Protein AF-T2M8T8-F1 (afdb_monomer_lite)

Secondary structure (DSSP, 8-state):
----------------PPP---SHHHHHHHHHHHHHHHHHHHHHHHHHHHHHHHHHHHHHHHHHHHHHHHHSSSPP-HHHHHHHHHHHHHHH-GGGGGTTHHHHHHHHHHHHHHHHHHHHHHHHHTT--SS----HHHHHHHHHHHHHHHHHHHHHHHHHHHHHTTS-TTT--SHHHHHHHHHHHH-GGGGGTTHHHHHHHHHHHHHHHHHHHHHHHHHHHHHH-S---HHHHHHHHHHHHHHHHHHHHHHHHHHHHHHHTTTTSS------HHHHHHHHHHHH-HHHHHTTTHHHHHHHHHHHHHHHHHHHHHHHHHHHHHHHHHHHHHHHHHHHHHHHHHHHH-GGGHHHHHHHHHHHHHHH-PBPPPPPTT-EEESBSS---TTTTSTT-EEEEEEE-TT-HHHHHHHHHHHHHHHHS-TTTTEEEEEEE--SSSGGGSHHHHHHHHHHTT--S-EEE-TT-HHHHHTT--SSSEEEEE-TTSBEEEEEESS--HHHHHHHHHHHHHHHHHTT--------B--GGGG----S-SSEEEEEE-TTSSEEEEEEGGGTEEEEEETTSBEEEEES-SS---B-EETTT-B-SS---EEEETTEEEEEETTTTEEEEEETTTTEEEEEE--SS----SSEEEEGGGS--S-EEEEEEEPPTT--SGGGTT-EEEEEETTTTEEEEEESSSEE-GGG-EE-TTEEEEEE--SS-S-B-BSSGGG-B-S-EEEEEEETTEEEEEETTTTEEEEEETTT--EEEEEES-SSTT-------B-EEGGGSB-SS--EEEEETTEEEEEEGGGTEEEEEETTTTEEEEEE--S--S---EETTT---S-EEEEEEETTEEEEEEGGGTEEEEEETTTTEEEEE--B-HHHHHH-----S----PPP--------TTPEEEEEEEEEE-TTS-EEEEEEEEPPTTEEE-SSS-EEEEEEEE-SS-EEEEEEEESSSEEEEEEPS--SEEEEEEEEEEEEEETTS-EEEEEEEEEEEEEE-TT----EEEEEEE-

InterPro domains:
  IPR001258 NHL repeat [PF01436] (787-812)
  IPR001258 NHL repeat [PS51125] (787-816)
  IPR002067 Mitochondrial carrier protein [PR00926] (44-57)
  IPR002067 Mitochondrial carrier protein [PR00926] (57-71)
  IPR002067 Mitochondrial carrier protein [PR00926] (100-120)
  IPR002067 Mitochondrial carrier protein [PR00926] (149-167)
  IPR002067 Mitochondrial carrier protein [PR00926] (192-210)
  IPR002067 Mitochondrial carrier protein [PR00926] (237-259)
  IPR011042 Six-bladed beta-propeller, TolB-like [G3DSA:2.120.10.30] (522-660)
  IPR011042 Six-bladed beta-propeller, TolB-like [G3DSA:2.120.10.30] (661-814)
  IPR012336 Thioredoxin-like fold [PF13905] (392-488)
  IPR018108 Mitochondrial carrier protein, transmembrane region [PF00153] (40-127)
  IPR018108 Mitochondrial carrier protein, transmembrane region [PF00153] (133-223)
  IPR018108 Mitochondrial carrier protein, transmembrane region [PF00153] (231-320)
  IPR018108 Mitochondrial carrier protein, transmembrane region [PS50920] (39-125)
  IPR018108 Mitochondrial carrier protein, transmembrane region [PS50920] (134-219)
  IPR018108 Mitochondrial carrier protein, transmembrane region [PS50920] (228-318)
  IPR023395 Mitochondrial carrier protein domain superfamily [G3DSA:1.50.40.10] (34-324)
  IPR023395 Mitochondrial carrier protein domain superfamily [SSF103506] (40-313)
  IPR036249 Thioredoxin-like superfamily [SSF52833] (375-510)

pLDDT: mean 83.21, std 16.95, range [22.94, 98.81]

Structure (mmCIF, N/CA/C/O backbone):
data_AF-T2M8T8-F1
#
_entry.id   AF-T2M8T8-F1
#
loop_
_atom_site.group_PDB
_atom_site.id
_atom_site.type_symbol
_atom_site.label_atom_id
_atom_site.label_alt_id
_atom_site.label_comp_id
_atom_site.label_asym_id
_atom_site.label_entity_id
_atom_site.label_seq_id
_atom_site.pdbx_PDB_ins_code
_atom_site.Cartn_x
_atom_site.Cartn_y
_atom_site.Cartn_z
_atom_site.occupancy
_atom_site.B_iso_or_equiv
_atom_site.auth_seq_id
_atom_site.auth_comp_id
_atom_site.auth_asym_id
_atom_site.auth_atom_id
_atom_site.pdbx_PDB_model_num
ATOM 1 N N . MET A 1 1 ? 31.282 52.678 42.884 1.00 34.16 1 MET A N 1
ATOM 2 C CA . MET A 1 1 ? 31.207 53.240 44.248 1.00 34.16 1 MET A CA 1
ATOM 3 C C . MET A 1 1 ? 30.618 52.186 45.159 1.00 34.16 1 MET A C 1
ATOM 5 O O . MET A 1 1 ? 29.670 51.511 44.791 1.00 34.16 1 MET A O 1
ATOM 9 N N . THR A 1 2 ? 31.314 51.995 46.260 1.00 23.72 2 THR A N 1
ATOM 10 C CA . THR A 1 2 ? 31.250 50.951 47.280 1.00 23.72 2 THR A CA 1
ATOM 11 C C . THR A 1 2 ? 30.015 51.009 48.186 1.00 23.72 2 THR A C 1
ATOM 13 O O . THR A 1 2 ? 29.657 52.104 48.593 1.00 23.72 2 THR A O 1
ATOM 16 N N . TYR A 1 3 ? 29.508 49.809 48.537 1.00 22.94 3 TYR A N 1
ATOM 17 C CA . TYR A 1 3 ? 28.906 49.340 49.813 1.00 22.94 3 TYR A CA 1
ATOM 18 C C . TYR A 1 3 ? 27.730 50.137 50.429 1.00 22.94 3 TYR A C 1
ATOM 20 O O . TYR A 1 3 ? 27.725 51.355 50.441 1.00 22.94 3 TYR A O 1
ATOM 28 N N . ALA A 1 4 ? 26.667 49.523 50.962 1.00 24.77 4 ALA A N 1
ATOM 29 C CA . ALA A 1 4 ? 26.624 48.503 52.019 1.00 24.77 4 ALA A CA 1
ATOM 30 C C . ALA A 1 4 ? 25.218 47.835 52.026 1.00 24.77 4 ALA A C 1
ATOM 32 O O . ALA A 1 4 ? 24.217 48.531 51.889 1.00 24.77 4 ALA A O 1
ATOM 33 N N . THR A 1 5 ? 25.085 46.507 51.895 1.00 27.59 5 THR A N 1
ATOM 34 C CA . THR A 1 5 ? 24.901 45.499 52.973 1.00 27.59 5 THR A CA 1
ATOM 35 C C . THR A 1 5 ? 23.838 45.846 54.025 1.00 27.59 5 THR A C 1
ATOM 37 O O . THR A 1 5 ? 24.067 46.756 54.809 1.00 27.59 5 THR A O 1
ATOM 40 N N . ASP A 1 6 ? 22.770 45.043 54.153 1.00 24.73 6 ASP A N 1
ATOM 41 C CA . ASP A 1 6 ? 22.765 43.955 55.145 1.00 24.73 6 ASP A CA 1
ATOM 42 C C . ASP A 1 6 ? 21.630 42.921 54.956 1.00 24.73 6 ASP A C 1
ATOM 44 O O . ASP A 1 6 ? 20.625 43.148 54.288 1.00 24.73 6 ASP A O 1
ATOM 48 N N . LYS A 1 7 ? 21.881 41.745 55.533 1.00 27.06 7 LYS A N 1
ATOM 49 C CA . LYS A 1 7 ? 21.197 40.450 55.456 1.00 27.06 7 LYS A CA 1
ATOM 50 C C . LYS A 1 7 ? 19.993 40.345 56.409 1.00 27.06 7 LYS A C 1
ATOM 52 O O . LYS A 1 7 ? 20.081 40.786 57.548 1.00 27.06 7 LYS A O 1
ATOM 57 N N . SER A 1 8 ? 18.965 39.566 56.043 1.00 24.75 8 SER A N 1
ATOM 58 C CA . SER A 1 8 ? 18.493 38.405 56.842 1.00 24.75 8 SER A CA 1
ATOM 59 C C . SER A 1 8 ? 17.299 37.641 56.222 1.00 24.75 8 SER A C 1
ATOM 61 O O . SER A 1 8 ? 16.232 38.176 55.963 1.00 24.75 8 SER A O 1
ATOM 63 N N . LYS A 1 9 ? 17.571 36.350 55.987 1.00 27.19 9 LYS A N 1
ATOM 64 C CA . LYS A 1 9 ? 16.754 35.122 55.856 1.00 27.19 9 LYS A CA 1
ATOM 65 C C . LYS A 1 9 ? 15.203 35.161 55.793 1.00 27.19 9 LYS A C 1
ATOM 67 O O . LYS A 1 9 ? 14.543 35.379 56.797 1.00 27.19 9 LYS A O 1
ATOM 72 N N . ILE A 1 10 ? 14.707 34.707 54.630 1.00 30.41 10 ILE A N 1
ATOM 73 C CA . ILE A 1 10 ? 13.823 33.540 54.349 1.00 30.41 10 ILE A CA 1
ATOM 74 C C . ILE A 1 10 ? 12.562 33.348 55.215 1.00 30.41 10 ILE A C 1
ATOM 76 O O . ILE A 1 10 ? 12.659 32.846 56.332 1.00 30.41 10 ILE A O 1
ATOM 80 N N . GLN A 1 11 ? 11.386 33.518 54.591 1.00 23.11 11 GLN A N 1
ATOM 81 C CA . GLN A 1 11 ? 10.276 32.556 54.682 1.00 23.11 11 GLN A CA 1
ATOM 82 C C . GLN A 1 11 ? 9.261 32.754 53.542 1.00 23.11 11 GLN A C 1
ATOM 84 O O . GLN A 1 11 ? 8.929 33.881 53.184 1.00 23.11 11 GLN A O 1
ATOM 89 N N . ASP A 1 12 ? 8.817 31.634 52.973 1.00 28.03 12 ASP A N 1
ATOM 90 C CA . ASP A 1 12 ? 7.866 31.496 51.872 1.00 28.03 12 ASP A CA 1
ATOM 91 C C . ASP A 1 12 ? 6.579 32.321 52.040 1.00 28.03 12 ASP A C 1
ATOM 93 O O . ASP A 1 12 ? 5.861 32.174 53.030 1.00 28.03 12 ASP A O 1
ATOM 97 N N . GLN A 1 13 ? 6.215 33.084 51.002 1.00 23.02 13 GLN A N 1
ATOM 98 C CA . GLN A 1 13 ? 4.813 33.345 50.680 1.00 23.02 13 GLN A CA 1
ATOM 99 C C . GLN A 1 13 ? 4.549 33.266 49.162 1.00 23.02 13 GLN A C 1
ATOM 101 O O . GLN A 1 13 ? 5.312 33.826 48.373 1.00 23.02 13 GLN A O 1
ATOM 106 N N . PRO A 1 14 ? 3.464 32.572 48.762 1.00 30.25 14 PRO A N 1
ATOM 107 C CA . PRO A 1 14 ? 2.966 32.465 47.392 1.00 30.25 14 PRO A CA 1
ATOM 108 C C . PRO A 1 14 ? 2.103 33.685 47.033 1.00 30.25 14 PRO A C 1
ATOM 110 O O . PRO A 1 14 ? 1.722 34.411 47.936 1.00 30.25 14 PRO A O 1
ATOM 113 N N . PHE A 1 15 ? 1.774 33.872 45.748 1.00 23.09 15 PHE A N 1
ATOM 114 C CA . PHE A 1 15 ? 0.558 34.499 45.163 1.00 23.09 15 PHE A CA 1
ATOM 115 C C . PHE A 1 15 ? 0.910 35.181 43.819 1.00 23.09 15 PHE A C 1
ATOM 117 O O . PHE A 1 15 ? 2.037 35.644 43.666 1.00 23.09 15 PHE A O 1
ATOM 124 N N . PRO A 1 16 ? -0.033 35.402 42.878 1.00 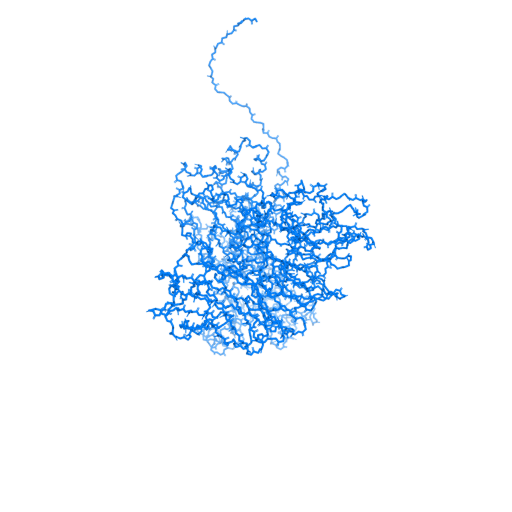30.06 16 PRO A N 1
ATOM 125 C CA . PRO A 1 16 ? -1.298 34.711 42.600 1.00 30.06 16 PRO A CA 1
ATOM 126 C C . PRO A 1 16 ? -1.482 34.374 41.094 1.00 30.06 16 PRO A C 1
ATOM 128 O O . PRO A 1 16 ? -1.091 35.128 40.207 1.00 30.06 16 PRO A O 1
ATOM 131 N N . LEU A 1 17 ? -2.176 33.274 40.790 1.00 23.88 17 LEU A N 1
ATOM 132 C CA . LEU A 1 17 ? -2.779 33.040 39.468 1.00 23.88 17 LEU A CA 1
ATOM 133 C C . LEU A 1 17 ? -4.080 33.858 39.343 1.00 23.88 17 LEU A C 1
ATOM 135 O O . LEU A 1 17 ? -4.909 33.778 40.255 1.00 23.88 17 LEU A O 1
ATOM 139 N N . PRO A 1 18 ? -4.331 34.586 38.238 1.00 28.66 18 PRO A N 1
ATOM 140 C CA . PRO A 1 18 ? -5.627 35.201 38.009 1.00 28.66 18 PRO A CA 1
ATOM 141 C C . PRO A 1 18 ? -6.602 34.187 37.395 1.00 28.66 18 PRO A C 1
ATOM 143 O O . PRO A 1 18 ? -6.362 33.595 36.343 1.00 28.66 18 PRO A O 1
ATOM 146 N N . LEU A 1 19 ? -7.736 34.017 38.073 1.00 29.94 19 LEU A N 1
ATOM 147 C CA . LEU A 1 19 ? -8.952 33.398 37.557 1.00 29.94 19 LEU A CA 1
ATOM 148 C C . LEU A 1 19 ? -9.831 34.449 36.859 1.00 29.94 19 LEU A C 1
ATOM 150 O O . LEU A 1 19 ? -9.915 35.594 37.299 1.00 29.94 19 LEU A O 1
ATOM 154 N N . SER A 1 20 ? -10.590 33.955 35.875 1.00 28.28 20 SER A N 1
ATOM 155 C CA . SER A 1 20 ? -11.815 34.489 35.248 1.00 28.28 20 SER A CA 1
ATOM 156 C C . SER A 1 20 ? -11.682 35.184 33.879 1.00 28.28 20 SER A C 1
ATOM 158 O O . SER A 1 20 ? -11.227 36.313 33.751 1.00 28.28 20 SER A O 1
ATOM 160 N N . ASN A 1 21 ? -12.222 34.543 32.833 1.00 25.39 21 ASN A N 1
ATOM 161 C CA . ASN A 1 21 ? -13.614 34.825 32.479 1.00 25.39 21 ASN A CA 1
ATOM 162 C C . ASN A 1 21 ? -14.278 33.722 31.639 1.00 25.39 21 ASN A C 1
ATOM 164 O O . ASN A 1 21 ? -13.747 33.194 30.667 1.00 25.39 21 ASN A O 1
ATOM 168 N N . ASP A 1 22 ? -15.483 33.395 32.089 1.00 36.34 22 ASP A N 1
ATOM 169 C CA . ASP A 1 22 ? -16.238 32.165 31.897 1.00 36.34 22 ASP A CA 1
ATOM 170 C C . ASP A 1 22 ? -17.459 32.450 31.005 1.00 36.34 22 ASP A C 1
ATOM 172 O O . ASP A 1 22 ? -18.574 32.640 31.490 1.00 36.34 22 ASP A O 1
ATOM 176 N N . THR A 1 23 ? -17.251 32.547 29.685 1.00 30.14 23 THR A N 1
ATOM 177 C CA . THR A 1 23 ? -18.346 32.728 28.700 1.00 30.14 23 THR A CA 1
ATOM 178 C C . THR A 1 23 ? -18.186 31.912 27.409 1.00 30.14 23 THR A C 1
ATOM 180 O O . THR A 1 23 ? -19.195 31.474 26.850 1.00 30.14 23 THR A O 1
ATOM 183 N N . SER A 1 24 ? -16.968 31.586 26.961 1.00 30.36 24 SER A N 1
ATOM 184 C CA . SER A 1 24 ? -16.749 30.754 25.760 1.00 30.36 24 SER A CA 1
ATOM 185 C C . SER A 1 24 ? -16.942 29.252 26.028 1.00 30.36 24 SER A C 1
ATOM 187 O O . SER A 1 24 ? -17.577 28.554 25.231 1.00 30.36 24 SER A O 1
ATOM 189 N N . THR A 1 25 ? -16.520 28.771 27.199 1.00 31.34 25 THR A N 1
ATOM 190 C CA . THR A 1 25 ? -16.644 27.384 27.686 1.00 31.34 25 THR A CA 1
ATOM 191 C C . THR A 1 25 ? -18.094 26.921 27.806 1.00 31.34 25 THR A C 1
ATOM 193 O O . THR A 1 25 ? -18.408 25.800 27.408 1.00 31.34 25 THR A O 1
ATOM 196 N N . LYS A 1 26 ? -19.020 27.784 28.248 1.00 28.56 26 LYS A N 1
ATOM 197 C CA . LYS A 1 26 ? -20.461 27.459 28.315 1.00 28.56 26 LYS A CA 1
ATOM 198 C C . LYS A 1 26 ? -21.119 27.355 26.936 1.00 28.56 26 LYS A C 1
ATOM 200 O O . LYS A 1 26 ? -22.050 26.569 26.769 1.00 28.56 26 LYS A O 1
ATOM 205 N N . SER A 1 27 ? -20.636 28.100 25.937 1.00 28.02 27 SER A N 1
ATOM 206 C CA . SER A 1 27 ? -21.160 28.035 24.563 1.00 28.02 27 SER A CA 1
ATOM 207 C C . SER A 1 27 ? -20.689 26.772 23.834 1.00 28.02 27 SER A C 1
ATOM 209 O O . SER A 1 27 ? -21.493 26.084 23.205 1.00 28.02 27 SER A O 1
ATOM 211 N N . VAL A 1 28 ? -19.420 26.395 24.022 1.00 32.41 28 VAL A N 1
ATOM 212 C CA . VAL A 1 28 ? -18.832 25.171 23.470 1.00 32.41 28 VAL A CA 1
ATOM 213 C C . VAL A 1 28 ? -19.389 23.940 24.187 1.00 32.41 28 VAL A C 1
ATOM 215 O O . VAL A 1 28 ? -19.758 22.981 23.517 1.00 32.41 28 VAL A O 1
ATOM 218 N N . ALA A 1 29 ? -19.594 23.988 25.509 1.00 32.12 29 ALA A N 1
ATOM 219 C CA . ALA A 1 29 ? -20.288 22.936 26.255 1.00 32.12 29 ALA A CA 1
ATOM 220 C C . ALA A 1 29 ? -21.740 22.743 25.778 1.00 32.12 29 ALA A C 1
ATOM 222 O O . ALA A 1 29 ? -22.146 21.607 25.557 1.00 32.12 29 ALA A O 1
ATOM 223 N N . LYS A 1 30 ? -22.491 23.822 25.495 1.00 29.38 30 LYS A N 1
ATOM 224 C CA . LYS A 1 30 ? -23.850 23.738 24.913 1.00 29.38 30 LYS A CA 1
ATOM 225 C C . LYS A 1 30 ? -23.867 23.193 23.482 1.00 29.38 30 LYS A C 1
ATOM 227 O O . LYS A 1 30 ? -24.798 22.481 23.104 1.00 29.38 30 LYS A O 1
ATOM 232 N N . VAL A 1 31 ? -22.862 23.517 22.667 1.00 32.03 31 VAL A N 1
ATOM 233 C CA . VAL A 1 31 ? -22.722 22.998 21.293 1.00 32.03 31 VAL A CA 1
ATOM 234 C C . VAL A 1 31 ? -22.285 21.525 21.300 1.00 32.03 31 VAL A C 1
ATOM 236 O O . VAL A 1 31 ? -22.780 20.731 20.495 1.00 32.03 31 VAL A O 1
ATOM 239 N N . ILE A 1 32 ? -21.436 21.129 22.253 1.00 35.09 32 ILE A N 1
ATOM 240 C CA . ILE A 1 32 ? -21.035 19.740 22.503 1.00 35.09 32 ILE A CA 1
ATOM 241 C C . ILE A 1 32 ? -22.215 18.933 23.069 1.00 35.09 32 ILE A C 1
ATOM 243 O O . ILE A 1 32 ? -22.481 17.852 22.549 1.00 35.09 32 ILE A O 1
ATOM 247 N N . GLU A 1 33 ? -23.008 19.461 24.008 1.00 34.47 33 GLU A N 1
ATOM 248 C CA . GLU A 1 33 ? -24.257 18.837 24.487 1.00 34.47 33 GLU A CA 1
ATOM 249 C C . GLU A 1 33 ? -25.269 18.628 23.348 1.00 34.47 33 GLU A C 1
ATOM 251 O O . GLU A 1 33 ? -25.845 17.545 23.213 1.00 34.47 33 GLU A O 1
ATOM 256 N N . LYS A 1 34 ? -25.424 19.609 22.443 1.00 31.30 34 LYS A N 1
ATOM 257 C CA . LYS A 1 34 ? -26.287 19.467 21.254 1.00 31.30 34 LYS A CA 1
ATOM 258 C C . LYS A 1 34 ? -25.781 18.411 20.260 1.00 31.30 34 LYS A C 1
ATOM 260 O O . LYS A 1 34 ? -26.600 17.754 19.616 1.00 31.30 34 LYS A O 1
ATOM 265 N N . LYS A 1 35 ? -24.463 18.196 20.139 1.00 32.72 35 LYS A N 1
ATOM 266 C CA . LYS A 1 35 ? -23.879 17.099 19.333 1.00 32.72 35 LYS A CA 1
ATOM 267 C C . LYS A 1 35 ? -23.920 15.739 20.052 1.00 32.72 35 LYS A C 1
ATOM 269 O O . LYS A 1 35 ? -24.021 14.715 19.375 1.00 32.72 35 LYS A O 1
ATOM 274 N N . PHE A 1 36 ? -23.915 15.708 21.387 1.00 38.44 36 PHE A N 1
ATOM 275 C CA . PHE A 1 36 ? -24.092 14.490 22.192 1.00 38.44 36 PHE A CA 1
ATOM 276 C C . PHE A 1 36 ? -25.524 13.924 22.112 1.00 38.44 36 PHE A C 1
ATOM 278 O O . PHE A 1 36 ? -25.701 12.710 22.180 1.00 38.44 36 PHE A O 1
ATOM 285 N N . SER A 1 37 ? -26.528 14.763 21.834 1.00 48.56 37 SER A N 1
ATOM 286 C CA . SER A 1 37 ? -27.934 14.349 21.689 1.00 48.56 37 SER A CA 1
ATOM 287 C C . SER A 1 37 ? -28.193 13.384 20.511 1.00 48.56 37 SER A C 1
ATOM 289 O O . SER A 1 37 ? -28.870 12.372 20.687 1.00 48.56 37 SER A O 1
ATOM 291 N N . LYS A 1 38 ? -27.606 13.599 19.319 1.00 49.97 38 LYS A N 1
ATOM 292 C CA . LYS A 1 38 ? -27.918 12.764 18.131 1.00 49.97 38 LYS A CA 1
ATOM 293 C C . LYS A 1 38 ? -27.382 11.324 18.210 1.00 49.97 38 LYS A C 1
ATOM 295 O O . LYS A 1 38 ? -27.993 10.413 17.655 1.00 49.97 38 LYS A O 1
ATOM 300 N N . ARG A 1 39 ? -26.242 11.094 18.875 1.00 55.53 39 ARG A N 1
ATOM 301 C CA . ARG A 1 39 ? -25.557 9.780 18.898 1.00 55.53 39 ARG A CA 1
ATOM 302 C C . ARG A 1 39 ? -26.160 8.786 19.900 1.00 55.53 39 ARG A C 1
ATOM 304 O O . ARG A 1 39 ? -26.018 7.574 19.705 1.00 55.53 39 ARG A O 1
ATOM 311 N N . ASP A 1 40 ? -26.854 9.269 20.925 1.00 66.00 40 ASP A N 1
ATOM 312 C CA . ASP A 1 40 ? -27.530 8.419 21.916 1.00 66.00 40 ASP A CA 1
ATOM 313 C C . ASP A 1 40 ? -28.900 7.937 21.438 1.00 66.00 40 ASP A C 1
ATOM 315 O O . ASP A 1 40 ? -29.288 6.799 21.715 1.00 66.00 40 ASP A O 1
ATOM 319 N N . VAL A 1 41 ? -29.588 8.758 20.643 1.00 79.94 41 VAL A N 1
ATOM 320 C CA . VAL A 1 41 ? -30.867 8.407 20.011 1.00 79.94 41 VAL A CA 1
ATOM 321 C C . VAL A 1 41 ? -30.689 7.218 19.066 1.00 79.94 41 VAL A C 1
ATOM 323 O O . VAL A 1 41 ? -31.418 6.239 19.174 1.00 79.94 41 VAL A O 1
ATOM 326 N N . ILE A 1 42 ? -29.664 7.240 18.202 1.00 81.31 42 ILE A N 1
ATOM 327 C CA . ILE A 1 42 ? -29.369 6.131 17.271 1.00 81.31 42 ILE A CA 1
ATOM 328 C C . ILE A 1 42 ? -29.046 4.836 18.030 1.00 81.31 42 ILE A C 1
ATOM 330 O O . ILE A 1 42 ? -29.500 3.759 17.652 1.00 81.31 42 ILE A O 1
ATOM 334 N N . THR A 1 43 ? -28.302 4.945 19.133 1.00 83.31 43 THR A N 1
ATOM 335 C CA . THR A 1 43 ? -27.950 3.787 19.975 1.00 83.31 43 THR A CA 1
ATOM 336 C C . THR A 1 43 ? -29.192 3.166 20.600 1.00 83.31 43 THR A C 1
ATOM 338 O O . THR A 1 43 ? -29.354 1.950 20.577 1.00 83.31 43 THR A O 1
ATOM 341 N N . SER A 1 44 ? -30.081 4.008 21.126 1.00 86.31 44 SER A N 1
ATOM 342 C CA . SER A 1 44 ? -31.318 3.575 21.777 1.00 86.31 44 SER A CA 1
ATOM 343 C C . SER A 1 44 ? -32.313 2.998 20.763 1.00 86.31 44 SER A C 1
ATOM 345 O O . SER A 1 44 ? -32.962 1.995 21.057 1.00 86.31 44 SER A O 1
ATOM 347 N N . LEU A 1 45 ? -32.358 3.546 19.541 1.00 88.50 45 LEU A N 1
ATOM 348 C CA . LEU A 1 45 ? -33.150 3.010 18.430 1.00 88.50 45 LEU A CA 1
ATOM 349 C C . LEU A 1 45 ? -32.685 1.606 18.048 1.00 88.50 45 LEU A C 1
ATOM 351 O O . LEU A 1 45 ? -33.504 0.691 17.968 1.00 88.50 45 LEU A O 1
ATOM 355 N N . PHE A 1 46 ? -31.378 1.425 17.844 1.00 89.88 46 PHE A N 1
ATOM 356 C CA . PHE A 1 46 ? -30.814 0.132 17.462 1.00 89.88 46 PHE A CA 1
ATOM 357 C C . PHE A 1 46 ? -30.960 -0.907 18.581 1.00 89.88 46 PHE A C 1
ATOM 359 O O . PHE A 1 46 ? -31.461 -2.004 18.342 1.00 89.88 46 PHE A O 1
ATOM 366 N N . ALA A 1 47 ? -30.620 -0.545 19.822 1.00 89.06 47 ALA A N 1
ATOM 367 C CA . ALA A 1 47 ? -30.804 -1.425 20.973 1.00 89.06 47 ALA A CA 1
ATOM 368 C C . ALA A 1 47 ? -32.282 -1.810 21.164 1.00 89.06 47 ALA A C 1
ATOM 370 O O . ALA A 1 47 ? -32.589 -2.976 21.411 1.00 89.06 47 ALA A O 1
ATOM 371 N N . GLY A 1 48 ? -33.210 -0.862 20.987 1.00 90.12 48 GLY A N 1
ATOM 372 C CA . GLY A 1 48 ? -34.651 -1.113 21.051 1.00 90.12 48 GLY A CA 1
ATOM 373 C C . GLY A 1 48 ? -35.152 -2.029 19.929 1.00 90.12 48 GLY A C 1
ATOM 374 O O . GLY A 1 48 ? -35.968 -2.918 20.179 1.00 90.12 48 GLY A O 1
ATOM 375 N N . ALA A 1 49 ? -34.630 -1.871 18.709 1.00 91.75 49 ALA A N 1
ATOM 376 C CA . ALA A 1 49 ? -34.915 -2.754 17.578 1.00 91.75 49 ALA A CA 1
ATOM 377 C C . ALA A 1 49 ? -34.465 -4.200 17.853 1.00 91.75 49 ALA A C 1
ATOM 379 O O . ALA A 1 49 ? -35.266 -5.128 17.709 1.00 91.75 49 ALA A O 1
ATOM 380 N N . CYS A 1 50 ? -33.217 -4.391 18.301 1.00 92.88 50 CYS A N 1
ATOM 381 C CA . CYS A 1 50 ? -32.673 -5.702 18.671 1.00 92.88 50 CYS A CA 1
ATOM 382 C C . CYS A 1 50 ? -33.478 -6.351 19.803 1.00 92.88 50 CYS A C 1
ATOM 384 O O . CYS A 1 50 ? -33.844 -7.524 19.708 1.00 92.88 50 CYS A O 1
ATOM 386 N N . ALA A 1 51 ? -33.814 -5.575 20.835 1.00 89.88 51 ALA A N 1
ATOM 387 C CA . ALA A 1 51 ? -34.624 -6.022 21.959 1.00 89.88 51 ALA A CA 1
ATOM 388 C C . ALA A 1 51 ? -36.004 -6.534 21.527 1.00 89.88 51 ALA A C 1
ATOM 390 O O . ALA A 1 51 ? -36.400 -7.646 21.886 1.00 89.88 51 ALA A O 1
ATOM 391 N N . GLY A 1 52 ? -36.722 -5.755 20.711 1.00 89.50 52 GLY A N 1
ATOM 392 C CA . GLY A 1 52 ? -38.032 -6.146 20.195 1.00 89.50 52 GLY A CA 1
ATOM 393 C C . GLY A 1 52 ? -37.974 -7.380 19.292 1.00 89.50 52 GLY A C 1
ATOM 394 O O . GLY A 1 52 ? -38.825 -8.269 19.408 1.00 89.50 52 GLY A O 1
ATOM 395 N N . ALA A 1 53 ? -36.966 -7.455 18.417 1.00 91.69 53 ALA A N 1
ATOM 396 C CA . ALA A 1 53 ? -36.773 -8.574 17.499 1.00 91.69 53 ALA A CA 1
ATOM 397 C C . ALA A 1 53 ? -36.484 -9.886 18.240 1.00 91.69 53 ALA A C 1
ATOM 399 O O . ALA A 1 53 ? -37.139 -10.903 17.982 1.00 91.69 53 ALA A O 1
ATOM 400 N N . LEU A 1 54 ? -35.541 -9.859 19.187 1.00 92.69 54 LEU A N 1
ATOM 401 C CA . LEU A 1 54 ? -35.141 -11.044 19.938 1.00 92.69 54 LEU A CA 1
ATOM 402 C C . LEU A 1 54 ? -36.289 -11.541 20.820 1.00 92.69 54 LEU A C 1
ATOM 404 O O . LEU A 1 54 ? -36.670 -12.708 20.728 1.00 92.69 54 LEU A O 1
ATOM 408 N N . ALA A 1 55 ? -36.921 -10.642 21.583 1.00 89.00 55 ALA A N 1
ATOM 409 C CA . ALA A 1 55 ? -38.042 -10.988 22.453 1.00 89.00 55 ALA A CA 1
ATOM 410 C C . ALA A 1 55 ? -39.183 -11.676 21.690 1.00 89.00 55 ALA A C 1
ATOM 412 O O . ALA A 1 55 ? -39.727 -12.679 22.153 1.00 89.00 55 ALA A O 1
ATOM 413 N N . LYS A 1 56 ? -39.544 -11.170 20.503 1.00 88.19 56 LYS A N 1
ATOM 414 C CA . LYS A 1 56 ? -40.627 -11.757 19.701 1.00 88.19 56 LYS A CA 1
ATOM 415 C C . LYS A 1 56 ? -40.252 -13.026 18.978 1.00 88.19 56 LYS A C 1
ATOM 417 O O . LYS A 1 56 ? -41.107 -13.897 18.859 1.00 88.19 56 LYS A O 1
ATOM 422 N N . THR A 1 57 ? -39.008 -13.152 18.543 1.00 90.44 57 THR A N 1
ATOM 423 C CA . THR A 1 57 ? -38.535 -14.386 17.920 1.00 90.44 57 THR A CA 1
ATOM 424 C C . THR A 1 57 ? -38.532 -15.532 18.929 1.00 90.44 57 THR A C 1
ATOM 426 O O . THR A 1 57 ? -38.948 -16.633 18.583 1.00 90.44 57 THR A O 1
ATOM 429 N N . VAL A 1 58 ? -38.188 -15.270 20.195 1.00 90.12 58 VAL A N 1
ATOM 430 C CA . VAL A 1 58 ? -38.234 -16.288 21.259 1.00 90.12 58 VAL A CA 1
ATOM 431 C C . VAL A 1 58 ? -39.666 -16.744 21.560 1.00 90.12 58 VAL A C 1
ATOM 433 O O . VAL A 1 58 ? -39.909 -17.941 21.685 1.00 90.12 58 VAL A O 1
ATOM 436 N N . ILE A 1 59 ? -40.643 -15.829 21.624 1.00 87.94 59 ILE A N 1
ATOM 437 C CA . ILE A 1 59 ? -42.043 -16.203 21.914 1.00 87.94 59 ILE A CA 1
ATOM 438 C C . ILE A 1 59 ? -42.864 -16.615 20.681 1.00 87.94 59 ILE A C 1
ATOM 440 O O . ILE A 1 59 ? -44.026 -16.999 20.830 1.00 87.94 59 ILE A O 1
ATOM 444 N N . ALA A 1 60 ? -42.303 -16.544 19.470 1.00 85.44 60 ALA A N 1
ATOM 445 C CA . ALA A 1 60 ? -43.020 -16.844 18.229 1.00 85.44 60 ALA A CA 1
ATOM 446 C C . ALA A 1 60 ? -43.660 -18.250 18.194 1.00 85.44 60 ALA A C 1
ATOM 448 O O . ALA A 1 60 ? -44.818 -18.335 17.775 1.00 85.44 60 ALA A O 1
ATOM 449 N N . PRO A 1 61 ? -43.013 -19.328 18.693 1.00 85.62 61 PRO A N 1
ATOM 450 C CA . PRO A 1 61 ? -43.646 -20.646 18.776 1.00 85.62 61 PRO A CA 1
ATOM 451 C C . PRO A 1 61 ? -44.899 -20.645 19.660 1.00 85.62 61 PRO A C 1
ATOM 453 O O . PRO A 1 61 ? -45.922 -21.211 19.284 1.00 85.62 61 PRO A O 1
ATOM 456 N N . LEU A 1 62 ? -44.864 -19.943 20.799 1.00 82.88 62 LEU A N 1
ATOM 457 C CA . LEU A 1 62 ? -46.010 -19.822 21.709 1.00 82.88 62 LEU A CA 1
ATOM 458 C C . LEU A 1 62 ? -47.143 -18.987 21.096 1.00 82.88 62 LEU A C 1
ATOM 460 O O . LEU A 1 62 ? -48.316 -19.325 21.256 1.00 82.88 62 LEU A O 1
ATOM 464 N N . ASP A 1 63 ? -46.810 -17.916 20.368 1.00 77.25 63 ASP A N 1
ATOM 465 C CA . ASP A 1 63 ? -47.789 -17.117 19.622 1.00 77.25 63 ASP A CA 1
ATOM 466 C C . ASP A 1 63 ? -48.443 -17.940 18.498 1.00 77.25 63 ASP A C 1
ATOM 468 O O . ASP A 1 63 ? -49.650 -17.822 18.279 1.00 77.25 63 ASP A O 1
ATOM 472 N N . ARG A 1 64 ? -47.689 -18.821 17.829 1.00 75.75 64 ARG A N 1
ATOM 473 C CA . ARG A 1 64 ? -48.224 -19.733 16.810 1.00 75.75 64 ARG A CA 1
ATOM 474 C C . ARG A 1 64 ? -49.137 -20.793 17.421 1.00 75.75 64 ARG A C 1
ATOM 476 O O . ARG A 1 64 ? -50.247 -20.976 16.928 1.00 75.75 64 ARG A O 1
ATOM 483 N N . THR A 1 65 ? -48.721 -21.434 18.513 1.00 77.00 65 THR A N 1
ATOM 484 C CA . THR A 1 65 ? -49.557 -22.408 19.232 1.00 77.00 65 THR A CA 1
ATOM 485 C C . THR A 1 65 ? -50.843 -21.757 19.725 1.00 77.00 65 THR A C 1
ATOM 487 O O . THR A 1 65 ? -51.918 -22.316 19.530 1.00 77.00 65 THR A O 1
ATOM 490 N N . LYS A 1 66 ? -50.771 -20.529 20.261 1.00 74.38 66 LYS A N 1
ATOM 491 C CA . LYS A 1 66 ? -51.962 -19.745 20.618 1.00 74.38 66 LYS A CA 1
ATOM 492 C C . LYS A 1 66 ? -52.926 -19.622 19.440 1.00 74.38 66 LYS A C 1
ATOM 494 O O . LYS A 1 66 ? -54.106 -19.900 19.614 1.00 74.38 66 LYS A O 1
ATOM 499 N N . ILE A 1 67 ? -52.434 -19.208 18.272 1.00 69.75 67 ILE A N 1
ATOM 500 C CA . ILE A 1 67 ? -53.276 -19.037 17.083 1.00 69.75 67 ILE A CA 1
ATOM 501 C C . ILE A 1 67 ? -53.907 -20.378 16.696 1.00 69.75 67 ILE A C 1
ATOM 503 O O . ILE A 1 67 ? -55.119 -20.435 16.556 1.00 69.75 67 ILE A O 1
ATOM 507 N N . MET A 1 68 ? -53.139 -21.472 16.624 1.00 70.81 68 MET A N 1
ATOM 508 C CA . MET A 1 68 ? -53.660 -22.793 16.233 1.00 70.81 68 MET A CA 1
ATOM 509 C C . MET A 1 68 ? -54.799 -23.290 17.137 1.00 70.81 68 MET A C 1
ATOM 511 O O . MET A 1 68 ? -55.782 -23.809 16.620 1.00 70.81 68 MET A O 1
ATOM 515 N N . PHE A 1 69 ? -54.713 -23.073 18.455 1.00 69.88 69 PHE A N 1
ATOM 516 C CA . PHE A 1 69 ? -55.800 -23.402 19.392 1.00 69.88 69 PHE A CA 1
ATOM 517 C C . PHE A 1 69 ? -56.981 -22.428 19.347 1.00 69.88 69 PHE A C 1
ATOM 519 O O . PHE A 1 69 ? -58.072 -22.779 19.779 1.00 69.88 69 PHE A O 1
ATOM 526 N N . GLN A 1 70 ? -56.782 -21.201 18.863 1.00 60.47 70 GLN A N 1
ATOM 527 C CA . GLN A 1 70 ? -57.880 -20.258 18.641 1.00 60.47 70 GLN A CA 1
ATOM 528 C C . GLN A 1 70 ? -58.693 -20.601 17.389 1.00 60.47 70 GLN A C 1
ATOM 530 O O . GLN A 1 70 ? -59.856 -20.213 17.322 1.00 60.47 70 GLN A O 1
ATOM 535 N N . VAL A 1 71 ? -58.096 -21.303 16.417 1.00 55.97 71 VAL A N 1
ATOM 536 C CA . VAL A 1 71 ? -58.776 -21.716 15.176 1.00 55.97 71 VAL A CA 1
ATOM 537 C C . VAL A 1 71 ? -59.270 -23.168 15.222 1.00 55.97 71 VAL A C 1
ATOM 539 O O . VAL A 1 71 ? -60.076 -23.559 14.383 1.00 55.97 71 VAL A O 1
ATOM 542 N N . SER A 1 72 ? -58.806 -23.987 16.171 1.00 61.12 72 SER A N 1
ATOM 543 C CA . SER A 1 72 ? -59.254 -25.374 16.319 1.00 61.12 72 SER A CA 1
ATOM 544 C C . SER A 1 72 ? -60.416 -25.504 17.310 1.00 61.12 72 SER A C 1
ATOM 546 O O . SER A 1 72 ? -60.501 -24.789 18.303 1.00 61.12 72 SER A O 1
ATOM 548 N N . ASN A 1 73 ? -61.282 -26.498 17.096 1.00 64.56 73 ASN A N 1
ATOM 549 C CA . ASN A 1 73 ? -62.379 -26.830 18.019 1.00 64.56 73 ASN A CA 1
ATOM 550 C C . ASN A 1 73 ? -61.902 -27.534 19.308 1.00 64.56 73 ASN A C 1
ATOM 552 O O . ASN A 1 73 ? -62.713 -27.981 20.117 1.00 64.56 73 ASN A O 1
ATOM 556 N N . THR A 1 74 ? -60.589 -27.681 19.507 1.00 72.06 74 THR A N 1
ATOM 557 C CA . THR A 1 74 ? -60.022 -28.390 20.658 1.00 72.06 74 THR A CA 1
ATOM 558 C C . THR A 1 74 ? -59.814 -27.433 21.832 1.00 72.06 74 THR A C 1
ATOM 560 O O . THR A 1 74 ? -59.083 -26.452 21.670 1.00 72.06 74 THR A O 1
ATOM 563 N N . PRO A 1 75 ? -60.351 -27.721 23.031 1.00 71.94 75 PRO A N 1
ATOM 564 C CA . PRO A 1 75 ? -60.106 -26.887 24.201 1.00 71.94 75 PRO A CA 1
ATOM 565 C C . PRO A 1 75 ? -58.612 -26.863 24.548 1.00 71.94 75 PRO A C 1
ATOM 567 O O . PRO A 1 75 ? -57.921 -27.883 24.470 1.00 71.94 75 PRO A O 1
ATOM 570 N N . PHE A 1 76 ? -58.117 -25.684 24.928 1.00 71.75 76 PHE A N 1
ATOM 571 C CA . PHE A 1 76 ? -56.714 -25.473 25.276 1.00 71.75 76 PHE A CA 1
ATOM 572 C C . PHE A 1 76 ? -56.329 -26.262 26.535 1.00 71.75 76 PHE A C 1
ATOM 574 O O . PHE A 1 76 ? -56.979 -26.164 27.573 1.00 71.75 76 PHE A O 1
ATOM 581 N N . THR A 1 77 ? -55.236 -27.019 26.455 1.00 78.81 77 THR A N 1
ATOM 582 C CA . THR A 1 77 ? -54.590 -27.676 27.600 1.00 78.81 77 THR A CA 1
ATOM 583 C C . THR A 1 77 ? -53.085 -27.697 27.360 1.00 78.81 77 THR A C 1
ATOM 585 O O . THR A 1 77 ? -52.654 -27.898 26.224 1.00 78.81 77 THR A O 1
ATOM 588 N N . TYR A 1 78 ? -52.272 -27.526 28.406 1.00 75.06 78 TYR A N 1
ATOM 589 C CA . TYR A 1 78 ? -50.808 -27.478 28.270 1.00 75.06 78 TYR A CA 1
ATOM 590 C C . TYR A 1 78 ? -50.224 -28.746 27.634 1.00 75.06 78 TYR A C 1
ATOM 592 O O . TYR A 1 78 ? -49.389 -28.647 26.738 1.00 75.06 78 TYR A O 1
ATOM 600 N N . ALA A 1 79 ? -50.732 -29.922 28.015 1.00 77.81 79 ALA A N 1
ATOM 601 C CA . ALA A 1 79 ? -50.328 -31.198 27.424 1.00 77.81 79 ALA A CA 1
ATOM 602 C C . ALA A 1 79 ? -50.580 -31.237 25.905 1.00 77.81 79 ALA A C 1
ATOM 604 O O . ALA A 1 79 ? -49.675 -31.535 25.129 1.00 77.81 79 ALA A O 1
ATOM 605 N N . LYS A 1 80 ? -51.773 -30.815 25.464 1.00 79.38 80 LYS A N 1
ATOM 606 C CA . LYS A 1 80 ? -52.132 -30.747 24.038 1.00 79.38 80 LYS A CA 1
ATOM 607 C C . LYS A 1 80 ? -51.324 -29.694 23.277 1.00 79.38 80 LYS A C 1
ATOM 609 O O . LYS A 1 80 ? -51.068 -29.853 22.087 1.00 79.38 80 LYS A O 1
ATOM 614 N N . ALA A 1 81 ? -50.918 -28.608 23.935 1.00 78.69 81 ALA A N 1
ATOM 615 C CA . ALA A 1 81 ? -50.076 -27.579 23.330 1.00 78.69 81 ALA A CA 1
ATOM 616 C C . ALA A 1 81 ? -48.665 -28.090 23.008 1.00 78.69 81 ALA A C 1
ATOM 618 O O . ALA A 1 81 ? -48.142 -27.802 21.929 1.00 78.69 81 ALA A O 1
ATOM 619 N N . ILE A 1 82 ? -48.089 -28.885 23.911 1.00 82.62 82 ILE A N 1
ATOM 620 C CA . ILE A 1 82 ? -46.797 -29.551 23.712 1.00 82.62 82 ILE A CA 1
ATOM 621 C C . ILE A 1 82 ? -46.921 -30.641 22.643 1.00 82.62 82 ILE A C 1
ATOM 623 O O . ILE A 1 82 ? -46.093 -30.708 21.735 1.00 82.62 82 ILE A O 1
ATOM 627 N N . GLU A 1 83 ? -47.995 -31.431 22.683 1.00 83.69 83 GLU A N 1
ATOM 628 C CA . GLU A 1 83 ? -48.289 -32.448 21.670 1.00 83.69 83 GLU A CA 1
ATOM 629 C C . GLU A 1 83 ? -48.413 -31.838 20.261 1.00 83.69 83 GLU A C 1
ATOM 631 O O . GLU A 1 83 ? -47.834 -32.356 19.309 1.00 83.69 83 GLU A O 1
ATOM 636 N N . ASN A 1 84 ? -49.090 -30.693 20.123 1.00 77.75 84 ASN A N 1
ATOM 637 C CA . ASN A 1 84 ? -49.219 -29.974 18.851 1.00 77.75 84 ASN A CA 1
ATOM 638 C C . ASN A 1 84 ? -47.892 -29.391 18.345 1.00 77.75 84 ASN A C 1
ATOM 640 O O . ASN A 1 84 ? -47.634 -29.412 17.140 1.00 77.75 84 ASN A O 1
ATOM 644 N N . LEU A 1 85 ? -47.034 -28.882 19.235 1.00 83.62 85 LEU A N 1
ATOM 645 C CA . LEU A 1 85 ? -45.691 -28.433 18.857 1.00 83.62 85 LEU A CA 1
ATOM 646 C C . LEU A 1 85 ? -44.826 -29.605 18.380 1.00 83.62 85 LEU A C 1
ATOM 648 O O . LEU A 1 85 ? -44.162 -29.483 17.348 1.00 83.62 85 LEU A O 1
ATOM 652 N N . SER A 1 86 ? -44.902 -30.740 19.079 1.00 84.00 86 SER A N 1
ATOM 653 C CA . SER A 1 86 ? -44.213 -31.983 18.720 1.00 84.00 86 SER A CA 1
ATOM 654 C C . SER A 1 86 ? -44.694 -32.526 17.369 1.00 84.00 86 SER A C 1
ATOM 656 O O . SER A 1 86 ? -43.887 -32.731 16.465 1.00 84.00 86 SER A O 1
ATOM 658 N N . LYS A 1 87 ? -46.013 -32.616 17.153 1.00 82.62 87 LYS A N 1
ATOM 659 C CA . LYS A 1 87 ? -46.611 -32.996 15.860 1.00 82.62 87 LYS A CA 1
ATOM 660 C C . LYS A 1 87 ? -46.226 -32.044 14.724 1.00 82.62 87 LYS A C 1
ATOM 662 O O . LYS A 1 87 ? -45.931 -32.484 13.618 1.00 82.62 87 LYS A O 1
ATOM 667 N N . SER A 1 88 ? -46.177 -30.732 14.976 1.00 78.88 88 SER A N 1
ATOM 668 C CA . SER A 1 88 ? -45.725 -29.760 13.968 1.00 78.88 88 SER A CA 1
ATOM 669 C C . SER A 1 88 ? -44.238 -29.913 13.637 1.00 78.88 88 SER A C 1
ATOM 671 O O . SER A 1 88 ? -43.850 -29.627 12.504 1.00 78.88 88 SER A O 1
ATOM 673 N N . TYR A 1 89 ? -43.410 -30.316 14.604 1.00 83.50 89 TYR A N 1
ATOM 674 C CA . TYR A 1 89 ? -41.989 -30.581 14.387 1.00 83.50 89 TYR A CA 1
ATOM 675 C C . TYR A 1 89 ? -41.790 -31.838 13.537 1.00 83.50 89 TYR A C 1
ATOM 677 O O . TYR A 1 89 ? -41.056 -31.781 12.553 1.00 83.50 89 TYR A O 1
ATOM 685 N N . THR A 1 90 ? -42.494 -32.929 13.851 1.00 86.12 90 THR A N 1
ATOM 686 C CA . THR A 1 90 ? -42.380 -34.188 13.101 1.00 86.12 90 THR A CA 1
ATOM 687 C C . THR A 1 90 ? -42.943 -34.090 11.682 1.00 86.12 90 THR A C 1
ATOM 689 O O . THR A 1 90 ? -42.381 -34.691 10.775 1.00 86.12 90 THR A O 1
ATOM 692 N N . GLN A 1 91 ? -44.003 -33.303 11.454 1.00 83.62 91 GLN A N 1
ATOM 693 C CA . GLN A 1 91 ? -44.619 -33.163 10.124 1.00 83.62 91 GLN A CA 1
ATOM 694 C C . GLN A 1 91 ? -43.956 -32.122 9.208 1.00 83.62 91 GLN A C 1
ATOM 696 O O . GLN A 1 91 ? -43.921 -32.315 7.998 1.00 83.62 91 GLN A O 1
ATOM 701 N N . TYR A 1 92 ? -43.472 -30.995 9.748 1.00 77.31 92 TYR A N 1
ATOM 702 C CA . TYR A 1 92 ? -43.035 -29.840 8.940 1.00 77.31 92 TYR A CA 1
ATOM 703 C C . TYR A 1 92 ? -41.638 -29.310 9.313 1.00 77.31 92 TYR A C 1
ATOM 705 O O . TYR A 1 92 ? -41.214 -28.266 8.808 1.00 77.31 92 TYR A O 1
ATOM 713 N N . GLY A 1 93 ? -40.932 -29.985 10.224 1.00 82.75 93 GLY A N 1
ATOM 714 C CA . GLY A 1 93 ? -39.610 -29.597 10.713 1.00 82.75 93 GLY A CA 1
ATOM 715 C C . GLY A 1 93 ? -39.609 -28.404 11.678 1.00 82.75 93 GLY A C 1
ATOM 716 O O . GLY A 1 93 ? -40.618 -27.726 11.901 1.00 82.75 93 GLY A O 1
ATOM 717 N N . LEU A 1 94 ? -38.431 -28.107 12.240 1.00 82.50 94 LEU A N 1
ATOM 718 C CA . LEU A 1 94 ? -38.232 -27.074 13.271 1.00 82.50 94 LEU A CA 1
ATOM 719 C C . LEU A 1 94 ? -38.618 -25.661 12.809 1.00 82.50 94 LEU A C 1
ATOM 721 O O . LEU A 1 94 ? -39.212 -24.890 13.562 1.00 82.50 94 LEU A O 1
ATOM 725 N N . ARG A 1 95 ? -38.339 -25.322 11.543 1.00 76.75 95 ARG A N 1
ATOM 726 C CA . ARG A 1 95 ? -38.656 -24.000 10.971 1.00 76.75 95 ARG A CA 1
ATOM 727 C C . ARG A 1 95 ? -40.157 -23.701 10.960 1.00 76.75 95 ARG A C 1
ATOM 729 O O . ARG A 1 95 ? -40.540 -22.532 10.914 1.00 76.75 95 ARG A O 1
ATOM 736 N N . SER A 1 96 ? -41.009 -24.725 11.044 1.00 76.88 96 SER A N 1
ATOM 737 C CA . SER A 1 96 ? -42.459 -24.546 11.078 1.00 76.88 96 SER A CA 1
ATOM 738 C C . SER A 1 96 ? -42.901 -23.684 12.264 1.00 76.88 96 SER A C 1
ATOM 740 O O . SER A 1 96 ? -43.761 -22.820 12.091 1.00 76.88 96 SER A O 1
ATOM 742 N N . TRP A 1 97 ? -42.275 -23.828 13.439 1.00 83.25 97 TRP A N 1
ATOM 743 C CA . TRP A 1 97 ? -42.626 -23.099 14.665 1.00 83.25 97 TRP A CA 1
ATOM 744 C C . TRP A 1 97 ? -42.533 -21.571 14.523 1.00 83.25 97 TRP A C 1
ATOM 746 O O . TRP A 1 97 ? -43.286 -20.856 15.181 1.00 83.25 97 TRP A O 1
ATOM 756 N N . TRP A 1 98 ? -41.698 -21.073 13.605 1.00 84.00 98 TRP A N 1
ATOM 757 C CA . TRP A 1 98 ? -41.507 -19.643 13.326 1.00 84.00 98 TRP A CA 1
ATOM 758 C C . TRP A 1 98 ? -42.213 -19.152 12.055 1.00 84.00 98 TRP A C 1
ATOM 760 O O . TRP A 1 98 ? -42.000 -18.017 11.615 1.00 84.00 98 TRP A O 1
ATOM 770 N N . ARG A 1 99 ? -43.082 -19.965 11.444 1.00 71.56 99 ARG A N 1
ATOM 771 C CA . ARG A 1 99 ? -43.843 -19.552 10.258 1.00 71.56 99 ARG A CA 1
ATOM 772 C C . ARG A 1 99 ? -44.721 -18.336 10.586 1.00 71.56 99 ARG A C 1
ATOM 774 O O . ARG A 1 99 ? -45.566 -18.393 11.473 1.00 71.56 99 ARG A O 1
ATOM 781 N N . GLY A 1 100 ? -44.519 -17.239 9.851 1.00 71.31 100 GLY A N 1
ATOM 782 C CA . GLY A 1 100 ? -45.199 -15.954 10.075 1.00 71.31 100 GLY A CA 1
ATOM 783 C C . GLY A 1 100 ? -44.433 -14.959 10.960 1.00 71.31 100 GLY A C 1
ATOM 784 O O . GLY A 1 100 ? -44.872 -13.816 11.099 1.00 71.31 100 GLY A O 1
ATOM 785 N N . ASN A 1 101 ? -43.267 -15.335 11.506 1.00 81.56 101 ASN A N 1
ATOM 786 C CA . ASN A 1 101 ? -42.459 -14.442 12.345 1.00 81.56 101 ASN A CA 1
ATOM 787 C C . ASN A 1 101 ? -41.941 -13.208 11.575 1.00 81.56 101 ASN A C 1
ATOM 789 O O . ASN A 1 101 ? -41.871 -12.124 12.140 1.00 81.56 101 ASN A O 1
ATOM 793 N N . SER A 1 102 ? -41.669 -13.310 10.269 1.00 76.19 102 SER A N 1
ATOM 794 C CA . SER A 1 102 ? -41.253 -12.163 9.440 1.00 76.19 102 SER A CA 1
ATOM 795 C C . SER A 1 102 ? -42.302 -11.039 9.398 1.00 76.19 102 SER A C 1
ATOM 797 O O . SER A 1 102 ? -41.964 -9.865 9.543 1.00 76.19 102 SER A O 1
ATOM 799 N N . ALA A 1 103 ? -43.589 -11.387 9.297 1.00 72.31 103 ALA A N 1
ATOM 800 C CA . ALA A 1 103 ? -44.691 -10.425 9.363 1.00 72.31 103 ALA A CA 1
ATOM 801 C C . ALA A 1 103 ? -44.856 -9.817 10.770 1.00 72.31 103 ALA A C 1
ATOM 803 O O . ALA A 1 103 ? -45.238 -8.655 10.906 1.00 72.31 103 ALA A O 1
ATOM 804 N N . MET A 1 104 ? -44.528 -10.574 11.824 1.00 78.44 104 MET A N 1
ATOM 805 C CA . MET A 1 104 ? -44.452 -10.056 13.195 1.00 78.44 104 MET A CA 1
ATOM 806 C C . MET A 1 104 ? -43.296 -9.052 13.359 1.00 78.44 104 MET A C 1
ATOM 808 O O . MET A 1 104 ? -43.490 -8.001 13.976 1.00 78.44 104 MET A O 1
ATOM 812 N N . MET A 1 105 ? -42.118 -9.344 12.796 1.00 86.00 105 MET A N 1
ATOM 813 C CA . MET A 1 105 ? -40.929 -8.484 12.894 1.00 86.00 105 MET A CA 1
ATOM 814 C C . MET A 1 105 ? -41.145 -7.114 12.251 1.00 86.00 105 MET A C 1
ATOM 816 O O . MET A 1 105 ? -40.777 -6.106 12.851 1.00 86.00 105 MET A O 1
ATOM 820 N N . ALA A 1 106 ? -41.820 -7.066 11.095 1.00 82.31 106 ALA A N 1
ATOM 821 C CA . ALA A 1 106 ? -42.122 -5.827 10.368 1.00 82.31 106 ALA A CA 1
ATOM 822 C C . ALA A 1 106 ? -42.866 -4.777 11.216 1.00 82.31 106 ALA A C 1
ATOM 824 O O . ALA A 1 106 ? -42.751 -3.581 10.971 1.00 82.31 106 ALA A O 1
ATOM 825 N N . ARG A 1 107 ? -43.611 -5.221 12.234 1.00 83.88 107 ARG A N 1
ATOM 826 C CA . ARG A 1 107 ? -44.294 -4.356 13.202 1.00 83.88 107 ARG A CA 1
ATOM 827 C C . ARG A 1 107 ? -43.448 -4.095 14.446 1.00 83.88 107 ARG A C 1
ATOM 829 O O . ARG A 1 107 ? -43.399 -2.973 14.941 1.00 83.88 107 ARG A O 1
ATOM 836 N N . VAL A 1 108 ? -42.865 -5.145 15.018 1.00 87.19 108 VAL A N 1
ATOM 837 C CA . VAL A 1 108 ? -42.303 -5.065 16.373 1.00 87.19 108 VAL A CA 1
ATOM 838 C C . VAL A 1 108 ? -40.986 -4.301 16.400 1.00 87.19 108 VAL A C 1
ATOM 840 O O . VAL A 1 108 ? -40.753 -3.572 17.360 1.00 87.19 108 VAL A O 1
ATOM 843 N N . ILE A 1 109 ? -40.163 -4.427 15.358 1.00 91.12 109 ILE A N 1
ATOM 844 C CA . ILE A 1 109 ? -38.881 -3.723 15.276 1.00 91.12 109 ILE A CA 1
ATOM 845 C C . ILE A 1 109 ? -39.089 -2.196 15.344 1.00 91.12 109 ILE A C 1
ATOM 847 O O . ILE A 1 109 ? -38.535 -1.584 16.260 1.00 91.12 109 ILE A O 1
ATOM 851 N N . PRO A 1 110 ? -39.934 -1.574 14.490 1.00 91.19 110 PRO A N 1
ATOM 852 C CA . PRO A 1 110 ? -40.225 -0.143 14.596 1.00 91.19 110 PRO A CA 1
ATOM 853 C C . PRO A 1 110 ? -40.836 0.254 15.943 1.00 91.19 110 PRO A C 1
ATOM 855 O O . PRO A 1 110 ? -40.420 1.242 16.543 1.00 91.19 110 PRO A O 1
ATOM 858 N N . TYR A 1 111 ? -41.801 -0.530 16.436 1.00 89.88 111 TYR A N 1
ATOM 859 C CA . TYR A 1 111 ? -42.496 -0.231 17.689 1.00 89.88 111 TYR A CA 1
ATOM 860 C C . TYR A 1 111 ? -41.531 -0.191 18.881 1.00 89.88 111 TYR A C 1
ATOM 862 O O . TYR A 1 111 ? -41.518 0.785 19.628 1.00 89.88 111 TYR A O 1
ATOM 870 N N . ALA A 1 112 ? -40.701 -1.225 19.048 1.00 89.44 112 ALA A N 1
ATOM 871 C CA . ALA A 1 112 ? -39.770 -1.317 20.168 1.00 89.44 112 ALA A CA 1
ATOM 872 C C . ALA A 1 112 ? -38.660 -0.259 20.068 1.00 89.44 112 ALA A C 1
ATOM 874 O O . ALA A 1 112 ? -38.372 0.409 21.060 1.00 89.44 112 ALA A O 1
ATOM 875 N N . ALA A 1 113 ? -38.096 -0.039 18.875 1.00 91.00 113 ALA A N 1
ATOM 876 C CA . ALA A 1 113 ? -37.091 1.000 18.649 1.00 91.00 113 ALA A CA 1
ATOM 877 C C . ALA A 1 113 ? -37.584 2.383 19.103 1.00 91.00 113 ALA A C 1
ATOM 879 O O . ALA A 1 113 ? -36.910 3.067 19.875 1.00 91.00 113 ALA A O 1
ATOM 880 N N . ILE A 1 114 ? -38.785 2.774 18.668 1.00 91.44 114 ILE A N 1
ATOM 881 C CA . ILE A 1 114 ? -39.406 4.050 19.040 1.00 91.44 114 ILE A CA 1
ATOM 882 C C . ILE A 1 114 ? -39.751 4.080 20.531 1.00 91.44 114 ILE A C 1
ATOM 884 O O . ILE A 1 114 ? -39.471 5.079 21.185 1.00 91.44 114 ILE A O 1
ATOM 888 N N . GLN A 1 115 ? -40.320 3.005 21.086 1.00 88.94 115 GLN A N 1
ATOM 889 C CA . GLN A 1 115 ? -40.732 2.961 22.491 1.00 88.94 115 GLN A CA 1
ATOM 890 C C . GLN A 1 115 ? -39.548 3.169 23.441 1.00 88.94 115 GLN A C 1
ATOM 892 O O . GLN A 1 115 ? -39.618 4.021 24.324 1.00 88.94 115 GLN A O 1
ATOM 897 N N . PHE A 1 116 ? -38.459 2.417 23.266 1.00 87.38 116 PHE A N 1
ATOM 898 C CA . PHE A 1 116 ? -37.284 2.537 24.131 1.00 87.38 116 PHE A CA 1
ATOM 899 C C . PHE A 1 116 ? -36.586 3.893 23.961 1.00 87.38 116 PHE A C 1
ATOM 901 O O . PHE A 1 116 ? -36.197 4.513 24.947 1.00 87.38 116 PHE A O 1
ATOM 908 N N . THR A 1 117 ? -36.502 4.402 22.730 1.00 89.06 117 THR A N 1
ATOM 909 C CA . THR A 1 117 ? -35.874 5.702 22.448 1.00 89.06 117 THR A CA 1
ATOM 910 C C . THR A 1 117 ? -36.683 6.864 23.020 1.00 89.06 117 THR A C 1
ATOM 912 O O . THR A 1 117 ? -36.131 7.734 23.688 1.00 89.06 117 THR A O 1
ATOM 915 N N . ALA A 1 118 ? -38.003 6.867 22.812 1.00 87.94 118 ALA A N 1
ATOM 916 C CA . ALA A 1 118 ? -38.893 7.875 23.377 1.00 87.94 118 ALA A CA 1
ATOM 917 C C . ALA A 1 118 ? -38.839 7.854 24.908 1.00 87.94 118 ALA A C 1
ATOM 919 O O . ALA A 1 118 ? -38.838 8.911 25.531 1.00 87.94 118 ALA A O 1
ATOM 920 N N . HIS A 1 119 ? -38.739 6.669 25.519 1.00 84.31 119 HIS A N 1
ATOM 921 C CA . HIS A 1 119 ? -38.606 6.542 26.967 1.00 84.31 119 HIS A CA 1
ATOM 922 C C . HIS A 1 119 ? -37.354 7.244 27.508 1.00 84.31 119 HIS A C 1
ATOM 924 O O . HIS A 1 119 ? -37.449 7.971 28.496 1.00 84.31 119 HIS A O 1
ATOM 930 N N . GLU A 1 120 ? -36.204 7.081 26.852 1.00 81.94 120 GLU A N 1
ATOM 931 C CA . GLU A 1 120 ? -34.957 7.760 27.230 1.00 81.94 120 GLU A CA 1
ATOM 932 C C . GLU A 1 120 ? -35.058 9.280 27.085 1.00 81.94 120 GLU A C 1
ATOM 934 O O . GLU A 1 120 ? -34.699 10.012 28.006 1.00 81.94 120 GLU A O 1
ATOM 939 N N . GLU A 1 121 ? -35.587 9.766 25.962 1.00 84.00 121 GLU A N 1
ATOM 940 C CA . GLU A 1 121 ? -35.705 11.205 25.709 1.00 84.00 121 GLU A CA 1
ATOM 941 C C . GLU A 1 121 ? -36.711 11.873 26.655 1.00 84.00 121 GLU A C 1
ATOM 943 O O . GLU A 1 121 ? -36.425 12.917 27.239 1.00 84.00 121 GLU A O 1
ATOM 948 N N . ILE A 1 122 ? -37.856 11.238 26.913 1.00 83.81 122 ILE A N 1
ATOM 949 C CA . ILE A 1 122 ? -38.844 11.750 27.872 1.00 83.81 122 ILE A CA 1
ATOM 950 C C . ILE A 1 122 ? -38.271 11.733 29.298 1.00 83.81 122 ILE A C 1
ATOM 952 O O . ILE A 1 122 ? -38.483 12.672 30.064 1.00 83.81 122 ILE A O 1
ATOM 956 N N . LYS A 1 123 ? -37.489 10.709 29.660 1.00 78.06 123 LYS A N 1
ATOM 957 C CA . LYS A 1 123 ? -36.788 10.646 30.951 1.00 78.06 123 LYS A CA 1
ATOM 958 C C . LYS A 1 123 ? -35.760 11.772 31.110 1.00 78.06 123 LYS A C 1
ATOM 960 O O . LYS A 1 123 ? -35.667 12.339 32.200 1.00 78.06 123 LYS A O 1
ATOM 965 N N . ARG A 1 124 ? -35.032 12.123 30.043 1.00 74.88 124 ARG A N 1
ATOM 966 C CA . ARG A 1 124 ? -34.121 13.284 30.014 1.00 74.88 124 ARG A CA 1
ATOM 967 C C . ARG A 1 124 ? -34.885 14.591 30.209 1.00 74.88 124 ARG A C 1
ATOM 969 O O . ARG A 1 124 ? -34.528 15.372 31.086 1.00 74.88 124 ARG A O 1
ATOM 976 N N . LEU A 1 125 ? -35.975 14.786 29.464 1.00 78.69 125 LEU A N 1
ATOM 977 C CA . LEU A 1 125 ? -36.820 15.984 29.547 1.00 78.69 125 LEU A CA 1
ATOM 978 C C . LEU A 1 125 ? -37.459 16.179 30.933 1.00 78.69 125 LEU A C 1
ATOM 980 O O . LEU A 1 125 ? -37.630 17.310 31.375 1.00 78.69 125 LEU A O 1
ATOM 984 N N . LEU A 1 126 ? -37.776 15.095 31.649 1.00 78.62 126 LEU A N 1
ATOM 985 C CA . LEU A 1 126 ? -38.374 15.145 32.991 1.00 78.62 126 LEU A CA 1
ATOM 986 C C . LEU A 1 126 ? -37.374 15.446 34.132 1.00 78.62 126 LEU A C 1
ATOM 988 O O . LEU A 1 126 ? -37.776 15.448 35.307 1.00 78.62 126 LEU A O 1
ATOM 992 N N . GLY A 1 127 ? -36.109 15.741 33.799 1.00 61.34 127 GLY A N 1
ATOM 993 C CA . GLY A 1 127 ? -35.107 16.288 34.721 1.00 61.34 127 GLY A CA 1
ATOM 994 C C . GLY A 1 127 ? -34.223 15.255 35.425 1.00 61.34 127 GLY A C 1
ATOM 995 O O . GLY A 1 127 ? -33.807 15.487 36.554 1.00 61.34 127 GLY A O 1
ATOM 996 N N . SER A 1 128 ? -33.943 14.108 34.798 1.00 55.47 128 SER A N 1
ATOM 997 C CA . SER A 1 128 ? -32.969 13.131 35.316 1.00 55.47 128 SER A CA 1
ATOM 998 C C . SER A 1 128 ? -31.532 13.641 35.129 1.00 55.47 128 SER A C 1
ATOM 1000 O O . SER A 1 128 ? -30.841 13.210 34.206 1.00 55.47 128 SER A O 1
ATOM 1002 N N . VAL A 1 129 ? -31.073 14.547 35.991 1.00 42.91 129 VAL A N 1
ATOM 1003 C CA . VAL A 1 129 ? -29.663 14.962 36.068 1.00 42.91 129 VAL A CA 1
ATOM 1004 C C . VAL A 1 129 ? -28.976 14.106 37.143 1.00 42.91 129 VAL A C 1
ATOM 1006 O O . VAL A 1 129 ? -29.498 13.977 38.242 1.00 42.91 129 VAL A O 1
ATOM 1009 N N . ASN A 1 130 ? -27.831 13.498 36.810 1.00 40.16 130 ASN A N 1
ATOM 1010 C CA . ASN A 1 130 ? -26.943 12.721 37.701 1.00 40.16 130 ASN A CA 1
ATOM 1011 C C . ASN A 1 130 ? -27.410 11.337 38.187 1.00 40.16 130 ASN A C 1
ATOM 1013 O O . ASN A 1 130 ? -27.381 11.072 39.380 1.00 40.16 130 ASN A O 1
ATOM 1017 N N . HIS A 1 131 ? -27.752 10.410 37.279 1.00 47.47 131 HIS A N 1
ATOM 1018 C CA . HIS A 1 131 ? -27.966 8.975 37.585 1.00 47.47 131 HIS A CA 1
ATOM 1019 C C . HIS A 1 131 ? -29.007 8.640 38.680 1.00 47.47 131 HIS A C 1
ATOM 1021 O O . HIS A 1 131 ? -29.289 7.461 38.910 1.00 47.47 131 HIS A O 1
ATOM 1027 N N . GLU A 1 132 ? -29.649 9.633 39.295 1.00 49.78 132 GLU A N 1
ATOM 1028 C CA . GLU A 1 132 ? -30.696 9.438 40.279 1.00 49.78 132 GLU A CA 1
ATOM 1029 C C . GLU A 1 132 ? -31.979 8.962 39.602 1.00 49.78 132 GLU A C 1
ATOM 1031 O O . GLU A 1 132 ? -32.471 9.498 38.604 1.00 49.78 132 GLU A O 1
ATOM 1036 N N . THR A 1 133 ? -32.536 7.888 40.147 1.00 57.16 133 THR A N 1
ATOM 1037 C CA . THR A 1 133 ? -33.755 7.292 39.616 1.00 57.16 133 THR A CA 1
ATOM 1038 C C . THR A 1 133 ? -34.935 8.258 39.803 1.00 57.16 133 THR A C 1
ATOM 1040 O O . THR A 1 133 ? -35.263 8.590 40.940 1.00 57.16 133 THR A O 1
ATOM 1043 N N . LEU A 1 134 ? -35.613 8.653 38.713 1.00 65.19 134 LEU A N 1
ATOM 1044 C CA . LEU A 1 134 ? -36.788 9.550 38.723 1.00 65.19 134 LEU A CA 1
ATOM 1045 C C . LEU A 1 134 ? -37.796 9.217 39.848 1.00 65.19 134 LEU A C 1
ATOM 1047 O O . LEU A 1 134 ? -37.967 8.047 40.175 1.00 65.19 134 LEU A O 1
ATOM 1051 N N . PRO A 1 135 ? -38.552 10.176 40.395 1.00 72.25 135 PRO A N 1
ATOM 1052 C CA . PRO A 1 135 ? -39.676 9.890 41.289 1.00 72.25 135 PRO A CA 1
ATOM 1053 C C . PRO A 1 135 ? -40.716 8.926 40.670 1.00 72.25 135 PRO A C 1
ATOM 1055 O O . PRO A 1 135 ? -40.924 8.968 39.452 1.00 72.25 135 PRO A O 1
ATOM 1058 N N . PRO A 1 136 ? -41.417 8.102 41.479 1.00 69.06 136 PRO A N 1
ATOM 1059 C CA . PRO A 1 136 ? -42.420 7.123 41.032 1.00 69.06 136 PRO A CA 1
ATOM 1060 C C . PRO A 1 136 ? -43.400 7.617 39.961 1.00 69.06 136 PRO A C 1
ATOM 1062 O O . PRO A 1 136 ? -43.564 6.981 38.919 1.00 69.06 136 PRO A O 1
ATOM 1065 N N . LEU A 1 137 ? -43.999 8.791 40.179 1.00 73.19 137 LEU A N 1
ATOM 1066 C CA . LEU A 1 137 ? -44.988 9.371 39.271 1.00 73.19 137 LEU A CA 1
ATOM 1067 C C . LEU A 1 137 ? -44.373 9.785 37.926 1.00 73.19 137 LEU A C 1
ATOM 1069 O O . LEU A 1 137 ? -44.958 9.554 36.870 1.00 73.19 137 LEU A O 1
ATOM 1073 N N . LYS A 1 138 ? -43.150 10.330 37.942 1.00 76.06 138 LYS A N 1
ATOM 1074 C CA . LYS A 1 138 ? -42.428 10.709 36.720 1.00 76.06 138 LYS A CA 1
ATOM 1075 C C . LYS A 1 138 ? -42.007 9.483 35.900 1.00 76.06 138 LYS A C 1
ATOM 1077 O O . LYS A 1 138 ? -42.012 9.558 34.675 1.00 76.06 138 LYS A O 1
ATOM 1082 N N . ARG A 1 139 ? -41.705 8.340 36.538 1.00 71.81 139 ARG A N 1
ATOM 1083 C CA . ARG A 1 139 ? -41.437 7.065 35.832 1.00 71.81 139 ARG A CA 1
ATOM 1084 C C . ARG A 1 139 ? -42.673 6.548 35.110 1.00 71.81 139 ARG A C 1
ATOM 1086 O O . ARG A 1 139 ? -42.580 6.142 33.953 1.00 71.81 139 ARG A O 1
ATOM 1093 N N . LEU A 1 140 ? -43.821 6.595 35.787 1.00 78.38 140 LEU A N 1
ATOM 1094 C CA . LEU A 1 140 ? -45.101 6.196 35.213 1.00 78.38 140 LEU A CA 1
ATOM 1095 C C . LEU A 1 140 ? -45.436 7.059 33.991 1.00 78.38 140 LEU A C 1
ATOM 1097 O O . LEU A 1 140 ? -45.767 6.518 32.935 1.00 78.38 140 LEU A O 1
ATOM 1101 N N . LEU A 1 141 ? -45.276 8.381 34.098 1.00 82.00 141 LEU A N 1
ATOM 1102 C CA . LEU A 1 141 ? -45.486 9.313 32.986 1.00 82.00 141 LEU A CA 1
ATOM 1103 C C . LEU A 1 141 ? -44.523 9.049 31.821 1.00 82.00 141 LEU A C 1
ATOM 1105 O O . LEU A 1 141 ? -44.973 8.929 30.683 1.00 82.00 141 LEU A O 1
ATOM 1109 N N . ALA A 1 142 ? -43.228 8.864 32.096 1.00 79.44 142 ALA A N 1
ATOM 1110 C CA . ALA A 1 142 ? -42.230 8.564 31.069 1.00 79.44 142 ALA A CA 1
ATOM 1111 C C . ALA A 1 142 ? -42.532 7.260 30.314 1.00 79.44 142 ALA A C 1
ATOM 1113 O O . ALA A 1 142 ? -42.424 7.206 29.089 1.00 79.44 142 ALA A O 1
ATOM 1114 N N . GLY A 1 143 ? -42.936 6.203 31.027 1.00 76.94 143 GLY A N 1
ATOM 1115 C CA . GLY A 1 143 ? -43.346 4.934 30.421 1.00 76.94 143 GLY A CA 1
ATOM 1116 C C . GLY A 1 143 ? -44.611 5.069 29.570 1.00 76.94 143 GLY A C 1
ATOM 1117 O O . GLY A 1 143 ? -44.653 4.591 28.436 1.00 76.94 143 GLY A O 1
ATOM 1118 N N . SER A 1 144 ? -45.618 5.768 30.096 1.00 84.00 144 SER A N 1
ATOM 1119 C CA . SER A 1 144 ? -46.913 5.982 29.437 1.00 84.00 144 SER A CA 1
ATOM 1120 C C . SER A 1 144 ? -46.765 6.787 28.144 1.00 84.00 144 SER A C 1
ATOM 1122 O O . SER A 1 144 ? -47.250 6.371 27.092 1.00 84.00 144 SER A O 1
ATOM 1124 N N . MET A 1 145 ? -46.037 7.905 28.200 1.00 85.38 145 MET A N 1
ATOM 1125 C CA . MET A 1 145 ? -45.781 8.758 27.040 1.00 85.38 145 MET A CA 1
ATOM 1126 C C . MET A 1 145 ? -44.947 8.033 25.979 1.00 85.38 145 MET A C 1
ATOM 1128 O O . MET A 1 145 ? -45.265 8.116 24.799 1.00 85.38 145 MET A O 1
ATOM 1132 N N . ALA A 1 146 ? -43.936 7.255 26.376 1.00 85.25 146 ALA A N 1
ATOM 1133 C CA . ALA A 1 146 ? -43.134 6.474 25.438 1.00 85.25 146 ALA A CA 1
ATOM 1134 C C . ALA A 1 146 ? -43.953 5.403 24.699 1.00 85.25 146 ALA A C 1
ATOM 1136 O O . ALA A 1 146 ? -43.833 5.249 23.481 1.00 85.25 146 ALA A O 1
ATOM 1137 N N . GLY A 1 147 ? -44.820 4.687 25.426 1.00 83.88 147 GLY A N 1
ATOM 1138 C CA . GLY A 1 147 ? -45.755 3.725 24.841 1.00 83.88 147 GLY A CA 1
ATOM 1139 C C . GLY A 1 147 ? -46.745 4.386 23.880 1.00 83.88 147 GLY A C 1
ATOM 1140 O O . GLY A 1 147 ? -46.956 3.883 22.777 1.00 83.88 147 GLY A O 1
ATOM 1141 N N . ALA A 1 148 ? -47.302 5.541 24.255 1.00 88.12 148 ALA A N 1
ATOM 1142 C CA . ALA A 1 148 ? -48.199 6.310 23.396 1.00 88.12 148 ALA A CA 1
ATOM 1143 C C . ALA A 1 148 ? -47.500 6.781 22.110 1.00 88.12 148 ALA A C 1
ATOM 1145 O O . ALA A 1 148 ? -48.035 6.570 21.024 1.00 88.12 148 ALA A O 1
ATOM 1146 N N . THR A 1 149 ? -46.284 7.328 22.207 1.00 89.56 149 THR A N 1
ATOM 1147 C CA . THR A 1 149 ? -45.482 7.757 21.048 1.00 89.56 149 THR A CA 1
ATOM 1148 C C . THR A 1 149 ? -45.232 6.607 20.073 1.00 89.56 149 THR A C 1
ATOM 1150 O O . THR A 1 149 ? -45.441 6.758 18.868 1.00 89.56 149 THR A O 1
ATOM 1153 N N . ALA A 1 150 ? -44.853 5.428 20.578 1.00 88.88 150 ALA A N 1
ATOM 1154 C CA . ALA A 1 150 ? -44.650 4.247 19.743 1.00 88.88 150 ALA A CA 1
ATOM 1155 C C . ALA A 1 150 ? -45.940 3.797 19.045 1.00 88.88 150 ALA A C 1
ATOM 1157 O O . ALA A 1 150 ? -45.922 3.505 17.848 1.00 88.88 150 ALA A O 1
ATOM 1158 N N . VAL A 1 151 ? -47.068 3.780 19.764 1.00 88.06 151 VAL A N 1
ATOM 1159 C CA . VAL A 1 151 ? -48.382 3.447 19.195 1.00 88.06 151 VAL A CA 1
ATOM 1160 C C . VAL A 1 151 ? -48.778 4.443 18.108 1.00 88.06 151 VAL A C 1
ATOM 1162 O O . VAL A 1 151 ? -49.136 4.007 17.020 1.00 88.06 151 VAL A O 1
ATOM 1165 N N . ILE A 1 152 ? -48.683 5.751 18.359 1.00 89.25 152 ILE A N 1
ATOM 1166 C CA . ILE A 1 152 ? -49.058 6.806 17.400 1.00 89.25 152 ILE A CA 1
ATOM 1167 C C . ILE A 1 152 ? -48.319 6.629 16.072 1.00 89.25 152 ILE A C 1
ATOM 1169 O O . ILE A 1 152 ? -48.935 6.684 15.009 1.00 89.25 152 ILE A O 1
ATOM 1173 N N . LEU A 1 153 ? -47.016 6.353 16.133 1.00 88.88 153 LEU A N 1
ATOM 1174 C CA . LEU A 1 153 ? -46.167 6.258 14.948 1.00 88.88 153 LEU A CA 1
ATOM 1175 C C . LEU A 1 153 ? -46.276 4.919 14.204 1.00 88.88 153 LEU A C 1
ATOM 1177 O O . LEU A 1 153 ? -45.910 4.845 13.034 1.00 88.88 153 LEU A O 1
ATOM 1181 N N . THR A 1 154 ? -46.773 3.857 14.847 1.00 89.44 154 THR A N 1
ATOM 1182 C CA . THR A 1 154 ? -46.779 2.500 14.261 1.00 89.44 154 THR A CA 1
ATOM 1183 C C . THR A 1 154 ? -48.166 1.865 14.140 1.00 89.44 154 THR A C 1
ATOM 1185 O O . THR A 1 154 ? -48.289 0.753 13.623 1.00 89.44 154 THR A O 1
ATOM 1188 N N . TYR A 1 155 ? -49.231 2.567 14.544 1.00 87.75 155 TYR A N 1
ATOM 1189 C CA . TYR A 1 155 ? -50.590 2.020 14.599 1.00 87.75 155 TYR A CA 1
ATOM 1190 C C . TYR A 1 155 ? -51.109 1.370 13.302 1.00 87.75 155 TYR A C 1
ATOM 1192 O O . TYR A 1 155 ? -51.743 0.314 13.394 1.00 87.75 155 TYR A O 1
ATOM 1200 N N . PRO A 1 156 ? -50.842 1.899 12.092 1.00 88.38 156 PRO A N 1
ATOM 1201 C CA . PRO A 1 156 ? -51.326 1.259 10.869 1.00 88.38 156 PRO A CA 1
ATOM 1202 C C . PRO A 1 156 ? -50.848 -0.197 10.721 1.00 88.38 156 PRO A C 1
ATOM 1204 O O . PRO A 1 156 ? -51.617 -1.070 10.320 1.00 88.38 156 PRO A O 1
ATOM 1207 N N . LEU A 1 157 ? -49.610 -0.499 11.137 1.00 85.94 157 LEU A N 1
ATOM 1208 C CA . LEU A 1 157 ? -49.068 -1.865 11.152 1.00 85.94 157 LEU A CA 1
ATOM 1209 C C . LEU A 1 157 ? -49.783 -2.755 12.183 1.00 85.94 157 LEU A C 1
ATOM 1211 O O . LEU A 1 157 ? -49.914 -3.968 11.988 1.00 85.94 157 LEU A O 1
ATOM 1215 N N . ASP A 1 158 ? -50.270 -2.164 13.275 1.00 81.25 158 ASP A N 1
ATOM 1216 C CA . ASP A 1 158 ? -51.030 -2.865 14.306 1.00 81.25 158 ASP A CA 1
ATOM 1217 C C . ASP A 1 158 ? -52.403 -3.318 13.812 1.00 81.25 158 ASP A C 1
ATOM 1219 O O . ASP A 1 158 ? -52.803 -4.446 14.117 1.00 81.25 158 ASP A O 1
ATOM 1223 N N . MET A 1 159 ? -53.093 -2.456 13.064 1.00 82.50 159 MET A N 1
ATOM 1224 C CA . MET A 1 159 ? -54.400 -2.733 12.470 1.00 82.50 159 MET A CA 1
ATOM 1225 C C . MET A 1 159 ? -54.284 -3.811 11.383 1.00 82.50 159 MET A C 1
ATOM 1227 O O . MET A 1 159 ? -54.954 -4.843 11.466 1.00 82.50 159 MET A O 1
ATOM 1231 N N . VAL A 1 160 ? -53.367 -3.636 10.423 1.00 82.81 160 VAL A N 1
ATOM 1232 C CA . VAL A 1 160 ? -53.205 -4.565 9.289 1.00 82.81 160 VAL A CA 1
ATOM 1233 C C . VAL A 1 160 ? -52.884 -5.978 9.766 1.00 82.81 160 VAL A C 1
ATOM 1235 O O . VAL A 1 160 ? -53.510 -6.945 9.330 1.00 82.81 160 VAL A O 1
ATOM 1238 N N . ARG A 1 161 ? -51.969 -6.115 10.734 1.00 77.31 161 ARG A N 1
ATOM 1239 C CA . ARG A 1 161 ? -51.653 -7.418 11.328 1.00 77.31 161 ARG A CA 1
ATOM 1240 C C . ARG A 1 161 ? -52.873 -8.053 12.000 1.00 77.31 161 ARG A C 1
ATOM 1242 O O . ARG A 1 161 ? -53.049 -9.264 11.895 1.00 77.31 161 ARG A O 1
ATOM 1249 N N . ALA A 1 162 ? -53.669 -7.275 12.737 1.00 72.75 162 ALA A N 1
ATOM 1250 C CA . ALA A 1 162 ? -54.833 -7.805 13.445 1.00 72.75 162 ALA A CA 1
ATOM 1251 C C . ALA A 1 162 ? -55.836 -8.439 12.472 1.00 72.75 162 ALA A C 1
ATOM 1253 O O . ALA A 1 162 ? -56.345 -9.520 12.752 1.00 72.75 162 ALA A O 1
ATOM 1254 N N . ARG A 1 163 ? -56.035 -7.829 11.299 1.00 75.69 163 ARG A N 1
ATOM 1255 C CA . ARG A 1 163 ? -56.902 -8.375 10.248 1.00 75.69 163 ARG A CA 1
ATOM 1256 C C . ARG A 1 163 ? -56.308 -9.586 9.540 1.00 75.69 163 ARG A C 1
ATOM 1258 O O . ARG A 1 163 ? -57.008 -10.577 9.345 1.00 75.69 163 ARG A O 1
ATOM 1265 N N . MET A 1 164 ? -55.015 -9.553 9.215 1.00 73.12 164 MET A N 1
ATOM 1266 C CA . MET A 1 164 ? -54.319 -10.711 8.635 1.00 73.12 164 MET A CA 1
ATOM 1267 C C . MET A 1 164 ? -54.345 -11.938 9.551 1.00 73.12 164 MET A C 1
ATOM 1269 O O . MET A 1 164 ? -54.357 -13.060 9.067 1.00 73.12 164 MET A O 1
ATOM 1273 N N . ALA A 1 165 ? -54.333 -11.738 10.871 1.00 66.50 165 ALA A N 1
ATOM 1274 C CA . ALA A 1 165 ? -54.307 -12.836 11.834 1.00 66.50 165 ALA A CA 1
ATOM 1275 C C . ALA A 1 165 ? -55.648 -13.579 11.974 1.00 66.50 165 ALA A C 1
ATOM 1277 O O . ALA A 1 165 ? -55.655 -14.685 12.505 1.00 66.50 165 ALA A O 1
ATOM 1278 N N . VAL A 1 166 ? -56.761 -12.971 11.549 1.00 65.75 166 VAL A N 1
ATOM 1279 C CA . VAL A 1 166 ? -58.129 -13.493 11.755 1.00 65.75 166 VAL A CA 1
ATOM 1280 C C . VAL A 1 166 ? -58.803 -13.901 10.439 1.00 65.75 166 VAL A C 1
ATOM 1282 O O . VAL A 1 166 ? -59.790 -14.625 10.443 1.00 65.75 166 VAL A O 1
ATOM 1285 N N . SER A 1 167 ? -58.266 -13.471 9.300 1.00 67.00 167 SER A N 1
ATOM 1286 C CA . SER A 1 167 ? -58.832 -13.740 7.975 1.00 67.00 167 SER A CA 1
ATOM 1287 C C . SER A 1 167 ? -58.205 -14.961 7.300 1.00 67.00 167 SER A C 1
ATOM 1289 O O . SER A 1 167 ? -57.056 -15.326 7.550 1.00 67.00 167 SER A O 1
ATOM 1291 N N . ASN A 1 168 ? -58.968 -15.581 6.396 1.00 64.19 168 ASN A N 1
ATOM 1292 C CA . ASN A 1 168 ? -58.488 -16.693 5.581 1.00 64.19 168 ASN A CA 1
ATOM 1293 C C . ASN A 1 168 ? -57.385 -16.250 4.608 1.00 64.19 168 ASN A C 1
ATOM 1295 O O . ASN A 1 168 ? -57.421 -15.152 4.047 1.00 64.19 168 ASN A O 1
ATOM 1299 N N . PHE A 1 169 ? -56.442 -17.159 4.343 1.00 62.12 169 PHE A N 1
ATOM 1300 C CA . PHE A 1 169 ? -55.265 -16.919 3.494 1.00 62.12 169 PHE A CA 1
ATOM 1301 C C . PHE A 1 169 ? -55.616 -16.496 2.051 1.00 62.12 169 PHE A C 1
ATOM 1303 O O . PHE A 1 169 ? -54.804 -15.881 1.362 1.00 62.12 169 PHE A O 1
ATOM 1310 N N . SER A 1 170 ? -56.836 -16.796 1.595 1.00 62.72 170 SER A N 1
ATOM 1311 C CA . SER A 1 170 ? -57.370 -16.388 0.293 1.00 62.72 170 SER A CA 1
ATOM 1312 C C . SER A 1 170 ? -57.676 -14.888 0.192 1.00 62.72 170 SER A C 1
ATOM 1314 O O . SER A 1 170 ? -57.545 -14.331 -0.895 1.00 62.72 170 SER A O 1
ATOM 1316 N N . LYS A 1 171 ? -58.034 -14.222 1.303 1.00 69.94 171 LYS A N 1
ATOM 1317 C CA . LYS A 1 171 ? -58.405 -12.793 1.338 1.00 69.94 171 LYS A CA 1
ATOM 1318 C C . LYS A 1 171 ? -57.177 -11.878 1.439 1.00 69.94 171 LYS A C 1
ATOM 1320 O O . LYS A 1 171 ? -57.102 -10.869 0.745 1.00 69.94 171 LYS A O 1
ATOM 1325 N N . TYR A 1 172 ? -56.173 -12.249 2.239 1.00 77.81 172 TYR A N 1
ATOM 1326 C CA . TYR A 1 172 ? -54.956 -11.450 2.442 1.00 77.81 172 TYR A CA 1
ATOM 1327 C C . TYR A 1 172 ? -53.675 -12.287 2.300 1.00 77.81 172 TYR A C 1
ATOM 1329 O O . TYR A 1 172 ? -53.274 -13.003 3.215 1.00 77.81 172 TYR A O 1
ATOM 1337 N N . LYS A 1 173 ? -52.991 -12.158 1.151 1.00 70.25 173 LYS A N 1
ATOM 1338 C CA . LYS A 1 173 ? -51.805 -12.971 0.802 1.00 70.25 173 LYS A CA 1
ATOM 1339 C C . LYS A 1 173 ? -50.490 -12.478 1.417 1.00 70.25 173 LYS A C 1
ATOM 1341 O O . LYS A 1 173 ? -49.594 -13.269 1.696 1.00 70.25 173 LYS A O 1
ATOM 1346 N N . SER A 1 174 ? -50.330 -11.165 1.583 1.00 76.50 174 SER A N 1
ATOM 1347 C CA . SER A 1 174 ? -49.102 -10.554 2.110 1.00 76.50 174 SER A CA 1
ATOM 1348 C C . SER A 1 174 ? -49.395 -9.239 2.827 1.00 76.50 174 SER A C 1
ATOM 1350 O O . SER A 1 174 ? -50.460 -8.652 2.640 1.00 76.50 174 SER A O 1
ATOM 1352 N N . LEU A 1 175 ? -48.445 -8.745 3.631 1.00 78.75 175 LEU A N 1
ATOM 1353 C CA . LEU A 1 175 ? -48.591 -7.464 4.334 1.00 78.75 175 LEU A CA 1
ATOM 1354 C C . LEU A 1 175 ? -48.847 -6.316 3.341 1.00 78.75 175 LEU A C 1
ATOM 1356 O O . LEU A 1 175 ? -49.796 -5.558 3.512 1.00 78.75 175 LEU A O 1
ATOM 1360 N N . ARG A 1 176 ? -48.062 -6.249 2.255 1.00 82.56 176 ARG A N 1
ATOM 1361 C CA . ARG A 1 176 ? -48.220 -5.245 1.187 1.00 82.56 176 ARG A CA 1
ATOM 1362 C C . ARG A 1 176 ? -49.569 -5.364 0.480 1.00 82.56 176 ARG A C 1
ATOM 1364 O O . ARG A 1 176 ? -50.230 -4.354 0.271 1.00 82.56 176 ARG A O 1
ATOM 1371 N N . HIS A 1 177 ? -49.987 -6.591 0.164 1.00 83.31 177 HIS A N 1
ATOM 1372 C CA . HIS A 1 177 ? -51.294 -6.841 -0.441 1.00 83.31 177 HIS A CA 1
ATOM 1373 C C . HIS A 1 177 ? -52.419 -6.381 0.489 1.00 83.31 177 HIS A C 1
ATOM 1375 O O . HIS A 1 177 ? -53.307 -5.668 0.056 1.00 83.31 177 HIS A O 1
ATOM 1381 N N . THR A 1 178 ? -52.339 -6.696 1.782 1.00 82.06 178 THR A N 1
ATOM 1382 C CA . THR A 1 178 ? -53.352 -6.303 2.774 1.00 82.06 178 THR A CA 1
ATOM 1383 C C . THR A 1 178 ? -53.465 -4.787 2.910 1.00 82.06 178 THR A C 1
ATOM 1385 O O . THR A 1 178 ? -54.574 -4.261 2.931 1.00 82.06 178 THR A O 1
ATOM 1388 N N . PHE A 1 179 ? -52.333 -4.075 2.956 1.00 86.56 179 PHE A N 1
ATOM 1389 C CA . PHE A 1 179 ? -52.327 -2.610 2.942 1.00 86.56 179 PHE A CA 1
ATOM 1390 C C . PHE A 1 179 ? -53.022 -2.054 1.695 1.00 86.56 179 PHE A C 1
ATOM 1392 O O . PHE A 1 179 ? -53.881 -1.184 1.814 1.00 86.56 179 PHE A O 1
ATOM 1399 N N . ALA A 1 180 ? -52.691 -2.577 0.511 1.00 85.88 180 ALA A N 1
ATOM 1400 C CA . ALA A 1 180 ? -53.295 -2.134 -0.741 1.00 85.88 180 ALA A CA 1
ATOM 1401 C C . ALA A 1 180 ? -54.802 -2.441 -0.807 1.00 85.88 180 ALA A C 1
ATOM 1403 O O . ALA A 1 180 ? -55.575 -1.583 -1.225 1.00 85.88 180 ALA A O 1
ATOM 1404 N N . THR A 1 181 ? -55.223 -3.629 -0.365 1.00 85.31 181 THR A N 1
ATOM 1405 C CA . THR A 1 181 ? -56.629 -4.052 -0.349 1.00 85.31 181 THR A CA 1
ATOM 1406 C C . THR A 1 181 ? -57.459 -3.190 0.603 1.00 85.31 181 THR A C 1
ATOM 1408 O O . THR A 1 181 ? -58.457 -2.628 0.174 1.00 85.31 181 THR A O 1
ATOM 1411 N N . ILE A 1 182 ? -57.021 -2.988 1.854 1.00 85.69 182 ILE A N 1
ATOM 1412 C CA . ILE A 1 182 ? -57.750 -2.147 2.825 1.00 85.69 182 ILE A CA 1
ATOM 1413 C C . ILE A 1 182 ? -57.852 -0.702 2.328 1.00 85.69 182 ILE A C 1
ATOM 1415 O O . ILE A 1 182 ? -58.912 -0.089 2.425 1.00 85.69 182 ILE A O 1
ATOM 1419 N N . TYR A 1 183 ? -56.769 -0.160 1.762 1.00 87.81 183 TYR A N 1
ATOM 1420 C CA . TYR A 1 183 ? -56.772 1.199 1.228 1.00 87.81 183 TYR A CA 1
ATOM 1421 C C . TYR A 1 183 ? -57.761 1.366 0.066 1.00 87.81 183 TYR A C 1
ATOM 1423 O O . TYR A 1 183 ? -58.483 2.360 0.033 1.00 87.81 183 TYR A O 1
ATOM 1431 N N . LYS A 1 184 ? -57.815 0.393 -0.857 1.00 85.06 184 LYS A N 1
ATOM 1432 C CA . LYS A 1 184 ? -58.706 0.428 -2.027 1.00 85.06 184 LYS A CA 1
ATOM 1433 C C . LYS A 1 184 ? -60.173 0.153 -1.686 1.00 85.06 184 LYS A C 1
ATOM 1435 O O . LYS A 1 184 ? -61.038 0.800 -2.259 1.00 85.06 184 LYS A O 1
ATOM 1440 N N . GLU A 1 185 ? -60.449 -0.800 -0.799 1.00 83.44 185 GLU A N 1
ATOM 1441 C CA . GLU A 1 185 ? -61.813 -1.290 -0.541 1.00 83.44 185 GLU A CA 1
ATOM 1442 C C . GLU A 1 185 ? -62.511 -0.567 0.620 1.00 83.44 185 GLU A C 1
ATOM 1444 O O . GLU A 1 185 ? -63.727 -0.411 0.602 1.00 83.44 185 GLU A O 1
ATOM 1449 N N . GLU A 1 186 ? -61.765 -0.113 1.633 1.00 81.88 186 GLU A N 1
ATOM 1450 C CA . GLU A 1 186 ? -62.339 0.410 2.885 1.00 81.88 186 GLU A CA 1
ATOM 1451 C C . GLU A 1 186 ? -61.866 1.829 3.237 1.00 81.88 186 GLU A C 1
ATOM 1453 O O . GLU A 1 186 ? -62.405 2.459 4.149 1.00 81.88 186 GLU A O 1
ATOM 1458 N N . GLY A 1 187 ? -60.865 2.352 2.526 1.00 84.31 187 GLY A N 1
ATOM 1459 C CA . GLY A 1 187 ? -60.349 3.705 2.703 1.00 84.31 187 GLY A CA 1
ATOM 1460 C C . GLY A 1 187 ? -59.430 3.895 3.916 1.00 84.31 187 GLY A C 1
ATOM 1461 O O . GLY A 1 187 ? -59.199 3.012 4.743 1.00 84.31 187 GLY A O 1
ATOM 1462 N N . ILE A 1 188 ? -58.866 5.103 4.027 1.00 84.94 188 ILE A N 1
ATOM 1463 C CA . ILE A 1 188 ? -57.772 5.391 4.969 1.00 84.94 188 ILE A CA 1
ATOM 1464 C C . ILE A 1 188 ? -58.197 5.416 6.446 1.00 84.94 188 ILE A C 1
ATOM 1466 O O . ILE A 1 188 ? -57.391 5.121 7.329 1.00 84.94 188 ILE A O 1
ATOM 1470 N N . ARG A 1 189 ? -59.468 5.731 6.733 1.00 83.81 189 ARG A N 1
ATOM 1471 C CA . ARG A 1 189 ? -59.997 5.806 8.109 1.00 83.81 189 ARG A CA 1
ATOM 1472 C C . ARG A 1 189 ? -59.912 4.459 8.825 1.00 83.81 189 ARG A C 1
ATOM 1474 O O . ARG A 1 189 ? -59.641 4.412 10.022 1.00 83.81 189 ARG A O 1
ATOM 1481 N N . THR A 1 190 ? -60.044 3.372 8.075 1.00 83.38 190 THR A N 1
ATOM 1482 C CA . THR A 1 190 ? -60.046 2.005 8.593 1.00 83.38 190 THR A CA 1
ATOM 1483 C C . THR A 1 190 ? -58.722 1.642 9.265 1.00 83.38 190 THR A C 1
ATOM 1485 O O . THR A 1 190 ? -58.731 0.971 10.297 1.00 83.38 190 THR A O 1
ATOM 1488 N N . PHE A 1 191 ? -57.581 2.162 8.788 1.00 85.38 191 PHE A N 1
ATOM 1489 C CA . PHE A 1 191 ? -56.272 1.932 9.423 1.00 85.38 191 PHE A CA 1
ATOM 1490 C C . PHE A 1 191 ? -56.186 2.443 10.866 1.00 85.38 191 PHE A C 1
ATOM 1492 O O . PHE A 1 191 ? -55.312 2.002 11.609 1.00 85.38 191 PHE A O 1
ATOM 1499 N N . TYR A 1 192 ? -57.098 3.328 11.276 1.00 86.19 192 TYR A N 1
ATOM 1500 C CA . TYR A 1 192 ? -57.161 3.904 12.618 1.00 86.19 192 TYR A CA 1
ATOM 1501 C C . TYR A 1 192 ? -58.312 3.337 13.470 1.00 86.19 192 TYR A C 1
ATOM 1503 O O . TYR A 1 192 ? -58.491 3.741 14.621 1.00 86.19 192 TYR A O 1
ATOM 1511 N N . ASN A 1 193 ? -59.047 2.332 12.980 1.00 82.12 193 ASN A N 1
ATOM 1512 C CA . ASN A 1 193 ? -60.058 1.638 13.779 1.00 82.12 193 ASN A CA 1
ATOM 1513 C C . ASN A 1 193 ? -59.404 0.930 14.971 1.00 82.12 193 ASN A C 1
ATOM 1515 O O . ASN A 1 193 ? -58.442 0.177 14.814 1.00 82.12 193 ASN A O 1
ATOM 1519 N N . GLY A 1 194 ? -59.902 1.200 16.181 1.00 80.56 194 GLY A N 1
ATOM 1520 C CA . GLY A 1 194 ? -59.318 0.716 17.437 1.00 80.56 194 GLY A CA 1
ATOM 1521 C C . GLY A 1 194 ? -58.114 1.526 17.948 1.00 80.56 194 GLY A C 1
ATOM 1522 O O . GLY A 1 194 ? -57.507 1.135 18.947 1.00 80.56 194 GLY A O 1
ATOM 1523 N N . PHE A 1 195 ? -57.759 2.649 17.311 1.00 85.06 195 PHE A N 1
ATOM 1524 C CA . PHE A 1 195 ? -56.634 3.494 17.733 1.00 85.06 195 PHE A CA 1
ATOM 1525 C C . PHE A 1 195 ? -56.838 4.072 19.136 1.00 85.06 195 PHE A C 1
ATOM 1527 O O . PHE A 1 195 ? -56.003 3.878 20.015 1.00 85.06 195 PHE A O 1
ATOM 1534 N N . ILE A 1 196 ? -57.990 4.702 19.375 1.00 85.19 196 ILE A N 1
ATOM 1535 C CA . ILE A 1 196 ? -58.329 5.327 20.662 1.00 85.19 196 ILE A CA 1
ATOM 1536 C C . ILE A 1 196 ? -58.284 4.321 21.831 1.00 85.19 196 ILE A C 1
ATOM 1538 O O . ILE A 1 196 ? -57.566 4.594 22.794 1.00 85.19 196 ILE A O 1
ATOM 1542 N N . PRO A 1 197 ? -58.936 3.136 21.780 1.00 83.12 197 PRO A N 1
ATOM 1543 C CA . PRO A 1 197 ? -58.803 2.156 22.862 1.00 83.12 197 PRO A CA 1
ATOM 1544 C C . PRO A 1 197 ? -57.372 1.615 22.998 1.00 83.12 197 PRO A C 1
ATOM 1546 O O . PRO A 1 197 ? -56.949 1.275 24.098 1.00 83.12 197 PRO A O 1
ATOM 1549 N N . THR A 1 198 ? -56.577 1.592 21.922 1.00 82.88 198 THR A N 1
ATOM 1550 C CA . THR A 1 198 ? -55.153 1.224 22.008 1.00 82.88 198 THR A CA 1
ATOM 1551 C C . THR A 1 198 ? -54.340 2.244 22.799 1.00 82.88 198 THR A C 1
ATOM 1553 O O . THR A 1 198 ? -53.539 1.850 23.644 1.00 82.88 198 THR A O 1
ATOM 1556 N N . VAL A 1 199 ? -54.544 3.539 22.548 1.00 84.19 199 VAL A N 1
ATOM 1557 C CA . VAL A 1 199 ? -53.854 4.615 23.274 1.00 84.19 199 VAL A CA 1
ATOM 1558 C C . VAL A 1 199 ? -54.295 4.637 24.742 1.00 84.19 199 VAL A C 1
ATOM 1560 O O . VAL A 1 199 ? -53.455 4.673 25.636 1.00 84.19 199 VAL A O 1
ATOM 1563 N N . ILE A 1 200 ? -55.597 4.514 25.010 1.00 85.31 200 ILE A N 1
ATOM 1564 C CA . ILE A 1 200 ? -56.130 4.452 26.380 1.00 85.31 200 ILE A CA 1
ATOM 1565 C C . ILE A 1 200 ? -55.623 3.212 27.128 1.00 85.31 200 ILE A C 1
ATOM 1567 O O . ILE A 1 200 ? -55.363 3.292 28.322 1.00 85.31 200 ILE A O 1
ATOM 1571 N N . GLY A 1 201 ? -55.450 2.075 26.446 1.00 81.31 201 GLY A N 1
ATOM 1572 C CA . GLY A 1 201 ? -54.917 0.852 27.048 1.00 81.31 201 GLY A CA 1
ATOM 1573 C C . GLY A 1 201 ? -53.404 0.889 27.288 1.00 81.31 201 GLY A C 1
ATOM 1574 O O . GLY A 1 201 ? -52.938 0.371 28.301 1.00 81.31 201 GLY A O 1
ATOM 1575 N N . ILE A 1 202 ? -52.620 1.507 26.393 1.00 80.50 202 ILE A N 1
ATOM 1576 C CA . ILE A 1 202 ? -51.153 1.500 26.510 1.00 80.50 202 ILE A CA 1
ATOM 1577 C C . ILE A 1 202 ? -50.641 2.408 27.631 1.00 80.50 202 ILE A C 1
ATOM 1579 O O . ILE A 1 202 ? -49.632 2.079 28.251 1.00 80.50 202 ILE A O 1
ATOM 1583 N N . LEU A 1 203 ? -51.338 3.515 27.910 1.00 81.12 203 LEU A N 1
ATOM 1584 C CA . LEU A 1 203 ? -50.971 4.467 28.962 1.00 81.12 203 LEU A CA 1
ATOM 1585 C C . LEU A 1 203 ? -50.842 3.776 30.341 1.00 81.12 203 LEU A C 1
ATOM 1587 O O . LEU A 1 203 ? -49.732 3.732 30.872 1.00 81.12 203 LEU A O 1
ATOM 1591 N N . PRO A 1 204 ? -51.888 3.133 30.898 1.00 81.50 204 PRO A N 1
ATOM 1592 C CA . PRO A 1 204 ? -51.777 2.398 32.157 1.00 81.50 204 PRO A CA 1
ATOM 1593 C C . PRO A 1 204 ? -50.863 1.169 32.051 1.00 81.50 204 PRO A C 1
ATOM 1595 O O . PRO A 1 204 ? -50.167 0.849 33.011 1.00 81.50 204 PRO A O 1
ATOM 1598 N N . TYR A 1 205 ? -50.800 0.502 30.892 1.00 78.25 205 TYR A N 1
ATOM 1599 C CA . TYR A 1 205 ? -49.973 -0.696 30.703 1.00 78.25 205 TYR A CA 1
ATOM 1600 C C . TYR A 1 205 ? -48.484 -0.384 30.859 1.00 78.25 205 TYR A C 1
ATOM 1602 O O . TYR A 1 205 ? -47.782 -1.013 31.656 1.00 78.25 205 TYR A O 1
ATOM 1610 N N . ALA A 1 206 ? -48.000 0.587 30.083 1.00 68.75 206 ALA A N 1
ATOM 1611 C CA . ALA A 1 206 ? -46.604 0.983 30.091 1.00 68.75 206 ALA A CA 1
ATOM 1612 C C . ALA A 1 206 ? -46.267 1.670 31.418 1.00 68.75 206 ALA A C 1
ATOM 1614 O O . ALA A 1 206 ? -45.248 1.345 32.021 1.00 68.75 206 ALA A O 1
ATOM 1615 N N . GLY A 1 207 ? -47.157 2.528 31.926 1.00 74.00 207 GLY A N 1
ATOM 1616 C CA . GLY A 1 207 ? -47.004 3.170 33.226 1.00 74.00 207 GLY A CA 1
ATOM 1617 C C . GLY A 1 207 ? -46.785 2.182 34.378 1.00 74.00 207 GLY A C 1
ATOM 1618 O O . GLY A 1 207 ? -45.791 2.297 35.094 1.00 74.00 207 GLY A O 1
ATOM 1619 N N . VAL A 1 208 ? -47.657 1.175 34.519 1.00 80.19 208 VAL A N 1
ATOM 1620 C CA . VAL A 1 208 ? -47.550 0.141 35.567 1.00 80.19 208 VAL A CA 1
ATOM 1621 C C . VAL A 1 208 ? -46.332 -0.758 35.345 1.00 80.19 208 VAL A C 1
ATOM 1623 O O . VAL A 1 208 ? -45.606 -1.039 36.295 1.00 80.19 208 VAL A O 1
ATOM 1626 N N . SER A 1 209 ? -46.056 -1.169 34.103 1.00 73.62 209 SER A N 1
ATOM 1627 C CA . SER A 1 209 ? -44.914 -2.047 33.803 1.00 73.62 209 SER A CA 1
ATOM 1628 C C . SER A 1 209 ? -43.576 -1.374 34.141 1.00 73.62 209 SER A C 1
ATOM 1630 O O . SER A 1 209 ? -42.752 -1.950 34.847 1.00 73.62 209 SER A O 1
ATOM 1632 N N . PHE A 1 210 ? -43.364 -0.128 33.704 1.00 69.75 210 PHE A N 1
ATOM 1633 C CA . PHE A 1 210 ? -42.141 0.615 34.024 1.00 69.75 210 PHE A CA 1
ATOM 1634 C C . PHE A 1 210 ? -42.044 0.948 35.518 1.00 69.75 210 PHE A C 1
ATOM 1636 O O . PHE A 1 210 ? -40.961 0.844 36.093 1.00 69.75 210 PHE A O 1
ATOM 1643 N N . PHE A 1 211 ? -43.162 1.299 36.165 1.00 78.88 211 PHE A N 1
ATOM 1644 C CA . PHE A 1 211 ? -43.200 1.556 37.605 1.00 78.88 211 PHE A CA 1
ATOM 1645 C C . PHE A 1 211 ? -42.770 0.330 38.421 1.00 78.88 211 PHE A C 1
ATOM 1647 O O . PHE A 1 211 ? -41.889 0.447 39.275 1.00 78.88 211 PHE A O 1
ATOM 1654 N N . VAL A 1 212 ? -43.346 -0.843 38.140 1.00 81.94 212 VAL A N 1
ATOM 1655 C CA . VAL A 1 212 ? -43.035 -2.088 38.856 1.00 81.94 212 VAL A CA 1
ATOM 1656 C C . VAL A 1 212 ? -41.593 -2.524 38.585 1.00 81.94 212 VAL A C 1
ATOM 1658 O O . VAL A 1 212 ? -40.865 -2.808 39.534 1.00 81.94 212 VAL A O 1
ATOM 1661 N N . TYR A 1 213 ? -41.144 -2.504 37.324 1.00 78.31 213 TYR A N 1
ATOM 1662 C CA . TYR A 1 213 ? -39.781 -2.901 36.949 1.00 78.31 213 TYR A CA 1
ATOM 1663 C C . TYR A 1 213 ? -38.716 -2.059 37.666 1.00 78.31 213 TYR A C 1
ATOM 1665 O O . TYR A 1 213 ? -37.822 -2.596 38.320 1.00 78.31 213 TYR A O 1
ATOM 1673 N N . GLU A 1 214 ? -38.839 -0.732 37.603 1.00 73.19 214 GLU A N 1
ATOM 1674 C CA . GLU A 1 214 ? -37.879 0.191 38.218 1.00 73.19 214 GLU A CA 1
ATOM 1675 C C . GLU A 1 214 ? -37.951 0.188 39.754 1.00 73.19 214 GLU A C 1
ATOM 1677 O O . GLU A 1 214 ? -36.944 0.424 40.423 1.00 73.19 214 GLU A O 1
ATOM 1682 N N . SER A 1 215 ? -39.124 -0.073 40.341 1.00 79.00 215 SER A N 1
ATOM 1683 C CA . SER A 1 215 ? -39.267 -0.175 41.802 1.00 79.00 215 SER A CA 1
ATOM 1684 C C . SER A 1 215 ? -38.607 -1.442 42.346 1.00 79.00 215 SER A C 1
ATOM 1686 O O . SER A 1 215 ? -37.875 -1.366 43.333 1.00 79.00 215 SER A O 1
ATOM 1688 N N . LEU A 1 216 ? -38.778 -2.581 41.664 1.00 81.88 216 LEU A N 1
ATOM 1689 C CA . LEU A 1 216 ? -38.102 -3.838 42.005 1.00 81.88 216 LEU A CA 1
ATOM 1690 C C . LEU A 1 216 ? -36.581 -3.724 41.838 1.00 81.88 216 LEU A C 1
ATOM 1692 O O . LEU A 1 216 ? -35.828 -4.141 42.717 1.00 81.88 216 LEU A O 1
ATOM 1696 N N . LYS A 1 217 ? -36.125 -3.074 40.758 1.00 77.00 217 LYS A N 1
ATOM 1697 C CA . LYS A 1 217 ? -34.703 -2.796 40.509 1.00 77.00 217 LYS A CA 1
ATOM 1698 C C . LYS A 1 217 ? -34.076 -1.973 41.641 1.00 77.00 217 LYS A C 1
ATOM 1700 O O . LYS A 1 217 ? -33.003 -2.323 42.126 1.00 77.00 217 LYS A O 1
ATOM 1705 N N . LYS A 1 218 ? -34.761 -0.910 42.086 1.00 74.19 218 LYS A N 1
ATOM 1706 C CA . LYS A 1 218 ? -34.313 -0.052 43.196 1.00 74.19 218 LYS A CA 1
ATOM 1707 C C . LYS A 1 218 ? -34.274 -0.806 44.528 1.00 74.19 218 LYS A C 1
ATOM 1709 O O . LYS A 1 218 ? -33.298 -0.681 45.258 1.00 74.19 218 LYS A O 1
ATOM 1714 N N . HIS A 1 219 ? -35.306 -1.592 44.832 1.00 79.69 219 HIS A N 1
ATOM 1715 C CA . HIS A 1 219 ? -35.358 -2.377 46.068 1.00 79.69 219 HIS A CA 1
ATOM 1716 C C . HIS A 1 219 ? -34.215 -3.401 46.144 1.00 79.69 219 HIS A C 1
ATOM 1718 O O . HIS A 1 219 ? -33.558 -3.519 47.172 1.00 79.69 219 HIS A O 1
ATOM 1724 N N . TYR A 1 220 ? -33.918 -4.080 45.033 1.00 78.88 220 TYR A N 1
ATOM 1725 C CA . TYR A 1 220 ? -32.804 -5.025 44.960 1.00 78.88 220 TYR A CA 1
ATOM 1726 C C . TYR A 1 220 ? -31.437 -4.339 45.109 1.00 78.88 220 TYR A C 1
ATOM 1728 O O . TYR A 1 220 ? -30.570 -4.845 45.819 1.00 78.88 220 TYR A O 1
ATOM 1736 N N . TYR A 1 221 ? -31.246 -3.183 44.462 1.00 72.81 221 TYR A N 1
ATOM 1737 C CA . TYR A 1 221 ? -29.991 -2.430 44.536 1.00 72.81 221 TYR A CA 1
ATOM 1738 C C . TYR A 1 221 ? -29.688 -1.957 45.967 1.00 72.81 221 TYR A C 1
ATOM 1740 O O . TYR A 1 221 ? -28.559 -2.097 46.425 1.00 72.81 221 TYR A O 1
ATOM 1748 N N . ASN A 1 222 ? -30.708 -1.482 46.691 1.00 71.75 222 ASN A N 1
ATOM 1749 C CA . ASN A 1 222 ? -30.568 -1.012 48.073 1.00 71.75 222 ASN A CA 1
ATOM 1750 C C . ASN A 1 222 ? -30.197 -2.120 49.075 1.00 71.75 222 ASN A C 1
ATOM 1752 O O . ASN A 1 222 ? -29.580 -1.813 50.089 1.00 71.75 222 ASN A O 1
ATOM 1756 N N . ASN A 1 223 ? -30.574 -3.377 48.817 1.00 73.38 223 ASN A N 1
ATOM 1757 C CA . ASN A 1 223 ? -30.336 -4.479 49.757 1.00 73.38 223 ASN A CA 1
ATOM 1758 C C . ASN A 1 223 ? -29.027 -5.238 49.499 1.00 73.38 223 ASN A C 1
ATOM 1760 O O . ASN A 1 223 ? -28.477 -5.805 50.436 1.00 73.38 223 ASN A O 1
ATOM 1764 N N . ASN A 1 224 ? -28.537 -5.276 48.254 1.00 67.81 224 ASN A N 1
ATOM 1765 C CA . ASN A 1 224 ? -27.479 -6.217 47.869 1.00 67.81 224 ASN A CA 1
ATOM 1766 C C . ASN A 1 224 ? -26.177 -5.577 47.357 1.00 67.81 224 ASN A C 1
ATOM 1768 O O . ASN A 1 224 ? -25.245 -6.329 47.119 1.00 67.81 224 ASN A O 1
ATOM 1772 N N . ASN A 1 225 ? -26.077 -4.253 47.157 1.00 54.34 225 ASN A N 1
ATOM 1773 C CA . ASN A 1 225 ? -24.859 -3.528 46.713 1.00 54.34 225 ASN A CA 1
ATOM 1774 C C . ASN A 1 225 ? -24.080 -4.106 45.495 1.00 54.34 225 ASN A C 1
ATOM 1776 O O . ASN A 1 225 ? -22.987 -3.640 45.183 1.00 54.34 225 ASN A O 1
ATOM 1780 N N . HIS A 1 226 ? -24.639 -5.074 44.765 1.00 59.78 226 HIS A N 1
ATOM 1781 C CA . HIS A 1 226 ? -24.018 -5.756 43.628 1.00 59.78 226 HIS A CA 1
ATOM 1782 C C . HIS A 1 226 ? -24.768 -5.479 42.318 1.00 59.78 226 HIS A C 1
ATOM 1784 O O . HIS A 1 226 ? -25.969 -5.188 42.304 1.00 59.78 226 HIS A O 1
ATOM 1790 N N . GLU A 1 227 ? -24.063 -5.622 41.191 1.00 61.62 227 GLU A N 1
ATOM 1791 C CA . GLU A 1 227 ? -24.670 -5.545 39.862 1.00 61.62 227 GLU A CA 1
ATOM 1792 C C . GLU A 1 227 ? -25.799 -6.574 39.693 1.00 61.62 227 GLU A C 1
ATOM 1794 O O . GLU A 1 227 ? -25.709 -7.738 40.084 1.00 61.62 227 GLU A O 1
ATOM 1799 N N . ILE A 1 228 ? -26.903 -6.136 39.086 1.00 68.69 228 ILE A N 1
ATOM 1800 C CA . ILE A 1 228 ? -28.101 -6.964 38.936 1.00 68.69 228 ILE A CA 1
ATOM 1801 C C . ILE A 1 228 ? -27.872 -7.990 37.827 1.00 68.69 228 ILE A C 1
ATOM 1803 O O . ILE A 1 228 ? -27.854 -7.623 36.644 1.00 68.69 228 ILE A O 1
ATOM 1807 N N . LEU A 1 229 ? -27.771 -9.262 38.226 1.00 73.12 229 LEU A N 1
ATOM 1808 C CA . LEU A 1 229 ? -27.682 -10.427 37.344 1.00 73.12 229 LEU A CA 1
ATOM 1809 C C . LEU A 1 229 ? -28.814 -10.444 36.299 1.00 73.12 229 LEU A C 1
ATOM 1811 O O . LEU A 1 229 ? -29.948 -10.044 36.579 1.00 73.12 229 LEU A O 1
ATOM 1815 N N . ILE A 1 230 ? -28.529 -10.973 35.106 1.00 68.69 230 ILE A N 1
ATOM 1816 C CA . ILE A 1 230 ? -29.474 -11.024 33.971 1.00 68.69 230 ILE A CA 1
ATOM 1817 C C . ILE A 1 230 ? -30.778 -11.749 34.347 1.00 68.69 230 ILE A C 1
ATOM 1819 O O . ILE A 1 230 ? -31.865 -11.287 34.001 1.00 68.69 230 ILE A O 1
ATOM 1823 N N . ILE A 1 231 ? -30.681 -12.832 35.122 1.00 71.50 231 ILE A N 1
ATOM 1824 C CA . ILE A 1 231 ? -31.831 -13.612 35.612 1.00 71.50 231 ILE A CA 1
ATOM 1825 C C . ILE A 1 231 ? -32.781 -12.759 36.464 1.00 71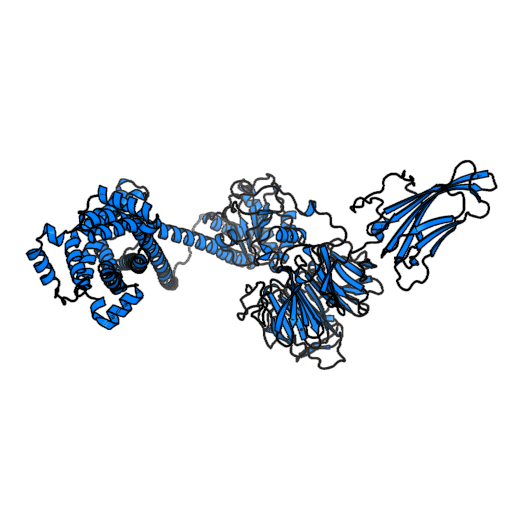.50 231 ILE A C 1
ATOM 1827 O O . ILE A 1 231 ? -33.998 -12.832 36.296 1.00 71.50 231 ILE A O 1
ATOM 1831 N N . ASN A 1 232 ? -32.248 -11.883 37.315 1.00 76.06 232 ASN A N 1
ATOM 1832 C CA . ASN A 1 232 ? -33.069 -11.027 38.171 1.00 76.06 232 ASN A CA 1
ATOM 1833 C C . ASN A 1 232 ? -33.769 -9.930 37.358 1.00 76.06 232 ASN A C 1
ATOM 1835 O O . ASN A 1 232 ? -34.936 -9.629 37.600 1.00 76.06 232 ASN A O 1
ATOM 1839 N N . ARG A 1 233 ? -33.112 -9.392 36.319 1.00 74.31 233 ARG A N 1
ATOM 1840 C CA . ARG A 1 233 ? -33.749 -8.445 35.383 1.00 74.31 233 ARG A CA 1
ATOM 1841 C C . ARG A 1 233 ? -34.897 -9.095 34.614 1.00 74.31 233 ARG A C 1
ATOM 1843 O O . ARG A 1 233 ? -35.956 -8.484 34.466 1.00 74.31 233 ARG A O 1
ATOM 1850 N N . LEU A 1 234 ? -34.705 -10.340 34.174 1.00 71.69 234 LEU A N 1
ATOM 1851 C CA . LEU A 1 234 ? -35.747 -11.137 33.524 1.00 71.69 234 LEU A CA 1
ATOM 1852 C C . LEU A 1 234 ? -36.956 -11.322 34.450 1.00 71.69 234 LEU A C 1
ATOM 1854 O O . LEU A 1 234 ? -38.086 -11.091 34.021 1.00 71.69 234 LEU A O 1
ATOM 1858 N N . LEU A 1 235 ? -36.724 -11.658 35.723 1.00 79.25 235 LEU A N 1
ATOM 1859 C CA . LEU A 1 235 ? -37.778 -11.851 36.722 1.00 79.25 235 LEU A CA 1
ATOM 1860 C C . LEU A 1 235 ? -38.549 -10.552 37.027 1.00 79.25 235 LEU A C 1
ATOM 1862 O O . LEU A 1 235 ? -39.779 -10.551 37.073 1.00 79.25 235 LEU A O 1
ATOM 1866 N N . PHE A 1 236 ? -37.853 -9.423 37.185 1.00 83.81 236 PHE A N 1
ATOM 1867 C CA . PHE A 1 236 ? -38.505 -8.131 37.429 1.00 83.81 236 PHE A CA 1
ATOM 1868 C C . PHE A 1 236 ? -39.339 -7.686 36.229 1.00 83.81 236 PHE A C 1
ATOM 1870 O O . PHE A 1 236 ? -40.465 -7.216 36.398 1.00 83.81 236 PHE A O 1
ATOM 1877 N N . GLY A 1 237 ? -38.815 -7.870 35.012 1.00 73.81 237 GLY A N 1
ATOM 1878 C CA . GLY A 1 237 ? -39.554 -7.604 33.778 1.00 73.81 237 GLY A CA 1
ATOM 1879 C C . GLY A 1 237 ? -40.780 -8.508 33.642 1.00 73.81 237 GLY A C 1
ATOM 1880 O O . GLY A 1 237 ? -41.845 -8.055 33.220 1.00 73.81 237 GLY A O 1
ATOM 1881 N N . ALA A 1 238 ? -40.655 -9.765 34.070 1.00 76.69 238 ALA A N 1
ATOM 1882 C CA . ALA A 1 238 ? -41.737 -10.733 34.088 1.00 76.69 238 ALA A CA 1
ATOM 1883 C C . ALA A 1 238 ? -42.907 -10.300 34.992 1.00 76.69 238 ALA A C 1
ATOM 1885 O O . ALA A 1 238 ? -44.054 -10.249 34.537 1.00 76.69 238 ALA A O 1
ATOM 1886 N N . ILE A 1 239 ? -42.613 -9.917 36.237 1.00 82.69 239 ILE A N 1
ATOM 1887 C CA . ILE A 1 239 ? -43.609 -9.441 37.212 1.00 82.69 239 ILE A CA 1
ATOM 1888 C C . ILE A 1 239 ? -44.251 -8.132 36.734 1.00 82.69 239 ILE A C 1
ATOM 1890 O O . ILE A 1 239 ? -45.474 -7.993 36.739 1.00 82.69 239 ILE A O 1
ATOM 1894 N N . ALA A 1 240 ? -43.436 -7.194 36.247 1.00 80.56 240 ALA A N 1
ATOM 1895 C CA . ALA A 1 240 ? -43.903 -5.932 35.684 1.00 80.56 240 ALA A CA 1
ATOM 1896 C C . ALA A 1 240 ? -44.897 -6.131 34.531 1.00 80.56 240 ALA A C 1
ATOM 1898 O O . ALA A 1 240 ? -45.967 -5.517 34.517 1.00 80.56 240 ALA A O 1
ATOM 1899 N N . GLY A 1 241 ? -44.567 -7.024 33.594 1.00 74.81 241 GLY A N 1
ATOM 1900 C CA . GLY A 1 241 ? -45.436 -7.369 32.474 1.00 74.81 241 GLY A CA 1
ATOM 1901 C C . GLY A 1 241 ? -46.751 -8.004 32.925 1.00 74.81 241 GLY A C 1
ATOM 1902 O O . GLY A 1 241 ? -47.808 -7.620 32.427 1.00 74.81 241 GLY A O 1
ATOM 1903 N N . ALA A 1 242 ? -46.718 -8.928 33.891 1.00 81.00 242 ALA A N 1
ATOM 1904 C CA . ALA A 1 242 ? -47.925 -9.569 34.420 1.00 81.00 242 ALA A CA 1
ATOM 1905 C C . ALA A 1 242 ? -48.880 -8.556 35.081 1.00 81.00 242 ALA A C 1
ATOM 1907 O O . ALA A 1 242 ? -50.081 -8.553 34.788 1.00 81.00 242 ALA A O 1
ATOM 1908 N N . CYS A 1 243 ? -48.348 -7.647 35.905 1.00 81.81 243 CYS A N 1
ATOM 1909 C CA . CYS A 1 243 ? -49.125 -6.580 36.540 1.00 81.81 243 CYS A CA 1
ATOM 1910 C C . CYS A 1 243 ? -49.728 -5.624 35.500 1.00 81.81 243 CYS A C 1
ATOM 1912 O O . CYS A 1 243 ? -50.934 -5.370 35.516 1.00 81.81 243 CYS A O 1
ATOM 1914 N N . GLY A 1 244 ? -48.919 -5.151 34.545 1.00 79.31 244 GLY A N 1
ATOM 1915 C CA . GLY A 1 244 ? -49.380 -4.246 33.490 1.00 79.31 244 GLY A CA 1
ATOM 1916 C C . GLY A 1 244 ? -50.475 -4.859 32.612 1.00 79.31 244 GLY A C 1
ATOM 1917 O O . GLY A 1 244 ? -51.474 -4.202 32.311 1.00 79.31 244 GLY A O 1
ATOM 1918 N N . GLN A 1 245 ? -50.330 -6.132 32.223 1.00 79.25 245 GLN A N 1
ATOM 1919 C CA . GLN A 1 245 ? -51.322 -6.830 31.395 1.00 79.25 245 GLN A CA 1
ATOM 1920 C C . GLN A 1 245 ? -52.646 -7.052 32.123 1.00 79.25 245 GLN A C 1
ATOM 1922 O O . GLN A 1 245 ? -53.700 -6.931 31.506 1.00 79.25 245 GLN A O 1
ATOM 1927 N N . THR A 1 246 ? -52.606 -7.358 33.419 1.00 82.94 246 THR A N 1
ATOM 1928 C CA . THR A 1 246 ? -53.815 -7.667 34.196 1.00 82.94 246 THR A CA 1
ATOM 1929 C C . THR A 1 246 ? -54.708 -6.437 34.359 1.00 82.94 246 THR A C 1
ATOM 1931 O O . THR A 1 246 ? -55.922 -6.529 34.194 1.00 82.94 246 THR A O 1
ATOM 1934 N N . VAL A 1 247 ? -54.110 -5.263 34.587 1.00 81.88 247 VAL A N 1
ATOM 1935 C CA . VAL A 1 247 ? -54.846 -3.995 34.741 1.00 81.88 247 VAL A CA 1
ATOM 1936 C C . VAL A 1 247 ? -55.491 -3.537 33.427 1.00 81.88 247 VAL A C 1
ATOM 1938 O O . VAL A 1 247 ? -56.562 -2.937 33.431 1.00 81.88 247 VAL A O 1
ATOM 1941 N N . THR A 1 248 ? -54.863 -3.823 32.287 1.00 83.44 248 THR A N 1
ATOM 1942 C CA . THR A 1 248 ? -55.250 -3.237 30.988 1.00 83.44 248 THR A CA 1
ATOM 1943 C C . THR A 1 248 ? -56.020 -4.175 30.068 1.00 83.44 248 THR A C 1
ATOM 1945 O O . THR A 1 248 ? -56.507 -3.757 29.014 1.00 83.44 248 THR A O 1
ATOM 1948 N N . TYR A 1 249 ? -56.192 -5.429 30.484 1.00 81.88 249 TYR A N 1
ATOM 1949 C CA . TYR A 1 249 ? -56.814 -6.480 29.686 1.00 81.88 249 TYR A CA 1
ATOM 1950 C C . TYR A 1 249 ? -58.219 -6.152 29.147 1.00 81.88 249 TYR A C 1
ATOM 1952 O O . TYR A 1 249 ? -58.459 -6.411 27.964 1.00 81.88 249 TYR A O 1
ATOM 1960 N N . PRO A 1 250 ? -59.133 -5.522 29.920 1.00 85.31 250 PRO A N 1
ATOM 1961 C CA . PRO A 1 250 ? -60.451 -5.148 29.401 1.00 85.31 250 PRO A CA 1
ATOM 1962 C C . PRO A 1 250 ? -60.372 -4.231 28.171 1.00 85.31 250 PRO A C 1
ATOM 1964 O O . PRO A 1 250 ? -61.137 -4.385 27.218 1.00 85.31 250 PRO A O 1
ATOM 1967 N N . MET A 1 251 ? -59.401 -3.312 28.147 1.00 84.44 251 MET A N 1
ATOM 1968 C CA . MET A 1 251 ? -59.200 -2.396 27.024 1.00 84.44 251 MET A CA 1
ATOM 1969 C C . MET A 1 251 ? -58.529 -3.083 25.822 1.00 84.44 251 MET A C 1
ATOM 1971 O O . MET A 1 251 ? -58.805 -2.721 24.678 1.00 84.44 251 MET A O 1
ATOM 1975 N N . ASP A 1 252 ? -57.715 -4.122 26.051 1.00 78.88 252 ASP A N 1
ATOM 1976 C CA . ASP A 1 252 ? -57.176 -4.970 24.976 1.00 78.88 252 ASP A CA 1
ATOM 1977 C C . ASP A 1 252 ? -58.300 -5.767 24.281 1.00 78.88 252 ASP A C 1
ATOM 1979 O O . ASP A 1 252 ? -58.318 -5.864 23.053 1.00 78.88 252 ASP A O 1
ATOM 1983 N N . ILE A 1 253 ? -59.309 -6.246 25.024 1.00 81.94 253 ILE A N 1
ATOM 1984 C CA . ILE A 1 253 ? -60.500 -6.897 24.442 1.00 81.94 253 ILE A CA 1
ATOM 1985 C C . ILE A 1 253 ? -61.299 -5.926 23.563 1.00 81.94 253 ILE A C 1
ATOM 1987 O O . ILE A 1 253 ? -61.629 -6.266 22.422 1.00 81.94 253 ILE A O 1
ATOM 1991 N N . VAL A 1 254 ? -61.578 -4.713 24.052 1.00 83.31 254 VAL A N 1
ATOM 1992 C CA . VAL A 1 254 ? -62.301 -3.683 23.281 1.00 83.31 254 VAL A CA 1
ATOM 1993 C C . VAL A 1 254 ? -61.544 -3.327 22.007 1.00 83.31 254 VAL A C 1
ATOM 1995 O O . VAL A 1 254 ? -62.117 -3.345 20.916 1.00 83.31 254 VAL A O 1
ATOM 1998 N N . ARG A 1 255 ? -60.235 -3.076 22.126 1.00 83.75 255 ARG A N 1
ATOM 1999 C CA . ARG A 1 255 ? -59.351 -2.820 20.989 1.00 83.75 255 ARG A CA 1
ATOM 2000 C C . ARG A 1 255 ? -59.472 -3.921 19.939 1.00 83.75 255 ARG A C 1
ATOM 2002 O O . ARG A 1 255 ? -59.651 -3.616 18.763 1.00 83.75 255 ARG A O 1
ATOM 2009 N N . ARG A 1 256 ? -59.351 -5.190 20.338 1.00 75.50 256 ARG A N 1
ATOM 2010 C CA . ARG A 1 256 ? -59.341 -6.318 19.396 1.00 75.50 256 ARG A CA 1
ATOM 2011 C C . ARG A 1 256 ? -60.659 -6.465 18.653 1.00 75.50 256 ARG A C 1
ATOM 2013 O O . ARG A 1 256 ? -60.609 -6.691 17.451 1.00 75.50 256 ARG A O 1
ATOM 2020 N N . ARG A 1 257 ? -61.801 -6.259 19.317 1.00 79.62 257 ARG A N 1
ATOM 2021 C CA . ARG A 1 257 ? -63.129 -6.288 18.675 1.00 79.62 257 ARG A CA 1
ATOM 2022 C C . ARG A 1 257 ? -63.313 -5.174 17.655 1.00 79.62 257 ARG A C 1
ATOM 2024 O O . ARG A 1 257 ? -63.777 -5.431 16.554 1.00 79.62 257 ARG A O 1
ATOM 2031 N N . MET A 1 258 ? -62.865 -3.966 17.987 1.00 82.12 258 MET A N 1
ATOM 2032 C CA . MET A 1 258 ? -62.932 -2.832 17.062 1.00 82.12 258 MET A CA 1
ATOM 2033 C C . MET A 1 258 ? -61.952 -2.963 15.882 1.00 82.12 258 MET A C 1
ATOM 2035 O O . MET A 1 258 ? -62.222 -2.443 14.807 1.00 82.12 258 MET A O 1
ATOM 2039 N N . GLN A 1 259 ? -60.819 -3.659 16.048 1.00 79.94 259 GLN A N 1
ATOM 2040 C CA . GLN A 1 259 ? -59.851 -3.899 14.963 1.00 79.94 259 GLN A CA 1
ATOM 2041 C C . GLN A 1 259 ? -60.326 -4.939 13.933 1.00 79.94 259 GLN A C 1
ATOM 2043 O O . GLN A 1 259 ? -59.935 -4.865 12.766 1.00 79.94 259 GLN A O 1
ATOM 2048 N N . ILE A 1 260 ? -61.129 -5.916 14.365 1.00 73.50 260 ILE A N 1
ATOM 2049 C CA . ILE A 1 260 ? -61.640 -7.009 13.517 1.00 73.50 260 ILE A CA 1
ATOM 2050 C C . ILE A 1 260 ? -63.041 -6.737 12.956 1.00 73.50 260 ILE A C 1
ATOM 2052 O O . ILE A 1 260 ? -63.568 -7.554 12.204 1.00 73.50 260 ILE A O 1
ATOM 2056 N N . ASP A 1 261 ? -63.640 -5.601 13.312 1.00 75.69 261 ASP A N 1
ATOM 2057 C CA . ASP A 1 261 ? -64.965 -5.211 12.842 1.00 75.69 261 ASP A CA 1
ATOM 2058 C C . ASP A 1 261 ? -64.980 -5.048 11.309 1.00 75.69 261 ASP A C 1
ATOM 2060 O O . ASP A 1 261 ? -64.012 -4.562 10.705 1.00 75.69 261 ASP A O 1
ATOM 2064 N N . GLY A 1 262 ? -66.065 -5.505 10.680 1.00 67.56 262 GLY A N 1
ATOM 2065 C CA . GLY A 1 262 ? -66.252 -5.485 9.224 1.00 67.56 262 GLY A CA 1
ATOM 2066 C C . GLY A 1 262 ? -65.594 -6.624 8.420 1.00 67.56 262 GLY A C 1
ATOM 2067 O O . GLY A 1 262 ? -65.848 -6.721 7.221 1.00 67.56 262 GLY A O 1
ATOM 2068 N N . ILE A 1 263 ? -64.800 -7.523 9.025 1.00 67.31 263 ILE A N 1
ATOM 2069 C CA . ILE A 1 263 ? -64.095 -8.599 8.283 1.00 67.31 263 ILE A CA 1
ATOM 2070 C C . ILE A 1 263 ? -65.053 -9.616 7.635 1.00 67.31 263 ILE A C 1
ATOM 2072 O O . ILE A 1 263 ? -64.792 -10.048 6.506 1.00 67.31 263 ILE A O 1
ATOM 2076 N N . ASP A 1 264 ? -66.152 -9.958 8.314 1.00 61.09 264 ASP A N 1
ATOM 2077 C CA . ASP A 1 264 ? -67.097 -11.020 7.919 1.00 61.09 264 ASP A CA 1
ATOM 2078 C C . ASP A 1 264 ? -68.206 -10.543 6.961 1.00 61.09 264 ASP A C 1
ATOM 2080 O O . ASP A 1 264 ? -69.180 -11.255 6.731 1.00 61.09 264 ASP A O 1
ATOM 2084 N N . GLY A 1 265 ? -68.117 -9.313 6.439 1.00 59.19 265 GLY A N 1
ATOM 2085 C CA . GLY A 1 265 ? -69.134 -8.746 5.540 1.00 59.19 265 GLY A CA 1
ATOM 2086 C C . GLY A 1 265 ? -70.466 -8.383 6.214 1.00 59.19 265 GLY A C 1
ATOM 2087 O O . GLY A 1 265 ? -71.374 -7.905 5.546 1.00 59.19 265 GLY A O 1
ATOM 2088 N N . LYS A 1 266 ? -70.585 -8.551 7.540 1.00 54.84 266 LYS A N 1
ATOM 2089 C CA . LYS A 1 266 ? -71.799 -8.276 8.338 1.00 54.84 266 LYS A CA 1
ATOM 2090 C C . LYS A 1 266 ? -71.958 -6.811 8.797 1.00 54.84 266 LYS A C 1
ATOM 2092 O O . LYS A 1 266 ? -72.781 -6.530 9.662 1.00 54.84 266 LYS A O 1
ATOM 2097 N N . GLY A 1 267 ? -71.197 -5.880 8.216 1.00 60.31 267 GLY A N 1
ATOM 2098 C CA . GLY A 1 267 ? -71.199 -4.459 8.595 1.00 60.31 267 GLY A CA 1
ATOM 2099 C C . GLY A 1 267 ? -70.452 -4.157 9.905 1.00 60.31 267 GLY A C 1
ATOM 2100 O O . GLY A 1 267 ? -70.002 -5.065 10.598 1.00 60.31 267 GLY A O 1
ATOM 2101 N N . TYR A 1 268 ? -70.286 -2.866 10.214 1.00 69.44 268 TYR A N 1
ATOM 2102 C CA . TYR A 1 268 ? -69.591 -2.381 11.416 1.00 69.44 268 TYR A CA 1
ATOM 2103 C C . TYR A 1 268 ? -70.531 -2.374 12.629 1.00 69.44 268 TYR A C 1
ATOM 2105 O O . TYR A 1 268 ? -71.458 -1.563 12.699 1.00 69.44 268 TYR A O 1
ATOM 2113 N N . ILE A 1 269 ? -70.300 -3.273 13.586 1.00 70.06 269 ILE A N 1
ATOM 2114 C CA . ILE A 1 269 ? -71.165 -3.468 14.760 1.00 70.06 269 ILE A CA 1
ATOM 2115 C C . ILE A 1 269 ? -70.705 -2.589 15.941 1.00 70.06 269 ILE A C 1
ATOM 2117 O O . ILE A 1 269 ? -71.529 -2.135 16.738 1.00 70.06 269 ILE A O 1
ATOM 2121 N N . TYR A 1 270 ? -69.406 -2.289 16.056 1.00 76.38 270 TYR A N 1
ATOM 2122 C CA . TYR A 1 270 ? -68.818 -1.640 17.233 1.00 76.38 270 TYR A CA 1
ATOM 2123 C C . TYR A 1 270 ? -68.631 -0.128 17.041 1.00 76.38 270 TYR A C 1
ATOM 2125 O O . TYR A 1 270 ? -67.595 0.345 16.577 1.00 76.38 270 TYR A O 1
ATOM 2133 N N . LYS A 1 271 ? -69.631 0.661 17.458 1.00 71.38 271 LYS A N 1
ATOM 2134 C CA . LYS A 1 271 ? -69.667 2.121 17.224 1.00 71.38 271 LYS A CA 1
ATOM 2135 C C . LYS A 1 271 ? -68.696 2.936 18.088 1.00 71.38 271 LYS A C 1
ATOM 2137 O O . LYS A 1 271 ? -68.080 3.878 17.603 1.00 71.38 271 LYS A O 1
ATOM 2142 N N . ASN A 1 272 ? -68.589 2.627 19.382 1.00 81.00 272 ASN A N 1
ATOM 2143 C CA . ASN A 1 272 ? -67.715 3.346 20.316 1.00 81.00 272 ASN A CA 1
ATOM 2144 C C . ASN A 1 272 ? -67.282 2.460 21.502 1.00 81.00 272 ASN A C 1
ATOM 2146 O O . ASN A 1 272 ? -67.811 1.364 21.707 1.00 81.00 272 ASN A O 1
ATOM 2150 N N . ILE A 1 273 ? -66.287 2.928 22.268 1.00 84.88 273 ILE A N 1
ATOM 2151 C CA . ILE A 1 273 ? -65.665 2.183 23.380 1.00 84.88 273 ILE A CA 1
ATOM 2152 C C . ILE A 1 273 ? -66.702 1.800 24.443 1.00 84.88 273 ILE A C 1
ATOM 2154 O O . ILE A 1 273 ? -66.767 0.639 24.840 1.00 84.88 273 ILE A O 1
ATOM 2158 N N . PHE A 1 274 ? -67.539 2.750 24.869 1.00 84.12 274 PHE A N 1
ATOM 2159 C CA . PHE A 1 274 ? -68.540 2.537 25.920 1.00 84.12 274 PHE A CA 1
ATOM 2160 C C . PHE A 1 274 ? -69.614 1.533 25.509 1.00 84.12 274 PHE A C 1
ATOM 2162 O O . PHE A 1 274 ? -69.958 0.641 26.285 1.00 84.12 274 PHE A O 1
ATOM 2169 N N . TRP A 1 275 ? -70.097 1.625 24.270 1.00 85.25 275 TRP A N 1
ATOM 2170 C CA . TRP A 1 275 ? -71.041 0.659 23.726 1.00 85.25 275 TRP A CA 1
ATOM 2171 C C . TRP A 1 275 ? -70.412 -0.730 23.635 1.00 85.25 275 TRP A C 1
ATOM 2173 O O . TRP A 1 275 ? -71.029 -1.703 24.049 1.00 85.25 275 TRP A O 1
ATOM 2183 N N . THR A 1 276 ? -69.158 -0.824 23.183 1.00 83.81 276 THR A N 1
ATOM 2184 C CA . THR A 1 276 ? -68.433 -2.102 23.089 1.00 83.81 276 THR A CA 1
ATOM 2185 C C . THR A 1 276 ? -68.229 -2.734 24.466 1.00 83.81 276 THR A C 1
ATOM 2187 O O . THR A 1 276 ? -68.497 -3.919 24.631 1.00 83.81 276 THR A O 1
ATOM 2190 N N . LEU A 1 277 ? -67.822 -1.956 25.476 1.00 84.56 277 LEU A N 1
ATOM 2191 C CA . LEU A 1 277 ? -67.707 -2.423 26.862 1.00 84.56 277 LEU A CA 1
ATOM 2192 C C . LEU A 1 277 ? -69.050 -2.938 27.393 1.00 84.56 277 LEU A C 1
ATOM 2194 O O . LEU A 1 277 ? -69.117 -4.040 27.933 1.00 84.56 277 LEU A O 1
ATOM 2198 N N . SER A 1 278 ? -70.125 -2.168 27.204 1.00 84.94 278 SER A N 1
ATOM 2199 C CA . SER A 1 278 ? -71.468 -2.552 27.651 1.00 84.94 278 SER A CA 1
ATOM 2200 C C . SER A 1 278 ? -71.979 -3.800 26.929 1.00 84.94 278 SER A C 1
ATOM 2202 O O . SER A 1 278 ? -72.551 -4.686 27.561 1.00 84.94 278 SER A O 1
ATOM 2204 N N . HIS A 1 279 ? -71.726 -3.904 25.623 1.00 83.25 279 HIS A N 1
ATOM 2205 C CA . HIS A 1 279 ? -72.108 -5.049 24.808 1.00 83.25 279 HIS A CA 1
ATOM 2206 C C . HIS A 1 279 ? -71.408 -6.321 25.295 1.00 83.25 279 HIS A C 1
ATOM 2208 O O . HIS A 1 279 ? -72.086 -7.286 25.623 1.00 83.25 279 HIS A O 1
ATOM 2214 N N . VAL A 1 280 ? -70.079 -6.289 25.462 1.00 83.12 280 VAL A N 1
ATOM 2215 C CA . VAL A 1 280 ? -69.296 -7.429 25.976 1.00 83.12 280 VAL A CA 1
ATOM 2216 C C . VAL A 1 280 ? -69.755 -7.849 27.369 1.00 83.12 280 VAL A C 1
ATOM 2218 O O . VAL A 1 280 ? -69.909 -9.040 27.635 1.00 83.12 280 VAL A O 1
ATOM 2221 N N . LEU A 1 281 ? -70.001 -6.881 28.255 1.00 84.12 281 LEU A N 1
ATOM 2222 C CA . LEU A 1 281 ? -70.453 -7.164 29.613 1.00 84.12 281 LEU A CA 1
ATOM 2223 C C . LEU A 1 281 ? -71.829 -7.848 29.621 1.00 84.12 281 LEU A C 1
ATOM 2225 O O . LEU A 1 281 ? -72.025 -8.794 30.380 1.00 84.12 281 LEU A O 1
ATOM 2229 N N . LYS A 1 282 ? -72.763 -7.397 28.772 1.00 83.69 282 LYS A N 1
ATOM 2230 C CA . LYS A 1 282 ? -74.126 -7.943 28.691 1.00 83.69 282 LYS A CA 1
ATOM 2231 C C . LYS A 1 282 ? -74.197 -9.299 27.985 1.00 83.69 282 LYS A C 1
ATOM 2233 O O . LYS A 1 282 ? -75.018 -10.119 28.376 1.00 83.69 282 LYS A O 1
ATOM 2238 N N . THR A 1 283 ? -73.374 -9.543 26.964 1.00 81.88 283 THR A N 1
ATOM 2239 C CA . THR A 1 283 ? -73.443 -10.781 26.166 1.00 81.88 283 THR A CA 1
ATOM 2240 C C . THR A 1 283 ? -72.539 -11.896 26.685 1.00 81.88 283 THR A C 1
ATOM 2242 O O . THR A 1 283 ? -72.872 -13.067 26.538 1.00 81.88 283 THR A O 1
ATOM 2245 N N . GLU A 1 284 ? -71.387 -11.561 27.273 1.00 79.81 284 GLU A N 1
ATOM 2246 C CA . GLU A 1 284 ? -70.351 -12.538 27.651 1.00 79.81 284 GLU A CA 1
ATOM 2247 C C . GLU A 1 284 ? -69.973 -12.496 29.141 1.00 79.81 284 GLU A C 1
ATOM 2249 O O . GLU A 1 284 ? -69.259 -13.379 29.624 1.00 79.81 284 GLU A O 1
ATOM 2254 N N . GLY A 1 285 ? -70.471 -11.508 29.891 1.00 80.50 285 GLY A N 1
ATOM 2255 C CA . GLY A 1 285 ? -70.224 -11.354 31.323 1.00 80.50 285 GLY A CA 1
ATOM 2256 C C . GLY A 1 285 ? -68.842 -10.784 31.663 1.00 80.50 285 GLY A C 1
ATOM 2257 O O . GLY A 1 285 ? -67.946 -10.681 30.827 1.00 80.50 285 GLY A O 1
ATOM 2258 N N . PHE A 1 286 ? -68.647 -10.417 32.933 1.00 79.06 286 PHE A N 1
ATOM 2259 C CA . PHE A 1 286 ? -67.438 -9.716 33.385 1.00 79.06 286 PHE A CA 1
ATOM 2260 C C . PHE A 1 286 ? -66.163 -10.567 33.249 1.00 79.06 286 PHE A C 1
ATOM 2262 O O . PHE A 1 286 ? -65.222 -10.178 32.563 1.00 79.06 286 PHE A O 1
ATOM 2269 N N . ILE A 1 287 ? -66.137 -11.762 33.848 1.00 75.94 287 ILE A N 1
ATOM 2270 C CA . ILE A 1 287 ? -64.939 -12.622 33.857 1.00 75.94 287 ILE A CA 1
ATOM 2271 C C . ILE A 1 287 ? -64.748 -13.318 32.502 1.00 75.94 287 ILE A C 1
ATOM 2273 O O . ILE A 1 287 ? -63.660 -13.286 31.926 1.00 75.94 287 ILE A O 1
ATOM 2277 N N . LYS A 1 288 ? -65.814 -13.926 31.968 1.00 73.25 288 LYS A N 1
ATOM 2278 C CA . LYS A 1 288 ? -65.770 -14.698 30.715 1.00 73.25 288 LYS A CA 1
ATOM 2279 C C . LYS A 1 288 ? -65.684 -13.818 29.458 1.00 73.25 288 LYS A C 1
ATOM 2281 O O . LYS A 1 288 ? -65.224 -14.316 28.432 1.00 73.25 288 LYS A O 1
ATOM 2286 N N . GLY A 1 289 ? -66.053 -12.537 29.546 1.00 78.50 289 GLY A N 1
ATOM 2287 C CA . GLY A 1 289 ? -65.906 -11.541 28.483 1.00 78.50 289 GLY A CA 1
ATOM 2288 C C . GLY A 1 289 ? -64.604 -10.740 28.578 1.00 78.50 289 GLY A C 1
ATOM 2289 O O . GLY A 1 289 ? -63.768 -10.824 27.676 1.00 78.50 289 GLY A O 1
ATOM 2290 N N . PHE A 1 290 ? -64.392 -9.975 29.659 1.00 81.38 290 PHE A N 1
ATOM 2291 C CA . PHE A 1 290 ? -63.267 -9.029 29.737 1.00 81.38 290 PHE A CA 1
ATOM 2292 C C . PHE A 1 290 ? -61.907 -9.650 30.009 1.00 81.38 290 PHE A C 1
ATOM 2294 O O . PHE A 1 290 ? -60.918 -9.011 29.682 1.00 81.38 290 PHE A O 1
ATOM 2301 N N . TYR A 1 291 ? -61.830 -10.865 30.553 1.00 80.12 291 TYR A N 1
ATOM 2302 C CA . TYR A 1 291 ? -60.558 -11.539 30.855 1.00 80.12 291 TYR A CA 1
ATOM 2303 C C . TYR A 1 291 ? -60.352 -12.822 30.041 1.00 80.12 291 TYR A C 1
ATOM 2305 O O . TYR A 1 291 ? -59.524 -13.680 30.361 1.00 80.12 291 TYR A O 1
ATOM 2313 N N . LYS A 1 292 ? -61.090 -12.945 28.935 1.00 72.31 292 LYS A N 1
ATOM 2314 C CA . LYS A 1 292 ? -61.033 -14.090 28.030 1.00 72.31 292 LYS A CA 1
ATOM 2315 C C . LYS A 1 292 ? -59.639 -14.235 27.412 1.00 72.31 292 LYS A C 1
ATOM 2317 O O . LYS A 1 292 ? -59.229 -13.433 26.578 1.00 72.31 292 LYS A O 1
ATOM 2322 N N . GLY A 1 293 ? -58.923 -15.293 27.797 1.00 68.69 293 GLY A N 1
ATOM 2323 C CA . GLY A 1 293 ? -57.581 -15.600 27.290 1.00 68.69 293 GLY A CA 1
ATOM 2324 C C . GLY A 1 293 ? -56.426 -14.954 28.066 1.00 68.69 293 GLY A C 1
ATOM 2325 O O . GLY A 1 293 ? -55.302 -14.946 27.562 1.00 68.69 293 GLY A O 1
ATOM 2326 N N . LEU A 1 294 ? -56.661 -14.419 29.271 1.00 74.50 294 LEU A N 1
ATOM 2327 C CA . LEU A 1 294 ? -55.622 -13.799 30.107 1.00 74.50 294 LEU A CA 1
ATOM 2328 C C . LEU A 1 294 ? -54.481 -14.769 30.465 1.00 74.50 294 LEU A C 1
ATOM 2330 O O . LEU A 1 294 ? -53.313 -14.387 30.414 1.00 74.50 294 LEU A O 1
ATOM 2334 N N . SER A 1 295 ? -54.796 -16.043 30.713 1.00 74.81 295 SER A N 1
ATOM 2335 C CA . SER A 1 295 ? -53.831 -17.074 31.130 1.00 74.81 295 SER A CA 1
ATOM 2336 C C . SER A 1 295 ? -52.676 -17.294 30.144 1.00 74.81 295 SER A C 1
ATOM 2338 O O . SER A 1 295 ? -51.539 -17.502 30.558 1.00 74.81 295 SER A O 1
ATOM 2340 N N . ILE A 1 296 ? -52.915 -17.184 28.832 1.00 69.62 296 ILE A N 1
ATOM 2341 C CA . ILE A 1 296 ? -51.843 -17.321 27.831 1.00 69.62 296 ILE A CA 1
ATOM 2342 C C . ILE A 1 296 ? -50.957 -16.071 27.758 1.00 69.62 296 ILE A C 1
ATOM 2344 O O . ILE A 1 296 ? -49.783 -16.154 27.394 1.00 69.62 296 ILE A O 1
ATOM 2348 N N . ASN A 1 297 ? -51.513 -14.906 28.109 1.00 70.12 297 ASN A N 1
ATOM 2349 C CA . ASN A 1 297 ? -50.767 -13.656 28.199 1.00 70.12 297 ASN A CA 1
ATOM 2350 C C . ASN A 1 297 ? -49.874 -13.649 29.455 1.00 70.12 297 ASN A C 1
ATOM 2352 O O . ASN A 1 297 ? -48.720 -13.245 29.340 1.00 70.12 297 ASN A O 1
ATOM 2356 N N . TRP A 1 298 ? -50.323 -14.233 30.573 1.00 74.19 298 TRP A N 1
ATOM 2357 C CA . TRP A 1 298 ? -49.508 -14.440 31.781 1.00 74.19 298 TRP A CA 1
ATOM 2358 C C . TRP A 1 298 ? -48.277 -15.334 31.589 1.00 74.19 298 TRP A C 1
ATOM 2360 O O . TRP A 1 298 ? -47.364 -15.274 32.400 1.00 74.19 298 TRP A O 1
ATOM 2370 N N . ILE A 1 299 ? -48.202 -16.119 30.514 1.00 74.44 299 ILE A N 1
ATOM 2371 C CA . ILE A 1 299 ? -47.005 -16.915 30.202 1.00 74.44 299 ILE A CA 1
ATOM 2372 C C . ILE A 1 299 ? -46.107 -16.173 29.216 1.00 74.44 299 ILE A C 1
ATOM 2374 O O . ILE A 1 299 ? -44.934 -15.926 29.485 1.00 74.44 299 ILE A O 1
ATOM 2378 N N . LYS A 1 300 ? -46.649 -15.765 28.065 1.00 75.88 300 LYS A N 1
ATOM 2379 C CA . LYS A 1 300 ? -45.820 -15.163 27.008 1.00 75.88 300 LYS A CA 1
ATOM 2380 C C . LYS A 1 300 ? -45.401 -13.722 27.303 1.00 75.88 300 LYS A C 1
ATOM 2382 O O . LYS A 1 300 ? -44.374 -13.269 26.806 1.00 75.88 300 LYS A O 1
ATOM 2387 N N . GLY A 1 301 ? -46.233 -12.978 28.033 1.00 72.81 301 GLY A N 1
ATOM 2388 C CA . GLY A 1 301 ? -46.029 -11.568 28.350 1.00 72.81 301 GLY A CA 1
ATOM 2389 C C . GLY A 1 301 ? -44.783 -11.370 29.201 1.00 72.81 301 GLY A C 1
ATOM 2390 O O . GLY A 1 301 ? -43.883 -10.656 28.762 1.00 72.81 301 GLY A O 1
ATOM 2391 N N . PRO A 1 302 ? -44.688 -12.058 30.349 1.00 78.06 302 PRO A N 1
ATOM 2392 C CA . PRO A 1 302 ? -43.517 -12.003 31.208 1.00 78.06 302 PRO A CA 1
ATOM 2393 C C . PRO A 1 302 ? -42.200 -12.369 30.507 1.00 78.06 302 PRO A C 1
ATOM 2395 O O . PRO A 1 302 ? -41.225 -11.629 30.619 1.00 78.06 302 PRO A O 1
ATOM 2398 N N . ILE A 1 303 ? -42.195 -13.441 29.705 1.00 81.12 303 ILE A N 1
ATOM 2399 C CA . ILE A 1 303 ? -41.017 -13.881 28.935 1.00 81.12 303 ILE A CA 1
ATOM 2400 C C . ILE A 1 303 ? -40.588 -12.804 27.928 1.00 81.12 303 ILE A C 1
ATOM 2402 O O . ILE A 1 303 ? -39.419 -12.426 27.872 1.00 81.12 303 ILE A O 1
ATOM 2406 N N . ALA A 1 304 ? -41.532 -12.270 27.147 1.00 82.31 304 ALA A N 1
ATOM 2407 C CA . ALA A 1 304 ? -41.226 -11.264 26.133 1.00 82.31 304 ALA A CA 1
ATOM 2408 C C . ALA A 1 304 ? -40.723 -9.946 26.743 1.00 82.31 304 ALA A C 1
ATOM 2410 O O . ALA A 1 304 ? -39.781 -9.348 26.226 1.00 82.31 304 ALA A O 1
ATOM 2411 N N . VAL A 1 305 ? -41.351 -9.485 27.828 1.00 77.81 305 VAL A N 1
ATOM 2412 C CA . VAL A 1 305 ? -40.982 -8.230 28.497 1.00 77.81 305 VAL A CA 1
ATOM 2413 C C . VAL A 1 305 ? -39.613 -8.360 29.162 1.00 77.81 305 VAL A C 1
ATOM 2415 O O . VAL A 1 305 ? -38.769 -7.488 28.966 1.00 77.81 305 VAL A O 1
ATOM 2418 N N . GLY A 1 306 ? -39.358 -9.467 29.867 1.00 77.88 306 GLY A N 1
ATOM 2419 C CA . GLY A 1 306 ? -38.055 -9.740 30.470 1.00 77.88 306 GLY A CA 1
ATOM 2420 C C . GLY A 1 306 ? -36.926 -9.730 29.437 1.00 77.88 306 GLY A C 1
ATOM 2421 O O . GLY A 1 306 ? -35.940 -9.017 29.623 1.00 77.88 306 GLY A O 1
ATOM 2422 N N . ILE A 1 307 ? -37.070 -10.485 28.339 1.00 83.94 307 ILE A N 1
ATOM 2423 C CA . ILE A 1 307 ? -36.038 -10.559 27.290 1.00 83.94 307 ILE A CA 1
ATOM 2424 C C . ILE A 1 307 ? -35.815 -9.180 26.671 1.00 83.94 307 ILE A C 1
ATOM 2426 O O . ILE A 1 307 ? -34.676 -8.752 26.546 1.00 83.94 307 ILE A O 1
ATOM 2430 N N . SER A 1 308 ? -36.885 -8.449 26.347 1.00 83.88 308 SER A N 1
ATOM 2431 C CA . SER A 1 308 ? -36.764 -7.126 25.730 1.00 83.88 308 SER A CA 1
ATOM 2432 C C . SER A 1 308 ? -35.973 -6.146 26.604 1.00 83.88 308 SER A C 1
ATOM 2434 O O . SER A 1 308 ? -35.114 -5.436 26.088 1.00 83.88 308 SER A O 1
ATOM 2436 N N . PHE A 1 309 ? -36.229 -6.099 27.915 1.00 80.00 309 PHE A N 1
ATOM 2437 C CA . PHE A 1 309 ? -35.482 -5.215 28.815 1.00 80.00 309 PHE A CA 1
ATOM 2438 C C . PHE A 1 309 ? -34.027 -5.654 28.993 1.00 80.00 309 PHE A C 1
ATOM 2440 O O . PHE A 1 309 ? -33.129 -4.815 28.924 1.00 80.00 309 PHE A O 1
ATOM 2447 N N . ALA A 1 310 ? -33.780 -6.955 29.168 1.00 80.38 310 ALA A N 1
ATOM 2448 C CA . ALA A 1 310 ? -32.426 -7.484 29.306 1.00 80.38 310 ALA A CA 1
ATOM 2449 C C . ALA A 1 310 ? -31.585 -7.214 28.049 1.00 80.38 310 ALA A C 1
ATOM 2451 O O . ALA A 1 310 ? -30.479 -6.691 28.144 1.00 80.38 310 ALA A O 1
ATOM 2452 N N . THR A 1 311 ? -32.130 -7.501 26.865 1.00 86.19 311 THR A N 1
ATOM 2453 C CA . THR A 1 311 ? -31.447 -7.266 25.589 1.00 86.19 311 THR A CA 1
ATOM 2454 C C . THR A 1 311 ? -31.175 -5.789 25.356 1.00 86.19 311 THR A C 1
ATOM 2456 O O . THR A 1 311 ? -30.062 -5.446 24.974 1.00 86.19 311 THR A O 1
ATOM 2459 N N . TYR A 1 312 ? -32.144 -4.908 25.622 1.00 85.06 312 TYR A N 1
ATOM 2460 C CA . TYR A 1 312 ? -31.944 -3.466 25.472 1.00 85.06 312 TYR A CA 1
ATOM 2461 C C . TYR A 1 312 ? -30.764 -2.966 26.320 1.00 85.06 312 TYR A C 1
ATOM 2463 O O . TYR A 1 312 ? -29.865 -2.304 25.795 1.00 85.06 312 TYR A O 1
ATOM 2471 N N . ASP A 1 313 ? -30.730 -3.337 27.603 1.00 80.12 313 ASP A N 1
ATOM 2472 C CA . ASP A 1 313 ? -29.654 -2.954 28.519 1.00 80.12 313 ASP A CA 1
ATOM 2473 C C . ASP A 1 313 ? -28.296 -3.506 28.055 1.00 80.12 313 ASP A C 1
ATOM 2475 O O . ASP A 1 313 ? -27.322 -2.756 27.972 1.00 80.12 313 ASP A O 1
ATOM 2479 N N . THR A 1 314 ? -28.218 -4.798 27.717 1.00 80.69 314 THR A N 1
ATOM 2480 C CA . THR A 1 314 ? -26.965 -5.440 27.289 1.00 80.69 314 THR A CA 1
ATOM 2481 C C . THR A 1 314 ? -26.443 -4.851 25.981 1.00 80.69 314 THR A C 1
ATOM 2483 O O . THR A 1 314 ? -25.263 -4.516 25.891 1.00 80.69 314 THR A O 1
ATOM 2486 N N . THR A 1 315 ? -27.303 -4.659 24.977 1.00 83.88 315 THR A N 1
ATOM 2487 C CA . THR A 1 315 ? -26.907 -4.069 23.690 1.00 83.88 315 THR A CA 1
ATOM 2488 C C . THR A 1 315 ? -26.424 -2.629 23.866 1.00 83.88 315 THR A C 1
ATOM 2490 O O . THR A 1 315 ? -25.419 -2.239 23.272 1.00 83.88 315 THR A O 1
ATOM 2493 N N . LYS A 1 316 ? -27.082 -1.836 24.719 1.00 81.25 316 LYS A N 1
ATOM 2494 C CA . LYS A 1 316 ? -26.662 -0.457 25.003 1.00 81.25 316 LYS A CA 1
ATOM 2495 C C . LYS A 1 316 ? -25.324 -0.406 25.746 1.00 81.25 316 LYS A C 1
ATOM 2497 O O . LYS A 1 316 ? -24.474 0.409 25.392 1.00 81.25 316 LYS A O 1
ATOM 2502 N N . LEU A 1 317 ? -25.118 -1.277 26.738 1.00 78.81 317 LEU A N 1
ATOM 2503 C CA . LEU A 1 317 ? -23.842 -1.395 27.455 1.00 78.81 317 LEU A CA 1
ATOM 2504 C C . LEU A 1 317 ? -22.703 -1.772 26.505 1.00 78.81 317 LEU A C 1
ATOM 2506 O O . LEU A 1 317 ? -21.671 -1.104 26.509 1.00 78.81 317 LEU A O 1
ATOM 2510 N N . PHE A 1 318 ? -22.927 -2.761 25.642 1.00 78.62 318 PHE A N 1
ATOM 2511 C CA . PHE A 1 318 ? -21.961 -3.200 24.640 1.00 78.62 318 PHE A CA 1
ATOM 2512 C C . PHE A 1 318 ? -21.565 -2.068 23.676 1.00 78.62 318 PHE A C 1
ATOM 2514 O O . PHE A 1 318 ? -20.384 -1.762 23.518 1.00 78.62 318 PHE A O 1
ATOM 2521 N N . ILE A 1 319 ? -22.545 -1.359 23.100 1.00 78.38 319 ILE A N 1
ATOM 2522 C CA . ILE A 1 319 ? -22.272 -0.230 22.191 1.00 78.38 319 ILE A CA 1
ATOM 2523 C C . ILE A 1 319 ? -21.529 0.903 22.915 1.00 78.38 319 ILE A C 1
ATOM 2525 O O . ILE A 1 319 ? -20.623 1.522 22.352 1.00 78.38 319 ILE A O 1
ATOM 2529 N N . ASN A 1 320 ? -21.887 1.188 24.169 1.00 75.25 320 ASN A N 1
ATOM 2530 C CA . ASN A 1 320 ? -21.227 2.227 24.954 1.00 75.25 320 ASN A CA 1
ATOM 2531 C C . ASN A 1 320 ? -19.785 1.859 25.328 1.00 75.25 320 ASN A C 1
ATOM 2533 O O . ASN A 1 320 ? -18.928 2.743 25.320 1.00 75.25 320 ASN A O 1
ATOM 2537 N N . GLN A 1 321 ? -19.499 0.585 25.607 1.00 71.38 321 GLN A N 1
ATOM 2538 C CA . GLN A 1 321 ? -18.135 0.101 25.836 1.00 71.38 321 GLN A CA 1
ATOM 2539 C C . GLN A 1 321 ? -17.258 0.305 24.595 1.00 71.38 321 GLN A C 1
ATOM 2541 O O . GLN A 1 321 ? -16.188 0.904 24.707 1.00 71.38 321 GLN A O 1
ATOM 2546 N N . ILE A 1 322 ? -17.750 -0.070 23.409 1.00 69.38 322 ILE A N 1
ATOM 2547 C CA . ILE A 1 322 ? -17.044 0.145 22.133 1.00 69.38 322 ILE A CA 1
ATOM 2548 C C . ILE A 1 322 ? -16.774 1.638 21.905 1.00 69.38 322 ILE A C 1
ATOM 2550 O O . ILE A 1 322 ? -15.643 2.046 21.646 1.00 69.38 322 ILE A O 1
ATOM 2554 N N . LYS A 1 323 ? -17.795 2.488 22.076 1.00 69.81 323 LYS A N 1
ATOM 2555 C CA . LYS A 1 323 ? -17.652 3.947 21.930 1.00 69.81 323 LYS A CA 1
ATOM 2556 C C . LYS A 1 323 ? -16.644 4.547 22.904 1.00 69.81 323 LYS A C 1
ATOM 2558 O O . LYS A 1 323 ? -15.944 5.491 22.541 1.00 69.81 323 LYS A O 1
ATOM 2563 N N . LYS A 1 324 ? -16.600 4.053 24.145 1.00 70.56 324 LYS A N 1
ATOM 2564 C CA . LYS A 1 324 ? -15.648 4.522 25.156 1.00 70.56 324 LYS A CA 1
ATOM 2565 C C . LYS A 1 324 ? -14.222 4.139 24.756 1.00 70.56 324 LYS A C 1
ATOM 2567 O O . LYS A 1 324 ? -13.376 5.025 24.746 1.00 70.56 324 LYS A O 1
ATOM 2572 N N . LYS A 1 325 ? -13.989 2.887 24.339 1.00 65.50 325 LYS A N 1
ATOM 2573 C CA . LYS A 1 325 ? -12.680 2.400 23.860 1.00 65.50 325 LYS A CA 1
ATOM 2574 C C . LYS A 1 325 ? -12.170 3.244 22.678 1.00 65.50 325 LYS A C 1
ATOM 2576 O O . LYS A 1 325 ? -11.097 3.832 22.771 1.00 65.50 325 LYS A O 1
ATOM 2581 N N . LEU A 1 326 ? -12.997 3.444 21.646 1.00 66.56 326 LEU A N 1
ATOM 2582 C CA . LEU A 1 326 ? -12.650 4.251 20.461 1.00 66.56 326 LEU A CA 1
ATOM 2583 C C . LEU A 1 326 ? -12.350 5.723 20.785 1.00 66.56 326 LEU A C 1
ATOM 2585 O O . LEU A 1 326 ? -11.431 6.317 20.223 1.00 66.56 326 LEU A O 1
ATOM 2589 N N . LYS A 1 327 ? -13.109 6.342 21.700 1.00 76.06 327 LYS A N 1
ATOM 2590 C CA . LYS A 1 327 ? -12.834 7.723 22.131 1.00 76.06 327 LYS A CA 1
ATOM 2591 C C . LYS A 1 327 ? -11.492 7.852 22.845 1.00 76.06 327 LYS A C 1
ATOM 2593 O O . LYS A 1 327 ? -10.876 8.908 22.761 1.00 76.06 327 LYS A O 1
ATOM 2598 N N . MET A 1 328 ? -11.070 6.823 23.577 1.00 78.56 328 MET A N 1
ATOM 2599 C CA . MET A 1 328 ? -9.842 6.882 24.358 1.00 78.56 328 MET A CA 1
ATOM 2600 C C . MET A 1 328 ? -8.595 6.732 23.467 1.00 78.56 328 MET A C 1
ATOM 2602 O O . MET A 1 328 ? -7.671 7.517 23.645 1.00 78.56 328 MET A O 1
ATOM 2606 N N . PHE A 1 329 ? -8.596 5.859 22.448 1.00 82.56 329 PHE A N 1
ATOM 2607 C CA . PHE A 1 329 ? -7.498 5.810 21.461 1.00 82.56 329 PHE A CA 1
ATOM 2608 C C . PHE A 1 329 ? -7.354 7.119 20.674 1.00 82.56 329 PHE A C 1
ATOM 2610 O O . PHE A 1 329 ? -6.263 7.678 20.615 1.00 82.56 329 PHE A O 1
ATOM 2617 N N . ASN A 1 330 ? -8.468 7.686 20.189 1.00 83.12 330 ASN A N 1
ATOM 2618 C CA . ASN A 1 330 ? -8.463 9.011 19.551 1.00 83.12 330 ASN A CA 1
ATOM 2619 C C . ASN A 1 330 ? -7.902 10.103 20.476 1.00 83.12 330 ASN A C 1
ATOM 2621 O O . ASN A 1 330 ? -7.214 11.010 20.022 1.00 83.12 330 ASN A O 1
ATOM 2625 N N . LYS A 1 331 ? -8.186 10.025 21.784 1.00 85.81 331 LYS A N 1
ATOM 2626 C CA . LYS A 1 331 ? -7.653 10.976 22.763 1.00 85.81 331 LYS A CA 1
ATOM 2627 C C . LYS A 1 331 ? -6.129 10.871 22.883 1.00 85.81 331 LYS A C 1
ATOM 2629 O O . LYS A 1 331 ? -5.491 11.911 22.985 1.00 85.81 331 LYS A O 1
ATOM 2634 N N . ILE A 1 332 ? -5.559 9.661 22.884 1.00 87.81 332 ILE A N 1
ATOM 2635 C CA . ILE A 1 332 ? -4.096 9.487 22.905 1.00 87.81 332 ILE A CA 1
ATOM 2636 C C . ILE A 1 332 ? -3.489 10.002 21.604 1.00 87.81 332 ILE A C 1
ATOM 2638 O O . ILE A 1 332 ? -2.575 10.809 21.673 1.00 87.81 332 ILE A O 1
ATOM 2642 N N . SER A 1 333 ? -4.034 9.616 20.447 1.00 87.12 333 SER A N 1
ATOM 2643 C CA . SER A 1 333 ? -3.540 10.078 19.143 1.00 87.12 333 SER A CA 1
ATOM 2644 C C . SER A 1 333 ? -3.518 11.612 19.038 1.00 87.12 333 SER A C 1
ATOM 2646 O O . SER A 1 333 ? -2.490 12.182 18.687 1.00 87.12 333 SER A O 1
ATOM 2648 N N . LEU A 1 334 ? -4.591 12.301 19.453 1.00 88.12 334 LEU A N 1
ATOM 2649 C CA . LEU A 1 334 ? -4.622 13.771 19.494 1.00 88.12 334 LEU A CA 1
ATOM 2650 C C . LEU A 1 334 ? -3.582 14.356 20.459 1.00 88.12 334 LEU A C 1
ATOM 2652 O O . LEU A 1 334 ? -2.866 15.280 20.093 1.00 88.12 334 LEU A O 1
ATOM 2656 N N . LYS A 1 335 ? -3.445 13.787 21.664 1.00 91.38 335 LYS A N 1
ATOM 2657 C CA . LYS A 1 335 ? -2.405 14.211 22.613 1.00 91.38 335 LYS A CA 1
ATOM 2658 C C . LYS A 1 335 ? -0.994 13.992 22.065 1.00 91.38 335 LYS A C 1
ATOM 2660 O O . LYS A 1 335 ? -0.118 14.792 22.362 1.00 91.38 335 LYS A O 1
ATOM 2665 N N . SER A 1 336 ? -0.762 12.925 21.297 1.00 91.75 336 SER A N 1
ATOM 2666 C CA . SER A 1 336 ? 0.523 12.668 20.640 1.00 91.75 336 SER A CA 1
ATOM 2667 C C . SER A 1 336 ? 0.846 13.744 19.604 1.00 91.75 336 SER A C 1
ATOM 2669 O O . SER A 1 336 ? 1.981 14.204 19.564 1.00 91.75 336 SER A O 1
ATOM 2671 N N . ILE A 1 337 ? -0.148 14.199 18.830 1.00 89.38 337 ILE A N 1
ATOM 2672 C CA . ILE A 1 337 ? 0.011 15.311 17.878 1.00 89.38 337 ILE A CA 1
ATOM 2673 C C . ILE A 1 337 ? 0.344 16.614 18.616 1.00 89.38 337 ILE A C 1
ATOM 2675 O O . ILE A 1 337 ? 1.304 17.291 18.251 1.00 89.38 337 ILE A O 1
ATOM 2679 N N . ASP A 1 338 ? -0.404 16.943 19.674 1.00 89.50 338 ASP A N 1
ATOM 2680 C CA . ASP A 1 338 ? -0.158 18.147 20.481 1.00 89.50 338 ASP A CA 1
ATOM 2681 C C . ASP A 1 338 ? 1.243 18.117 21.122 1.00 89.50 338 ASP A C 1
ATOM 2683 O O . ASP A 1 338 ? 1.957 19.120 21.129 1.00 89.50 338 ASP A O 1
ATOM 2687 N N . TYR A 1 339 ? 1.661 16.950 21.621 1.00 92.88 339 TYR A N 1
ATOM 2688 C CA . TYR A 1 339 ? 2.984 16.730 22.205 1.00 92.88 339 TYR A CA 1
ATOM 2689 C C . TYR A 1 339 ? 4.108 16.859 21.170 1.00 92.88 339 TYR A C 1
ATOM 2691 O O . TYR A 1 339 ? 5.075 17.579 21.420 1.00 92.88 339 TYR A O 1
ATOM 2699 N N . LEU A 1 340 ? 3.965 16.242 19.993 1.00 90.19 340 LEU A N 1
ATOM 2700 C CA . LEU A 1 340 ? 4.923 16.379 18.893 1.00 90.19 340 LEU A CA 1
ATOM 2701 C C . LEU A 1 340 ? 5.063 17.849 18.465 1.00 90.19 340 LEU A C 1
ATOM 2703 O O . LEU A 1 340 ? 6.175 18.342 18.291 1.00 90.19 340 LEU A O 1
ATOM 2707 N N . GLY A 1 341 ? 3.945 18.575 18.362 1.00 88.19 341 GLY A N 1
ATOM 2708 C CA . GLY A 1 341 ? 3.941 20.010 18.077 1.00 88.19 341 GLY A CA 1
ATOM 2709 C C . GLY A 1 341 ? 4.664 20.837 19.146 1.00 88.19 341 GLY A C 1
ATOM 2710 O O . GLY A 1 341 ? 5.440 21.729 18.807 1.00 88.19 341 GLY A O 1
ATOM 2711 N N . ALA A 1 342 ? 4.462 20.519 20.428 1.00 89.25 342 ALA A N 1
ATOM 2712 C CA . ALA A 1 342 ? 5.129 21.199 21.538 1.00 89.25 342 ALA A CA 1
ATOM 2713 C C . ALA A 1 342 ? 6.646 20.948 21.564 1.00 89.25 342 ALA A C 1
ATOM 2715 O O . ALA A 1 342 ? 7.411 21.887 21.779 1.00 89.25 342 ALA A O 1
ATOM 2716 N N . VAL A 1 343 ? 7.081 19.710 21.309 1.00 91.06 343 VAL A N 1
ATOM 2717 C CA . VAL A 1 343 ? 8.505 19.348 21.217 1.00 91.06 343 VAL A CA 1
ATOM 2718 C C . VAL A 1 343 ? 9.171 20.027 20.025 1.00 91.06 343 VAL A C 1
ATOM 2720 O O . VAL A 1 343 ? 10.254 20.584 20.172 1.00 91.06 343 VAL A O 1
ATOM 2723 N N . ASN A 1 344 ? 8.519 20.041 18.862 1.00 88.19 344 ASN A N 1
ATOM 2724 C CA . ASN A 1 344 ? 9.058 20.714 17.680 1.00 88.19 344 ASN A CA 1
ATOM 2725 C C . ASN A 1 344 ? 9.178 22.233 17.881 1.00 88.19 344 ASN A C 1
ATOM 2727 O O . ASN A 1 344 ? 10.073 22.852 17.313 1.00 88.19 344 ASN A O 1
ATOM 2731 N N . ALA A 1 345 ? 8.293 22.835 18.683 1.00 88.38 345 ALA A N 1
ATOM 2732 C CA . ALA A 1 345 ? 8.362 24.253 19.024 1.00 88.38 345 ALA A CA 1
ATOM 2733 C C . ALA A 1 345 ? 9.463 24.572 20.051 1.00 88.38 345 ALA A C 1
ATOM 2735 O O . ALA A 1 345 ? 10.087 25.624 19.941 1.00 88.38 345 ALA A O 1
ATOM 2736 N N . ASN A 1 346 ? 9.709 23.684 21.024 1.00 90.06 346 ASN A N 1
ATOM 2737 C CA . ASN A 1 346 ? 10.712 23.865 22.081 1.00 90.06 346 ASN A CA 1
ATOM 2738 C C . ASN A 1 346 ? 11.567 22.593 22.278 1.00 90.06 346 ASN A C 1
ATOM 2740 O O . ASN A 1 346 ? 11.350 21.855 23.246 1.00 90.06 346 ASN A O 1
ATOM 2744 N N . PRO A 1 347 ? 12.549 22.323 21.397 1.00 87.88 347 PRO A N 1
ATOM 2745 C CA . PRO A 1 347 ? 13.358 21.103 21.466 1.00 87.88 347 PRO A CA 1
ATOM 2746 C C . PRO A 1 347 ? 14.169 20.962 22.763 1.00 87.88 347 PRO A C 1
ATOM 2748 O O . PRO A 1 347 ? 14.336 19.849 23.257 1.00 87.88 347 PRO A O 1
ATOM 2751 N N . ASP A 1 348 ? 14.617 22.076 23.352 1.00 91.31 348 ASP A N 1
ATOM 2752 C CA . ASP A 1 348 ? 15.424 22.086 24.584 1.00 91.31 348 ASP A CA 1
ATOM 2753 C C . ASP A 1 348 ? 14.658 21.550 25.809 1.00 91.31 348 ASP A C 1
ATOM 2755 O O . ASP A 1 348 ? 15.254 21.023 26.748 1.00 91.31 348 ASP A O 1
ATOM 2759 N N . ASP A 1 349 ? 13.324 21.626 25.788 1.00 91.94 349 ASP A N 1
ATOM 2760 C CA . ASP A 1 349 ? 12.446 21.139 26.858 1.00 91.94 349 ASP A CA 1
ATOM 2761 C C . ASP A 1 349 ? 12.017 19.669 26.660 1.00 91.94 349 ASP A C 1
ATOM 2763 O O . ASP A 1 349 ? 11.119 19.187 27.363 1.00 91.94 349 ASP A O 1
ATOM 2767 N N . PHE A 1 350 ? 12.639 18.931 25.726 1.00 93.38 350 PHE A N 1
ATOM 2768 C CA . PHE A 1 350 ? 12.231 17.574 25.344 1.00 93.38 350 PHE A CA 1
ATOM 2769 C C . PHE A 1 350 ? 12.020 16.648 26.546 1.00 93.38 350 PHE A C 1
ATOM 2771 O O . PHE A 1 350 ? 10.933 16.089 26.699 1.00 93.38 350 PHE A O 1
ATOM 2778 N N . GLU A 1 351 ? 13.009 16.496 27.431 1.00 92.69 351 GLU A N 1
ATOM 2779 C CA . GLU A 1 351 ? 12.908 15.570 28.570 1.00 92.69 351 GLU A CA 1
ATOM 2780 C C . GLU A 1 351 ? 11.732 15.922 29.496 1.00 92.69 351 GLU A C 1
ATOM 2782 O O . GLU A 1 351 ? 10.970 15.047 29.917 1.00 92.69 351 GLU A O 1
ATOM 2787 N N . LYS A 1 352 ? 11.538 17.217 29.771 1.00 92.94 352 LYS A N 1
ATOM 2788 C CA . LYS A 1 352 ? 10.470 17.718 30.642 1.00 92.94 352 LYS A CA 1
ATOM 2789 C C . LYS A 1 352 ? 9.093 17.494 30.020 1.00 92.94 352 LYS A C 1
ATOM 2791 O O . LYS A 1 352 ? 8.196 16.986 30.694 1.00 92.94 352 LYS A O 1
ATOM 2796 N N . LEU A 1 353 ? 8.923 17.842 28.743 1.00 93.38 353 LEU A N 1
ATOM 2797 C CA . LEU A 1 353 ? 7.668 17.638 28.012 1.00 93.38 353 LEU A CA 1
ATOM 2798 C C . LEU A 1 353 ? 7.327 16.149 27.906 1.00 93.38 353 LEU A C 1
ATOM 2800 O O . LEU A 1 353 ? 6.185 15.761 28.146 1.00 93.38 353 LEU A O 1
ATOM 2804 N N . THR A 1 354 ? 8.324 15.310 27.620 1.00 94.94 354 THR A N 1
ATOM 2805 C CA . THR A 1 354 ? 8.172 13.852 27.517 1.00 94.94 354 THR A CA 1
ATOM 2806 C C . THR A 1 354 ? 7.763 13.239 28.849 1.00 94.94 354 THR A C 1
ATOM 2808 O O . THR A 1 354 ? 6.875 12.386 28.898 1.00 94.94 354 THR A O 1
ATOM 2811 N N . GLN A 1 355 ? 8.363 13.693 29.953 1.00 94.00 355 GLN A N 1
ATOM 2812 C CA . GLN A 1 355 ? 8.004 13.228 31.287 1.00 94.00 355 GLN A CA 1
ATOM 2813 C C . GLN A 1 355 ? 6.536 13.532 31.614 1.00 94.00 355 GLN A C 1
ATOM 2815 O O . GLN A 1 355 ? 5.810 12.614 32.002 1.00 94.00 355 GLN A O 1
ATOM 2820 N N . VAL A 1 356 ? 6.100 14.782 31.409 1.00 92.81 356 VAL A N 1
ATOM 2821 C CA . VAL A 1 356 ? 4.715 15.223 31.660 1.00 92.81 356 VAL A CA 1
ATOM 2822 C C . VAL A 1 356 ? 3.729 14.474 30.764 1.00 92.81 356 VAL A C 1
ATOM 2824 O O . VAL A 1 356 ? 2.697 13.998 31.237 1.00 92.81 356 VAL A O 1
ATOM 2827 N N . PHE A 1 357 ? 4.057 14.326 29.479 1.00 94.25 357 PHE A N 1
ATOM 2828 C CA . PHE A 1 357 ? 3.240 13.580 28.528 1.00 94.25 357 PHE A CA 1
ATOM 2829 C C . PHE A 1 357 ? 3.048 12.126 28.974 1.00 94.25 357 PHE A C 1
ATOM 2831 O O . PHE A 1 357 ? 1.917 11.649 29.061 1.00 94.25 357 PHE A O 1
ATOM 2838 N N . LEU A 1 358 ? 4.134 11.429 29.323 1.00 93.75 358 LEU A N 1
ATOM 2839 C CA . LEU A 1 358 ? 4.061 10.039 29.768 1.00 93.75 358 LEU A CA 1
ATOM 2840 C C . LEU A 1 358 ? 3.251 9.881 31.059 1.00 93.75 358 LEU A C 1
ATOM 2842 O O . LEU A 1 358 ? 2.496 8.923 31.167 1.00 93.75 358 LEU A O 1
ATOM 2846 N N . GLU A 1 359 ? 3.365 10.798 32.023 1.00 91.81 359 GLU A N 1
ATOM 2847 C CA . GLU A 1 359 ? 2.554 10.759 33.250 1.00 91.81 359 GLU A CA 1
ATOM 2848 C C . GLU A 1 359 ? 1.050 10.882 32.950 1.00 91.81 359 GLU A C 1
ATOM 2850 O O . GLU A 1 359 ? 0.241 10.109 33.464 1.00 91.81 359 GLU A O 1
ATOM 2855 N N . ASP A 1 360 ? 0.666 11.796 32.058 1.00 89.00 360 ASP A N 1
ATOM 2856 C CA . ASP A 1 360 ? -0.727 12.000 31.648 1.00 89.00 360 ASP A CA 1
ATOM 2857 C C . ASP A 1 360 ? -1.284 10.826 30.808 1.00 89.00 360 ASP A C 1
ATOM 2859 O O . ASP A 1 360 ? -2.462 10.458 30.919 1.00 89.00 360 ASP A O 1
ATOM 2863 N N . ILE A 1 361 ? -0.448 10.181 29.989 1.00 90.56 361 ILE A N 1
ATOM 2864 C CA . ILE A 1 361 ? -0.842 8.985 29.232 1.00 90.56 361 ILE A CA 1
ATOM 2865 C C . ILE A 1 361 ? -0.931 7.740 30.125 1.00 90.56 361 ILE A C 1
ATOM 2867 O O . ILE A 1 361 ? -1.912 6.997 30.023 1.00 90.56 361 ILE A O 1
ATOM 2871 N N . GLU A 1 362 ? 0.014 7.532 31.045 1.00 88.75 362 GLU A N 1
ATOM 2872 C CA . GLU A 1 362 ? -0.004 6.409 31.997 1.00 88.75 362 GLU A CA 1
ATOM 2873 C C . GLU A 1 362 ? -1.289 6.431 32.858 1.00 88.75 362 GLU A C 1
ATOM 2875 O O . GLU A 1 362 ? -1.883 5.378 33.113 1.00 88.75 362 GLU A O 1
ATOM 2880 N N . LEU A 1 363 ? -1.805 7.621 33.207 1.00 86.25 363 LEU A N 1
ATOM 2881 C CA . LEU A 1 363 ? -3.095 7.798 33.897 1.00 86.25 363 LEU A CA 1
ATOM 2882 C C . LEU A 1 363 ? -4.309 7.337 33.074 1.00 86.25 363 LEU A C 1
ATOM 2884 O O . LEU A 1 363 ? -5.338 6.959 33.640 1.00 86.25 363 LEU A O 1
ATOM 2888 N N . CYS A 1 364 ? -4.221 7.360 31.741 1.00 82.69 364 CYS A N 1
ATOM 2889 C CA . CYS A 1 364 ? -5.306 6.897 30.874 1.00 82.69 364 CYS A CA 1
ATOM 2890 C C . CYS A 1 364 ? -5.442 5.362 30.878 1.00 82.69 364 CYS A C 1
ATOM 2892 O O . CYS A 1 364 ? -6.533 4.865 30.589 1.00 82.69 364 CYS A O 1
ATOM 2894 N N . ASN A 1 365 ? -4.367 4.632 31.215 1.00 85.50 365 ASN A N 1
ATOM 2895 C CA . ASN A 1 365 ? -4.303 3.171 31.358 1.00 85.50 365 ASN A CA 1
ATOM 2896 C C . ASN A 1 365 ? -4.973 2.391 30.206 1.00 85.50 365 ASN A C 1
ATOM 2898 O O . ASN A 1 365 ? -5.727 1.439 30.425 1.00 85.50 365 ASN A O 1
ATOM 2902 N N . ILE A 1 366 ? -4.728 2.812 28.963 1.00 90.00 366 ILE A N 1
ATOM 2903 C CA . ILE A 1 366 ? -5.238 2.104 27.787 1.00 90.00 366 ILE A CA 1
ATOM 2904 C C . ILE A 1 366 ? -4.249 1.018 27.404 1.00 90.00 366 ILE A C 1
ATOM 2906 O O . ILE A 1 366 ? -3.120 1.318 27.021 1.00 90.00 366 ILE A O 1
ATOM 2910 N N . LYS A 1 367 ? -4.690 -0.236 27.470 1.00 92.75 367 LYS A N 1
ATOM 2911 C CA . LYS A 1 367 ? -3.898 -1.367 26.998 1.00 92.75 367 LYS A CA 1
ATOM 2912 C C . LYS A 1 367 ? -4.069 -1.603 25.503 1.00 92.75 367 LYS A C 1
ATOM 2914 O O . LYS A 1 367 ? -5.164 -1.418 24.965 1.00 92.75 367 LYS A O 1
ATOM 2919 N N . VAL A 1 368 ? -2.989 -2.040 24.869 1.00 94.44 368 VAL A N 1
ATOM 2920 C CA . VAL A 1 368 ? -3.010 -2.579 23.511 1.00 94.44 368 VAL A CA 1
ATOM 2921 C C . VAL A 1 368 ? -3.890 -3.842 23.475 1.00 94.44 368 VAL A C 1
ATOM 2923 O O . VAL A 1 368 ? -3.881 -4.614 24.443 1.00 94.44 368 VAL A O 1
ATOM 2926 N N . PRO A 1 369 ? -4.713 -4.047 22.431 1.00 93.62 369 PRO A N 1
ATOM 2927 C CA . PRO A 1 369 ? -5.389 -5.323 22.220 1.00 93.62 369 PRO A CA 1
ATOM 2928 C C . PRO A 1 369 ? -4.375 -6.456 22.017 1.00 93.62 369 PRO A C 1
ATOM 2930 O O . PRO A 1 369 ? -3.276 -6.230 21.520 1.00 93.62 369 PRO A O 1
ATOM 2933 N N . GLU A 1 370 ? -4.745 -7.674 22.406 1.00 94.00 370 GLU A N 1
ATOM 2934 C CA . GLU A 1 370 ? -3.916 -8.851 22.128 1.00 94.00 370 GLU A CA 1
ATOM 2935 C C . GLU A 1 370 ? -4.012 -9.230 20.644 1.00 94.00 370 GLU A C 1
ATOM 2937 O O . GLU A 1 370 ? -5.027 -8.954 19.998 1.00 94.00 370 GLU A O 1
ATOM 2942 N N . PHE A 1 371 ? -2.976 -9.879 20.110 1.00 94.06 371 PHE A N 1
ATOM 2943 C CA . PHE A 1 371 ? -3.016 -10.404 18.746 1.00 94.06 371 PHE A CA 1
ATOM 2944 C C . PHE A 1 371 ? -4.082 -11.497 18.599 1.00 94.06 371 PHE A C 1
ATOM 2946 O O . PHE A 1 371 ? -4.250 -12.343 19.484 1.00 94.06 371 PHE A O 1
ATOM 2953 N N . ASP A 1 372 ? -4.787 -11.509 17.463 1.00 89.69 372 ASP A N 1
ATOM 2954 C CA . ASP A 1 372 ? -5.731 -12.584 17.159 1.00 89.69 372 ASP A CA 1
ATOM 2955 C C . ASP A 1 372 ? -4.971 -13.914 17.030 1.00 89.69 372 ASP A C 1
ATOM 2957 O O . ASP A 1 372 ? -3.904 -14.003 16.416 1.00 89.69 372 ASP A O 1
ATOM 2961 N N . PHE A 1 373 ? -5.538 -14.981 17.590 1.00 84.50 373 PHE A N 1
ATOM 2962 C CA . PHE A 1 373 ? -4.954 -16.315 17.517 1.00 84.50 373 PHE A CA 1
ATOM 2963 C C . PHE A 1 373 ? -4.838 -16.820 16.070 1.00 84.50 373 PHE A C 1
ATOM 2965 O O . PHE A 1 373 ? -3.982 -17.658 15.780 1.00 84.50 373 PHE A O 1
ATOM 2972 N N . GLY A 1 374 ? -5.675 -16.320 15.156 1.00 86.69 374 GLY A N 1
ATOM 2973 C CA . GLY A 1 374 ? -5.645 -16.635 13.729 1.00 86.69 374 GLY A CA 1
ATOM 2974 C C . GLY A 1 374 ? -4.503 -15.980 12.949 1.00 86.69 374 GLY A C 1
ATOM 2975 O O . GLY A 1 374 ? -4.246 -16.400 11.822 1.00 86.69 374 GLY A O 1
ATOM 2976 N N . PHE A 1 375 ? -3.797 -14.999 13.520 1.00 93.56 375 PHE A N 1
ATOM 2977 C CA . PHE A 1 375 ? -2.728 -14.306 12.806 1.00 93.56 375 PHE A CA 1
ATOM 2978 C C . PHE A 1 375 ? -1.542 -15.222 12.490 1.00 93.56 375 PHE A C 1
ATOM 2980 O O . PHE A 1 375 ? -1.146 -16.094 13.277 1.00 93.56 375 PHE A O 1
ATOM 2987 N N . GLN A 1 376 ? -0.990 -15.003 11.301 1.00 95.44 376 GLN A N 1
ATOM 2988 C CA . GLN A 1 376 ? 0.211 -15.657 10.798 1.00 95.44 376 GLN A CA 1
ATOM 2989 C C . GLN A 1 376 ? 1.406 -14.736 11.028 1.00 95.44 376 GLN A C 1
ATOM 2991 O O . GLN A 1 376 ? 1.263 -13.517 10.963 1.00 95.44 376 GLN A O 1
ATOM 2996 N N . TRP A 1 377 ? 2.564 -15.321 11.306 1.00 96.56 377 TRP A N 1
ATOM 2997 C CA . TRP A 1 377 ? 3.769 -14.593 11.682 1.00 96.56 377 TRP A CA 1
ATOM 2998 C C . TRP A 1 377 ? 4.929 -14.963 10.763 1.00 96.56 377 TRP A C 1
ATOM 3000 O O . TRP A 1 377 ? 4.994 -16.093 10.283 1.00 96.56 377 TRP A O 1
ATOM 3010 N N . LEU A 1 378 ? 5.824 -14.004 10.560 1.00 96.56 378 LEU A N 1
ATOM 3011 C CA . LEU A 1 378 ? 7.094 -14.119 9.854 1.00 96.56 378 LEU A CA 1
ATOM 3012 C C . LEU A 1 378 ? 8.211 -13.602 10.765 1.00 96.56 378 LEU A C 1
ATOM 3014 O O . LEU A 1 378 ? 7.962 -12.818 11.687 1.00 96.56 378 LEU A O 1
ATOM 3018 N N . ASN A 1 379 ? 9.443 -14.030 10.496 1.00 96.00 379 ASN A N 1
ATOM 3019 C CA . ASN A 1 379 ? 10.638 -13.680 11.272 1.00 96.00 379 ASN A CA 1
ATOM 3020 C C . ASN A 1 379 ? 10.622 -14.151 12.744 1.00 96.00 379 ASN A C 1
ATOM 3022 O O . ASN A 1 379 ? 11.470 -13.749 13.545 1.00 96.00 379 ASN A O 1
ATOM 3026 N N . VAL A 1 380 ? 9.696 -15.039 13.119 1.00 95.12 380 VAL A N 1
ATOM 3027 C CA . VAL A 1 380 ? 9.624 -15.673 14.444 1.00 95.12 380 VAL A CA 1
ATOM 3028 C C . VAL A 1 380 ? 9.232 -17.139 14.327 1.00 95.12 380 VAL A C 1
ATOM 3030 O O . VAL A 1 380 ? 8.416 -17.518 13.492 1.00 95.12 380 VAL A O 1
ATOM 3033 N N . LYS A 1 381 ? 9.775 -17.968 15.218 1.00 92.31 381 LYS A N 1
ATOM 3034 C CA . LYS A 1 381 ? 9.455 -19.399 15.292 1.00 92.31 381 LYS A CA 1
ATOM 3035 C C . LYS A 1 381 ? 8.079 -19.663 15.914 1.00 92.31 381 LYS A C 1
ATOM 3037 O O . LYS A 1 381 ? 7.419 -20.646 15.584 1.00 92.31 381 LYS A O 1
ATOM 3042 N N . GLU A 1 382 ? 7.662 -18.805 16.843 1.00 91.56 382 GLU A N 1
ATOM 3043 C CA . GLU A 1 382 ? 6.415 -18.934 17.599 1.00 91.56 382 GLU A CA 1
ATOM 3044 C C . GLU A 1 382 ? 5.678 -17.592 17.660 1.00 91.56 382 GLU A C 1
ATOM 3046 O O . GLU A 1 382 ? 6.290 -16.527 17.585 1.00 91.56 382 GLU A O 1
ATOM 3051 N N . LYS A 1 383 ? 4.348 -17.647 17.803 1.00 94.06 383 LYS A N 1
ATOM 3052 C CA . LYS A 1 383 ? 3.495 -16.454 17.891 1.00 94.06 383 LYS A CA 1
ATOM 3053 C C . LYS A 1 383 ? 3.806 -15.676 19.167 1.00 94.06 383 LYS A C 1
ATOM 3055 O O . LYS A 1 383 ? 3.862 -16.274 20.240 1.00 94.06 383 LYS A O 1
ATOM 3060 N N . LEU A 1 384 ? 3.926 -14.357 19.052 1.00 95.19 384 LEU A N 1
ATOM 3061 C CA . LEU A 1 384 ? 4.169 -13.474 20.191 1.00 95.19 384 LEU A CA 1
ATOM 3062 C C . LEU A 1 384 ? 2.851 -12.986 20.805 1.00 95.19 384 LEU A C 1
ATOM 3064 O O . LEU A 1 384 ? 1.867 -12.780 20.095 1.00 95.19 384 LEU A O 1
ATOM 3068 N N . GLN A 1 385 ? 2.842 -12.773 22.122 1.00 94.88 385 GLN A N 1
ATOM 3069 C CA . GLN A 1 385 ? 1.716 -12.192 22.863 1.00 94.88 385 GLN A CA 1
ATOM 3070 C C . GLN A 1 385 ? 2.173 -11.058 23.787 1.00 94.88 385 GLN A C 1
ATOM 3072 O O . GLN A 1 385 ? 3.194 -11.172 24.472 1.00 94.88 385 GLN A O 1
ATOM 3077 N N . PHE A 1 386 ? 1.378 -9.991 23.897 1.00 94.62 386 PHE A N 1
ATOM 3078 C CA . PHE A 1 386 ? 1.685 -8.850 24.766 1.00 94.62 386 PHE A CA 1
ATOM 3079 C C . PHE A 1 386 ? 1.732 -9.222 26.246 1.00 94.62 386 PHE A C 1
ATOM 3081 O O . PHE A 1 386 ? 2.593 -8.755 26.991 1.00 94.62 386 PHE A O 1
ATOM 3088 N N . ASN A 1 387 ? 0.814 -10.080 26.690 1.00 92.56 387 ASN A N 1
ATOM 3089 C CA . ASN A 1 387 ? 0.706 -10.433 28.106 1.00 92.56 387 ASN A CA 1
ATOM 3090 C C . ASN A 1 387 ? 1.704 -11.513 28.562 1.00 92.56 387 ASN A C 1
ATOM 3092 O O . ASN A 1 387 ? 1.772 -11.799 29.762 1.00 92.56 387 ASN A O 1
ATOM 3096 N N . LYS A 1 388 ? 2.465 -12.101 27.630 1.00 93.25 388 LYS A N 1
ATOM 3097 C CA . LYS A 1 388 ? 3.387 -13.209 27.888 1.00 93.25 388 LYS A CA 1
ATOM 3098 C C . LYS A 1 388 ? 4.791 -12.899 27.373 1.00 93.25 388 LYS A C 1
ATOM 3100 O O . LYS A 1 388 ? 5.664 -12.628 28.189 1.00 93.25 388 LYS A O 1
ATOM 3105 N N . ASP A 1 389 ? 4.985 -12.914 26.057 1.00 95.12 389 ASP A N 1
ATOM 3106 C CA . ASP A 1 389 ? 6.310 -12.881 25.427 1.00 95.12 389 ASP A CA 1
ATOM 3107 C C . ASP A 1 389 ? 6.856 -11.453 25.299 1.00 95.12 389 ASP A C 1
ATOM 3109 O O . ASP A 1 389 ? 8.042 -11.233 25.471 1.00 95.12 389 ASP A O 1
ATOM 3113 N N . LEU A 1 390 ? 6.006 -10.446 25.072 1.00 96.75 390 LEU A N 1
ATOM 3114 C CA . LEU A 1 390 ? 6.441 -9.039 24.991 1.00 96.75 390 LEU A CA 1
ATOM 3115 C C . LEU A 1 390 ? 6.373 -8.312 26.345 1.00 96.75 390 LEU A C 1
ATOM 3117 O O . LEU A 1 390 ? 6.648 -7.114 26.448 1.00 96.75 390 LEU A O 1
ATOM 3121 N N . LYS A 1 391 ? 5.993 -9.017 27.414 1.00 96.00 391 LYS A N 1
ATOM 3122 C CA . LYS A 1 391 ? 5.891 -8.432 28.750 1.00 96.00 391 LYS A CA 1
ATOM 3123 C C . LYS A 1 391 ? 7.280 -8.034 29.243 1.00 96.00 391 LYS A C 1
ATOM 3125 O O . LYS A 1 391 ? 8.188 -8.853 29.319 1.00 96.00 391 LYS A O 1
ATOM 3130 N N . GLY A 1 392 ? 7.436 -6.783 29.656 1.00 96.38 392 GLY A N 1
ATOM 3131 C CA . GLY A 1 392 ? 8.738 -6.247 30.042 1.00 96.38 392 GLY A CA 1
ATOM 3132 C C . GLY A 1 392 ? 9.545 -5.678 28.870 1.00 96.38 392 GLY A C 1
ATOM 3133 O O . GLY A 1 392 ? 10.724 -5.385 29.053 1.00 96.38 392 GLY A O 1
ATOM 3134 N N . LYS A 1 393 ? 8.941 -5.515 27.685 1.00 97.69 393 LYS A N 1
ATOM 3135 C CA . LYS A 1 393 ? 9.563 -4.896 26.507 1.00 97.69 393 LYS A CA 1
ATOM 3136 C C . LYS A 1 393 ? 8.843 -3.607 26.117 1.00 97.69 393 LYS A C 1
ATOM 3138 O O . LYS A 1 393 ? 7.616 -3.558 26.100 1.00 97.69 393 LYS A O 1
ATOM 3143 N N . LEU A 1 394 ? 9.596 -2.570 25.776 1.00 98.12 394 LEU A N 1
ATOM 3144 C CA . LEU A 1 394 ? 9.067 -1.438 25.025 1.00 98.12 394 LEU A CA 1
ATOM 3145 C C . LEU A 1 394 ? 8.858 -1.908 23.581 1.00 98.12 394 LEU A C 1
ATOM 3147 O O . LEU A 1 394 ? 9.798 -2.399 22.963 1.00 98.12 394 LEU A O 1
ATOM 3151 N N . CYS A 1 395 ? 7.640 -1.799 23.057 1.00 98.38 395 CYS A N 1
ATOM 3152 C CA . CYS A 1 395 ? 7.334 -2.257 21.701 1.00 98.38 395 CYS A CA 1
ATOM 3153 C C . CYS A 1 395 ? 7.039 -1.068 20.787 1.00 98.38 395 CYS A C 1
ATOM 3155 O O . CYS A 1 395 ? 6.272 -0.185 21.171 1.00 98.38 395 CYS A O 1
ATOM 3157 N N . VAL A 1 396 ? 7.597 -1.063 19.581 1.00 98.50 396 VAL A N 1
ATOM 3158 C CA . VAL A 1 396 ? 7.232 -0.133 18.505 1.00 98.50 396 VAL A CA 1
ATOM 3159 C C . VAL A 1 396 ? 6.451 -0.931 17.473 1.00 98.50 396 VAL A C 1
ATOM 3161 O O . VAL A 1 396 ? 7.006 -1.798 16.807 1.00 98.50 396 VAL A O 1
ATOM 3164 N N . LEU A 1 397 ? 5.146 -0.688 17.395 1.00 98.50 397 LEU A N 1
ATOM 3165 C CA . LEU A 1 397 ? 4.271 -1.334 16.423 1.00 98.50 397 LEU A CA 1
ATOM 3166 C C . LEU A 1 397 ? 4.249 -0.493 15.157 1.00 98.50 397 LEU A C 1
ATOM 3168 O O . LEU A 1 397 ? 3.832 0.661 15.219 1.00 98.50 397 LEU A O 1
ATOM 3172 N N . ASP A 1 398 ? 4.653 -1.069 14.038 1.00 98.38 398 ASP A N 1
ATOM 3173 C CA . ASP A 1 398 ? 4.589 -0.435 12.730 1.00 98.38 398 ASP A CA 1
ATOM 3174 C C . ASP A 1 398 ? 3.369 -0.937 11.956 1.00 98.38 398 ASP A C 1
ATOM 3176 O O . ASP A 1 398 ? 3.348 -2.065 11.471 1.00 98.38 398 ASP A O 1
ATOM 3180 N N . PHE A 1 399 ? 2.315 -0.125 11.866 1.00 98.25 399 PHE A N 1
ATOM 3181 C CA . PHE A 1 399 ? 1.169 -0.435 11.015 1.00 98.25 399 PHE A CA 1
ATOM 3182 C C . PHE A 1 399 ? 1.488 -0.068 9.567 1.00 98.25 399 PHE A C 1
ATOM 3184 O O . PHE A 1 399 ? 1.316 1.085 9.161 1.00 98.25 399 PHE A O 1
ATOM 3191 N N . PHE A 1 400 ? 1.906 -1.065 8.790 1.00 97.94 400 PHE A N 1
ATOM 3192 C CA . PHE A 1 400 ? 2.409 -0.886 7.429 1.00 97.94 400 PHE A CA 1
ATOM 3193 C C . PHE A 1 400 ? 1.740 -1.827 6.419 1.00 97.94 400 PHE A C 1
ATOM 3195 O O . PHE A 1 400 ? 1.040 -2.774 6.781 1.00 97.94 400 PHE A O 1
ATOM 3202 N N . THR A 1 401 ? 1.952 -1.544 5.138 1.00 97.38 401 THR A N 1
ATOM 3203 C CA . THR A 1 401 ? 1.603 -2.404 3.999 1.00 97.38 401 THR A CA 1
ATOM 3204 C C . THR A 1 401 ? 2.701 -2.233 2.952 1.00 97.38 401 THR A C 1
ATOM 3206 O O . THR A 1 401 ? 3.244 -1.132 2.821 1.00 97.38 401 THR A O 1
ATOM 3209 N N . TYR A 1 402 ? 3.094 -3.297 2.246 1.00 96.31 402 TYR A N 1
ATOM 3210 C CA . TYR A 1 402 ? 4.314 -3.238 1.429 1.00 96.31 402 TYR A CA 1
ATOM 3211 C C . TYR A 1 402 ? 4.140 -2.535 0.078 1.00 96.31 402 TYR A C 1
ATOM 3213 O O . TYR A 1 402 ? 5.135 -2.200 -0.561 1.00 96.31 402 TYR A O 1
ATOM 3221 N N . CYS A 1 403 ? 2.904 -2.291 -0.366 1.00 95.75 403 CYS A N 1
ATOM 3222 C CA . CYS A 1 403 ? 2.660 -1.497 -1.568 1.00 95.75 403 CYS A CA 1
ATOM 3223 C C . CYS A 1 403 ? 2.984 -0.009 -1.378 1.00 95.75 403 CYS A C 1
ATOM 3225 O O . CYS A 1 403 ? 3.373 0.658 -2.330 1.00 95.75 403 CYS A O 1
ATOM 3227 N N . CYS A 1 404 ? 2.843 0.513 -0.156 1.00 95.12 404 CYS A N 1
ATOM 3228 C CA . CYS A 1 404 ? 2.875 1.944 0.113 1.00 95.12 404 CYS A CA 1
ATOM 3229 C C . CYS A 1 404 ? 4.312 2.465 0.222 1.00 95.12 404 CYS A C 1
ATOM 3231 O O . CYS A 1 404 ? 5.063 2.076 1.118 1.00 95.12 404 CYS A O 1
ATOM 3233 N N . ILE A 1 405 ? 4.673 3.422 -0.631 1.00 95.12 405 ILE A N 1
ATOM 3234 C CA . ILE A 1 405 ? 6.010 4.024 -0.638 1.00 95.12 405 ILE A CA 1
ATOM 3235 C C . ILE A 1 405 ? 6.350 4.737 0.677 1.00 95.12 405 ILE A C 1
ATOM 3237 O O . ILE A 1 405 ? 7.478 4.638 1.150 1.00 95.12 405 ILE A O 1
ATOM 3241 N N . ASN A 1 406 ? 5.360 5.357 1.328 1.00 94.12 406 ASN A N 1
ATOM 3242 C CA . ASN A 1 406 ? 5.541 6.006 2.630 1.00 94.12 406 ASN A CA 1
ATOM 3243 C C . ASN A 1 406 ? 5.927 4.990 3.720 1.00 94.12 406 ASN A C 1
ATOM 3245 O O . ASN A 1 406 ? 6.694 5.307 4.625 1.00 94.12 406 ASN A O 1
ATOM 3249 N N . CYS A 1 407 ? 5.414 3.754 3.637 1.00 96.19 407 CYS A N 1
ATOM 3250 C CA . CYS A 1 407 ? 5.834 2.669 4.524 1.00 96.19 407 CYS A CA 1
ATOM 3251 C C . CYS A 1 407 ? 7.274 2.245 4.238 1.00 96.19 407 CYS A C 1
ATOM 3253 O O . CYS A 1 407 ? 8.027 1.988 5.167 1.00 96.19 407 CYS A O 1
ATOM 3255 N N . MET A 1 408 ? 7.680 2.191 2.969 1.00 93.81 408 MET A N 1
ATOM 3256 C CA . MET A 1 408 ? 9.048 1.796 2.624 1.00 93.81 408 MET A CA 1
ATOM 3257 C C . MET A 1 408 ? 10.075 2.820 3.123 1.00 93.81 408 MET A C 1
ATOM 3259 O O . MET A 1 408 ? 11.149 2.437 3.573 1.00 93.81 408 MET A O 1
ATOM 3263 N N . HIS A 1 409 ? 9.736 4.113 3.120 1.00 94.12 409 HIS A N 1
ATOM 3264 C CA . HIS A 1 409 ? 10.629 5.174 3.594 1.00 94.12 409 HIS A CA 1
ATOM 3265 C C . HIS A 1 409 ? 10.934 5.126 5.098 1.00 94.12 409 HIS A C 1
ATOM 3267 O O . HIS A 1 409 ? 11.962 5.655 5.511 1.00 94.12 409 HIS A O 1
ATOM 3273 N N . ILE A 1 410 ? 10.079 4.506 5.920 1.00 94.94 410 ILE A N 1
ATOM 3274 C CA . ILE A 1 410 ? 10.335 4.374 7.364 1.00 94.94 410 ILE A CA 1
ATOM 3275 C C . ILE A 1 410 ? 11.129 3.112 7.723 1.00 94.94 410 ILE A C 1
ATOM 3277 O O . ILE A 1 410 ? 11.629 3.018 8.840 1.00 94.94 410 ILE A O 1
ATOM 3281 N N . LEU A 1 411 ? 11.267 2.142 6.812 1.00 94.88 411 LEU A N 1
ATOM 3282 C CA . LEU A 1 411 ? 12.003 0.905 7.094 1.00 94.88 411 LEU A CA 1
ATOM 3283 C C . LEU A 1 411 ? 13.476 1.161 7.467 1.00 94.88 411 LEU A C 1
ATOM 3285 O O . LEU A 1 411 ? 13.916 0.564 8.450 1.00 94.88 411 LEU A O 1
ATOM 3289 N N . PRO A 1 412 ? 14.222 2.070 6.799 1.00 92.88 412 PRO A N 1
ATOM 3290 C CA . PRO A 1 412 ? 15.571 2.435 7.235 1.00 92.88 412 PRO A CA 1
ATOM 3291 C C . PRO A 1 412 ? 15.598 3.025 8.651 1.00 92.88 412 PRO A C 1
ATOM 3293 O O . PRO A 1 412 ? 16.458 2.667 9.451 1.00 92.88 412 PRO A O 1
ATOM 3296 N N . ASP A 1 413 ? 14.618 3.869 8.999 1.00 94.62 413 ASP A N 1
AT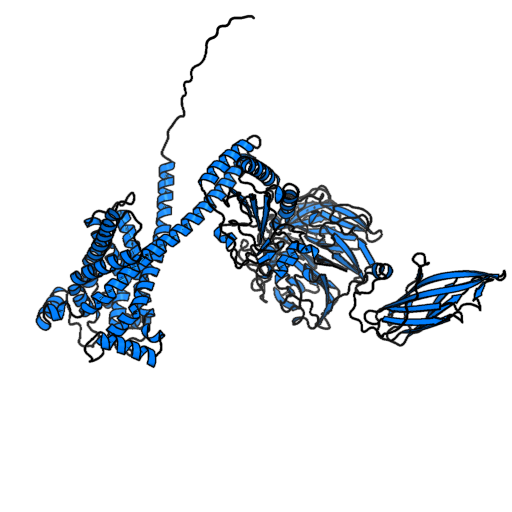OM 3297 C CA . ASP A 1 413 ? 14.507 4.451 10.342 1.00 94.62 413 ASP A CA 1
ATOM 3298 C C . ASP A 1 413 ? 14.309 3.364 11.413 1.00 94.62 413 ASP A C 1
ATOM 3300 O O . ASP A 1 413 ? 14.869 3.455 12.507 1.00 94.62 413 ASP A O 1
ATOM 3304 N N . LEU A 1 414 ? 13.503 2.341 11.111 1.00 96.81 414 LEU A N 1
ATOM 3305 C CA . LEU A 1 414 ? 13.262 1.204 12.002 1.00 96.81 414 LEU A CA 1
ATOM 3306 C C . LEU A 1 414 ? 14.478 0.275 12.094 1.00 96.81 414 LEU A C 1
ATOM 3308 O O . LEU A 1 414 ? 14.785 -0.206 13.184 1.00 96.81 414 LEU A O 1
ATOM 3312 N N . HIS A 1 415 ? 15.190 0.065 10.985 1.00 95.00 415 HIS A N 1
ATOM 3313 C CA . HIS A 1 415 ? 16.412 -0.734 10.955 1.00 95.00 415 HIS A CA 1
ATOM 3314 C C . HIS A 1 415 ? 17.507 -0.115 11.833 1.00 95.00 415 HIS A C 1
ATOM 3316 O O . HIS A 1 415 ? 18.018 -0.778 12.735 1.00 95.00 415 HIS A O 1
ATOM 3322 N N . ASP A 1 416 ? 17.772 1.186 11.673 1.00 94.94 416 ASP A N 1
ATOM 3323 C CA . ASP A 1 416 ? 18.712 1.923 12.526 1.00 94.94 416 ASP A CA 1
ATOM 3324 C C . ASP A 1 416 ? 18.319 1.829 14.018 1.00 94.94 416 ASP A C 1
ATOM 3326 O O . ASP A 1 416 ? 19.174 1.826 14.912 1.00 94.94 416 ASP A O 1
ATOM 3330 N N . LEU A 1 417 ? 17.011 1.804 14.311 1.00 96.38 417 LEU A N 1
ATOM 3331 C CA . LEU A 1 417 ? 16.490 1.745 15.676 1.00 96.38 417 LEU A CA 1
ATOM 3332 C C . LEU A 1 417 ? 16.734 0.365 16.302 1.00 96.38 417 LEU A C 1
ATOM 3334 O O . LEU A 1 417 ? 17.102 0.289 17.475 1.00 96.38 417 LEU A O 1
ATOM 3338 N N . GLU A 1 418 ? 16.560 -0.707 15.527 1.00 95.50 418 GLU A N 1
ATOM 3339 C CA . GLU A 1 418 ? 16.880 -2.084 15.924 1.00 95.50 418 GLU A CA 1
ATOM 3340 C C . GLU A 1 418 ? 18.374 -2.294 16.156 1.00 95.50 418 GLU A C 1
ATOM 3342 O O . GLU A 1 418 ? 18.753 -2.964 17.118 1.00 95.50 418 GLU A O 1
ATOM 3347 N N . GLU A 1 419 ? 19.223 -1.706 15.309 1.00 95.12 419 GLU A N 1
ATOM 3348 C CA . GLU A 1 419 ? 20.675 -1.753 15.494 1.00 95.12 419 GLU A CA 1
ATOM 3349 C C . GLU A 1 419 ? 21.111 -0.996 16.755 1.00 95.12 419 GLU A C 1
ATOM 3351 O O . GLU A 1 419 ? 22.012 -1.436 17.472 1.00 95.12 419 GLU A O 1
ATOM 3356 N N . SER A 1 420 ? 20.446 0.123 17.056 1.00 96.44 420 SER A N 1
ATOM 3357 C CA . SER A 1 420 ? 20.756 0.955 18.224 1.00 96.44 420 SER A CA 1
ATOM 3358 C C . SER A 1 420 ? 20.255 0.356 19.542 1.00 96.44 420 SER A C 1
ATOM 3360 O O . SER A 1 420 ? 20.875 0.567 20.587 1.00 96.44 420 SER A O 1
ATOM 3362 N N . PHE A 1 421 ? 19.131 -0.366 19.520 1.00 96.38 421 PHE A N 1
ATOM 3363 C CA . PHE A 1 421 ? 18.499 -0.929 20.713 1.00 96.38 421 PHE A CA 1
ATOM 3364 C C . PHE A 1 421 ? 18.014 -2.357 20.458 1.00 96.38 421 PHE A C 1
ATOM 3366 O O . PHE A 1 421 ? 16.983 -2.597 19.829 1.00 96.38 421 PHE A O 1
ATOM 3373 N N . SER A 1 422 ? 18.724 -3.317 21.042 1.00 94.81 422 SER A N 1
ATOM 3374 C CA . SER A 1 422 ? 18.429 -4.734 20.874 1.00 94.81 422 SER A CA 1
ATOM 3375 C C . SER A 1 422 ? 17.225 -5.201 21.703 1.00 94.81 422 SER A C 1
ATOM 3377 O O . SER A 1 422 ? 16.773 -4.560 22.663 1.00 94.81 422 SER A O 1
ATOM 3379 N N . VAL A 1 423 ? 16.764 -6.422 21.416 1.00 94.69 423 VAL A N 1
ATOM 3380 C CA . VAL A 1 423 ? 15.777 -7.122 22.254 1.00 94.69 423 VAL A CA 1
ATOM 3381 C C . VAL A 1 423 ? 16.257 -7.227 23.702 1.00 94.69 423 VAL A C 1
ATOM 3383 O O . VAL A 1 423 ? 15.451 -7.109 24.627 1.00 94.69 423 VAL A O 1
ATOM 3386 N N . GLN A 1 424 ? 17.556 -7.419 23.929 1.00 94.06 424 GLN A N 1
ATOM 3387 C CA . GLN A 1 424 ? 18.153 -7.518 25.259 1.00 94.06 424 GLN A CA 1
ATOM 3388 C C . GLN A 1 424 ? 18.138 -6.175 26.002 1.00 94.06 424 GLN A C 1
ATOM 3390 O O . GLN A 1 424 ? 17.952 -6.171 27.222 1.00 94.06 424 GLN A O 1
ATOM 3395 N N . ASP A 1 425 ? 18.242 -5.052 25.284 1.00 94.50 425 ASP A N 1
ATOM 3396 C CA . ASP A 1 425 ? 18.112 -3.701 25.852 1.00 94.50 425 ASP A CA 1
ATOM 3397 C C . ASP A 1 425 ? 16.684 -3.384 26.307 1.00 94.50 425 ASP A C 1
ATOM 3399 O O . ASP A 1 425 ? 16.479 -2.519 27.171 1.00 94.50 425 ASP A O 1
ATOM 3403 N N . GLY A 1 426 ? 15.718 -4.133 25.768 1.00 95.44 426 GLY A N 1
ATOM 3404 C CA . GLY A 1 426 ? 14.306 -4.076 26.113 1.00 95.44 426 GLY A CA 1
ATOM 3405 C C . GLY A 1 426 ? 13.415 -3.491 25.019 1.00 95.44 426 GLY A C 1
ATOM 3406 O O . GLY A 1 426 ? 12.246 -3.260 25.318 1.00 95.44 426 GLY A O 1
ATOM 3407 N N . LEU A 1 427 ? 13.921 -3.254 23.801 1.00 97.75 427 LEU A N 1
ATOM 3408 C CA . LEU A 1 427 ? 13.138 -2.768 22.658 1.00 97.75 427 LEU A CA 1
ATOM 3409 C C . LEU A 1 427 ? 12.756 -3.913 21.713 1.00 97.75 427 LEU A C 1
ATOM 3411 O O . LEU A 1 427 ? 13.550 -4.814 21.467 1.00 97.75 427 LEU A O 1
ATOM 3415 N N . VAL A 1 428 ? 11.545 -3.872 21.161 1.00 97.94 428 VAL A N 1
ATOM 3416 C CA . VAL A 1 428 ? 11.117 -4.768 20.079 1.00 97.94 428 VAL A CA 1
ATOM 3417 C C . VAL A 1 428 ? 10.334 -3.961 19.047 1.00 97.94 428 VAL A C 1
ATOM 3419 O O . VAL A 1 428 ? 9.319 -3.353 19.387 1.00 97.94 428 VAL A O 1
ATOM 3422 N N . VAL A 1 429 ? 10.773 -3.967 17.793 1.00 98.25 429 VAL A N 1
ATOM 3423 C CA . VAL A 1 429 ? 9.973 -3.472 16.663 1.00 98.25 429 VAL A CA 1
ATOM 3424 C C . VAL A 1 429 ? 9.100 -4.619 16.155 1.00 98.25 429 VAL A C 1
ATOM 3426 O O . VAL A 1 429 ? 9.543 -5.765 16.117 1.00 98.25 429 VAL A O 1
ATOM 3429 N N . LEU A 1 430 ? 7.836 -4.342 15.837 1.00 98.12 430 LEU A N 1
ATOM 3430 C CA . LEU A 1 430 ? 6.874 -5.324 15.335 1.00 98.12 430 LEU A CA 1
ATOM 3431 C C . LEU A 1 430 ? 6.146 -4.749 14.123 1.00 98.12 430 LEU A C 1
ATOM 3433 O O . LEU A 1 430 ? 5.390 -3.789 14.262 1.00 98.12 430 LEU A O 1
ATOM 3437 N N . GLY A 1 431 ? 6.316 -5.375 12.962 1.00 98.19 431 GLY A N 1
ATOM 3438 C CA . GLY A 1 431 ? 5.583 -5.021 11.752 1.00 98.19 431 GLY A CA 1
ATOM 3439 C C . GLY A 1 431 ? 4.167 -5.590 11.795 1.00 98.19 431 GLY A C 1
ATOM 3440 O O . GLY A 1 431 ? 3.969 -6.801 11.706 1.00 98.19 431 GLY A O 1
ATOM 3441 N N . ILE A 1 432 ? 3.162 -4.733 11.926 1.00 98.19 432 ILE A N 1
ATOM 3442 C CA . ILE A 1 432 ? 1.743 -5.085 11.855 1.00 98.19 432 ILE A CA 1
ATOM 3443 C C . ILE A 1 432 ? 1.266 -4.879 10.419 1.00 98.19 432 ILE A C 1
ATOM 3445 O O . ILE A 1 432 ? 0.718 -3.829 10.067 1.00 98.19 432 ILE A O 1
ATOM 3449 N N . HIS A 1 433 ? 1.469 -5.897 9.583 1.00 98.38 433 HIS A N 1
ATOM 3450 C CA . HIS A 1 433 ? 1.102 -5.830 8.177 1.00 98.38 433 HIS A CA 1
ATOM 3451 C C . HIS A 1 433 ? -0.426 -5.802 8.023 1.00 98.38 433 HIS A C 1
ATOM 3453 O O . HIS A 1 433 ? -1.107 -6.819 8.186 1.00 98.38 433 HIS A O 1
ATOM 3459 N N . SER A 1 434 ? -0.957 -4.623 7.701 1.00 97.12 434 SER A N 1
ATOM 3460 C CA . SER A 1 434 ? -2.384 -4.344 7.535 1.00 97.12 434 SER A CA 1
ATOM 3461 C C . SER A 1 434 ? -2.650 -4.027 6.068 1.00 97.12 434 SER A C 1
ATOM 3463 O O . SER A 1 434 ? -2.493 -2.886 5.646 1.00 97.12 434 SER A O 1
ATOM 3465 N N . ALA A 1 435 ? -3.025 -5.050 5.300 1.00 95.38 435 ALA A N 1
ATOM 3466 C CA . ALA A 1 435 ? -3.100 -5.003 3.839 1.00 95.38 435 ALA A CA 1
ATOM 3467 C C . ALA A 1 435 ? -4.053 -3.919 3.294 1.00 95.38 435 ALA A C 1
ATOM 3469 O O . ALA A 1 435 ? -5.221 -3.852 3.703 1.00 95.38 435 ALA A O 1
ATOM 3470 N N . LYS A 1 436 ? -3.601 -3.150 2.292 1.00 95.31 436 LYS A N 1
ATOM 3471 C CA . LYS A 1 436 ? -4.460 -2.259 1.490 1.00 95.31 436 LYS A CA 1
ATOM 3472 C C . LYS A 1 436 ? -5.187 -3.029 0.384 1.00 95.31 436 LYS A C 1
ATOM 3474 O O . LYS A 1 436 ? -6.394 -2.838 0.194 1.00 95.31 436 LYS A O 1
ATOM 3479 N N . PHE A 1 437 ? -4.472 -3.893 -0.333 1.00 96.56 437 PHE A N 1
ATOM 3480 C CA . PHE A 1 437 ? -4.945 -4.682 -1.471 1.00 96.56 437 PHE A CA 1
ATOM 3481 C C . PHE A 1 437 ? -5.254 -6.140 -1.090 1.00 96.56 437 PHE A C 1
ATOM 3483 O O . PHE A 1 437 ? -4.863 -6.637 -0.035 1.00 96.56 437 PHE A O 1
ATOM 3490 N N . GLN A 1 438 ? -5.986 -6.862 -1.950 1.00 95.12 438 GLN A N 1
ATOM 3491 C CA . GLN A 1 438 ? -6.319 -8.271 -1.680 1.00 95.12 438 GLN A CA 1
ATOM 3492 C C . GLN A 1 438 ? -5.090 -9.176 -1.792 1.00 95.12 438 GLN A C 1
ATOM 3494 O O . GLN A 1 438 ? -4.945 -10.091 -0.985 1.00 95.12 438 GLN A O 1
ATOM 3499 N N . ASN A 1 439 ? -4.205 -8.893 -2.752 1.00 96.25 439 ASN A N 1
ATOM 3500 C CA . ASN A 1 439 ? -2.960 -9.628 -2.953 1.00 96.25 439 ASN A CA 1
ATOM 3501 C C . ASN A 1 439 ? -2.067 -9.645 -1.700 1.00 96.25 439 ASN A C 1
ATOM 3503 O O . ASN A 1 439 ? -1.513 -10.677 -1.327 1.00 96.25 439 ASN A O 1
ATOM 3507 N N . GLU A 1 440 ? -1.985 -8.515 -0.999 1.00 95.31 440 GLU A N 1
ATOM 3508 C CA . GLU A 1 440 ? -1.116 -8.354 0.169 1.00 95.31 440 GLU A CA 1
ATOM 3509 C C . GLU A 1 440 ? -1.592 -9.157 1.389 1.00 95.31 440 GLU A C 1
ATOM 3511 O O . GLU A 1 440 ? -0.839 -9.343 2.335 1.00 95.31 440 GLU A O 1
ATOM 3516 N N . LYS A 1 441 ? -2.824 -9.681 1.390 1.00 95.75 441 LYS A N 1
ATOM 3517 C CA . LYS A 1 441 ? -3.324 -10.534 2.485 1.00 95.75 441 LYS A CA 1
ATOM 3518 C C . LYS A 1 441 ? -2.685 -11.920 2.494 1.00 95.75 441 LYS A C 1
ATOM 3520 O O . LYS A 1 441 ? -2.783 -12.636 3.495 1.00 95.75 441 LYS A O 1
ATOM 3525 N N . ILE A 1 442 ? -2.090 -12.325 1.374 1.00 95.25 442 ILE A N 1
ATOM 3526 C CA . ILE A 1 442 ? -1.510 -13.650 1.176 1.00 95.25 442 ILE A CA 1
ATOM 3527 C C . ILE A 1 442 ? -0.110 -13.677 1.798 1.00 95.25 442 ILE A C 1
ATOM 3529 O O . ILE A 1 442 ? 0.779 -12.933 1.392 1.00 95.25 442 ILE A O 1
ATOM 3533 N N . LEU A 1 443 ? 0.105 -14.585 2.757 1.00 94.56 443 LEU A N 1
ATOM 3534 C CA . LEU A 1 443 ? 1.350 -14.661 3.529 1.00 94.56 443 LEU A CA 1
ATOM 3535 C C . LEU A 1 443 ? 2.606 -14.843 2.663 1.00 94.56 443 LEU A C 1
ATOM 3537 O O . LEU A 1 443 ? 3.631 -14.251 2.974 1.00 94.56 443 LEU A O 1
ATOM 3541 N N . SER A 1 444 ? 2.540 -15.633 1.585 1.00 93.06 444 SER A N 1
ATOM 3542 C CA . SER A 1 444 ? 3.686 -15.843 0.685 1.00 93.06 444 SER A CA 1
ATOM 3543 C C . SER A 1 444 ? 4.155 -14.552 0.018 1.00 93.06 444 SER A C 1
ATOM 3545 O O . SER A 1 444 ? 5.347 -14.380 -0.202 1.00 93.06 444 SER A O 1
ATOM 3547 N N . ASN A 1 445 ? 3.233 -13.630 -0.261 1.00 94.75 445 ASN A N 1
ATOM 3548 C CA . ASN A 1 445 ? 3.549 -12.373 -0.933 1.00 94.75 445 ASN A CA 1
ATOM 3549 C C . ASN A 1 445 ? 4.142 -11.378 0.072 1.00 94.75 445 ASN A C 1
ATOM 3551 O O . ASN A 1 445 ? 5.128 -10.710 -0.230 1.00 94.75 445 ASN A O 1
ATOM 3555 N N . ILE A 1 446 ? 3.629 -11.374 1.311 1.00 96.19 446 ILE A N 1
ATOM 3556 C CA . ILE A 1 446 ? 4.248 -10.648 2.433 1.00 96.19 446 ILE A CA 1
ATOM 3557 C C . ILE A 1 446 ? 5.661 -11.182 2.694 1.00 96.19 446 ILE A C 1
ATOM 3559 O O . ILE A 1 446 ? 6.580 -10.395 2.874 1.00 96.19 446 ILE A O 1
ATOM 3563 N N . LEU A 1 447 ? 5.860 -12.503 2.675 1.00 94.69 447 LEU A N 1
ATOM 3564 C CA . LEU A 1 447 ? 7.178 -13.125 2.815 1.00 94.69 447 LEU A CA 1
ATOM 3565 C C . LEU A 1 447 ? 8.145 -12.639 1.727 1.00 94.69 447 LEU A C 1
ATOM 3567 O O . LEU A 1 447 ? 9.262 -12.232 2.043 1.00 94.69 447 LEU A O 1
ATOM 3571 N N . SER A 1 448 ? 7.717 -12.631 0.461 1.00 92.81 448 SER A N 1
ATOM 3572 C CA . SER A 1 448 ? 8.521 -12.067 -0.627 1.00 92.81 448 SER A CA 1
ATOM 3573 C C . SER A 1 448 ? 8.868 -10.599 -0.375 1.00 92.81 448 SER A C 1
ATOM 3575 O O . SER A 1 448 ? 10.024 -10.224 -0.547 1.00 92.81 448 SER A O 1
ATOM 3577 N N . ALA A 1 449 ? 7.917 -9.783 0.090 1.00 94.62 449 ALA A N 1
ATOM 3578 C CA . ALA A 1 449 ? 8.158 -8.381 0.425 1.00 94.62 449 ALA A CA 1
ATOM 3579 C C . ALA A 1 449 ? 9.133 -8.205 1.604 1.00 94.62 449 ALA A C 1
ATOM 3581 O O . ALA A 1 449 ? 10.075 -7.427 1.497 1.00 94.62 449 ALA A O 1
ATOM 3582 N N . VAL A 1 450 ? 8.979 -8.977 2.685 1.00 94.88 450 VAL A N 1
ATOM 3583 C CA . VAL A 1 450 ? 9.890 -8.989 3.846 1.00 94.88 450 VAL A CA 1
ATOM 3584 C C . VAL A 1 450 ? 11.330 -9.257 3.409 1.00 94.88 450 VAL A C 1
ATOM 3586 O O . VAL A 1 450 ? 12.248 -8.592 3.872 1.00 94.88 450 VAL A O 1
ATOM 3589 N N . ILE A 1 451 ? 11.537 -10.188 2.476 1.00 91.94 451 ILE A N 1
ATOM 3590 C CA . ILE A 1 451 ? 12.874 -10.531 1.970 1.00 91.94 451 ILE A CA 1
ATOM 3591 C C . ILE A 1 451 ? 13.383 -9.508 0.945 1.00 91.94 451 ILE A C 1
ATOM 3593 O O . ILE A 1 451 ? 14.595 -9.317 0.822 1.00 91.94 451 ILE A O 1
ATOM 3597 N N . ARG A 1 452 ? 12.482 -8.883 0.180 1.00 90.88 452 ARG A N 1
ATOM 3598 C CA . ARG A 1 452 ? 12.802 -7.867 -0.832 1.00 90.88 452 ARG A CA 1
ATOM 3599 C C . ARG A 1 452 ? 13.274 -6.562 -0.193 1.00 90.88 452 ARG A C 1
ATOM 3601 O O . ARG A 1 452 ? 14.256 -6.010 -0.665 1.00 90.88 452 ARG A O 1
ATOM 3608 N N . TYR A 1 453 ? 12.610 -6.128 0.877 1.00 91.50 453 TYR A N 1
ATOM 3609 C CA . TYR A 1 453 ? 12.913 -4.895 1.618 1.00 91.50 453 TYR A CA 1
ATOM 3610 C C . TYR A 1 453 ? 13.782 -5.129 2.867 1.00 91.50 453 TYR A C 1
ATOM 3612 O O . TYR A 1 453 ? 13.871 -4.268 3.732 1.00 91.50 453 TYR A O 1
ATOM 3620 N N . ASP A 1 454 ? 14.379 -6.318 2.980 1.00 90.62 454 ASP A N 1
ATOM 3621 C CA . ASP A 1 454 ? 15.263 -6.749 4.071 1.00 90.62 454 ASP A CA 1
ATOM 3622 C C . ASP A 1 454 ? 14.741 -6.509 5.504 1.00 90.62 454 ASP A C 1
ATOM 3624 O O . ASP A 1 454 ? 15.493 -6.178 6.420 1.00 90.62 454 ASP A O 1
ATOM 3628 N N . ILE A 1 455 ? 13.443 -6.730 5.730 1.00 95.06 455 ILE A N 1
ATOM 3629 C CA . ILE A 1 455 ? 12.812 -6.546 7.041 1.00 95.06 455 ILE A CA 1
ATOM 3630 C C . ILE A 1 455 ? 13.300 -7.629 8.020 1.00 95.06 455 ILE A C 1
ATOM 3632 O O . ILE A 1 455 ? 13.033 -8.822 7.839 1.00 95.06 455 ILE A O 1
ATOM 3636 N N . SER A 1 456 ? 13.995 -7.210 9.082 1.00 94.31 456 SER A N 1
ATOM 3637 C CA . SER A 1 456 ? 14.595 -8.080 10.108 1.00 94.31 456 SER A CA 1
ATOM 3638 C C . SER A 1 456 ? 13.724 -8.317 11.342 1.00 94.31 456 SER A C 1
ATOM 3640 O O . SER A 1 456 ? 13.892 -9.328 12.027 1.00 94.31 456 SER A O 1
ATOM 3642 N N . HIS A 1 457 ? 12.788 -7.424 11.644 1.00 96.44 457 HIS A N 1
ATOM 3643 C CA . HIS A 1 457 ? 11.912 -7.567 12.803 1.00 96.44 457 HIS A CA 1
ATOM 3644 C C . HIS A 1 457 ? 10.782 -8.587 12.584 1.00 96.44 457 HIS A C 1
ATOM 3646 O O . HIS A 1 457 ? 10.440 -8.913 11.442 1.00 96.44 457 HIS A O 1
ATOM 3652 N N . PRO A 1 458 ? 10.156 -9.094 13.666 1.00 97.75 458 PRO A N 1
ATOM 3653 C CA . PRO A 1 458 ? 8.933 -9.885 13.577 1.00 97.75 458 PRO A CA 1
ATOM 3654 C C . PRO A 1 458 ? 7.824 -9.153 12.816 1.00 97.75 458 PRO A C 1
ATOM 3656 O O . PRO A 1 458 ? 7.524 -7.993 13.108 1.00 97.75 458 PRO A O 1
ATOM 3659 N N . VAL A 1 459 ? 7.166 -9.858 11.896 1.00 98.00 459 VAL A N 1
ATOM 3660 C CA . VAL A 1 459 ? 6.025 -9.334 11.135 1.00 98.00 459 VAL A CA 1
ATOM 3661 C C . VAL A 1 459 ? 4.814 -10.225 11.363 1.00 98.00 459 VAL A C 1
ATOM 3663 O O . VAL A 1 459 ? 4.897 -11.447 11.257 1.00 98.00 459 VAL A O 1
ATOM 3666 N N . VAL A 1 460 ? 3.671 -9.617 11.659 1.00 97.44 460 VAL A N 1
ATOM 3667 C CA . VAL A 1 460 ? 2.385 -10.301 11.789 1.00 97.44 460 VAL A CA 1
ATOM 3668 C C . VAL A 1 460 ? 1.454 -9.876 10.661 1.00 97.44 460 VAL A C 1
ATOM 3670 O O . VAL A 1 460 ? 1.331 -8.694 10.353 1.00 97.44 460 VAL A O 1
ATOM 3673 N N . ASN A 1 461 ? 0.788 -10.849 10.043 1.00 97.69 461 ASN A N 1
ATOM 3674 C CA . ASN A 1 461 ? -0.228 -10.608 9.027 1.00 97.69 461 ASN A CA 1
ATOM 3675 C C . ASN A 1 461 ? -1.587 -10.372 9.704 1.00 97.69 461 ASN A C 1
ATOM 3677 O O . ASN A 1 461 ? -2.181 -11.319 10.234 1.00 97.69 461 ASN A O 1
ATOM 3681 N N . ASP A 1 462 ? -2.081 -9.131 9.653 1.00 96.38 462 ASP A N 1
ATOM 3682 C CA . ASP A 1 462 ? -3.448 -8.734 10.010 1.00 96.38 462 ASP A CA 1
ATOM 3683 C C . ASP A 1 462 ? -4.275 -8.495 8.726 1.00 96.38 462 ASP A C 1
ATOM 3685 O O . ASP A 1 462 ? -4.566 -7.355 8.345 1.00 96.38 462 ASP A O 1
ATOM 3689 N N . PRO A 1 463 ? -4.688 -9.565 8.015 1.00 92.06 463 PRO A N 1
ATOM 3690 C CA . PRO A 1 463 ? -5.248 -9.455 6.666 1.00 92.06 463 PRO A CA 1
ATOM 3691 C C . PRO A 1 463 ? -6.618 -8.767 6.626 1.00 92.06 463 PRO A C 1
ATOM 3693 O O . PRO A 1 463 ? -7.085 -8.358 5.562 1.00 92.06 463 PRO A O 1
ATOM 3696 N N . ASN A 1 464 ? -7.299 -8.673 7.771 1.00 91.50 464 ASN A N 1
ATOM 3697 C CA . ASN A 1 464 ? -8.611 -8.039 7.895 1.00 91.50 464 ASN A CA 1
ATOM 3698 C C . ASN A 1 464 ? -8.547 -6.717 8.671 1.00 91.50 464 ASN A C 1
ATOM 3700 O O . ASN A 1 464 ? -9.603 -6.179 9.017 1.00 91.50 464 ASN A O 1
ATOM 3704 N N . ALA A 1 465 ? -7.339 -6.203 8.935 1.00 92.31 465 ALA A N 1
ATOM 3705 C CA . ALA A 1 465 ? -7.114 -4.961 9.664 1.00 92.31 465 ALA A CA 1
ATOM 3706 C C . ALA A 1 465 ? -7.856 -4.942 11.021 1.00 92.31 465 ALA A C 1
ATOM 3708 O O . ALA A 1 465 ? -8.448 -3.934 11.411 1.00 92.31 465 ALA A O 1
ATOM 3709 N N . VAL A 1 466 ? -7.912 -6.074 11.730 1.00 92.00 466 VAL A N 1
ATOM 3710 C CA . VAL A 1 466 ? -8.606 -6.206 13.019 1.00 92.00 466 VAL A CA 1
ATOM 3711 C C . VAL A 1 466 ? -7.930 -5.327 14.066 1.00 92.00 466 VAL A C 1
ATOM 3713 O O . VAL A 1 466 ? -8.600 -4.502 14.690 1.00 92.00 466 VAL A O 1
ATOM 3716 N N . LEU A 1 467 ? -6.610 -5.450 14.225 1.00 93.56 467 LEU A N 1
ATOM 3717 C CA . LEU A 1 467 ? -5.847 -4.680 15.205 1.00 93.56 467 LEU A CA 1
ATOM 3718 C C . LEU A 1 467 ? -5.790 -3.203 14.803 1.00 93.56 467 LEU A C 1
ATOM 3720 O O . LEU A 1 467 ? -6.005 -2.329 15.647 1.00 93.56 467 LEU A O 1
ATOM 3724 N N . TRP A 1 468 ? -5.619 -2.934 13.506 1.00 94.06 468 TRP A N 1
ATOM 3725 C CA . TRP A 1 468 ? -5.726 -1.595 12.916 1.00 94.06 468 TRP A CA 1
ATOM 3726 C C . TRP A 1 468 ? -7.039 -0.899 13.311 1.00 94.06 468 TRP A C 1
ATOM 3728 O O . TRP A 1 468 ? -7.036 0.223 13.825 1.00 94.06 468 TRP A O 1
ATOM 3738 N N . ASN A 1 469 ? -8.177 -1.578 13.130 1.00 90.62 469 ASN A N 1
ATOM 3739 C CA . ASN A 1 469 ? -9.498 -1.036 13.447 1.00 90.62 469 ASN A CA 1
ATOM 3740 C C . ASN A 1 469 ? -9.727 -0.901 14.958 1.00 90.62 469 ASN A C 1
ATOM 3742 O O . ASN A 1 469 ? -10.313 0.086 15.409 1.00 90.62 469 ASN A O 1
ATOM 3746 N N . GLU A 1 470 ? -9.266 -1.865 15.759 1.00 89.56 470 GLU A N 1
ATOM 3747 C CA . GLU A 1 470 ? -9.394 -1.807 17.217 1.00 89.56 470 GLU A CA 1
ATOM 3748 C C . GLU A 1 470 ? -8.614 -0.646 17.839 1.00 89.56 470 GLU A C 1
ATOM 3750 O O . GLU A 1 470 ? -9.095 -0.030 18.798 1.00 89.56 470 GLU A O 1
ATOM 3755 N N . MET A 1 471 ? -7.439 -0.342 17.287 1.00 91.06 471 MET A N 1
ATOM 3756 C CA . MET A 1 471 ? -6.586 0.771 17.703 1.00 91.06 471 MET A CA 1
ATOM 3757 C C . MET A 1 471 ? -6.930 2.086 16.990 1.00 91.06 471 MET A C 1
ATOM 3759 O O . MET A 1 471 ? -6.386 3.130 17.343 1.00 91.06 471 MET A O 1
ATOM 3763 N N . ASN A 1 472 ? -7.897 2.065 16.062 1.00 90.38 472 ASN A N 1
ATOM 3764 C CA . ASN A 1 472 ? -8.361 3.226 15.299 1.00 90.38 472 ASN A CA 1
ATOM 3765 C C . ASN A 1 472 ? -7.208 3.912 14.535 1.00 90.38 472 ASN A C 1
ATOM 3767 O O . ASN A 1 472 ? -7.055 5.134 14.574 1.00 90.38 472 ASN A O 1
ATOM 3771 N N . ILE A 1 473 ? -6.401 3.107 13.844 1.00 92.75 473 ILE A N 1
ATOM 3772 C CA . ILE A 1 473 ? -5.389 3.581 12.898 1.00 92.75 473 ILE A CA 1
ATOM 3773 C C . ILE A 1 473 ? -6.090 4.112 11.636 1.00 92.75 473 ILE A C 1
ATOM 3775 O O . ILE A 1 473 ? -7.180 3.660 11.278 1.00 92.75 473 ILE A O 1
ATOM 3779 N N . GLN A 1 474 ? -5.514 5.136 11.001 1.00 87.94 474 GLN A N 1
ATOM 3780 C CA . GLN A 1 474 ? -6.140 5.841 9.870 1.00 87.94 474 GLN A CA 1
ATOM 3781 C C . GLN A 1 474 ? -5.205 6.084 8.683 1.00 87.94 474 GLN A C 1
ATOM 3783 O O . GLN A 1 474 ? -5.685 6.497 7.632 1.00 87.94 474 GLN A O 1
ATOM 3788 N N . CYS A 1 475 ? -3.901 5.860 8.839 1.00 91.81 475 CYS A N 1
ATOM 3789 C CA . CYS A 1 475 ? -2.903 6.200 7.833 1.00 91.81 475 CYS A CA 1
ATOM 3790 C C . CYS A 1 475 ? -1.772 5.174 7.833 1.00 91.81 475 CYS A C 1
ATOM 3792 O O . CYS A 1 475 ? -1.381 4.686 8.897 1.00 91.81 475 CYS A O 1
ATOM 3794 N N . TRP A 1 476 ? -1.255 4.877 6.647 1.00 95.19 476 TRP A N 1
ATOM 3795 C CA . TRP A 1 476 ? -0.038 4.101 6.459 1.00 95.19 476 TRP A CA 1
ATOM 3796 C C . TRP A 1 476 ? 1.152 5.049 6.217 1.00 95.19 476 TRP A C 1
ATOM 3798 O O . TRP A 1 476 ? 1.029 5.946 5.381 1.00 95.19 476 TRP A O 1
ATOM 3808 N N . PRO A 1 477 ? 2.298 4.856 6.892 1.00 97.19 477 PRO A N 1
ATOM 3809 C CA . PRO A 1 477 ? 2.469 4.066 8.110 1.00 97.19 477 PRO A CA 1
ATOM 3810 C C . PRO A 1 477 ? 1.899 4.785 9.346 1.00 97.19 477 PRO A C 1
ATOM 3812 O O . PRO A 1 477 ? 1.691 6.002 9.357 1.00 97.19 477 PRO A O 1
ATOM 3815 N N . THR A 1 478 ? 1.677 4.036 10.425 1.00 97.88 478 THR A N 1
ATOM 3816 C CA . THR A 1 478 ? 1.496 4.606 11.769 1.00 97.88 478 THR A CA 1
ATOM 3817 C C . THR A 1 478 ? 2.321 3.807 12.767 1.00 97.88 478 THR A C 1
ATOM 3819 O O . THR A 1 478 ? 2.074 2.617 12.953 1.00 97.88 478 THR A O 1
ATOM 3822 N N . LEU A 1 479 ? 3.247 4.471 13.459 1.00 98.31 479 LEU A N 1
ATOM 3823 C CA . LEU A 1 479 ? 4.012 3.864 14.542 1.00 98.31 479 LEU A CA 1
ATOM 3824 C C . LEU A 1 479 ? 3.287 4.059 15.872 1.00 98.31 479 LEU A C 1
ATOM 3826 O O . LEU A 1 479 ? 2.871 5.171 16.214 1.00 98.31 479 LEU A O 1
ATOM 3830 N N . VAL A 1 480 ? 3.163 2.990 16.653 1.00 98.19 480 VAL A N 1
ATOM 3831 C CA . VAL A 1 480 ? 2.588 3.032 17.999 1.00 98.19 480 VAL A CA 1
ATOM 3832 C C . VAL A 1 480 ? 3.591 2.507 19.010 1.00 98.19 480 VAL A C 1
ATOM 3834 O O . VAL A 1 480 ? 3.964 1.338 18.971 1.00 98.19 480 VAL A O 1
ATOM 3837 N N . VAL A 1 481 ? 3.993 3.349 19.962 1.00 98.12 481 VAL A N 1
ATOM 3838 C CA . VAL A 1 481 ? 4.892 2.928 21.045 1.00 98.12 481 VAL A CA 1
ATOM 3839 C C . VAL A 1 481 ? 4.069 2.403 22.218 1.00 98.12 481 VAL A C 1
ATOM 3841 O O . VAL A 1 481 ? 3.152 3.072 22.703 1.00 98.12 481 VAL A O 1
ATOM 3844 N N . VAL A 1 482 ? 4.402 1.205 22.689 1.00 97.94 482 VAL A N 1
ATOM 3845 C CA . VAL A 1 482 ? 3.711 0.471 23.753 1.00 97.94 482 VAL A CA 1
ATOM 3846 C C . VAL A 1 482 ? 4.675 0.195 24.904 1.00 97.94 482 VAL A C 1
ATOM 3848 O O . VAL A 1 482 ? 5.808 -0.231 24.700 1.00 97.94 482 VAL A O 1
ATOM 3851 N N . SER A 1 483 ? 4.219 0.436 26.130 1.00 97.00 483 SER A N 1
ATOM 3852 C CA . SER A 1 483 ? 5.005 0.272 27.350 1.00 97.00 483 SER A CA 1
ATOM 3853 C C . SER A 1 483 ? 5.261 -1.201 27.711 1.00 97.00 483 SER A C 1
ATOM 3855 O O . SER A 1 483 ? 4.500 -2.077 27.294 1.00 97.00 483 SER A O 1
ATOM 3857 N N . PRO A 1 484 ? 6.225 -1.483 28.612 1.00 96.69 484 PRO A N 1
ATOM 3858 C CA . PRO A 1 484 ? 6.522 -2.840 29.097 1.00 96.69 484 PRO A CA 1
ATOM 3859 C C . PRO A 1 484 ? 5.361 -3.588 29.768 1.00 96.69 484 PRO A C 1
ATOM 3861 O O . PRO A 1 484 ? 5.421 -4.803 29.953 1.00 96.69 484 PRO A O 1
ATOM 3864 N N . ILE A 1 485 ? 4.298 -2.877 30.151 1.00 94.56 485 ILE A N 1
ATOM 3865 C CA . ILE A 1 485 ? 3.079 -3.445 30.747 1.00 94.56 485 ILE A CA 1
ATOM 3866 C C . ILE A 1 485 ? 1.893 -3.478 29.764 1.00 94.56 485 ILE A C 1
ATOM 3868 O O . ILE A 1 485 ? 0.754 -3.729 30.176 1.00 94.56 485 ILE A O 1
ATOM 3872 N N . GLY A 1 486 ? 2.153 -3.215 28.479 1.00 94.75 486 GLY A N 1
ATOM 3873 C CA . GLY A 1 486 ? 1.179 -3.260 27.391 1.00 94.75 486 GLY A CA 1
ATOM 3874 C C . GLY A 1 486 ? 0.301 -2.014 27.267 1.00 94.75 486 GLY A C 1
ATOM 3875 O O . GLY A 1 486 ? -0.784 -2.110 26.700 1.00 94.75 486 GLY A O 1
ATOM 3876 N N . GLN A 1 487 ? 0.695 -0.862 27.825 1.00 94.88 487 GLN A N 1
ATOM 3877 C CA . GLN A 1 487 ? -0.067 0.386 27.665 1.00 94.88 487 GLN A CA 1
ATOM 3878 C C . GLN A 1 487 ? 0.370 1.144 26.415 1.00 94.88 487 GLN A C 1
ATOM 3880 O O . GLN A 1 487 ? 1.561 1.261 26.155 1.00 94.88 487 GLN A O 1
ATOM 3885 N N . VAL A 1 488 ? -0.575 1.715 25.675 1.00 95.94 488 VAL A N 1
ATOM 3886 C CA . VAL A 1 488 ? -0.259 2.557 24.516 1.00 95.94 488 VAL A CA 1
ATOM 3887 C C . VAL A 1 488 ? 0.237 3.924 24.984 1.00 95.94 488 VAL A C 1
ATOM 3889 O O . VAL A 1 488 ? -0.469 4.606 25.726 1.00 95.94 488 VAL A O 1
ATOM 3892 N N . LEU A 1 489 ? 1.438 4.313 24.550 1.00 96.00 489 LEU A N 1
ATOM 3893 C CA . LEU A 1 489 ? 2.118 5.541 24.968 1.00 96.00 489 LEU A CA 1
ATOM 3894 C C . LEU A 1 489 ? 2.018 6.659 23.927 1.00 96.00 489 LEU A C 1
ATOM 3896 O O . LEU A 1 489 ? 1.716 7.796 24.278 1.00 96.00 489 LEU A O 1
ATOM 3900 N N . LEU A 1 490 ? 2.278 6.349 22.658 1.00 96.62 490 LEU A N 1
ATOM 3901 C CA . LEU A 1 490 ? 2.488 7.350 21.610 1.00 96.62 490 LEU A CA 1
ATOM 3902 C C . LEU A 1 490 ? 1.979 6.839 20.261 1.00 96.62 490 LEU A C 1
ATOM 3904 O O . LEU A 1 490 ? 2.180 5.668 19.951 1.00 96.62 490 LEU A O 1
ATOM 3908 N N . TYR A 1 491 ? 1.378 7.729 19.467 1.00 96.44 491 TYR A N 1
ATOM 3909 C CA . TYR A 1 491 ? 1.118 7.533 18.037 1.00 96.44 491 TYR A CA 1
ATOM 3910 C C . TYR A 1 491 ? 1.980 8.499 17.219 1.00 96.44 491 TYR A C 1
ATOM 3912 O O . TYR A 1 491 ? 1.954 9.702 17.480 1.00 96.44 491 TYR A O 1
ATOM 3920 N N . LEU A 1 492 ? 2.671 7.992 16.201 1.00 96.44 492 LEU A N 1
ATOM 3921 C CA . LEU A 1 492 ? 3.335 8.779 15.162 1.00 96.44 492 LEU A CA 1
ATOM 3922 C C . LEU A 1 492 ? 2.718 8.407 13.818 1.00 96.44 492 LEU A C 1
ATOM 3924 O O . LEU A 1 492 ? 2.785 7.256 13.400 1.00 96.44 492 LEU A O 1
ATOM 3928 N N . VAL A 1 493 ? 2.064 9.370 13.178 1.00 94.19 493 VAL A N 1
ATOM 3929 C CA . VAL A 1 493 ? 1.303 9.146 11.945 1.00 94.19 493 VAL A CA 1
ATOM 3930 C C . VAL A 1 493 ? 2.123 9.636 10.755 1.00 94.19 493 VAL A C 1
ATOM 3932 O O . VAL A 1 493 ? 2.564 10.788 10.755 1.00 94.19 493 VAL A O 1
ATOM 3935 N N . GLY A 1 494 ? 2.285 8.787 9.740 1.00 91.31 494 GLY A N 1
ATOM 3936 C CA . GLY A 1 494 ? 3.068 9.075 8.540 1.00 91.31 494 GLY A CA 1
ATOM 3937 C C . GLY A 1 494 ? 4.577 8.893 8.723 1.00 91.31 494 GLY A C 1
ATOM 3938 O O . GLY A 1 494 ? 5.045 8.345 9.720 1.00 91.31 494 GLY A O 1
ATOM 3939 N N . GLU A 1 495 ? 5.333 9.361 7.734 1.00 90.12 495 GLU A N 1
ATOM 3940 C CA . GLU A 1 495 ? 6.795 9.261 7.662 1.00 90.12 495 GLU A CA 1
ATOM 3941 C C . GLU A 1 495 ? 7.527 10.489 8.245 1.00 90.12 495 GLU A C 1
ATOM 3943 O O . GLU A 1 495 ? 6.924 11.524 8.540 1.00 90.12 495 GLU A O 1
ATOM 3948 N N . GLY A 1 496 ? 8.856 10.392 8.385 1.00 89.19 496 GLY A N 1
ATOM 3949 C CA . GLY A 1 496 ? 9.721 11.533 8.711 1.00 89.19 496 GLY A CA 1
ATOM 3950 C C . GLY A 1 496 ? 9.864 11.859 10.201 1.00 89.19 496 GLY A C 1
ATOM 3951 O O . GLY A 1 496 ? 10.314 12.954 10.542 1.00 89.19 496 GLY A O 1
ATOM 3952 N N . HIS A 1 497 ? 9.520 10.920 11.089 1.00 93.00 497 HIS A N 1
ATOM 3953 C CA . HIS A 1 497 ? 9.592 11.094 12.549 1.00 93.00 497 HIS A CA 1
ATOM 3954 C C . HIS A 1 497 ? 10.854 10.498 13.195 1.00 93.00 497 HIS A C 1
ATOM 3956 O O . HIS A 1 497 ? 10.914 10.419 14.422 1.00 93.00 497 HIS A O 1
ATOM 3962 N N . ARG A 1 498 ? 11.868 10.106 12.405 1.00 93.06 498 ARG A N 1
ATOM 3963 C CA . ARG A 1 498 ? 13.090 9.409 12.854 1.00 93.06 498 ARG A CA 1
ATOM 3964 C C . ARG A 1 498 ? 13.683 9.963 14.153 1.00 93.06 498 ARG A C 1
ATOM 3966 O O . ARG A 1 498 ? 13.694 9.286 15.174 1.00 93.06 498 ARG A O 1
ATOM 3973 N N . ASN A 1 499 ? 14.150 11.214 14.138 1.00 93.00 499 ASN A N 1
ATOM 3974 C CA . ASN A 1 499 ? 14.858 11.809 15.281 1.00 93.00 499 ASN A CA 1
ATOM 3975 C C . ASN A 1 499 ? 13.991 11.847 16.546 1.00 93.00 499 ASN A C 1
ATOM 3977 O O . ASN A 1 499 ? 14.474 11.601 17.648 1.00 93.00 499 ASN A O 1
ATOM 3981 N N . PHE A 1 500 ? 12.699 12.130 16.383 1.00 95.44 500 PHE A N 1
ATOM 3982 C CA . PHE A 1 500 ? 11.757 12.152 17.492 1.00 95.44 500 PHE A CA 1
ATOM 3983 C C . PHE A 1 500 ? 11.536 10.754 18.077 1.00 95.44 500 PHE A C 1
ATOM 3985 O O . PHE A 1 500 ? 11.571 10.591 19.295 1.00 95.44 500 PHE A O 1
ATOM 3992 N N . LEU A 1 501 ? 11.337 9.747 17.218 1.00 96.69 501 LEU A N 1
ATOM 3993 C CA . LEU A 1 501 ? 11.160 8.356 17.629 1.00 96.69 501 LEU A CA 1
ATOM 3994 C C . LEU A 1 501 ? 12.363 7.866 18.441 1.00 96.69 501 LEU A C 1
ATOM 3996 O O . LEU A 1 501 ? 12.168 7.324 19.526 1.00 96.69 501 LEU A O 1
ATOM 4000 N N . PHE A 1 502 ? 13.583 8.111 17.956 1.00 97.00 502 PHE A N 1
ATOM 4001 C CA . PHE A 1 502 ? 14.820 7.732 18.646 1.00 97.00 502 PHE A CA 1
ATOM 4002 C C . PHE A 1 502 ? 14.914 8.364 20.034 1.00 97.00 502 PHE A C 1
ATOM 4004 O O . PHE A 1 502 ? 15.031 7.644 21.026 1.00 97.00 502 PHE A O 1
ATOM 4011 N N . ASN A 1 503 ? 14.776 9.690 20.120 1.00 96.12 503 ASN A N 1
ATOM 4012 C CA . ASN A 1 503 ? 14.856 10.409 21.392 1.00 96.12 503 ASN A CA 1
ATOM 4013 C C . ASN A 1 503 ? 13.773 9.935 22.378 1.00 96.12 503 ASN A C 1
ATOM 4015 O O . ASN A 1 503 ? 14.023 9.791 23.577 1.00 96.12 503 ASN A O 1
ATOM 4019 N N . PHE A 1 504 ? 12.557 9.667 21.886 1.00 97.56 504 PHE A N 1
ATOM 4020 C CA . PHE A 1 504 ? 11.456 9.178 22.714 1.00 97.56 504 PHE A CA 1
ATOM 4021 C C . PHE A 1 504 ? 11.711 7.759 23.228 1.00 97.56 504 PHE A C 1
ATOM 4023 O O . PHE A 1 504 ? 11.500 7.491 24.412 1.00 97.56 504 PHE A O 1
ATOM 4030 N N . VAL A 1 505 ? 12.170 6.853 22.359 1.00 97.75 505 VAL A N 1
ATOM 4031 C CA . VAL A 1 505 ? 12.496 5.467 22.716 1.00 97.75 505 VAL A CA 1
ATOM 4032 C C . VAL A 1 505 ? 13.640 5.425 23.723 1.00 97.75 505 VAL A C 1
ATOM 4034 O O . VAL A 1 505 ? 13.508 4.754 24.746 1.00 97.75 505 VAL A O 1
ATOM 4037 N N . GLU A 1 506 ? 14.710 6.188 23.503 1.00 97.44 506 GLU A N 1
ATOM 4038 C CA . GLU A 1 506 ? 15.840 6.281 24.430 1.00 97.44 506 GLU A CA 1
ATOM 4039 C C . GLU A 1 506 ? 15.385 6.759 25.820 1.00 97.44 506 GLU A C 1
ATOM 4041 O O . GLU A 1 506 ? 15.667 6.119 26.843 1.00 97.44 506 GLU A O 1
ATOM 4046 N N . PHE A 1 507 ? 14.597 7.840 25.865 1.00 97.25 507 PHE A N 1
ATOM 4047 C CA . PHE A 1 507 ? 14.036 8.365 27.109 1.00 97.25 507 PHE A CA 1
ATOM 4048 C C . PHE A 1 507 ? 13.126 7.341 27.806 1.00 97.25 507 PHE A C 1
ATOM 4050 O O . PHE A 1 507 ? 13.232 7.122 29.020 1.00 97.25 507 PHE A O 1
ATOM 4057 N N . ALA A 1 508 ? 12.238 6.684 27.054 1.00 97.12 508 ALA A N 1
ATOM 4058 C CA . ALA A 1 508 ? 11.314 5.686 27.580 1.00 97.12 508 ALA A CA 1
ATOM 4059 C C . ALA A 1 508 ? 12.058 4.461 28.135 1.00 97.12 508 ALA A C 1
ATOM 4061 O O . ALA A 1 508 ? 11.757 4.022 29.249 1.00 97.12 508 ALA A O 1
ATOM 4062 N N . LEU A 1 509 ? 13.063 3.945 27.420 1.00 97.44 509 LEU A N 1
ATOM 4063 C CA . LEU A 1 509 ? 13.908 2.844 27.884 1.00 97.44 509 LEU A CA 1
ATOM 4064 C C . LEU A 1 509 ? 14.614 3.214 29.193 1.00 97.44 509 LEU A C 1
ATOM 4066 O O . LEU A 1 509 ? 14.514 2.468 30.169 1.00 97.44 509 LEU A O 1
ATOM 4070 N N . LYS A 1 510 ? 15.240 4.396 29.275 1.00 96.94 510 LYS A N 1
ATOM 4071 C CA . LYS A 1 510 ? 15.884 4.893 30.506 1.00 96.94 510 LYS A CA 1
ATOM 4072 C C . LYS A 1 510 ? 14.893 4.977 31.673 1.00 96.94 510 LYS A C 1
ATOM 4074 O O . LYS A 1 510 ? 15.169 4.476 32.765 1.00 96.94 510 LYS A O 1
ATOM 4079 N N . LYS A 1 511 ? 13.705 5.547 31.445 1.00 95.75 511 LYS A N 1
ATOM 4080 C CA . LYS A 1 511 ? 12.643 5.672 32.458 1.00 95.75 511 LYS A CA 1
ATOM 4081 C C . LYS A 1 511 ? 12.156 4.313 32.963 1.00 95.75 511 LYS A C 1
ATOM 4083 O O . LYS A 1 511 ? 12.061 4.110 34.174 1.00 95.75 511 LYS A O 1
ATOM 4088 N N . TYR A 1 512 ? 11.844 3.377 32.068 1.00 96.56 512 TYR A N 1
ATOM 4089 C CA . TYR A 1 512 ? 11.318 2.065 32.459 1.00 96.56 512 TYR A CA 1
ATOM 4090 C C . TYR A 1 512 ? 12.388 1.129 33.029 1.00 96.56 512 TYR A C 1
ATOM 4092 O O . TYR A 1 512 ? 12.059 0.293 33.876 1.00 96.56 512 TYR A O 1
ATOM 4100 N N . ARG A 1 513 ? 13.662 1.320 32.660 1.00 96.31 513 ARG A N 1
ATOM 4101 C CA . ARG A 1 513 ? 14.809 0.684 33.323 1.00 96.31 513 ARG A CA 1
ATOM 4102 C C . ARG A 1 513 ? 14.905 1.123 34.782 1.00 96.31 513 ARG A C 1
ATOM 4104 O O . ARG A 1 513 ? 14.948 0.271 35.663 1.00 96.31 513 ARG A O 1
ATOM 4111 N N . ASN A 1 514 ? 14.814 2.428 35.048 1.00 95.44 514 ASN A N 1
ATOM 4112 C CA . ASN A 1 514 ? 14.827 2.974 36.411 1.00 95.44 514 ASN A CA 1
ATOM 4113 C C . ASN A 1 514 ? 13.619 2.517 37.251 1.00 95.44 514 ASN A C 1
ATOM 4115 O O . ASN A 1 514 ? 13.742 2.353 38.461 1.00 95.44 514 ASN A O 1
ATOM 4119 N N . LYS A 1 515 ? 12.459 2.273 36.621 1.00 95.00 515 LYS A N 1
ATOM 4120 C CA . LYS A 1 515 ? 11.273 1.686 37.276 1.00 95.00 515 LYS A CA 1
ATOM 4121 C C . LYS A 1 515 ? 11.368 0.158 37.479 1.00 95.00 515 LYS A C 1
ATOM 4123 O O . LYS A 1 515 ? 10.461 -0.411 38.080 1.00 95.00 515 LYS A O 1
ATOM 4128 N N . GLY A 1 516 ? 12.402 -0.517 36.966 1.00 95.69 516 GLY A N 1
ATOM 4129 C CA . GLY A 1 516 ? 12.556 -1.976 37.060 1.00 95.69 516 GLY A CA 1
ATOM 4130 C C . GLY A 1 516 ? 11.523 -2.778 36.256 1.00 95.69 516 GLY A C 1
ATOM 4131 O O . GLY A 1 516 ? 11.223 -3.915 36.608 1.00 95.69 516 GLY A O 1
ATOM 4132 N N . LEU A 1 517 ? 10.940 -2.183 35.207 1.00 95.44 517 LEU A N 1
ATOM 4133 C CA . LEU A 1 517 ? 9.881 -2.808 34.400 1.00 95.44 517 LEU A CA 1
ATOM 4134 C C . LEU A 1 517 ? 10.393 -3.458 33.107 1.00 95.44 517 LEU A C 1
ATOM 4136 O O . LEU A 1 517 ? 9.614 -4.133 32.439 1.00 95.44 517 LEU A O 1
ATOM 4140 N N . LEU A 1 518 ? 11.665 -3.258 32.746 1.00 96.50 518 LEU A N 1
ATOM 4141 C CA . LEU A 1 518 ? 12.272 -3.868 31.560 1.00 96.50 518 LEU A CA 1
ATOM 4142 C C . LEU A 1 518 ? 12.856 -5.251 31.856 1.00 96.50 518 LEU A C 1
ATOM 4144 O O . LEU A 1 518 ? 13.389 -5.501 32.935 1.00 96.50 518 LEU A O 1
ATOM 4148 N N . SER A 1 519 ? 12.792 -6.137 30.865 1.00 95.38 519 SER A N 1
ATOM 4149 C CA . SER A 1 519 ? 13.359 -7.483 30.910 1.00 95.38 519 SER A CA 1
ATOM 4150 C C . SER A 1 519 ? 14.296 -7.719 29.728 1.00 95.38 519 SER A C 1
ATOM 4152 O O . SER A 1 519 ? 14.002 -7.298 28.613 1.00 95.38 519 SER A O 1
ATOM 4154 N N . SER A 1 520 ? 15.385 -8.456 29.947 1.00 94.19 520 SER A N 1
ATOM 4155 C CA . SER A 1 520 ? 16.392 -8.801 28.932 1.00 94.19 520 SER A CA 1
ATOM 4156 C C . SER A 1 520 ? 16.184 -10.175 28.281 1.00 94.19 520 SER A C 1
ATOM 4158 O O . SER A 1 520 ? 17.036 -10.625 27.520 1.00 94.19 520 SER A O 1
ATOM 4160 N N . HIS A 1 521 ? 15.068 -10.863 28.559 1.00 95.81 521 HIS A N 1
ATOM 4161 C CA . HIS A 1 521 ? 14.809 -12.191 27.990 1.00 95.81 521 HIS A CA 1
ATOM 4162 C C . HIS A 1 521 ? 14.784 -12.162 26.451 1.00 95.81 521 HIS A C 1
ATOM 4164 O O . HIS A 1 521 ? 14.366 -11.171 25.848 1.00 95.81 521 HIS A O 1
ATOM 4170 N N . ALA A 1 522 ? 15.239 -13.243 25.820 1.00 94.44 522 ALA A N 1
ATOM 4171 C CA . ALA A 1 522 ? 15.271 -13.363 24.367 1.00 94.44 522 ALA A CA 1
ATOM 4172 C C . ALA A 1 522 ? 13.881 -13.669 23.786 1.00 94.44 522 ALA A C 1
ATOM 4174 O O . ALA A 1 522 ? 13.045 -14.281 24.451 1.00 94.44 522 ALA A O 1
ATOM 4175 N N . LEU A 1 523 ? 13.673 -13.284 22.527 1.00 94.56 523 LEU A N 1
ATOM 4176 C CA . LEU A 1 523 ? 12.502 -13.655 21.732 1.00 94.56 523 LEU A CA 1
ATOM 4177 C C . LEU A 1 523 ? 12.874 -14.735 20.704 1.00 94.56 523 LEU A C 1
ATOM 4179 O O . LEU A 1 523 ? 14.030 -14.788 20.277 1.00 94.56 523 LEU A O 1
ATOM 4183 N N . PRO A 1 524 ? 11.922 -15.584 20.276 1.00 94.00 524 PRO A N 1
ATOM 4184 C CA . PRO A 1 524 ? 12.166 -16.663 19.320 1.00 94.00 524 PRO A CA 1
ATOM 4185 C C . PRO A 1 524 ? 12.262 -16.143 17.870 1.00 94.00 524 PRO A C 1
ATOM 4187 O O . PRO A 1 524 ? 11.501 -16.573 17.005 1.00 94.00 524 PRO A O 1
ATOM 4190 N N . ILE A 1 525 ? 13.171 -15.200 17.603 1.00 92.31 525 ILE A N 1
ATOM 4191 C CA . ILE A 1 525 ? 13.387 -14.599 16.277 1.00 92.31 525 ILE A CA 1
ATOM 4192 C C . ILE A 1 525 ? 14.066 -15.615 15.350 1.00 92.31 525 ILE A C 1
ATOM 4194 O O . ILE A 1 525 ? 15.058 -16.242 15.722 1.00 92.31 525 ILE A O 1
ATOM 4198 N N . GLN A 1 526 ? 13.535 -15.767 14.138 1.00 92.44 526 GLN A N 1
ATOM 4199 C CA . GLN A 1 526 ? 14.078 -16.640 13.097 1.00 92.44 526 GLN A CA 1
ATOM 4200 C C . GLN A 1 526 ? 13.873 -15.984 11.731 1.00 92.44 526 GLN A C 1
ATOM 4202 O O . GLN A 1 526 ? 12.770 -16.013 11.203 1.00 92.44 526 GLN A O 1
ATOM 4207 N N . LEU A 1 527 ? 14.930 -15.401 11.161 1.00 90.38 527 LEU A N 1
ATOM 4208 C CA . LEU A 1 527 ? 14.840 -14.633 9.916 1.00 90.38 527 LEU A CA 1
ATOM 4209 C C . LEU A 1 527 ? 14.597 -15.527 8.697 1.00 90.38 527 LEU A C 1
ATOM 4211 O O . LEU A 1 527 ? 15.388 -16.433 8.416 1.00 90.38 527 LEU A O 1
ATOM 4215 N N . GLU A 1 528 ? 13.579 -15.198 7.910 1.00 85.31 528 GLU A N 1
ATOM 4216 C CA . GLU A 1 528 ? 13.189 -15.983 6.733 1.00 85.31 528 GLU A CA 1
ATOM 4217 C C . GLU A 1 528 ? 14.256 -15.968 5.628 1.00 85.31 528 GLU A C 1
ATOM 4219 O O . GLU A 1 528 ? 14.502 -16.980 4.965 1.00 85.31 528 GLU A O 1
ATOM 4224 N N . LYS A 1 529 ? 14.974 -14.843 5.484 1.00 78.62 529 LYS A N 1
ATOM 4225 C CA . LYS A 1 529 ? 16.029 -14.658 4.472 1.00 78.62 529 LYS A CA 1
ATOM 4226 C C . LYS A 1 529 ? 17.167 -15.679 4.558 1.00 78.62 529 LYS A C 1
ATOM 4228 O O . LYS A 1 529 ? 17.819 -15.947 3.556 1.00 78.62 529 LYS A O 1
ATOM 4233 N N . SER A 1 530 ? 17.386 -16.282 5.728 1.00 64.62 530 SER A N 1
ATOM 4234 C CA . SER A 1 530 ? 18.441 -17.284 5.940 1.00 64.62 530 SER A CA 1
ATOM 4235 C C . SER A 1 530 ? 18.194 -18.616 5.212 1.00 64.62 530 SER A C 1
ATOM 4237 O O . SER A 1 530 ? 19.116 -19.417 5.064 1.00 64.62 530 SER A O 1
ATOM 4239 N N . SER A 1 531 ? 16.966 -18.854 4.741 1.00 58.38 531 SER A N 1
ATOM 4240 C CA . SER A 1 531 ? 16.541 -20.125 4.143 1.00 58.38 531 SER A CA 1
ATOM 4241 C C . SER A 1 531 ? 16.623 -20.177 2.611 1.00 58.38 531 SER A C 1
ATOM 4243 O O . SER A 1 531 ? 16.587 -21.267 2.036 1.00 58.38 531 SER A O 1
ATOM 4245 N N . LEU A 1 532 ? 16.760 -19.031 1.933 1.00 65.00 532 LEU A N 1
ATOM 4246 C CA . LEU A 1 532 ? 16.679 -18.942 0.472 1.00 65.00 532 LEU A CA 1
ATOM 4247 C C . LEU A 1 532 ? 18.059 -18.798 -0.177 1.00 65.00 532 LEU A C 1
ATOM 4249 O O . LEU A 1 532 ? 18.868 -17.961 0.214 1.00 65.00 532 LEU A O 1
ATOM 4253 N N . LYS A 1 533 ? 18.310 -19.596 -1.221 1.00 59.84 533 LYS A N 1
ATOM 4254 C CA . LYS A 1 533 ? 19.482 -19.471 -2.098 1.00 59.84 533 LYS A CA 1
ATOM 4255 C C . LYS A 1 533 ? 19.022 -19.013 -3.477 1.00 59.84 533 LYS A C 1
ATOM 4257 O O . LYS A 1 533 ? 18.407 -19.788 -4.207 1.00 59.84 533 LYS A O 1
ATOM 4262 N N . PHE A 1 534 ? 19.334 -17.774 -3.836 1.00 64.88 534 PHE A N 1
ATOM 4263 C CA . PHE A 1 534 ? 19.112 -17.250 -5.184 1.00 64.88 534 PHE A CA 1
ATOM 4264 C C . PHE A 1 534 ? 20.366 -17.492 -6.024 1.00 64.88 534 PHE A C 1
ATOM 4266 O O . PHE A 1 534 ? 21.472 -17.304 -5.524 1.00 64.88 534 PHE A O 1
ATOM 4273 N N . LYS A 1 535 ? 20.201 -17.960 -7.268 1.00 63.56 535 LYS A N 1
ATOM 4274 C CA . LYS A 1 535 ? 21.336 -18.262 -8.158 1.00 63.56 535 LYS A CA 1
ATOM 4275 C C . LYS A 1 535 ? 21.550 -17.178 -9.220 1.00 63.56 535 LYS A C 1
ATOM 4277 O O . LYS A 1 535 ? 22.610 -16.576 -9.250 1.00 63.56 535 LYS A O 1
ATOM 4282 N N . ASN A 1 536 ? 20.543 -16.877 -10.050 1.00 82.44 536 ASN A N 1
ATOM 4283 C CA . ASN A 1 536 ? 20.783 -16.086 -11.273 1.00 82.44 536 ASN A CA 1
ATOM 4284 C C . ASN A 1 536 ? 20.194 -14.666 -11.233 1.00 82.44 536 ASN A C 1
ATOM 4286 O O . ASN A 1 536 ? 20.874 -13.720 -11.624 1.00 82.44 536 ASN A O 1
ATOM 4290 N N . LEU A 1 537 ? 18.950 -14.525 -10.765 1.00 90.88 537 LEU A N 1
ATOM 4291 C CA . LEU A 1 537 ? 18.246 -13.255 -10.556 1.00 90.88 537 LEU A CA 1
ATOM 4292 C C . LEU A 1 537 ? 17.620 -13.251 -9.161 1.00 90.88 537 LEU A C 1
ATOM 4294 O O . LEU A 1 537 ? 17.275 -14.308 -8.624 1.00 90.88 537 LEU A O 1
ATOM 4298 N N . ARG A 1 538 ? 17.419 -12.065 -8.592 1.00 92.81 538 ARG A N 1
ATOM 4299 C CA . ARG A 1 538 ? 16.734 -11.868 -7.319 1.00 92.81 538 ARG A CA 1
ATOM 4300 C C . ARG A 1 538 ? 15.817 -10.651 -7.410 1.00 92.81 538 ARG A C 1
ATOM 4302 O O . ARG A 1 538 ? 16.284 -9.523 -7.380 1.00 92.81 538 ARG A O 1
ATOM 4309 N N . TYR A 1 539 ? 14.505 -10.894 -7.478 1.00 95.31 539 TYR A N 1
ATOM 4310 C CA . TYR A 1 539 ? 13.483 -9.851 -7.594 1.00 95.31 539 TYR A CA 1
ATOM 4311 C C . TYR A 1 539 ? 13.783 -8.845 -8.720 1.00 95.31 539 TYR A C 1
ATOM 4313 O O . TYR A 1 539 ? 13.936 -7.659 -8.433 1.00 95.31 539 TYR A O 1
ATOM 4321 N N . PRO A 1 540 ? 13.890 -9.289 -9.991 1.00 97.12 540 PRO A N 1
ATOM 4322 C CA . PRO A 1 540 ? 14.101 -8.368 -11.101 1.00 97.12 540 PRO A CA 1
ATOM 4323 C C . PRO A 1 540 ? 12.937 -7.372 -11.174 1.00 97.12 540 PRO A C 1
ATOM 4325 O O . PRO A 1 540 ? 11.772 -7.780 -11.202 1.00 97.12 540 PRO A O 1
ATOM 4328 N N . GLY A 1 541 ? 13.249 -6.079 -11.168 1.00 96.75 541 GLY A N 1
ATOM 4329 C CA . GLY A 1 541 ? 12.259 -5.007 -11.109 1.00 96.75 541 GLY A CA 1
ATOM 4330 C C . GLY A 1 541 ? 11.741 -4.632 -12.490 1.00 96.75 541 GLY A C 1
ATOM 4331 O O . GLY A 1 541 ? 10.556 -4.775 -12.783 1.00 96.75 541 GLY A O 1
ATOM 4332 N N . LYS A 1 542 ? 12.646 -4.181 -13.361 1.00 98.25 542 LYS A N 1
ATOM 4333 C CA . LYS A 1 542 ? 12.351 -3.672 -14.706 1.00 98.25 542 LYS A CA 1
ATOM 4334 C C . LYS A 1 542 ? 13.342 -4.204 -15.732 1.00 98.25 542 LYS A C 1
ATOM 4336 O O . LYS A 1 542 ? 14.377 -4.791 -15.413 1.00 98.25 542 LYS A O 1
ATOM 4341 N N . LEU A 1 543 ? 13.020 -3.974 -16.997 1.00 97.81 543 LEU A N 1
ATOM 4342 C CA . LEU A 1 543 ? 13.898 -4.273 -18.112 1.00 97.81 543 LEU A CA 1
ATOM 4343 C C . LEU A 1 543 ? 13.713 -3.254 -19.235 1.00 97.81 543 LEU A C 1
ATOM 4345 O O . LEU A 1 543 ? 12.664 -2.634 -19.355 1.00 97.81 543 LEU A O 1
ATOM 4349 N N . THR A 1 544 ? 14.731 -3.108 -20.071 1.00 97.62 544 THR A N 1
ATOM 4350 C CA . THR A 1 544 ? 14.697 -2.307 -21.297 1.00 97.62 544 THR A CA 1
ATOM 4351 C C . THR A 1 544 ? 15.546 -2.976 -22.371 1.00 97.62 544 THR A C 1
ATOM 4353 O O . THR A 1 544 ? 16.305 -3.900 -22.079 1.00 97.62 544 THR A O 1
ATOM 4356 N N . ALA A 1 545 ? 15.423 -2.547 -23.622 1.00 96.31 545 ALA A N 1
ATOM 4357 C CA . ALA A 1 545 ? 16.154 -3.140 -24.737 1.00 96.31 545 ALA A CA 1
ATOM 4358 C C . ALA A 1 545 ? 17.174 -2.177 -25.321 1.00 96.31 545 ALA A C 1
ATOM 4360 O O . ALA A 1 545 ? 16.954 -0.970 -25.341 1.00 96.31 545 ALA A O 1
ATOM 4361 N N . SER A 1 546 ? 18.257 -2.722 -25.871 1.00 95.38 546 SER A N 1
ATOM 4362 C CA . SER A 1 546 ? 19.188 -1.927 -26.661 1.00 95.38 546 SER A CA 1
ATOM 4363 C C . SER A 1 546 ? 18.497 -1.333 -27.899 1.00 95.38 546 SER A C 1
ATOM 4365 O O . SER A 1 546 ? 17.526 -1.910 -28.394 1.00 95.38 546 SER A O 1
ATOM 4367 N N . PRO A 1 547 ? 19.005 -0.226 -28.474 1.00 90.56 547 PRO A N 1
ATOM 4368 C CA . PRO A 1 547 ? 18.388 0.407 -29.646 1.00 90.56 547 PRO A CA 1
ATOM 4369 C C . PRO A 1 547 ? 18.247 -0.515 -30.867 1.00 90.56 547 PRO A C 1
ATOM 4371 O O . PRO A 1 547 ? 17.315 -0.375 -31.652 1.00 90.56 547 PRO A O 1
ATOM 4374 N N . CYS A 1 548 ? 19.158 -1.482 -31.033 1.00 88.62 548 CYS A N 1
ATOM 4375 C CA . CYS A 1 548 ? 19.079 -2.499 -32.089 1.00 88.62 548 CYS A CA 1
ATOM 4376 C C . CYS A 1 548 ? 18.209 -3.708 -31.706 1.00 88.62 548 CYS A C 1
ATOM 4378 O O . CYS A 1 548 ? 18.107 -4.669 -32.467 1.00 88.62 548 CYS A O 1
ATOM 4380 N N . GLY A 1 549 ? 17.657 -3.704 -30.494 1.00 89.31 549 GLY A N 1
ATOM 4381 C CA . GLY A 1 549 ? 16.826 -4.744 -29.917 1.00 89.31 549 GLY A CA 1
ATOM 4382 C C . GLY A 1 549 ? 17.573 -6.006 -29.491 1.00 89.31 549 GLY A C 1
ATOM 4383 O O . GLY A 1 549 ? 16.969 -6.827 -28.816 1.00 89.31 549 GLY A O 1
ATOM 4384 N N . LYS A 1 550 ? 18.845 -6.209 -29.855 1.00 89.06 550 LYS A N 1
ATOM 4385 C CA . LYS A 1 550 ? 19.549 -7.499 -29.684 1.00 89.06 550 LYS A CA 1
ATOM 4386 C C . LYS A 1 550 ? 19.867 -7.875 -28.233 1.00 89.06 550 LYS A C 1
ATOM 4388 O O . LYS A 1 550 ? 20.088 -9.052 -27.953 1.00 89.06 550 LYS A O 1
ATOM 4393 N N . MET A 1 551 ? 19.910 -6.897 -27.335 1.00 93.94 551 MET A N 1
ATOM 4394 C CA . MET A 1 551 ? 20.273 -7.077 -25.929 1.00 93.94 551 MET A CA 1
ATOM 4395 C C . MET A 1 551 ? 19.196 -6.476 -25.036 1.00 93.94 551 MET A C 1
ATOM 4397 O O . MET A 1 551 ? 18.498 -5.547 -25.445 1.00 93.94 551 MET A O 1
ATOM 4401 N N . LEU A 1 552 ? 19.099 -6.982 -23.815 1.00 96.44 552 LEU A N 1
ATOM 4402 C CA . LEU A 1 552 ? 18.233 -6.472 -22.766 1.00 96.44 552 LEU A CA 1
ATOM 4403 C C . LEU A 1 552 ? 19.095 -6.001 -21.596 1.00 96.44 552 LEU A C 1
ATOM 4405 O O . LEU A 1 552 ? 20.050 -6.676 -21.216 1.00 96.44 552 LEU A O 1
ATOM 4409 N N . ALA A 1 553 ? 18.746 -4.860 -21.020 1.00 97.81 553 ALA A N 1
ATOM 4410 C CA . ALA A 1 553 ? 19.211 -4.469 -19.700 1.00 97.81 553 ALA A CA 1
ATOM 4411 C C . ALA A 1 553 ? 18.114 -4.809 -18.688 1.00 97.81 553 ALA A C 1
ATOM 4413 O O . ALA A 1 553 ? 16.944 -4.519 -18.929 1.00 97.81 553 ALA A O 1
ATOM 4414 N N . VAL A 1 554 ? 18.483 -5.435 -17.577 1.00 98.06 554 VAL A N 1
ATOM 4415 C CA . VAL A 1 554 ? 17.572 -5.914 -16.533 1.00 98.06 554 VAL A CA 1
ATOM 4416 C C . VAL A 1 554 ? 18.040 -5.347 -15.205 1.00 98.06 554 VAL A C 1
ATOM 4418 O O . VAL A 1 554 ? 19.215 -5.486 -14.860 1.00 98.06 554 VAL A O 1
ATOM 4421 N N . SER A 1 555 ? 17.141 -4.714 -14.458 1.00 97.94 555 SER A N 1
ATOM 4422 C CA . SER A 1 555 ? 17.437 -4.292 -13.095 1.00 97.94 555 SER A CA 1
ATOM 4423 C C . SER A 1 555 ? 17.186 -5.467 -12.166 1.00 97.94 555 SER A C 1
ATOM 4425 O O . SER A 1 555 ? 16.055 -5.871 -11.904 1.00 97.94 555 SER A O 1
ATOM 4427 N N . ASP A 1 556 ? 18.277 -6.066 -11.706 1.00 96.62 556 ASP A N 1
ATOM 4428 C CA . ASP A 1 556 ? 18.265 -7.188 -10.779 1.00 96.62 556 ASP A CA 1
ATOM 4429 C C . ASP A 1 556 ? 18.221 -6.626 -9.354 1.00 96.62 556 ASP A C 1
ATOM 4431 O O . ASP A 1 556 ? 19.229 -6.575 -8.643 1.00 96.62 556 ASP A O 1
ATOM 4435 N N . SER A 1 557 ? 17.052 -6.084 -8.996 1.00 96.62 557 SER A N 1
ATOM 4436 C CA . SER A 1 557 ? 16.883 -5.166 -7.868 1.00 96.62 557 SER A CA 1
ATOM 4437 C C . SER A 1 557 ? 17.349 -5.767 -6.545 1.00 96.62 557 SER A C 1
ATOM 4439 O O . SER A 1 557 ? 18.066 -5.109 -5.801 1.00 96.62 557 SER A O 1
ATOM 4441 N N . GLY A 1 558 ? 17.024 -7.033 -6.273 1.00 92.81 558 GLY A N 1
ATOM 4442 C CA . GLY A 1 558 ? 17.414 -7.713 -5.035 1.00 92.81 558 GLY A CA 1
ATOM 4443 C C . GLY A 1 558 ? 18.886 -8.135 -4.965 1.00 92.81 558 GLY A C 1
ATOM 4444 O O . GLY A 1 558 ? 19.343 -8.544 -3.898 1.00 92.81 558 GLY A O 1
ATOM 4445 N N . HIS A 1 559 ? 19.633 -8.056 -6.070 1.00 93.00 559 HIS A N 1
ATOM 4446 C CA . HIS A 1 559 ? 21.099 -8.109 -6.067 1.00 93.00 559 HIS A CA 1
ATOM 4447 C C . HIS A 1 559 ? 21.727 -6.716 -6.227 1.00 93.00 559 HIS A C 1
ATOM 4449 O O . HIS A 1 559 ? 22.932 -6.619 -6.423 1.00 93.00 559 HIS A O 1
ATOM 4455 N N . HIS A 1 560 ? 20.945 -5.634 -6.167 1.00 95.75 560 HIS A N 1
ATOM 4456 C CA . HIS A 1 560 ? 21.444 -4.259 -6.244 1.00 95.75 560 HIS A CA 1
ATOM 4457 C C . HIS A 1 560 ? 22.376 -4.017 -7.457 1.00 95.75 560 HIS A C 1
ATOM 4459 O O . HIS A 1 560 ? 23.432 -3.391 -7.341 1.00 95.75 560 HIS A O 1
ATOM 4465 N N . GLN A 1 561 ? 22.010 -4.553 -8.630 1.00 96.00 561 GLN A N 1
ATOM 4466 C CA . GLN A 1 561 ? 22.829 -4.490 -9.849 1.00 96.00 561 GLN A CA 1
ATOM 4467 C C . GLN A 1 561 ? 21.985 -4.348 -11.125 1.00 96.00 561 GLN A C 1
ATOM 4469 O O . GLN A 1 561 ? 20.782 -4.615 -11.139 1.00 96.00 561 GLN A O 1
ATOM 4474 N N . VAL A 1 562 ? 22.642 -3.978 -12.224 1.00 97.81 562 VAL A N 1
ATOM 4475 C CA . VAL A 1 562 ? 22.082 -3.999 -13.581 1.00 97.81 562 VAL A CA 1
ATOM 4476 C C . VAL A 1 562 ? 22.801 -5.065 -14.406 1.00 97.81 562 VAL A C 1
ATOM 4478 O O . VAL A 1 562 ? 24.034 -5.126 -14.446 1.00 97.81 562 VAL A O 1
ATOM 4481 N N . LEU A 1 563 ? 22.023 -5.915 -15.074 1.00 95.50 563 LEU A N 1
ATOM 4482 C CA . LEU A 1 563 ? 22.512 -6.991 -15.929 1.00 95.50 563 LEU A CA 1
ATOM 4483 C C . LEU A 1 563 ? 22.250 -6.674 -17.389 1.00 95.50 563 LEU A C 1
ATOM 4485 O O . LEU A 1 563 ? 21.135 -6.321 -17.759 1.00 95.50 563 LEU A O 1
ATOM 4489 N N . ILE A 1 564 ? 23.264 -6.864 -18.223 1.00 95.25 564 ILE A N 1
ATOM 4490 C CA . ILE A 1 564 ? 23.125 -6.815 -19.673 1.00 95.25 564 ILE A CA 1
ATOM 4491 C C . ILE A 1 564 ? 23.129 -8.243 -20.183 1.00 95.25 564 ILE A C 1
ATOM 4493 O O . ILE A 1 564 ? 24.117 -8.959 -20.005 1.00 95.25 564 ILE A O 1
ATOM 4497 N N . ILE A 1 565 ? 22.034 -8.646 -20.816 1.00 92.94 565 ILE A N 1
ATOM 4498 C CA . ILE A 1 565 ? 21.848 -9.988 -21.353 1.00 92.94 565 ILE A CA 1
ATOM 4499 C C . ILE A 1 565 ? 21.545 -9.947 -22.850 1.00 92.94 565 ILE A C 1
ATOM 4501 O O . ILE A 1 565 ? 20.951 -9.001 -23.363 1.00 92.94 565 ILE A O 1
ATOM 4505 N N . GLU A 1 566 ? 21.924 -10.991 -23.569 1.00 88.19 566 GLU A N 1
ATOM 4506 C CA . GLU A 1 566 ? 21.393 -11.256 -24.904 1.00 88.19 566 GLU A CA 1
ATOM 4507 C C . GLU A 1 566 ? 19.948 -11.783 -24.825 1.00 88.19 566 GLU A C 1
ATOM 4509 O O . GLU A 1 566 ? 19.506 -12.289 -23.792 1.00 88.19 566 GLU A O 1
ATOM 4514 N N . ARG A 1 567 ? 19.196 -11.724 -25.936 1.00 85.19 567 ARG A N 1
ATOM 4515 C CA . ARG A 1 567 ? 17.811 -12.248 -25.996 1.00 85.19 567 ARG A CA 1
ATOM 4516 C C . ARG A 1 567 ? 17.687 -13.745 -25.666 1.00 85.19 567 ARG A C 1
ATOM 4518 O O . ARG A 1 567 ? 16.601 -14.187 -25.303 1.00 85.19 567 ARG A O 1
ATOM 4525 N N . ASN A 1 568 ? 18.762 -14.516 -25.823 1.00 78.62 568 ASN A N 1
ATOM 4526 C CA . ASN A 1 568 ? 18.842 -15.942 -25.476 1.00 78.62 568 ASN A CA 1
ATOM 4527 C C . ASN A 1 568 ? 19.149 -16.187 -23.981 1.00 78.62 568 ASN A C 1
ATOM 4529 O O . ASN A 1 568 ? 19.116 -17.334 -23.550 1.00 78.62 568 ASN A O 1
ATOM 4533 N N . GLY A 1 569 ? 19.416 -15.133 -23.198 1.00 80.56 569 GLY A N 1
ATOM 4534 C CA . GLY A 1 569 ? 19.674 -15.209 -21.761 1.00 80.56 569 GLY A CA 1
ATOM 4535 C C . GLY A 1 569 ? 21.146 -15.187 -21.344 1.00 80.56 569 GLY A C 1
ATOM 4536 O O . GLY A 1 569 ? 21.415 -15.206 -20.141 1.00 80.56 569 GLY A O 1
ATOM 4537 N N . TYR A 1 570 ? 22.110 -15.109 -22.270 1.00 80.69 570 TYR A N 1
ATOM 4538 C CA . TYR A 1 570 ? 23.523 -15.002 -21.886 1.00 80.69 570 TYR A CA 1
ATOM 4539 C C . TYR A 1 570 ? 23.836 -13.654 -21.251 1.00 80.69 570 TYR A C 1
ATOM 4541 O O . TYR A 1 570 ? 23.546 -12.606 -21.827 1.00 80.69 570 TYR A O 1
ATOM 4549 N N . VAL A 1 571 ? 24.477 -13.685 -20.082 1.00 85.81 571 VAL A N 1
ATOM 4550 C CA . VAL A 1 571 ? 24.960 -12.479 -19.407 1.00 85.81 571 VAL A CA 1
ATOM 4551 C C . VAL A 1 571 ? 26.216 -11.964 -20.105 1.00 85.81 571 VAL A C 1
ATOM 4553 O O . VAL A 1 571 ? 27.254 -12.618 -20.098 1.00 85.81 571 VAL A O 1
ATOM 4556 N N . VAL A 1 572 ? 26.123 -10.763 -20.671 1.00 87.00 572 VAL A N 1
ATOM 4557 C CA . VAL A 1 572 ? 27.233 -10.052 -21.322 1.00 87.00 572 VAL A CA 1
ATOM 4558 C C . VAL A 1 572 ? 27.991 -9.190 -20.318 1.00 87.00 572 VAL A C 1
ATOM 4560 O O . VAL A 1 572 ? 29.218 -9.106 -20.362 1.00 87.00 572 VAL A O 1
ATOM 4563 N N . LYS A 1 573 ? 27.273 -8.534 -19.400 1.00 89.00 573 LYS A N 1
ATOM 4564 C CA . LYS A 1 573 ? 27.887 -7.661 -18.395 1.00 89.00 573 LYS A CA 1
ATOM 4565 C C . LYS A 1 573 ? 27.069 -7.620 -17.110 1.00 89.00 573 LYS A C 1
ATOM 4567 O O . LYS A 1 573 ? 25.841 -7.574 -17.156 1.00 89.00 573 LYS A O 1
ATOM 4572 N N . ARG A 1 574 ? 27.771 -7.579 -15.975 1.00 92.19 574 ARG A N 1
ATOM 4573 C CA . ARG A 1 574 ? 27.221 -7.242 -14.655 1.00 92.19 574 ARG A CA 1
ATOM 4574 C C . ARG A 1 574 ? 27.775 -5.897 -14.210 1.00 92.19 574 ARG A C 1
ATOM 4576 O O . ARG A 1 574 ? 28.969 -5.650 -14.389 1.00 92.19 574 ARG A O 1
ATOM 4583 N N . ILE A 1 575 ? 26.903 -5.040 -13.694 1.00 94.75 575 ILE A N 1
ATOM 4584 C CA . ILE A 1 575 ? 27.217 -3.666 -13.301 1.00 94.75 575 ILE A CA 1
ATOM 4585 C C . ILE A 1 575 ? 26.617 -3.452 -11.914 1.00 94.75 575 ILE A C 1
ATOM 4587 O O . ILE A 1 575 ? 25.398 -3.409 -11.770 1.00 94.75 575 ILE A O 1
ATOM 4591 N N . GLY A 1 576 ? 27.463 -3.370 -10.893 1.00 92.81 576 GLY A N 1
ATOM 4592 C CA . GLY A 1 576 ? 27.051 -3.459 -9.493 1.00 92.81 576 GLY A CA 1
ATOM 4593 C C . GLY A 1 576 ? 27.920 -4.447 -8.717 1.00 92.81 576 GLY A C 1
ATOM 4594 O O . GLY A 1 576 ? 28.270 -5.503 -9.239 1.00 92.81 576 GLY A O 1
ATOM 4595 N N . THR A 1 577 ? 28.245 -4.142 -7.459 1.00 87.12 577 THR A N 1
ATOM 4596 C CA . THR A 1 577 ? 29.004 -5.064 -6.590 1.00 87.12 577 THR A CA 1
ATOM 4597 C C . THR A 1 577 ? 28.157 -6.187 -5.987 1.00 87.12 577 THR A C 1
ATOM 4599 O O . THR A 1 577 ? 28.704 -7.035 -5.289 1.00 87.12 577 THR A O 1
ATOM 4602 N N . GLY A 1 578 ? 26.833 -6.168 -6.161 1.00 87.12 578 GLY A N 1
ATOM 4603 C CA . GLY A 1 578 ? 25.924 -7.095 -5.475 1.00 87.12 578 GLY A CA 1
ATOM 4604 C C . GLY A 1 578 ? 25.445 -6.623 -4.093 1.00 87.12 578 GLY A C 1
ATOM 4605 O O . GLY A 1 578 ? 24.582 -7.257 -3.491 1.00 87.12 578 GLY A O 1
ATOM 4606 N N . PHE A 1 579 ? 26.005 -5.521 -3.584 1.00 89.12 579 PHE A N 1
ATOM 4607 C CA . PHE A 1 579 ? 25.707 -4.963 -2.263 1.00 89.12 579 PHE A CA 1
ATOM 4608 C C . PHE A 1 579 ? 25.042 -3.593 -2.413 1.00 89.12 579 PHE A C 1
ATOM 4610 O O . PHE A 1 579 ? 25.456 -2.840 -3.303 1.00 89.12 579 PHE A O 1
ATOM 4617 N N . PRO A 1 580 ? 24.072 -3.250 -1.545 1.00 93.56 580 PRO A N 1
ATOM 4618 C CA . PRO A 1 580 ? 23.475 -1.924 -1.542 1.00 93.56 580 PRO A CA 1
ATOM 4619 C C . PRO A 1 580 ? 24.544 -0.862 -1.265 1.00 93.56 580 PRO A C 1
ATOM 4621 O O . PRO A 1 580 ? 25.396 -1.025 -0.389 1.00 93.56 580 PRO A O 1
ATOM 4624 N N . GLY A 1 581 ? 24.513 0.230 -2.021 1.00 94.75 581 GLY A N 1
ATOM 4625 C CA . GLY A 1 581 ? 25.405 1.365 -1.815 1.00 94.75 581 GLY A CA 1
ATOM 4626 C C . GLY A 1 581 ? 25.240 2.442 -2.877 1.00 94.75 581 GLY A C 1
ATOM 4627 O O . GLY A 1 581 ? 24.562 2.243 -3.882 1.00 94.75 581 GLY A O 1
ATOM 4628 N N . PHE A 1 582 ? 25.892 3.584 -2.670 1.00 96.81 582 PHE A N 1
ATOM 4629 C CA . PHE A 1 582 ? 25.799 4.756 -3.542 1.00 96.81 582 PHE A CA 1
ATOM 4630 C C . PHE A 1 582 ? 27.189 5.180 -4.023 1.00 96.81 582 PHE A C 1
ATOM 4632 O O . PHE A 1 582 ? 27.780 6.147 -3.540 1.00 96.81 582 PHE A O 1
ATOM 4639 N N . LYS A 1 583 ? 27.754 4.400 -4.950 1.00 96.94 583 LYS A N 1
ATOM 4640 C CA . LYS A 1 583 ? 29.108 4.623 -5.474 1.00 96.94 583 LYS A CA 1
ATOM 4641 C C . LYS A 1 583 ? 29.125 4.587 -6.996 1.00 96.94 583 LYS A C 1
ATOM 4643 O O . LYS A 1 583 ? 28.583 3.662 -7.599 1.00 96.94 583 LYS A O 1
ATOM 4648 N N . ASP A 1 584 ? 29.747 5.592 -7.604 1.00 97.31 584 ASP A N 1
ATOM 4649 C CA . ASP A 1 584 ? 30.013 5.682 -9.045 1.00 97.31 584 ASP A CA 1
ATOM 4650 C C . ASP A 1 584 ? 31.329 4.976 -9.422 1.00 97.31 584 ASP A C 1
ATOM 4652 O O . ASP A 1 584 ? 32.158 4.673 -8.560 1.00 97.31 584 ASP A O 1
ATOM 4656 N N . GLY A 1 585 ? 31.541 4.738 -10.718 1.00 94.69 585 GLY A N 1
ATOM 4657 C CA . GLY A 1 585 ? 32.779 4.159 -11.245 1.00 94.69 585 GLY A CA 1
ATOM 4658 C C . GLY A 1 585 ? 32.552 3.031 -12.245 1.00 94.69 585 GLY A C 1
ATOM 4659 O O . GLY A 1 585 ? 31.480 2.899 -12.830 1.00 94.69 585 GLY A O 1
ATOM 4660 N N . GLU A 1 586 ? 33.587 2.225 -12.463 1.00 92.00 586 GLU A N 1
ATOM 4661 C CA . GLU A 1 586 ? 33.524 1.054 -13.341 1.00 92.00 586 GLU A CA 1
ATOM 4662 C C . GLU A 1 586 ? 32.512 0.014 -12.846 1.00 92.00 586 GLU A C 1
ATOM 4664 O O . GLU A 1 586 ? 32.197 -0.053 -11.659 1.00 92.00 586 GLU A O 1
ATOM 4669 N N . ALA A 1 587 ? 32.059 -0.857 -13.746 1.00 88.12 587 ALA A N 1
ATOM 4670 C CA . ALA A 1 587 ? 31.011 -1.841 -13.481 1.00 88.12 587 ALA A CA 1
ATOM 4671 C C . ALA A 1 587 ? 31.194 -2.707 -12.217 1.00 88.12 587 ALA A C 1
ATOM 4673 O O . ALA A 1 587 ? 30.211 -3.049 -11.569 1.00 88.12 587 ALA A O 1
ATOM 4674 N N . HIS A 1 588 ? 32.430 -3.059 -11.853 1.00 87.75 588 HIS A N 1
ATOM 4675 C CA . HIS A 1 588 ? 32.728 -3.886 -10.676 1.00 87.75 588 HIS A CA 1
ATOM 4676 C C . HIS A 1 588 ? 32.916 -3.072 -9.381 1.00 87.75 588 HIS A C 1
ATOM 4678 O O . HIS A 1 588 ? 33.104 -3.651 -8.316 1.00 87.75 588 HIS A O 1
ATOM 4684 N N . VAL A 1 589 ? 32.904 -1.738 -9.472 1.00 89.81 589 VAL A N 1
ATOM 4685 C CA . VAL A 1 589 ? 33.060 -0.798 -8.347 1.00 89.81 589 VAL A CA 1
ATOM 4686 C C . VAL A 1 589 ? 31.751 -0.081 -8.043 1.00 89.81 589 VAL A C 1
ATOM 4688 O O . VAL A 1 589 ? 31.494 0.256 -6.887 1.00 89.81 589 VAL A O 1
ATOM 4691 N N . SER A 1 590 ? 30.944 0.182 -9.072 1.00 94.25 590 SER A N 1
ATOM 4692 C CA . SER A 1 590 ? 29.666 0.867 -8.941 1.00 94.25 590 SER A CA 1
ATOM 4693 C C . SER A 1 590 ? 28.734 0.119 -7.993 1.00 94.25 590 SER A C 1
ATOM 4695 O O . SER A 1 590 ? 28.650 -1.107 -8.044 1.00 94.25 590 SER A O 1
ATOM 4697 N N . GLN A 1 591 ? 28.008 0.860 -7.164 1.00 97.19 591 GLN A N 1
ATOM 4698 C CA . GLN A 1 591 ? 27.006 0.327 -6.245 1.00 97.19 591 GLN A CA 1
ATOM 4699 C C . GLN A 1 591 ? 25.669 1.013 -6.506 1.00 97.19 591 GLN A C 1
ATOM 4701 O O . GLN A 1 591 ? 25.630 2.231 -6.722 1.00 97.19 591 GLN A O 1
ATOM 4706 N N . PHE A 1 592 ? 24.607 0.213 -6.494 1.00 98.00 592 PHE A N 1
ATOM 4707 C CA . PHE A 1 592 ? 23.214 0.645 -6.579 1.00 98.00 592 PHE A CA 1
ATOM 4708 C C . PHE A 1 592 ? 22.497 0.241 -5.288 1.00 98.00 592 PHE A C 1
ATOM 4710 O O . PHE A 1 592 ? 23.031 -0.549 -4.513 1.00 98.00 592 PHE A O 1
ATOM 4717 N N . SER A 1 593 ? 21.282 0.733 -5.063 1.00 96.75 593 SER A N 1
ATOM 4718 C CA . SER A 1 593 ? 20.395 0.236 -4.013 1.00 96.75 593 SER A CA 1
ATOM 4719 C C . SER A 1 593 ? 19.004 0.017 -4.590 1.00 96.75 593 SER A C 1
ATOM 4721 O O . SER A 1 593 ? 18.241 0.957 -4.819 1.00 96.75 593 SER A O 1
ATOM 4723 N N . SER A 1 594 ? 18.698 -1.256 -4.858 1.00 96.44 594 SER A N 1
ATOM 4724 C CA . SER A 1 594 ? 17.394 -1.711 -5.344 1.00 96.44 594 SER A CA 1
ATOM 4725 C C . SER A 1 594 ? 16.944 -0.975 -6.618 1.00 96.44 594 SER A C 1
ATOM 4727 O O . SER A 1 594 ? 15.843 -0.421 -6.647 1.00 96.44 594 SER A O 1
ATOM 4729 N N . PRO A 1 595 ? 17.776 -0.951 -7.687 1.00 98.12 595 PRO A N 1
ATOM 4730 C CA . PRO A 1 595 ? 17.461 -0.218 -8.910 1.00 98.12 595 PRO A CA 1
ATOM 4731 C C . PRO A 1 595 ? 16.181 -0.753 -9.565 1.00 98.12 595 PRO A C 1
ATOM 4733 O O . PRO A 1 595 ? 15.946 -1.962 -9.570 1.00 98.12 595 PRO A O 1
ATOM 4736 N N . GLN A 1 596 ? 15.372 0.138 -10.137 1.00 98.31 596 GLN A N 1
ATOM 4737 C CA . GLN A 1 596 ? 14.115 -0.181 -10.822 1.00 98.31 596 GLN A CA 1
ATOM 4738 C C . GLN A 1 596 ? 14.208 0.206 -12.303 1.00 98.31 596 GLN A C 1
ATOM 4740 O O . GLN A 1 596 ? 14.869 -0.496 -13.064 1.00 98.31 596 GLN A O 1
ATOM 4745 N N . GLY A 1 597 ? 13.553 1.291 -12.717 1.00 98.00 597 GLY A N 1
ATOM 4746 C CA . GLY A 1 597 ? 13.455 1.774 -14.094 1.00 98.00 597 GLY A CA 1
ATOM 4747 C C . GLY A 1 597 ? 14.740 1.802 -14.889 1.00 98.00 597 GLY A C 1
ATOM 4748 O O . GLY A 1 597 ? 15.777 2.236 -14.387 1.00 98.00 597 GLY A O 1
ATOM 4749 N N . LEU A 1 598 ? 14.640 1.423 -16.161 1.00 98.44 598 LEU A N 1
ATOM 4750 C CA . LEU A 1 598 ? 15.746 1.458 -17.107 1.00 98.44 598 LEU A CA 1
ATOM 4751 C C . LEU A 1 598 ? 15.294 2.062 -18.437 1.00 98.44 598 LEU A C 1
ATOM 4753 O O . LEU A 1 598 ? 14.285 1.652 -19.002 1.00 98.44 598 LEU A O 1
ATOM 4757 N N . SER A 1 599 ? 16.103 2.957 -18.998 1.00 97.50 599 SER A N 1
ATOM 4758 C CA . SER A 1 599 ? 15.916 3.452 -20.365 1.00 97.50 599 SER A CA 1
ATOM 4759 C C . SER A 1 599 ? 17.240 3.419 -21.108 1.00 97.50 599 SER A C 1
ATOM 4761 O O . SER A 1 599 ? 18.178 4.119 -20.731 1.00 97.50 599 SER A O 1
ATOM 4763 N N . TRP A 1 600 ? 17.313 2.637 -22.184 1.00 96.44 600 TRP A N 1
ATOM 4764 C CA . TRP A 1 600 ? 18.517 2.516 -23.003 1.00 96.44 600 TRP A CA 1
ATOM 4765 C C . TRP A 1 600 ? 18.360 3.299 -24.301 1.00 96.44 600 TRP A C 1
ATOM 4767 O O . TRP A 1 600 ? 17.516 2.993 -25.142 1.00 96.44 600 TRP A O 1
ATOM 4777 N N . ILE A 1 601 ? 19.205 4.312 -24.470 1.00 92.94 601 ILE A N 1
ATOM 4778 C CA . ILE A 1 601 ? 19.278 5.106 -25.687 1.00 92.94 601 ILE A CA 1
ATOM 4779 C C . ILE A 1 601 ? 20.722 5.242 -26.166 1.00 92.94 601 ILE A C 1
ATOM 4781 O O . ILE A 1 601 ? 21.618 5.562 -25.391 1.00 92.94 601 ILE A O 1
ATOM 4785 N N . GLU A 1 602 ? 20.948 5.007 -27.460 1.00 88.81 602 GLU A N 1
ATOM 4786 C CA . GLU A 1 602 ? 22.283 5.061 -28.071 1.00 88.81 602 GLU A CA 1
ATOM 4787 C C . GLU A 1 602 ? 23.310 4.249 -27.247 1.00 88.81 602 GLU A C 1
ATOM 4789 O O . GLU A 1 602 ? 23.150 3.037 -27.075 1.00 88.81 602 GLU A O 1
ATOM 4794 N N . ASN A 1 603 ? 24.334 4.914 -26.706 1.00 91.56 603 ASN A N 1
ATOM 4795 C CA . ASN A 1 603 ? 25.398 4.315 -25.897 1.00 91.56 603 ASN A CA 1
ATOM 4796 C C . ASN A 1 603 ? 25.214 4.551 -24.388 1.00 91.56 603 ASN A C 1
ATOM 4798 O O . ASN A 1 603 ? 26.189 4.480 -23.641 1.00 91.56 603 ASN A O 1
ATOM 4802 N N . VAL A 1 604 ? 23.999 4.862 -23.933 1.00 96.50 604 VAL A N 1
ATOM 4803 C CA . VAL A 1 604 ? 23.713 5.222 -22.540 1.00 96.50 604 VAL A CA 1
ATOM 4804 C C . VAL A 1 604 ? 22.508 4.448 -22.008 1.00 96.50 604 VAL A C 1
ATOM 4806 O O . VAL A 1 604 ? 21.484 4.322 -22.679 1.00 96.50 604 VAL A O 1
ATOM 4809 N N . ILE A 1 605 ? 22.620 3.960 -20.773 1.00 98.25 605 ILE A N 1
ATOM 4810 C CA . ILE A 1 605 ? 21.505 3.400 -20.005 1.00 98.25 605 ILE A CA 1
ATOM 4811 C C . ILE A 1 605 ? 21.261 4.304 -18.801 1.00 98.25 605 ILE A C 1
ATOM 4813 O O . ILE A 1 605 ? 22.143 4.479 -17.962 1.00 98.25 605 ILE A O 1
ATOM 4817 N N . PHE A 1 606 ? 20.061 4.865 -18.707 1.00 98.62 606 PHE A N 1
ATOM 4818 C CA . PHE A 1 606 ? 19.606 5.568 -17.513 1.00 98.62 606 PHE A CA 1
ATOM 4819 C C . PHE A 1 606 ? 18.956 4.580 -16.553 1.00 98.62 606 PHE A C 1
ATOM 4821 O O . PHE A 1 606 ? 18.170 3.736 -16.982 1.00 98.62 606 PHE A O 1
ATOM 4828 N N . VAL A 1 607 ? 19.273 4.707 -15.268 1.00 98.75 607 VAL A N 1
ATOM 4829 C CA . VAL A 1 607 ? 18.812 3.824 -14.195 1.00 98.75 607 VAL A CA 1
ATOM 4830 C C . VAL A 1 607 ? 18.135 4.658 -13.119 1.00 98.75 607 VAL A C 1
ATOM 4832 O O . VAL A 1 607 ? 18.736 5.592 -12.587 1.00 98.75 607 VAL A O 1
ATOM 4835 N N . ALA A 1 608 ? 16.900 4.304 -12.776 1.00 98.69 608 ALA A N 1
ATOM 4836 C CA . ALA A 1 608 ? 16.239 4.784 -11.572 1.00 98.69 608 ALA A CA 1
ATOM 4837 C C . ALA A 1 608 ? 16.756 3.975 -10.375 1.00 98.69 608 ALA A C 1
ATOM 4839 O O . ALA A 1 608 ? 16.370 2.824 -10.175 1.00 98.69 608 ALA A O 1
ATOM 4840 N N . ASP A 1 609 ? 17.673 4.556 -9.609 1.00 98.44 609 ASP A N 1
ATOM 4841 C CA . ASP A 1 609 ? 18.293 3.919 -8.451 1.00 98.44 609 ASP A CA 1
ATOM 4842 C C . ASP A 1 609 ? 17.509 4.301 -7.191 1.00 98.44 609 ASP A C 1
ATOM 4844 O O . ASP A 1 609 ? 17.760 5.325 -6.545 1.00 98.44 609 ASP A O 1
ATOM 4848 N N . THR A 1 610 ? 16.452 3.525 -6.951 1.00 97.88 610 THR A N 1
ATOM 4849 C CA . THR A 1 610 ? 15.268 3.937 -6.193 1.00 97.88 610 THR A CA 1
ATOM 4850 C C . THR A 1 610 ? 15.553 4.225 -4.725 1.00 97.88 610 THR A C 1
ATOM 4852 O O . THR A 1 610 ? 15.186 5.303 -4.257 1.00 97.88 610 THR A O 1
ATOM 4855 N N . GLU A 1 611 ? 16.234 3.327 -4.009 1.00 96.12 611 GLU A N 1
ATOM 4856 C CA . GLU A 1 611 ? 16.525 3.519 -2.576 1.00 96.12 611 GLU A CA 1
ATOM 4857 C C . GLU A 1 611 ? 17.690 4.481 -2.331 1.00 96.12 611 GLU A C 1
ATOM 4859 O O . GLU A 1 611 ? 17.774 5.090 -1.272 1.00 96.12 611 GLU A O 1
ATOM 4864 N N . ASN A 1 612 ? 18.544 4.709 -3.332 1.00 97.12 612 ASN A N 1
ATOM 4865 C CA . ASN A 1 612 ? 19.495 5.823 -3.302 1.00 97.12 612 ASN A CA 1
ATOM 4866 C C . ASN A 1 612 ? 18.837 7.162 -3.668 1.00 97.12 612 ASN A C 1
ATOM 4868 O O . ASN A 1 612 ? 19.503 8.196 -3.686 1.00 97.12 612 ASN A O 1
ATOM 4872 N N . HIS A 1 613 ? 17.549 7.156 -4.023 1.00 97.62 613 HIS A N 1
ATOM 4873 C CA . HIS A 1 613 ? 16.798 8.326 -4.462 1.00 97.62 613 HIS A CA 1
ATOM 4874 C C . HIS A 1 613 ? 17.548 9.135 -5.538 1.00 97.62 613 HIS A C 1
ATOM 4876 O O . HIS A 1 613 ? 17.715 10.353 -5.441 1.00 97.62 613 HIS A O 1
ATOM 4882 N N . SER A 1 614 ? 18.055 8.441 -6.560 1.00 98.25 614 SER A N 1
ATOM 4883 C CA . SER A 1 614 ? 18.929 9.038 -7.574 1.00 98.25 614 SER A CA 1
ATOM 4884 C C . SER A 1 614 ? 18.701 8.453 -8.968 1.00 98.25 614 SER A C 1
ATOM 4886 O O . SER A 1 614 ? 18.124 7.378 -9.130 1.00 98.25 614 SER A O 1
ATOM 4888 N N . ILE A 1 615 ? 19.149 9.180 -9.992 1.00 98.62 615 ILE A N 1
ATOM 4889 C CA . ILE A 1 615 ? 19.233 8.684 -11.366 1.00 98.62 615 ILE A CA 1
ATOM 4890 C C . ILE A 1 615 ? 20.700 8.494 -11.726 1.00 98.62 615 ILE A C 1
ATOM 4892 O O . ILE A 1 615 ? 21.516 9.413 -11.581 1.00 98.62 615 ILE A O 1
ATOM 4896 N N . ARG A 1 616 ? 21.018 7.302 -12.228 1.00 98.38 616 ARG A N 1
ATOM 4897 C CA . ARG A 1 616 ? 22.363 6.906 -12.646 1.00 98.38 616 ARG A CA 1
ATOM 4898 C C . ARG A 1 616 ? 22.416 6.781 -14.163 1.00 98.38 616 ARG A C 1
ATOM 4900 O O . ARG A 1 616 ? 21.434 6.432 -14.811 1.00 98.38 616 ARG A O 1
ATOM 4907 N N . GLU A 1 617 ? 23.575 7.067 -14.720 1.00 98.06 617 GLU A N 1
ATOM 4908 C CA . GLU A 1 617 ? 23.899 6.963 -16.133 1.00 98.06 617 GLU A CA 1
ATOM 4909 C C . GLU A 1 617 ? 25.012 5.930 -16.293 1.00 98.06 617 GLU A C 1
ATOM 4911 O O . GLU A 1 617 ? 26.069 6.064 -15.681 1.00 98.06 617 GLU A O 1
ATOM 4916 N N . ILE A 1 618 ? 24.784 4.907 -17.110 1.00 98.44 618 ILE A N 1
ATOM 4917 C CA . ILE A 1 618 ? 25.780 3.898 -17.467 1.00 98.44 618 ILE A CA 1
ATOM 4918 C C . ILE A 1 618 ? 26.173 4.122 -18.923 1.00 98.44 618 ILE A C 1
ATOM 4920 O O . ILE A 1 618 ? 25.348 3.980 -19.828 1.00 98.44 618 ILE A O 1
ATOM 4924 N N . ASN A 1 619 ? 27.446 4.420 -19.162 1.00 97.00 619 ASN A N 1
ATOM 4925 C CA . ASN A 1 619 ? 27.990 4.497 -20.510 1.00 97.00 619 ASN A CA 1
ATOM 4926 C C . ASN A 1 619 ? 28.329 3.087 -21.018 1.00 97.00 619 ASN A C 1
ATOM 4928 O O . ASN A 1 619 ? 29.144 2.385 -20.433 1.00 97.00 619 ASN A O 1
ATOM 4932 N N . VAL A 1 620 ? 27.717 2.666 -22.120 1.00 94.38 620 VAL A N 1
ATOM 4933 C CA . VAL A 1 620 ? 27.821 1.302 -22.669 1.00 94.38 620 VAL A CA 1
ATOM 4934 C C . VAL A 1 620 ? 29.178 1.040 -23.337 1.00 94.38 620 VAL A C 1
ATOM 4936 O O . VAL A 1 620 ? 29.597 -0.109 -23.448 1.00 94.38 620 VAL A O 1
ATOM 4939 N N . ALA A 1 621 ? 29.899 2.082 -23.764 1.00 90.88 621 ALA A N 1
ATOM 4940 C CA . ALA A 1 621 ? 31.191 1.918 -24.432 1.00 90.88 621 ALA A CA 1
ATOM 4941 C C . ALA A 1 621 ? 32.310 1.509 -23.460 1.00 90.88 621 ALA A C 1
ATOM 4943 O O . ALA A 1 621 ? 33.220 0.777 -23.842 1.00 90.88 621 ALA A O 1
ATOM 4944 N N . ASN A 1 622 ? 32.250 1.978 -22.210 1.00 92.06 622 ASN A N 1
ATOM 4945 C CA . ASN A 1 622 ? 33.272 1.724 -21.187 1.00 92.06 622 ASN A CA 1
ATOM 4946 C C . ASN A 1 622 ? 32.718 1.139 -19.875 1.00 92.06 622 ASN A C 1
ATOM 4948 O O . ASN A 1 622 ? 33.496 0.800 -18.988 1.00 92.06 622 ASN A O 1
ATOM 4952 N N . TRP A 1 623 ? 31.399 0.985 -19.758 1.00 94.44 623 TRP A N 1
ATOM 4953 C CA . TRP A 1 623 ? 30.694 0.467 -18.582 1.00 94.44 623 TRP A CA 1
ATOM 4954 C C . TRP A 1 623 ? 30.949 1.258 -17.294 1.00 94.44 623 TRP A C 1
ATOM 4956 O O . TRP A 1 623 ? 30.998 0.682 -16.205 1.00 94.44 623 TRP A O 1
ATOM 4966 N N . ILE A 1 624 ? 31.119 2.576 -17.419 1.00 95.94 624 ILE A N 1
ATOM 4967 C CA . ILE A 1 624 ? 31.259 3.486 -16.280 1.00 95.94 624 ILE A CA 1
ATOM 4968 C C . ILE A 1 624 ? 29.883 4.027 -15.887 1.00 95.94 624 ILE A C 1
ATOM 4970 O O . ILE A 1 624 ? 29.132 4.510 -16.735 1.00 95.94 624 ILE A O 1
ATOM 4974 N N . THR A 1 625 ? 29.589 3.965 -14.590 1.00 98.19 625 THR A N 1
ATOM 4975 C CA . THR A 1 625 ? 28.385 4.508 -13.957 1.00 98.19 625 THR A CA 1
ATOM 4976 C C . THR A 1 625 ? 28.673 5.879 -13.351 1.00 98.19 625 THR A C 1
ATOM 4978 O O . THR A 1 625 ? 29.672 6.045 -12.646 1.00 98.19 625 THR A O 1
ATOM 4981 N N . LYS A 1 626 ? 27.780 6.844 -13.585 1.00 97.75 626 LYS A N 1
ATOM 4982 C CA . LYS A 1 626 ? 27.816 8.197 -13.021 1.00 97.75 626 LYS A CA 1
ATOM 4983 C C . LYS A 1 626 ? 26.441 8.604 -12.493 1.00 97.75 626 LYS A C 1
ATOM 4985 O O . LYS A 1 626 ? 25.427 8.322 -13.121 1.00 97.75 626 LYS A O 1
ATOM 4990 N N . THR A 1 627 ? 26.392 9.343 -11.395 1.00 98.31 627 THR A N 1
ATOM 4991 C CA . THR A 1 627 ? 25.156 9.963 -10.903 1.00 98.31 627 THR A CA 1
ATOM 4992 C C . THR A 1 627 ? 24.852 11.259 -11.658 1.00 98.31 627 THR A C 1
ATOM 4994 O O . THR A 1 627 ? 25.729 12.112 -11.818 1.00 98.31 627 THR A O 1
ATOM 4997 N N . ILE A 1 628 ? 23.605 11.421 -12.110 1.00 97.75 628 ILE A N 1
ATOM 4998 C CA . ILE A 1 628 ? 23.165 12.612 -12.858 1.00 97.75 628 ILE A CA 1
ATOM 4999 C C . ILE A 1 628 ? 22.083 13.427 -12.149 1.00 97.75 628 ILE A C 1
ATOM 5001 O O . ILE A 1 628 ? 22.016 14.630 -12.378 1.00 97.75 628 ILE A O 1
ATOM 5005 N N . VAL A 1 629 ? 21.267 12.813 -11.287 1.00 97.75 629 VAL A N 1
ATOM 5006 C CA . VAL A 1 629 ? 20.240 13.486 -10.469 1.00 97.75 629 VAL A CA 1
ATOM 5007 C C . VAL A 1 629 ? 20.172 12.812 -9.102 1.00 97.75 629 VAL A C 1
ATOM 5009 O O . VAL A 1 629 ? 20.283 11.590 -9.030 1.00 97.75 629 VAL A O 1
ATOM 5012 N N . GLY A 1 630 ? 19.942 13.580 -8.038 1.00 96.56 630 GLY A N 1
ATOM 5013 C CA . GLY A 1 630 ? 19.878 13.066 -6.671 1.00 96.56 630 GLY A CA 1
ATOM 5014 C C . GLY A 1 630 ? 21.249 12.957 -6.004 1.00 96.56 630 GLY A C 1
ATOM 5015 O O . GLY A 1 630 ? 22.290 12.894 -6.658 1.00 96.56 630 GLY A O 1
ATOM 5016 N N . ASN A 1 631 ? 21.234 12.951 -4.673 1.00 93.62 631 ASN A N 1
ATOM 5017 C CA . ASN A 1 631 ? 22.427 13.018 -3.825 1.00 93.62 631 ASN A CA 1
ATOM 5018 C C . ASN A 1 631 ? 22.541 11.844 -2.833 1.00 93.62 631 ASN A C 1
ATOM 5020 O O . ASN A 1 631 ? 23.324 11.930 -1.887 1.00 93.62 631 ASN A O 1
ATOM 5024 N N . GLY A 1 632 ? 21.765 10.772 -3.021 1.00 92.94 632 GLY A N 1
ATOM 5025 C CA . GLY A 1 632 ? 21.762 9.616 -2.120 1.00 92.94 632 GLY A CA 1
ATOM 5026 C C . GLY A 1 632 ? 20.772 9.721 -0.954 1.00 92.94 632 GLY A C 1
ATOM 5027 O O . GLY A 1 632 ? 20.753 8.837 -0.105 1.00 92.94 632 GLY A O 1
ATOM 5028 N N . LYS A 1 633 ? 19.988 10.805 -0.854 1.00 92.12 633 LYS A N 1
ATOM 5029 C CA . LYS A 1 633 ? 19.034 11.038 0.242 1.00 92.12 633 LYS A CA 1
ATOM 5030 C C . LYS A 1 633 ? 17.625 11.275 -0.280 1.00 92.12 633 LYS A C 1
ATOM 5032 O O . LYS A 1 633 ? 17.438 11.857 -1.346 1.00 92.12 633 LYS A O 1
ATOM 5037 N N . GLN A 1 634 ? 16.639 10.883 0.522 1.00 94.62 634 GLN A N 1
ATOM 5038 C CA . GLN A 1 634 ? 15.230 11.096 0.220 1.00 94.62 634 GLN A CA 1
ATOM 5039 C C . GLN A 1 634 ? 14.907 12.596 0.129 1.00 94.62 634 GLN A C 1
ATOM 5041 O O . GLN A 1 634 ? 14.969 13.328 1.121 1.00 94.62 634 GLN A O 1
ATOM 5046 N N . GLY A 1 635 ? 14.538 13.058 -1.065 1.00 93.19 635 GLY A N 1
ATOM 5047 C CA . GLY A 1 635 ? 14.135 14.439 -1.304 1.00 93.19 635 GLY A CA 1
ATOM 5048 C C . GLY A 1 635 ? 12.720 14.754 -0.815 1.00 93.19 635 GLY A C 1
ATOM 5049 O O . GLY A 1 635 ? 11.818 13.923 -0.877 1.00 93.19 635 GLY A O 1
ATOM 5050 N N . LYS A 1 636 ? 12.504 16.002 -0.383 1.00 93.06 636 LYS A N 1
ATOM 5051 C CA . LYS A 1 636 ? 11.170 16.545 -0.035 1.00 93.06 636 LYS A CA 1
ATOM 5052 C C . LYS A 1 636 ? 10.702 17.652 -0.984 1.00 93.06 636 LYS A C 1
ATOM 5054 O O . LYS A 1 636 ? 9.630 18.227 -0.797 1.00 93.06 636 LYS A O 1
ATOM 5059 N N . ASP A 1 637 ? 11.520 17.975 -1.982 1.00 95.62 637 ASP A N 1
ATOM 5060 C CA . ASP A 1 637 ? 11.229 18.993 -2.985 1.00 95.62 637 ASP A CA 1
ATOM 5061 C C . ASP A 1 637 ? 10.078 18.530 -3.894 1.00 95.62 637 ASP A C 1
ATOM 5063 O O . ASP A 1 637 ? 10.105 17.426 -4.434 1.00 95.62 637 ASP A O 1
ATOM 5067 N N . LYS A 1 638 ? 9.053 19.376 -4.050 1.00 96.25 638 LYS A N 1
ATOM 5068 C CA . LYS A 1 638 ? 7.876 19.126 -4.903 1.00 96.25 638 LYS A CA 1
ATOM 5069 C C . LYS A 1 638 ? 7.869 19.992 -6.171 1.00 96.25 638 LYS A C 1
ATOM 5071 O O . LYS A 1 638 ? 6.910 19.921 -6.948 1.00 96.25 638 LYS A O 1
ATOM 5076 N N . GLU A 1 639 ? 8.873 20.844 -6.372 1.00 95.69 639 GLU A N 1
ATOM 5077 C CA . GLU A 1 639 ? 8.959 21.773 -7.504 1.00 95.69 639 GLU A CA 1
ATOM 5078 C C . GLU A 1 639 ? 10.166 21.489 -8.399 1.00 95.69 639 GLU A C 1
ATOM 5080 O O . GLU A 1 639 ? 10.006 21.359 -9.618 1.00 95.69 639 GLU A O 1
ATOM 5085 N N . GLY A 1 640 ? 11.344 21.361 -7.792 1.00 95.31 640 GLY A N 1
ATOM 5086 C CA . GLY A 1 640 ? 12.626 21.218 -8.467 1.00 95.31 640 GLY A CA 1
ATOM 5087 C C . GLY A 1 640 ? 13.121 22.488 -9.169 1.00 95.31 640 GLY A C 1
ATOM 5088 O O . GLY A 1 640 ? 12.665 23.599 -8.902 1.00 95.31 640 GLY A O 1
ATOM 5089 N N . GLY A 1 641 ? 14.065 22.318 -10.095 1.00 94.19 641 GLY A N 1
ATOM 5090 C CA . GLY A 1 641 ? 14.704 23.394 -10.860 1.00 94.19 641 GLY A CA 1
ATOM 5091 C C . GLY A 1 641 ? 16.201 23.555 -10.591 1.00 94.19 641 GLY A C 1
ATOM 5092 O O . GLY A 1 641 ? 16.818 24.460 -11.154 1.00 94.19 641 GLY A O 1
ATOM 5093 N N . LYS A 1 642 ? 16.792 22.697 -9.754 1.00 95.75 642 LYS A N 1
ATOM 5094 C CA . LYS A 1 642 ? 18.239 22.654 -9.520 1.00 95.75 642 LYS A CA 1
ATOM 5095 C C . LYS A 1 642 ? 18.946 21.819 -10.592 1.00 95.75 642 LYS A C 1
ATOM 5097 O O . LYS A 1 642 ? 18.315 21.095 -11.370 1.00 95.75 642 LYS A O 1
ATOM 5102 N N . LEU A 1 643 ? 20.270 21.949 -10.637 1.00 94.62 643 LEU A N 1
ATOM 5103 C CA . LEU A 1 643 ? 21.127 21.261 -11.597 1.00 94.62 643 LEU A CA 1
ATOM 5104 C C . LEU A 1 643 ? 21.537 19.882 -11.073 1.00 94.62 643 LEU A C 1
ATOM 5106 O O . LEU A 1 643 ? 22.152 19.765 -10.016 1.00 94.62 643 LEU A O 1
ATOM 5110 N N . GLY A 1 644 ? 21.230 18.849 -11.852 1.00 92.12 644 GLY A N 1
ATOM 5111 C CA . GLY A 1 644 ? 21.707 17.482 -11.697 1.00 92.12 644 GLY A CA 1
ATOM 5112 C C . GLY A 1 644 ? 21.684 16.968 -10.258 1.00 92.12 644 GLY A C 1
ATOM 5113 O O . GLY A 1 644 ? 20.625 16.848 -9.645 1.00 92.12 644 GLY A O 1
ATOM 5114 N N . ILE A 1 645 ? 22.869 16.682 -9.716 1.00 94.38 645 ILE A N 1
ATOM 5115 C CA . ILE A 1 645 ? 23.080 16.115 -8.374 1.00 94.38 645 ILE A CA 1
ATOM 5116 C C . ILE A 1 645 ? 22.624 17.022 -7.219 1.00 94.38 645 ILE A C 1
ATOM 5118 O O . ILE A 1 645 ? 22.399 16.536 -6.115 1.00 94.38 645 ILE A O 1
ATOM 5122 N N . GLU A 1 646 ? 22.476 18.332 -7.444 1.00 94.94 646 GLU A N 1
ATOM 5123 C CA . GLU A 1 646 ? 21.945 19.254 -6.429 1.00 94.94 646 GLU A CA 1
ATOM 5124 C C . GLU A 1 646 ? 20.424 19.128 -6.283 1.00 94.94 646 GLU A C 1
ATOM 5126 O O . GLU A 1 646 ? 19.849 19.574 -5.283 1.00 94.94 646 GLU A O 1
ATOM 5131 N N . GLN A 1 647 ? 19.760 18.551 -7.289 1.00 97.19 647 GLN A N 1
ATOM 5132 C CA . GLN A 1 647 ? 18.335 18.296 -7.247 1.00 97.19 647 GLN A CA 1
ATOM 5133 C C . GLN A 1 647 ? 18.054 17.007 -6.482 1.00 97.19 647 GLN A C 1
ATOM 5135 O O . GLN A 1 647 ? 18.306 15.904 -6.962 1.00 97.19 647 GLN A O 1
ATOM 5140 N N . GLU A 1 648 ? 17.461 17.162 -5.305 1.00 96.19 648 GLU A N 1
ATOM 5141 C CA . GLU A 1 648 ? 16.929 16.050 -4.529 1.00 96.19 648 GLU A CA 1
ATOM 5142 C C . GLU A 1 648 ? 15.639 15.534 -5.172 1.00 96.19 648 GLU A C 1
ATOM 5144 O O . GLU A 1 648 ? 14.803 16.319 -5.631 1.00 96.19 648 GLU A O 1
ATOM 5149 N N . ILE A 1 649 ? 15.479 14.214 -5.182 1.00 96.75 649 ILE A N 1
ATOM 5150 C CA . ILE A 1 649 ? 14.290 13.503 -5.661 1.00 96.75 649 ILE A CA 1
ATOM 5151 C C . ILE A 1 649 ? 13.938 12.400 -4.657 1.00 96.75 649 ILE A C 1
ATOM 5153 O O . ILE A 1 649 ? 14.732 12.100 -3.772 1.00 96.75 649 ILE A O 1
ATOM 5157 N N . SER A 1 650 ? 12.745 11.814 -4.756 1.00 97.75 650 SER A N 1
ATOM 5158 C CA . SER A 1 650 ? 12.259 10.828 -3.781 1.00 97.75 650 SER A CA 1
ATOM 5159 C C . SER A 1 650 ? 11.785 9.561 -4.474 1.00 97.75 650 SER A C 1
ATOM 5161 O O . SER A 1 650 ? 10.713 9.533 -5.079 1.00 97.75 650 SER A O 1
ATOM 5163 N N . SER A 1 651 ? 12.605 8.516 -4.397 1.00 97.88 651 SER A N 1
ATOM 5164 C CA . SER A 1 651 ? 12.266 7.167 -4.874 1.00 97.88 651 SER A CA 1
ATOM 5165 C C . SER A 1 651 ? 11.841 7.158 -6.353 1.00 97.88 651 SER A C 1
ATOM 5167 O O . SER A 1 651 ? 10.676 6.895 -6.669 1.00 97.88 651 SER A O 1
ATOM 5169 N N . PRO A 1 652 ? 12.756 7.497 -7.286 1.00 98.44 652 PRO A N 1
ATOM 5170 C CA . PRO A 1 652 ? 12.487 7.358 -8.710 1.00 98.44 652 PRO A CA 1
ATOM 5171 C C . PRO A 1 652 ? 12.275 5.880 -9.037 1.00 98.44 652 PRO A C 1
ATOM 5173 O O . PRO A 1 652 ? 13.092 5.037 -8.671 1.00 98.44 652 PRO A O 1
ATOM 5176 N N . TRP A 1 653 ? 11.177 5.566 -9.711 1.00 98.62 653 TRP A N 1
ATOM 5177 C CA . TRP A 1 653 ? 10.747 4.187 -9.937 1.00 98.62 653 TRP A CA 1
ATOM 5178 C C . TRP A 1 653 ? 10.875 3.761 -11.390 1.00 98.62 653 TRP A C 1
ATOM 5180 O O . TRP A 1 653 ? 11.239 2.621 -11.666 1.00 98.62 653 TRP A O 1
ATOM 5190 N N . ASP A 1 654 ? 10.603 4.679 -12.318 1.00 98.75 654 ASP A N 1
ATOM 5191 C CA . ASP A 1 654 ? 10.781 4.419 -13.739 1.00 98.75 654 ASP A CA 1
ATOM 5192 C C . ASP A 1 654 ? 11.306 5.622 -14.514 1.00 98.75 654 ASP A C 1
ATOM 5194 O O . ASP A 1 654 ? 11.134 6.769 -14.088 1.00 98.75 654 ASP A O 1
ATOM 5198 N N . VAL A 1 655 ? 11.959 5.357 -15.644 1.00 98.50 655 VAL A N 1
ATOM 5199 C CA . VAL A 1 655 ? 12.542 6.377 -16.513 1.00 98.50 655 VAL A CA 1
ATOM 5200 C C . VAL A 1 655 ? 12.291 6.076 -17.982 1.00 98.50 655 VAL A C 1
ATOM 5202 O O . VAL A 1 655 ? 12.410 4.942 -18.426 1.00 98.50 655 VAL A O 1
ATOM 5205 N N . VAL A 1 656 ? 12.008 7.115 -18.766 1.00 97.25 656 VAL A N 1
ATOM 5206 C CA . VAL A 1 656 ? 11.873 6.997 -20.222 1.00 97.25 656 VAL A CA 1
ATOM 5207 C C . VAL A 1 656 ? 12.345 8.270 -20.910 1.00 97.25 656 VAL A C 1
ATOM 5209 O O . VAL A 1 656 ? 12.069 9.385 -20.464 1.00 97.25 656 VAL A O 1
ATOM 5212 N N . VAL A 1 657 ? 13.075 8.121 -22.009 1.00 94.94 657 VAL A N 1
ATOM 5213 C CA . VAL A 1 657 ? 13.541 9.260 -22.807 1.00 94.94 657 VAL A CA 1
ATOM 5214 C C . VAL A 1 657 ? 12.450 9.713 -23.778 1.00 94.94 657 VAL A C 1
ATOM 5216 O O . VAL A 1 657 ? 11.763 8.900 -24.393 1.00 94.94 657 VAL A O 1
ATOM 5219 N N . GLY A 1 658 ? 12.287 11.028 -23.927 1.00 91.75 658 GLY A N 1
ATOM 5220 C CA . GLY A 1 658 ? 11.300 11.619 -24.822 1.00 91.75 658 GLY A CA 1
ATOM 5221 C C . GLY A 1 658 ? 11.651 13.033 -25.280 1.00 91.75 658 GLY A C 1
ATOM 5222 O O . GLY A 1 658 ? 12.721 13.575 -24.992 1.00 91.75 658 GLY A O 1
ATOM 5223 N N . ALA A 1 659 ? 10.730 13.635 -26.032 1.00 90.06 659 ALA A N 1
ATOM 5224 C CA . ALA A 1 659 ? 10.867 15.009 -26.504 1.00 90.06 659 ALA A CA 1
ATOM 5225 C C . ALA A 1 659 ? 10.643 16.031 -25.379 1.00 90.06 659 ALA A C 1
ATOM 5227 O O . ALA A 1 659 ? 9.964 15.737 -24.393 1.00 90.06 659 ALA A O 1
ATOM 5228 N N . SER A 1 660 ? 11.185 17.242 -25.537 1.00 88.38 660 SER A N 1
ATOM 5229 C CA . SER A 1 660 ? 10.983 18.326 -24.567 1.00 88.38 660 SER A CA 1
ATOM 5230 C C . SER A 1 660 ? 9.516 18.773 -24.474 1.00 88.38 660 SER A C 1
ATOM 5232 O O . SER A 1 660 ? 8.856 18.908 -25.512 1.00 88.38 660 SER A O 1
ATOM 5234 N N . PRO A 1 661 ? 9.007 19.076 -23.264 1.00 88.00 661 PRO A N 1
ATOM 5235 C CA . PRO A 1 661 ? 7.642 19.552 -23.083 1.00 88.00 661 PRO A CA 1
ATOM 5236 C C . PRO A 1 661 ? 7.308 20.812 -23.888 1.00 88.00 661 PRO A C 1
ATOM 5238 O O . PRO A 1 661 ? 7.978 21.838 -23.777 1.00 88.00 661 PRO A O 1
ATOM 5241 N N . GLY A 1 662 ? 6.203 20.778 -24.632 1.00 82.31 662 GLY A N 1
ATOM 5242 C CA . GLY A 1 662 ? 5.742 21.903 -25.452 1.00 82.31 662 GLY A CA 1
ATOM 5243 C C . GLY A 1 662 ? 6.358 21.991 -26.851 1.00 82.31 662 GLY A C 1
ATOM 5244 O O . GLY A 1 662 ? 6.012 22.919 -27.580 1.00 82.31 662 GLY A O 1
ATOM 5245 N N . SER A 1 663 ? 7.229 21.055 -27.243 1.00 74.88 663 SER A N 1
ATOM 5246 C CA . SER A 1 663 ? 7.723 20.979 -28.621 1.00 74.88 663 SER A CA 1
ATOM 5247 C C . SER A 1 663 ? 6.673 20.385 -29.571 1.00 74.88 663 SER A C 1
ATOM 5249 O O . SER A 1 663 ? 6.002 19.409 -29.236 1.00 74.88 663 SER A O 1
ATOM 5251 N N . ASP A 1 664 ? 6.550 20.983 -30.759 1.00 63.25 664 ASP A N 1
ATOM 5252 C CA . ASP A 1 664 ? 5.721 20.507 -31.878 1.00 63.25 664 ASP A CA 1
ATOM 5253 C C . ASP A 1 664 ? 6.548 19.809 -32.974 1.00 63.25 664 ASP A C 1
ATOM 5255 O O . ASP A 1 664 ? 5.980 19.272 -33.927 1.00 63.25 664 ASP A O 1
ATOM 5259 N N . THR A 1 665 ? 7.883 19.825 -32.871 1.00 50.59 665 THR A N 1
ATOM 5260 C CA . THR A 1 665 ? 8.787 19.442 -33.961 1.00 50.59 665 THR A CA 1
ATOM 5261 C C . THR A 1 665 ? 9.521 18.130 -33.695 1.00 50.59 665 THR A C 1
ATOM 5263 O O . THR A 1 665 ? 9.922 17.803 -32.578 1.00 50.59 665 THR A O 1
ATOM 5266 N N . THR A 1 666 ? 9.767 17.394 -34.779 1.00 52.19 666 THR A N 1
ATOM 5267 C CA . THR A 1 666 ? 10.635 16.207 -34.855 1.00 52.19 666 THR A CA 1
ATOM 5268 C C . THR A 1 666 ? 12.109 16.491 -34.524 1.00 52.19 666 THR A C 1
ATOM 5270 O O . THR A 1 666 ? 12.892 15.553 -34.434 1.00 52.19 666 THR A O 1
ATOM 5273 N N . ASP A 1 667 ? 12.490 17.754 -34.309 1.00 47.28 667 ASP A N 1
ATOM 5274 C CA . ASP A 1 667 ? 13.873 18.187 -34.053 1.00 47.28 667 ASP A CA 1
ATOM 5275 C C . ASP A 1 667 ? 14.275 18.125 -32.565 1.00 47.28 667 ASP A C 1
ATOM 5277 O O . ASP A 1 667 ? 15.441 18.308 -32.226 1.00 47.28 667 ASP A O 1
ATOM 5281 N N . CYS A 1 668 ? 13.326 17.867 -31.656 1.00 56.94 668 CYS A N 1
ATOM 5282 C CA . CYS A 1 668 ? 13.569 17.786 -30.206 1.00 56.94 668 CYS A CA 1
ATOM 5283 C C . CYS A 1 668 ? 13.499 16.356 -29.644 1.00 56.94 668 CYS A C 1
ATOM 5285 O O . CYS A 1 668 ? 13.245 16.174 -28.451 1.00 56.94 668 CYS A O 1
ATOM 5287 N N . VAL A 1 669 ? 13.660 15.340 -30.494 1.00 66.12 669 VAL A N 1
ATOM 5288 C CA . VAL A 1 669 ? 13.566 13.929 -30.100 1.00 66.12 669 VAL A CA 1
ATOM 5289 C C . VAL A 1 669 ? 14.731 13.591 -29.160 1.00 66.12 669 VAL A C 1
ATOM 5291 O O . VAL A 1 669 ? 15.889 13.849 -29.476 1.00 66.12 669 VAL A O 1
ATOM 5294 N N . ASN A 1 670 ? 14.410 13.015 -27.998 1.00 77.56 670 ASN A N 1
ATOM 5295 C CA . ASN A 1 670 ? 15.357 12.581 -26.961 1.00 77.56 670 ASN A CA 1
ATOM 5296 C C . ASN A 1 670 ? 16.095 13.700 -26.205 1.00 77.56 670 ASN A C 1
ATOM 5298 O O . ASN A 1 670 ? 17.222 13.519 -25.744 1.00 77.56 670 ASN A O 1
ATOM 5302 N N . ASN A 1 671 ? 15.462 14.862 -26.045 1.00 86.62 671 ASN A N 1
ATOM 5303 C CA . ASN A 1 671 ? 16.033 15.974 -25.280 1.00 86.62 671 ASN A CA 1
ATOM 5304 C C . ASN A 1 671 ? 15.785 15.878 -23.769 1.00 86.62 671 ASN A C 1
ATOM 5306 O O . ASN A 1 671 ? 16.441 16.587 -23.005 1.00 86.62 671 ASN A O 1
ATOM 5310 N N . CYS A 1 672 ? 14.843 15.042 -23.328 1.00 93.50 672 CYS A N 1
ATOM 5311 C CA . CYS A 1 672 ? 14.439 14.960 -21.929 1.00 93.50 672 CYS A CA 1
ATOM 5312 C C . CYS A 1 672 ? 14.335 13.513 -21.449 1.00 93.50 672 CYS A C 1
ATOM 5314 O O . CYS A 1 672 ? 13.869 12.636 -22.175 1.00 93.50 672 CYS A O 1
ATOM 5316 N N . LEU A 1 673 ? 14.717 13.293 -20.196 1.00 97.00 673 LEU A N 1
ATOM 5317 C CA . LEU A 1 673 ? 14.463 12.074 -19.444 1.00 97.00 673 LEU A CA 1
ATOM 5318 C C . LEU A 1 673 ? 13.270 12.322 -18.516 1.00 97.00 673 LEU A C 1
ATOM 5320 O O . LEU A 1 673 ? 13.339 13.166 -17.620 1.00 97.00 673 LEU A O 1
ATOM 5324 N N . TYR A 1 674 ? 12.172 11.610 -18.741 1.00 98.06 674 TYR A N 1
ATOM 5325 C CA . TYR A 1 674 ? 11.014 11.617 -17.854 1.00 98.06 674 TYR A CA 1
ATOM 5326 C C . TYR A 1 674 ? 11.221 10.598 -16.745 1.00 98.06 674 TYR A C 1
ATOM 5328 O O . TYR A 1 674 ? 11.706 9.499 -16.999 1.00 98.06 674 TYR A O 1
ATOM 5336 N N . ILE A 1 675 ? 10.852 10.975 -15.526 1.00 98.69 675 ILE A N 1
ATOM 5337 C CA . ILE A 1 675 ? 11.084 10.188 -14.318 1.00 98.69 675 ILE A CA 1
ATOM 5338 C C . ILE A 1 675 ? 9.753 10.050 -13.577 1.00 98.69 675 ILE A C 1
ATOM 5340 O O . ILE A 1 675 ? 9.114 11.053 -13.249 1.00 98.69 675 ILE A O 1
ATOM 5344 N N . ALA A 1 676 ? 9.341 8.818 -13.294 1.00 98.69 676 ALA A N 1
ATOM 5345 C CA . ALA A 1 676 ? 8.238 8.528 -12.390 1.00 98.69 676 ALA A CA 1
ATOM 5346 C C . ALA A 1 676 ? 8.776 8.570 -10.961 1.00 98.69 676 ALA A C 1
ATOM 5348 O O . ALA A 1 676 ? 9.494 7.670 -10.531 1.00 98.69 676 ALA A O 1
ATOM 5349 N N . VAL A 1 677 ? 8.481 9.650 -10.244 1.00 98.44 677 VAL A N 1
ATOM 5350 C CA . VAL A 1 677 ? 8.948 9.869 -8.874 1.00 98.44 677 VAL A CA 1
ATOM 5351 C C . VAL A 1 677 ? 7.846 9.400 -7.933 1.00 98.44 677 VAL A C 1
ATOM 5353 O O . VAL A 1 677 ? 6.883 10.123 -7.661 1.00 98.44 677 VAL A O 1
ATOM 5356 N N . ALA A 1 678 ? 7.968 8.150 -7.486 1.00 97.94 678 ALA A N 1
ATOM 5357 C CA . ALA A 1 678 ? 6.955 7.479 -6.683 1.00 97.94 678 ALA A CA 1
ATOM 5358 C C . ALA A 1 678 ? 6.783 8.147 -5.314 1.00 97.94 678 ALA A C 1
ATOM 5360 O O . ALA A 1 678 ? 5.647 8.368 -4.890 1.00 97.94 678 ALA A O 1
ATOM 5361 N N . GLY A 1 679 ? 7.897 8.523 -4.674 1.00 96.00 679 GLY A N 1
ATOM 5362 C CA . GLY A 1 679 ? 7.926 9.024 -3.299 1.00 96.00 679 GLY A CA 1
ATOM 5363 C C . GLY A 1 679 ? 7.286 10.398 -3.103 1.00 96.00 679 GLY A C 1
ATOM 5364 O O . GLY A 1 679 ? 6.766 10.672 -2.032 1.00 96.00 679 GLY A O 1
ATOM 5365 N N . THR A 1 680 ? 7.264 11.253 -4.129 1.00 96.81 680 THR A N 1
ATOM 5366 C CA . THR A 1 680 ? 6.507 12.521 -4.102 1.00 96.81 680 THR A CA 1
ATOM 5367 C C . THR A 1 680 ? 5.282 12.502 -5.004 1.00 96.81 680 THR A C 1
ATOM 5369 O O . THR A 1 680 ? 4.684 13.549 -5.217 1.00 96.81 680 THR A O 1
ATOM 5372 N N . HIS A 1 681 ? 4.890 11.343 -5.538 1.00 97.81 681 HIS A N 1
ATOM 5373 C CA . HIS A 1 681 ? 3.711 11.176 -6.392 1.00 97.81 681 HIS A CA 1
ATOM 5374 C C . HIS A 1 681 ? 3.678 12.147 -7.588 1.00 97.81 681 HIS A C 1
ATOM 5376 O O . HIS A 1 681 ? 2.715 12.896 -7.809 1.00 97.81 681 HIS A O 1
ATOM 5382 N N . GLN A 1 682 ? 4.765 12.170 -8.360 1.00 98.56 682 GLN A N 1
ATOM 5383 C CA . GLN A 1 682 ? 4.981 13.149 -9.425 1.00 98.56 682 GLN A CA 1
ATOM 5384 C C . GLN A 1 682 ? 5.657 12.545 -10.653 1.00 98.56 682 GLN A C 1
ATOM 5386 O O . GLN A 1 682 ? 6.377 11.555 -10.578 1.00 98.56 682 GLN A O 1
ATOM 5391 N N . ILE A 1 683 ? 5.477 13.216 -11.790 1.00 98.62 683 ILE A N 1
ATOM 5392 C CA . ILE A 1 683 ? 6.286 13.005 -12.989 1.00 98.62 683 ILE A CA 1
ATOM 5393 C C . ILE A 1 683 ? 7.267 14.164 -13.107 1.00 98.62 683 ILE A C 1
ATOM 5395 O O . ILE A 1 683 ? 6.869 15.332 -13.175 1.00 98.62 683 ILE A O 1
ATOM 5399 N N . TRP A 1 684 ? 8.550 13.837 -13.141 1.00 98.19 684 TRP A N 1
ATOM 5400 C CA . TRP A 1 684 ? 9.650 14.781 -13.273 1.00 98.19 684 TRP A CA 1
ATOM 5401 C C . TRP A 1 684 ? 10.262 14.714 -14.666 1.00 98.19 684 TRP A C 1
ATOM 5403 O O . TRP A 1 684 ? 10.091 13.740 -15.397 1.00 98.19 684 TRP A O 1
ATOM 5413 N N . CYS A 1 685 ? 10.955 15.782 -15.040 1.00 96.44 685 CYS A N 1
ATOM 5414 C CA . CYS A 1 685 ? 11.658 15.904 -16.304 1.00 96.44 685 CYS A CA 1
ATOM 5415 C C . CYS A 1 685 ? 13.072 16.414 -16.035 1.00 96.44 685 CYS A C 1
ATOM 5417 O O . CYS A 1 685 ? 13.246 17.461 -15.411 1.00 96.44 685 CYS A O 1
ATOM 5419 N N . TYR A 1 686 ? 14.064 15.684 -16.534 1.00 97.25 686 TYR A N 1
ATOM 5420 C CA . TYR A 1 686 ? 15.467 16.075 -16.559 1.00 97.25 686 TYR A CA 1
ATOM 5421 C C . TYR A 1 686 ? 15.887 16.408 -17.992 1.00 97.25 686 TYR A C 1
ATOM 5423 O O . TYR A 1 686 ? 15.624 15.645 -18.922 1.00 97.25 686 TYR A O 1
ATOM 5431 N N . PHE A 1 687 ? 16.516 17.562 -18.188 1.00 95.81 687 PHE A N 1
ATOM 5432 C CA . PHE A 1 687 ? 16.917 18.042 -19.509 1.00 95.81 687 PHE A CA 1
ATOM 5433 C C . PHE A 1 687 ? 18.286 17.481 -19.916 1.00 95.81 687 PHE A C 1
ATOM 5435 O O . PHE A 1 687 ? 19.315 17.876 -19.379 1.00 95.81 687 PHE A O 1
ATOM 5442 N N . LEU A 1 688 ? 18.314 16.590 -20.910 1.00 94.62 688 LEU A N 1
ATOM 5443 C CA . LEU A 1 688 ? 19.550 16.044 -21.494 1.00 94.62 688 LEU A CA 1
ATOM 5444 C C . LEU A 1 688 ? 20.253 17.059 -22.407 1.00 94.62 688 LEU A C 1
ATOM 5446 O O . LEU A 1 688 ? 21.467 16.992 -22.603 1.00 94.62 688 LEU A O 1
ATOM 5450 N N . LYS A 1 689 ? 19.478 17.996 -22.965 1.00 92.50 689 LYS A N 1
ATOM 5451 C CA . LYS A 1 689 ? 19.899 19.130 -23.799 1.00 92.50 689 LYS A CA 1
ATOM 5452 C C . LYS A 1 689 ? 19.042 20.347 -23.451 1.00 92.50 689 LYS A C 1
ATOM 5454 O O . LYS A 1 689 ? 17.963 20.190 -22.882 1.00 92.50 689 LYS A O 1
ATOM 5459 N N . ASP A 1 690 ? 19.495 21.540 -23.828 1.00 90.75 690 ASP A N 1
ATOM 5460 C CA . ASP A 1 690 ? 18.658 22.741 -23.771 1.00 90.75 690 ASP A CA 1
ATOM 5461 C C . ASP A 1 690 ? 17.372 22.514 -24.581 1.00 90.75 690 ASP A C 1
ATOM 5463 O O . ASP A 1 690 ? 17.406 21.967 -25.687 1.00 90.75 690 ASP A O 1
ATOM 5467 N N . GLY A 1 691 ? 16.224 22.908 -24.033 1.00 88.25 691 GLY A N 1
ATOM 5468 C CA . GLY A 1 691 ? 14.941 22.590 -24.652 1.00 88.25 691 GLY A CA 1
ATOM 5469 C C . GLY A 1 691 ? 13.785 23.448 -24.166 1.00 88.25 691 GLY A C 1
ATOM 5470 O O . GLY A 1 691 ? 13.895 24.196 -23.196 1.00 88.25 691 GLY A O 1
ATOM 5471 N N . LEU A 1 692 ? 12.657 23.341 -24.864 1.00 88.06 692 LEU A N 1
ATOM 5472 C CA . LEU A 1 692 ? 11.423 24.044 -24.522 1.00 88.06 692 LEU A CA 1
ATOM 5473 C C . LEU A 1 692 ? 10.810 23.519 -23.217 1.00 88.06 692 LEU A C 1
ATOM 5475 O O . LEU A 1 692 ? 10.951 22.350 -22.859 1.00 88.06 692 LEU A O 1
ATOM 5479 N N . TRP A 1 693 ? 10.091 24.398 -22.523 1.00 89.56 693 TRP A N 1
ATOM 5480 C CA . TRP A 1 693 ? 9.342 24.076 -21.315 1.00 89.56 693 TRP A CA 1
ATOM 5481 C C . TRP A 1 693 ? 7.950 24.694 -21.337 1.00 89.56 693 TRP A C 1
ATOM 5483 O O . TRP A 1 693 ? 7.713 25.800 -20.829 1.00 89.56 693 TRP A O 1
ATOM 5493 N N . LEU A 1 694 ? 7.003 23.936 -21.899 1.00 84.81 694 LEU A N 1
ATOM 5494 C CA . LEU A 1 694 ? 5.583 24.292 -21.956 1.00 84.81 694 LEU A CA 1
ATOM 5495 C C . LEU A 1 694 ? 5.405 25.760 -22.411 1.00 84.81 694 LEU A C 1
ATOM 5497 O O . LEU A 1 694 ? 6.084 26.239 -23.313 1.00 84.81 694 LEU A O 1
ATOM 5501 N N . LYS A 1 695 ? 4.507 26.516 -21.767 1.00 72.06 695 LYS A N 1
ATOM 5502 C CA . LYS A 1 695 ? 4.271 27.945 -22.045 1.00 72.06 695 LYS A CA 1
ATOM 5503 C C . LYS A 1 695 ? 5.266 28.891 -21.347 1.00 72.06 695 LYS A C 1
ATOM 5505 O O . LYS A 1 695 ? 5.048 30.097 -21.365 1.00 72.06 695 LYS A O 1
ATOM 5510 N N . LYS A 1 696 ? 6.292 28.366 -20.662 1.00 64.94 696 LYS A N 1
ATOM 5511 C CA . LYS A 1 696 ? 7.164 29.113 -19.734 1.00 64.94 696 LYS A CA 1
ATOM 5512 C C . LYS A 1 696 ? 8.581 29.388 -20.271 1.00 64.94 696 LYS A C 1
ATOM 5514 O O . LYS A 1 696 ? 9.378 29.962 -19.538 1.00 64.94 696 LYS A O 1
ATOM 5519 N N . GLY A 1 697 ? 8.887 29.046 -21.525 1.00 78.75 697 GLY A N 1
ATOM 5520 C CA . GLY A 1 697 ? 10.159 29.393 -22.180 1.00 78.75 697 GLY A CA 1
ATOM 5521 C C . GLY A 1 697 ? 11.064 28.184 -22.426 1.00 78.75 697 GLY A C 1
ATOM 5522 O O . GLY A 1 697 ? 10.576 27.149 -22.869 1.00 78.75 697 GLY A O 1
ATOM 5523 N N . HIS A 1 698 ? 12.370 28.329 -22.175 1.00 87.25 698 HIS A N 1
ATOM 5524 C CA . HIS A 1 698 ? 13.394 27.285 -22.333 1.00 87.25 698 HIS A CA 1
ATOM 5525 C C . HIS A 1 698 ? 14.010 26.902 -20.982 1.00 87.25 698 HIS A C 1
ATOM 5527 O O . HIS A 1 698 ? 14.119 27.743 -20.090 1.00 87.25 698 HIS A O 1
ATOM 5533 N N . GLN A 1 699 ? 14.446 25.651 -20.858 1.00 91.81 699 GLN A N 1
ATOM 5534 C CA . GLN A 1 699 ? 15.255 25.151 -19.749 1.00 91.81 699 GLN A CA 1
ATOM 5535 C C . GLN A 1 699 ? 16.632 24.745 -20.253 1.00 91.81 699 GLN A C 1
ATOM 5537 O O . GLN A 1 699 ? 16.794 24.325 -21.401 1.00 91.81 699 GLN A O 1
ATOM 5542 N N . LYS A 1 700 ? 17.619 24.899 -19.372 1.00 93.19 700 LYS A N 1
ATOM 5543 C CA . LYS A 1 700 ? 19.001 24.513 -19.644 1.00 93.19 700 LYS A CA 1
ATOM 5544 C C . LYS A 1 700 ? 19.185 23.014 -19.447 1.00 93.19 700 LYS A C 1
ATOM 5546 O O . LYS A 1 700 ? 18.458 22.383 -18.678 1.00 93.19 700 LYS A O 1
ATOM 5551 N N . LYS A 1 701 ? 20.211 22.476 -20.095 1.00 94.50 701 LYS A N 1
ATOM 5552 C CA . LYS A 1 701 ? 20.752 21.148 -19.838 1.00 94.50 701 LYS A CA 1
ATOM 5553 C C . LYS A 1 701 ? 20.981 20.939 -18.337 1.00 94.50 701 LYS A C 1
ATOM 5555 O O . LYS A 1 701 ? 21.394 21.848 -17.623 1.00 94.50 701 LYS A O 1
ATOM 5560 N N . GLU A 1 702 ? 20.748 19.713 -17.898 1.00 95.44 702 GLU A N 1
ATOM 5561 C CA . GLU A 1 702 ? 20.973 19.198 -16.549 1.00 95.44 702 GLU A CA 1
ATOM 5562 C C . GLU A 1 702 ? 20.016 19.743 -15.484 1.00 95.44 702 GLU A C 1
ATOM 5564 O O . GLU A 1 702 ? 20.126 19.373 -14.321 1.00 95.44 702 GLU A O 1
ATOM 5569 N N . VAL A 1 703 ? 19.028 20.561 -15.847 1.00 96.31 703 VAL A N 1
ATOM 5570 C CA . VAL A 1 703 ? 17.970 20.960 -14.912 1.00 96.31 703 VAL A CA 1
ATOM 5571 C C . VAL A 1 703 ? 16.976 19.805 -14.747 1.00 96.31 703 VAL A C 1
ATOM 5573 O O . VAL A 1 703 ? 16.460 19.281 -15.738 1.00 96.31 703 VAL A O 1
ATOM 5576 N N . ALA A 1 704 ? 16.681 19.429 -13.500 1.00 96.56 704 ALA A N 1
ATOM 5577 C CA . ALA A 1 704 ? 15.604 18.503 -13.145 1.00 96.56 704 ALA A CA 1
ATOM 5578 C C . ALA A 1 704 ? 14.478 19.252 -12.430 1.00 96.56 704 ALA A C 1
ATOM 5580 O O . ALA A 1 704 ? 14.716 19.945 -11.443 1.00 96.56 704 ALA A O 1
ATOM 5581 N N . LEU A 1 705 ? 13.241 19.108 -12.905 1.00 95.75 705 LEU A N 1
ATOM 5582 C CA . LEU A 1 705 ? 12.079 19.747 -12.292 1.00 95.75 705 LEU A CA 1
ATOM 5583 C C . LEU A 1 705 ? 10.786 18.966 -12.517 1.00 95.75 705 LEU A C 1
ATOM 5585 O O . LEU A 1 705 ? 10.659 18.170 -13.453 1.00 95.75 705 LEU A O 1
ATOM 5589 N N . ARG A 1 706 ? 9.793 19.235 -11.668 1.00 96.94 706 ARG A N 1
ATOM 5590 C CA . ARG A 1 706 ? 8.458 18.646 -11.769 1.00 96.94 706 ARG A CA 1
ATOM 5591 C C . ARG A 1 706 ? 7.799 19.032 -13.095 1.00 96.94 706 ARG A C 1
ATOM 5593 O O . ARG A 1 706 ? 7.519 20.209 -13.342 1.00 96.94 706 ARG A O 1
ATOM 5600 N N . PHE A 1 707 ? 7.430 18.021 -13.879 1.00 96.50 707 PHE A N 1
ATOM 5601 C CA . PHE A 1 707 ? 6.617 18.170 -15.082 1.00 96.50 707 PHE A CA 1
ATOM 5602 C C . PHE A 1 707 ? 5.118 18.158 -14.766 1.00 96.50 707 PHE A C 1
ATOM 5604 O O . PHE A 1 707 ? 4.421 19.094 -15.153 1.00 96.50 707 PHE A O 1
ATOM 5611 N N . ALA A 1 708 ? 4.630 17.159 -14.023 1.00 97.69 708 ALA A N 1
ATOM 5612 C CA . ALA A 1 708 ? 3.224 17.028 -13.631 1.00 97.69 708 ALA A CA 1
ATOM 5613 C C . ALA A 1 708 ? 3.071 16.406 -12.230 1.00 97.69 708 ALA A C 1
ATOM 5615 O O . ALA A 1 708 ? 3.924 15.638 -11.794 1.00 97.69 708 ALA A O 1
ATOM 5616 N N . GLY A 1 709 ? 1.969 16.718 -11.540 1.00 97.94 709 GLY A N 1
ATOM 5617 C CA . GLY A 1 709 ? 1.677 16.232 -10.186 1.00 97.94 709 GLY A CA 1
ATOM 5618 C C . GLY A 1 709 ? 1.846 17.303 -9.102 1.00 97.94 709 GLY A C 1
ATOM 5619 O O . GLY A 1 709 ? 2.910 17.891 -8.946 1.00 97.94 709 GLY A O 1
ATOM 5620 N N . SER A 1 710 ? 0.810 17.551 -8.312 1.00 97.44 710 SER A N 1
ATOM 5621 C CA . SER A 1 710 ? 0.820 18.477 -7.172 1.00 97.44 710 SER A CA 1
ATOM 5622 C C . SER A 1 710 ? 1.757 18.016 -6.049 1.00 97.44 710 SER A C 1
ATOM 5624 O O . SER A 1 710 ? 2.289 18.838 -5.306 1.00 97.44 710 SER A O 1
ATOM 5626 N N . GLY A 1 711 ? 1.989 16.705 -5.980 1.00 95.50 711 GLY A N 1
ATOM 5627 C CA . GLY A 1 711 ? 2.670 16.011 -4.898 1.00 95.50 711 GLY A CA 1
ATOM 5628 C C . GLY A 1 711 ? 1.750 15.582 -3.756 1.00 95.50 711 GLY A C 1
ATOM 5629 O O . GLY A 1 711 ? 2.243 15.180 -2.706 1.00 95.50 711 GLY A O 1
ATOM 5630 N N . GLU A 1 712 ? 0.435 15.708 -3.937 1.00 96.12 712 GLU A N 1
ATOM 5631 C CA . GLU A 1 712 ? -0.565 15.003 -3.136 1.00 96.12 712 GLU A CA 1
ATOM 5632 C C . GLU A 1 712 ? -0.824 13.621 -3.739 1.00 96.12 712 GLU A C 1
ATOM 5634 O O . GLU A 1 712 ? -0.802 13.468 -4.964 1.00 96.12 712 GLU A O 1
ATOM 5639 N N . GLU A 1 713 ? -1.105 12.639 -2.886 1.00 96.25 713 GLU A N 1
ATOM 5640 C CA . GLU A 1 713 ? -1.439 11.278 -3.298 1.00 96.25 713 GLU A CA 1
ATOM 5641 C C . GLU A 1 713 ? -2.922 11.193 -3.695 1.00 96.25 713 GLU A C 1
ATOM 5643 O O . GLU A 1 713 ? -3.811 11.028 -2.860 1.00 96.25 713 GLU A O 1
ATOM 5648 N N . GLU A 1 714 ? -3.226 11.361 -4.983 1.00 96.75 714 GLU A N 1
ATOM 5649 C CA . GLU A 1 714 ? -4.604 11.315 -5.484 1.00 96.75 714 GLU A CA 1
ATOM 5650 C C . GLU A 1 714 ? -4.676 10.759 -6.916 1.00 96.75 714 GLU A C 1
ATOM 5652 O O . GLU A 1 714 ? -3.751 10.858 -7.721 1.00 96.75 714 GLU A O 1
ATOM 5657 N N . ASN A 1 715 ? -5.861 10.302 -7.312 1.00 97.19 715 ASN A N 1
ATOM 5658 C CA . ASN A 1 715 ? -6.219 9.974 -8.691 1.00 97.19 715 ASN A CA 1
ATOM 5659 C C . ASN A 1 715 ? -6.783 11.200 -9.452 1.00 97.19 715 ASN A C 1
ATOM 5661 O O . ASN A 1 715 ? -7.826 11.153 -10.115 1.00 97.19 715 ASN A O 1
ATOM 5665 N N . ARG A 1 716 ? -6.147 12.370 -9.316 1.00 98.00 716 ARG A N 1
ATOM 5666 C CA . ARG A 1 716 ? -6.678 13.617 -9.888 1.00 98.00 716 ARG A CA 1
ATOM 5667 C C . ARG A 1 716 ? -6.153 13.873 -11.295 1.00 98.00 716 ARG A C 1
ATOM 5669 O O . ARG A 1 716 ? -4.984 14.197 -11.493 1.00 98.00 716 ARG A O 1
ATOM 5676 N N . ASN A 1 717 ? -7.060 13.836 -12.267 1.00 97.62 717 ASN A N 1
ATOM 5677 C CA . ASN A 1 717 ? -6.805 14.269 -13.641 1.00 97.62 717 ASN A CA 1
ATOM 5678 C C . ASN A 1 717 ? -7.052 15.778 -13.797 1.00 97.62 717 ASN A C 1
ATOM 5680 O O . ASN A 1 717 ? -7.968 16.331 -13.182 1.00 97.62 717 ASN A O 1
ATOM 5684 N N . ASN A 1 718 ? -6.250 16.463 -14.618 1.00 97.88 718 ASN A N 1
ATOM 5685 C CA . ASN A 1 718 ? -6.399 17.901 -14.837 1.00 97.88 718 ASN A CA 1
ATOM 5686 C C . ASN A 1 718 ? -5.757 18.365 -16.151 1.00 97.88 718 ASN A C 1
ATOM 5688 O O . ASN A 1 718 ? -4.711 17.865 -16.557 1.00 97.88 718 ASN A O 1
ATOM 5692 N N . SER A 1 719 ? -6.337 19.390 -16.779 1.00 96.56 719 SER A N 1
ATOM 5693 C CA . SER A 1 719 ? -5.732 20.053 -17.941 1.00 96.56 719 SER A CA 1
ATOM 5694 C C . SER A 1 719 ? -4.441 20.804 -17.602 1.00 96.56 719 SER A C 1
ATOM 5696 O O . SER A 1 719 ? -3.626 21.022 -18.490 1.00 96.56 719 SER A O 1
ATOM 5698 N N . TYR A 1 720 ? -4.259 21.210 -16.342 1.00 94.88 720 TYR A N 1
ATOM 5699 C CA . TYR A 1 720 ? -3.037 21.848 -15.864 1.00 94.88 720 TYR A CA 1
ATOM 5700 C C . TYR A 1 720 ? -2.159 20.821 -15.134 1.00 94.88 720 TYR A C 1
ATOM 5702 O O . TYR A 1 720 ? -2.598 20.300 -14.105 1.00 94.88 720 TYR A O 1
ATOM 5710 N N . PRO A 1 721 ? -0.915 20.575 -15.587 1.00 95.00 721 PRO A N 1
ATOM 5711 C CA . PRO A 1 721 ? -0.066 19.506 -15.052 1.00 95.00 721 PRO A CA 1
ATOM 5712 C C . PRO A 1 721 ? 0.180 19.612 -13.543 1.00 95.00 721 PRO A C 1
ATOM 5714 O O . PRO A 1 721 ? 0.183 18.609 -12.840 1.00 95.00 721 PRO A O 1
ATOM 5717 N N . THR A 1 722 ? 0.340 20.829 -13.021 1.00 94.06 722 THR A N 1
ATOM 5718 C CA . THR A 1 722 ? 0.623 21.071 -11.596 1.00 94.06 722 THR A CA 1
ATOM 5719 C C . THR A 1 722 ? -0.598 20.924 -10.685 1.00 94.06 722 THR A C 1
ATOM 5721 O O . THR A 1 722 ? -0.442 20.888 -9.470 1.00 94.06 722 THR A O 1
ATOM 5724 N N . LYS A 1 723 ? -1.812 20.871 -11.252 1.00 96.62 723 LYS A N 1
ATOM 5725 C CA . LYS A 1 723 ? -3.071 20.631 -10.520 1.00 96.62 723 LYS A CA 1
ATOM 5726 C C . LYS A 1 723 ? -3.575 19.195 -10.657 1.00 96.62 723 LYS A C 1
ATOM 5728 O O . LYS A 1 723 ? -4.555 18.835 -10.007 1.00 96.62 723 LYS A O 1
ATOM 5733 N N . ALA A 1 724 ? -2.977 18.412 -11.551 1.00 97.62 724 ALA A N 1
ATOM 5734 C CA . ALA A 1 724 ? -3.106 16.967 -11.506 1.00 97.62 724 ALA A CA 1
ATOM 5735 C C . ALA A 1 724 ? -2.301 16.448 -10.311 1.00 97.62 724 ALA A C 1
ATOM 5737 O O . ALA A 1 724 ? -1.367 17.109 -9.873 1.00 97.62 724 ALA A O 1
ATOM 5738 N N . SER A 1 725 ? -2.645 15.277 -9.805 1.00 97.69 725 SER A N 1
ATOM 5739 C CA . SER A 1 725 ? -1.978 14.634 -8.666 1.00 97.69 725 SER A CA 1
ATOM 5740 C C . SER A 1 725 ? -1.777 13.174 -9.041 1.00 97.69 725 SER A C 1
ATOM 5742 O O . SER A 1 725 ? -2.687 12.623 -9.666 1.00 97.69 725 SER A O 1
ATOM 5744 N N . PHE A 1 726 ? -0.625 12.576 -8.730 1.00 98.56 726 PHE A N 1
ATOM 5745 C CA . PHE A 1 726 ? -0.384 11.148 -8.961 1.00 98.56 726 PHE A CA 1
ATOM 5746 C C . PHE A 1 726 ? -0.560 10.337 -7.672 1.00 98.56 726 PHE A C 1
ATOM 5748 O O . PHE A 1 726 ? -0.759 10.920 -6.612 1.00 98.56 726 PHE A O 1
ATOM 5755 N N . ALA A 1 727 ? -0.535 9.011 -7.757 1.00 98.06 727 ALA A N 1
ATOM 5756 C CA . ALA A 1 727 ? -0.569 8.123 -6.604 1.00 98.06 727 ALA A CA 1
ATOM 5757 C C . ALA A 1 727 ? 0.436 6.994 -6.851 1.00 98.06 727 ALA A C 1
ATOM 5759 O O . ALA A 1 727 ? 0.109 5.956 -7.428 1.00 98.06 727 ALA A O 1
ATOM 5760 N N . GLN A 1 728 ? 1.683 7.259 -6.448 1.00 98.19 728 GLN A N 1
ATOM 5761 C CA . GLN A 1 728 ? 2.828 6.363 -6.629 1.00 98.19 728 GLN A CA 1
ATOM 5762 C C . GLN A 1 728 ? 3.007 5.899 -8.094 1.00 98.19 728 GLN A C 1
ATOM 5764 O O . GLN A 1 728 ? 2.812 4.723 -8.408 1.00 98.19 728 GLN A O 1
ATOM 5769 N N . PRO A 1 729 ? 3.358 6.813 -9.020 1.00 98.62 729 PRO A N 1
ATOM 5770 C CA . PRO A 1 729 ? 3.637 6.437 -10.400 1.00 98.62 729 PRO A CA 1
ATOM 5771 C C . PRO A 1 729 ? 4.874 5.527 -10.455 1.00 98.62 729 PRO A C 1
ATOM 5773 O O . PRO A 1 729 ? 5.924 5.887 -9.921 1.00 98.62 729 PRO A O 1
ATOM 5776 N N . SER A 1 730 ? 4.753 4.366 -11.104 1.00 98.62 730 SER A N 1
ATOM 5777 C CA . SER A 1 730 ? 5.783 3.309 -11.077 1.00 98.62 730 SER A CA 1
ATOM 5778 C C . SER A 1 730 ? 6.239 2.814 -12.449 1.00 98.62 730 SER A C 1
ATOM 5780 O O . SER A 1 730 ? 7.206 2.058 -12.524 1.00 98.62 730 SER A O 1
ATOM 5782 N N . GLY A 1 731 ? 5.572 3.218 -13.530 1.00 98.62 731 GLY A N 1
ATOM 5783 C CA . GLY A 1 731 ? 5.916 2.788 -14.885 1.00 98.62 731 GLY A CA 1
ATOM 5784 C C . GLY A 1 731 ? 5.577 3.837 -15.928 1.00 98.62 731 GLY A C 1
ATOM 5785 O O . GLY A 1 731 ? 4.573 4.542 -15.786 1.00 98.62 731 GLY A O 1
ATOM 5786 N N . LEU A 1 732 ? 6.404 3.945 -16.963 1.00 98.56 732 LEU A N 1
ATOM 5787 C CA . LEU A 1 732 ? 6.314 4.953 -18.007 1.00 98.56 732 LEU A CA 1
ATOM 5788 C C . LEU A 1 732 ? 6.492 4.348 -19.400 1.00 98.56 732 LEU A C 1
ATOM 5790 O O . LEU A 1 732 ? 7.419 3.597 -19.669 1.00 98.56 732 LEU A O 1
ATOM 5794 N N . ALA A 1 733 ? 5.669 4.801 -20.343 1.00 97.00 733 ALA A N 1
ATOM 5795 C CA . ALA A 1 733 ? 5.895 4.546 -21.762 1.00 97.00 733 ALA A CA 1
ATOM 5796 C C . ALA A 1 733 ? 5.547 5.766 -22.601 1.00 97.00 733 ALA A C 1
ATOM 5798 O O . ALA A 1 733 ? 4.532 6.417 -22.373 1.00 97.00 733 ALA A O 1
ATOM 5799 N N . ILE A 1 734 ? 6.349 6.055 -23.623 1.00 93.38 734 ILE A N 1
ATOM 5800 C CA . ILE A 1 734 ? 6.074 7.143 -24.563 1.00 93.38 734 ILE A CA 1
ATOM 5801 C C . ILE A 1 734 ? 5.743 6.564 -25.931 1.00 93.38 734 ILE A C 1
ATOM 5803 O O . ILE A 1 734 ? 6.474 5.739 -26.470 1.00 93.38 734 ILE A O 1
ATOM 5807 N N . ILE A 1 735 ? 4.659 7.057 -26.528 1.00 90.06 735 ILE A N 1
ATOM 5808 C CA . ILE A 1 735 ? 4.374 6.862 -27.949 1.00 90.06 735 ILE A CA 1
ATOM 5809 C C . ILE A 1 735 ? 3.881 8.180 -28.548 1.00 90.06 735 ILE A C 1
ATOM 5811 O O . ILE A 1 735 ? 2.901 8.780 -28.095 1.00 90.06 735 ILE A O 1
ATOM 5815 N N . LYS A 1 736 ? 4.571 8.651 -29.593 1.00 85.00 736 LYS A N 1
ATOM 5816 C CA . LYS A 1 736 ? 4.340 9.971 -30.204 1.00 85.00 736 LYS A CA 1
ATOM 5817 C C . LYS A 1 736 ? 4.443 11.086 -29.146 1.00 85.00 736 LYS A C 1
ATOM 5819 O O . LYS A 1 736 ? 5.484 11.234 -28.522 1.00 85.00 736 LYS A O 1
ATOM 5824 N N . ASN A 1 737 ? 3.374 11.857 -28.943 1.00 87.19 737 ASN A N 1
ATOM 5825 C CA . ASN A 1 737 ? 3.323 13.001 -28.029 1.00 87.19 737 ASN A CA 1
ATOM 5826 C C . ASN A 1 737 ? 2.572 12.698 -26.715 1.00 87.19 737 ASN A C 1
ATOM 5828 O O . ASN A 1 737 ? 2.041 13.607 -26.076 1.00 87.19 737 ASN A O 1
ATOM 5832 N N . GLN A 1 738 ? 2.444 11.420 -26.352 1.00 92.94 738 GLN A N 1
ATOM 5833 C CA . GLN A 1 738 ? 1.733 10.970 -25.155 1.00 92.94 738 GLN A CA 1
ATOM 5834 C C . GLN A 1 738 ? 2.663 10.127 -24.285 1.00 92.94 738 GLN A C 1
ATOM 5836 O O . GLN A 1 738 ? 3.249 9.154 -24.763 1.00 92.94 738 GLN A O 1
ATOM 5841 N N . LEU A 1 739 ? 2.755 10.500 -23.012 1.00 96.62 739 LEU A N 1
ATOM 5842 C CA . LEU A 1 739 ? 3.398 9.730 -21.956 1.00 96.62 739 LEU A CA 1
ATOM 5843 C C . LEU A 1 739 ? 2.324 8.965 -21.183 1.00 96.62 739 LEU A C 1
ATOM 5845 O O . LEU A 1 739 ? 1.438 9.573 -20.591 1.00 96.62 739 LEU A O 1
ATOM 5849 N N . PHE A 1 740 ? 2.399 7.646 -21.176 1.00 98.25 740 PHE A N 1
ATOM 5850 C CA . PHE A 1 740 ? 1.559 6.776 -20.368 1.00 98.25 740 PHE A CA 1
ATOM 5851 C C . PHE A 1 740 ? 2.227 6.503 -19.032 1.00 98.25 740 PHE A C 1
ATOM 5853 O O . PHE A 1 740 ? 3.440 6.337 -18.972 1.00 98.25 740 PHE A O 1
ATOM 5860 N N . VAL A 1 741 ? 1.419 6.476 -17.978 1.00 98.81 741 VAL A N 1
ATOM 5861 C CA . VAL A 1 741 ? 1.858 6.317 -16.595 1.00 98.81 741 VAL A CA 1
ATOM 5862 C C . VAL A 1 741 ? 1.068 5.178 -15.969 1.00 98.81 741 VAL A C 1
ATOM 5864 O O . VAL A 1 741 ? -0.164 5.247 -15.926 1.00 98.81 741 VAL A O 1
ATOM 5867 N N . ALA A 1 742 ? 1.766 4.153 -15.488 1.00 98.75 742 ALA A N 1
ATOM 5868 C CA . ALA A 1 742 ? 1.215 3.181 -14.556 1.00 98.75 742 ALA A CA 1
ATOM 5869 C C . ALA A 1 742 ? 1.220 3.806 -13.158 1.00 98.75 742 ALA A C 1
ATOM 5871 O O . ALA A 1 742 ? 2.278 4.096 -12.597 1.00 98.75 742 ALA A O 1
ATOM 5872 N N . ASP A 1 743 ? 0.028 4.111 -12.654 1.00 98.62 743 ASP A N 1
ATOM 5873 C CA . ASP A 1 743 ? -0.172 4.826 -11.402 1.00 98.62 743 ASP A CA 1
ATOM 5874 C C . ASP A 1 743 ? -0.733 3.861 -10.354 1.00 98.62 743 ASP A C 1
ATOM 5876 O O . ASP A 1 743 ? -1.926 3.532 -10.337 1.00 98.62 743 ASP A O 1
ATOM 5880 N N . SER A 1 744 ? 0.182 3.339 -9.541 1.00 98.50 744 SER A N 1
ATOM 5881 C CA . SER A 1 744 ? 0.024 2.072 -8.830 1.00 98.50 744 SER A CA 1
ATOM 5882 C C . SER A 1 744 ? -1.016 2.154 -7.715 1.00 98.50 744 SER A C 1
ATOM 5884 O O . SER A 1 744 ? -1.965 1.364 -7.684 1.00 98.50 744 SER A O 1
ATOM 5886 N N . GLU A 1 745 ? -0.912 3.159 -6.843 1.00 97.56 745 GLU A N 1
ATOM 5887 C CA . GLU A 1 745 ? -1.760 3.273 -5.649 1.00 97.56 745 GLU A CA 1
ATOM 5888 C C . GLU A 1 745 ? -3.204 3.673 -5.985 1.00 97.56 745 GLU A C 1
ATOM 5890 O O . GLU A 1 745 ? -4.116 3.366 -5.214 1.00 97.56 745 GLU A O 1
ATOM 5895 N N . SER A 1 746 ? -3.440 4.297 -7.148 1.00 97.38 746 SER A N 1
ATOM 5896 C CA . SER A 1 746 ? -4.791 4.522 -7.689 1.00 97.38 746 SER A CA 1
ATOM 5897 C C . SER A 1 746 ? -5.323 3.349 -8.518 1.00 97.38 746 SER A C 1
ATOM 5899 O O . SER A 1 746 ? -6.505 3.331 -8.874 1.00 97.38 746 SER A O 1
ATOM 5901 N N . SER A 1 747 ? -4.462 2.374 -8.829 1.00 98.50 747 SER A N 1
ATOM 5902 C CA . SER A 1 747 ? -4.752 1.238 -9.705 1.00 98.50 747 SER A CA 1
ATOM 5903 C C . SER A 1 747 ? -5.279 1.667 -11.076 1.00 98.50 747 SER A C 1
ATOM 5905 O O . SER A 1 747 ? -6.358 1.253 -11.520 1.00 98.50 747 SER A O 1
ATOM 5907 N N . SER A 1 748 ? -4.518 2.535 -11.747 1.00 98.31 748 SER A N 1
ATOM 5908 C CA . SER A 1 748 ? -4.918 3.121 -13.025 1.00 98.31 748 SER A CA 1
ATOM 5909 C C . SER A 1 748 ? -3.769 3.285 -14.014 1.00 98.31 748 SER A C 1
ATOM 5911 O O . SER A 1 748 ? -2.599 3.332 -13.644 1.00 98.31 748 SER A O 1
ATOM 5913 N N . ILE A 1 749 ? -4.128 3.401 -15.294 1.00 98.69 749 ILE A N 1
ATOM 5914 C CA . ILE A 1 749 ? -3.231 3.911 -16.333 1.00 98.69 749 ILE A CA 1
ATOM 5915 C C . ILE A 1 749 ? -3.678 5.319 -16.697 1.00 98.69 749 ILE A C 1
ATOM 5917 O O . ILE A 1 749 ? -4.865 5.572 -16.943 1.00 98.69 749 ILE A O 1
ATOM 5921 N N . ARG A 1 750 ? -2.720 6.240 -16.765 1.00 98.38 750 ARG A N 1
ATOM 5922 C CA . ARG A 1 750 ? -2.948 7.647 -17.102 1.00 98.38 750 ARG A CA 1
ATOM 5923 C C . ARG A 1 750 ? -2.128 8.058 -18.312 1.00 98.38 750 ARG A C 1
ATOM 5925 O O . ARG A 1 750 ? -1.139 7.420 -18.641 1.00 98.38 750 ARG A O 1
ATOM 5932 N N . SER A 1 751 ? -2.550 9.123 -18.980 1.00 97.62 751 SER A N 1
ATOM 5933 C CA . SER A 1 751 ? -1.822 9.734 -20.089 1.00 97.62 751 SER A CA 1
ATOM 5934 C C . SER A 1 751 ? -1.508 11.189 -19.768 1.00 97.62 751 SER A C 1
ATOM 5936 O O . SER A 1 751 ? -2.397 11.921 -19.319 1.00 97.62 751 SER A O 1
ATOM 5938 N N . VAL A 1 752 ? -0.287 11.616 -20.058 1.00 97.69 752 VAL A N 1
ATOM 5939 C CA . VAL A 1 752 ? 0.172 12.999 -19.996 1.00 97.69 752 VAL A CA 1
ATOM 5940 C C . VAL A 1 752 ? 0.537 13.446 -21.404 1.00 97.69 752 VAL A C 1
ATOM 5942 O O . VAL A 1 752 ? 1.404 12.871 -22.060 1.00 97.69 752 VAL A O 1
ATOM 5945 N N . ASP A 1 753 ? -0.135 14.487 -21.876 1.00 94.81 753 ASP A N 1
ATOM 5946 C CA . ASP A 1 753 ? 0.153 15.080 -23.175 1.00 94.81 753 ASP A CA 1
ATOM 5947 C C . ASP A 1 753 ? 1.447 15.904 -23.100 1.00 94.81 753 ASP A C 1
ATOM 5949 O O . ASP A 1 753 ? 1.525 16.860 -22.329 1.00 94.81 753 ASP A O 1
ATOM 5953 N N . LEU A 1 754 ? 2.462 15.569 -23.900 1.00 92.00 754 LEU A N 1
ATOM 5954 C CA . LEU A 1 754 ? 3.778 16.220 -23.809 1.00 92.00 754 LEU A CA 1
ATOM 5955 C C . LEU A 1 754 ? 3.770 17.675 -24.311 1.00 92.00 754 LEU A C 1
ATOM 5957 O O . LEU A 1 754 ? 4.628 18.467 -23.926 1.00 92.00 754 LEU A O 1
ATOM 5961 N N . LYS A 1 755 ? 2.778 18.075 -25.117 1.00 88.75 755 LYS A N 1
ATOM 5962 C CA . LYS A 1 755 ? 2.651 19.456 -25.615 1.00 88.75 755 LYS A CA 1
ATOM 5963 C C . LYS A 1 755 ? 2.026 20.383 -24.573 1.00 88.75 755 LYS A C 1
ATOM 5965 O O . LYS A 1 755 ? 2.459 21.518 -24.390 1.00 88.75 755 LYS A O 1
ATOM 5970 N N . THR A 1 756 ? 0.972 19.921 -23.913 1.00 91.38 756 THR A N 1
ATOM 5971 C CA . THR A 1 756 ? 0.135 20.735 -23.020 1.00 91.38 756 THR A CA 1
ATOM 5972 C C . THR A 1 756 ? 0.373 20.456 -21.538 1.00 91.38 756 THR A C 1
ATOM 5974 O O . THR A 1 756 ? 0.053 21.304 -20.706 1.00 91.38 756 THR A O 1
ATOM 5977 N N . GLY A 1 757 ? 0.922 19.288 -21.201 1.00 93.44 757 GLY A N 1
ATOM 5978 C CA . GLY A 1 757 ? 1.022 18.766 -19.839 1.00 93.44 757 GLY A CA 1
ATOM 5979 C C . GLY A 1 757 ? -0.310 18.264 -19.270 1.00 93.44 757 GLY A C 1
ATOM 5980 O O . GLY A 1 757 ? -0.399 17.991 -18.076 1.00 93.44 757 GLY A O 1
ATOM 5981 N N . ALA A 1 758 ? -1.373 18.176 -20.076 1.00 96.75 758 ALA A N 1
ATOM 5982 C CA . ALA A 1 758 ? -2.678 17.741 -19.589 1.00 96.75 758 ALA A CA 1
ATOM 5983 C C . ALA A 1 758 ? -2.649 16.259 -19.187 1.00 96.75 758 ALA A C 1
ATOM 5985 O O . ALA A 1 758 ? -2.289 15.404 -19.994 1.00 96.75 758 ALA A O 1
ATOM 5986 N N . VAL A 1 759 ? -3.098 15.965 -17.965 1.00 98.38 759 VAL A N 1
ATOM 5987 C CA . VAL A 1 759 ? -3.200 14.608 -17.414 1.00 98.38 759 VAL A CA 1
ATOM 5988 C C . VAL A 1 759 ? -4.636 14.109 -17.545 1.00 98.38 759 VAL A C 1
ATOM 5990 O O . VAL A 1 759 ? -5.577 14.776 -17.099 1.00 98.38 759 VAL A O 1
ATOM 5993 N N . LYS A 1 760 ? -4.812 12.934 -18.151 1.00 97.50 760 LYS A N 1
ATOM 5994 C CA . LYS A 1 760 ? -6.110 12.280 -18.370 1.00 97.50 760 LYS A CA 1
ATOM 5995 C C . LYS A 1 760 ? -6.061 10.817 -17.930 1.00 97.50 760 LYS A C 1
ATOM 5997 O O . LYS A 1 760 ? -5.030 10.163 -18.059 1.00 97.50 760 LYS A O 1
ATOM 6002 N N . GLY A 1 761 ? -7.195 10.301 -17.464 1.00 96.88 761 GLY A N 1
ATOM 6003 C CA . GLY A 1 761 ? -7.352 8.875 -17.179 1.00 96.88 761 GLY A CA 1
ATOM 6004 C C . GLY A 1 761 ? -7.514 8.074 -18.470 1.00 96.88 761 GLY A C 1
ATOM 6005 O O . GLY A 1 761 ? -8.184 8.536 -19.397 1.00 96.88 761 GLY A O 1
ATOM 6006 N N . VAL A 1 762 ? -6.915 6.883 -18.515 1.00 97.81 762 VAL A N 1
ATOM 6007 C CA . VAL A 1 762 ? -7.020 5.940 -19.639 1.00 97.81 762 VAL A CA 1
ATOM 6008 C C . VAL A 1 762 ? -7.942 4.791 -19.239 1.00 97.81 762 VAL A C 1
ATOM 6010 O O . VAL A 1 762 ? -9.024 4.657 -19.808 1.00 97.81 762 VAL A O 1
ATOM 6013 N N . VAL A 1 763 ? -7.556 4.008 -18.227 1.00 98.25 763 VAL A N 1
ATOM 6014 C CA . VAL A 1 763 ? -8.332 2.879 -17.679 1.00 98.25 763 VAL A CA 1
ATOM 6015 C C . VAL A 1 763 ? -8.083 2.711 -16.178 1.00 98.25 763 VAL A C 1
ATOM 6017 O O . VAL A 1 763 ? -7.061 3.171 -15.669 1.00 98.25 763 VAL A O 1
ATOM 6020 N N . GLY A 1 764 ? -8.989 2.020 -15.481 1.00 97.38 764 GLY A N 1
ATOM 6021 C CA . GLY A 1 764 ? -8.888 1.800 -14.032 1.00 97.38 764 GLY A CA 1
ATOM 6022 C C . GLY A 1 764 ? -9.416 2.978 -13.211 1.00 97.38 764 GLY A C 1
ATOM 6023 O O . GLY A 1 764 ? -10.068 3.869 -13.755 1.00 97.38 764 GLY A O 1
ATOM 6024 N N . ALA A 1 765 ? -9.107 2.990 -11.912 1.00 94.56 765 ALA A N 1
ATOM 6025 C CA . ALA A 1 765 ? -9.457 4.069 -10.982 1.00 94.56 765 ALA A CA 1
ATOM 6026 C C . ALA A 1 765 ? -10.969 4.314 -10.737 1.00 94.56 765 ALA A C 1
ATOM 6028 O O . ALA A 1 765 ? -11.851 3.585 -11.211 1.00 94.56 765 ALA A O 1
ATOM 6029 N N . ASP A 1 766 ? -11.256 5.367 -9.960 1.00 95.31 766 ASP A N 1
ATOM 6030 C CA . ASP A 1 766 ? -12.590 5.927 -9.709 1.00 95.31 766 ASP A CA 1
ATOM 6031 C C . ASP A 1 766 ? -12.769 7.317 -10.350 1.00 95.31 766 ASP A C 1
ATOM 6033 O O . ASP A 1 766 ? -11.815 7.945 -10.811 1.00 95.31 766 ASP A O 1
ATOM 6037 N N . ARG A 1 767 ? -14.006 7.828 -10.352 1.00 94.50 767 ARG A N 1
ATOM 6038 C CA . ARG A 1 767 ? -14.286 9.237 -10.662 1.00 94.50 767 ARG A CA 1
ATOM 6039 C C . ARG A 1 767 ? -13.918 10.160 -9.508 1.00 94.50 767 ARG A C 1
ATOM 6041 O O . ARG A 1 767 ? -13.570 11.311 -9.764 1.00 94.50 767 ARG A O 1
ATOM 6048 N N . ASP A 1 768 ? -14.054 9.691 -8.270 1.00 96.25 768 ASP A N 1
ATOM 6049 C CA . ASP A 1 768 ? -13.599 10.432 -7.100 1.00 96.25 768 ASP A CA 1
ATOM 6050 C C . ASP A 1 768 ? -12.061 10.452 -7.079 1.00 96.25 768 ASP A C 1
ATOM 6052 O O . ASP A 1 768 ? -11.444 9.393 -6.942 1.00 96.25 768 ASP A O 1
ATOM 6056 N N . PRO A 1 769 ? -11.417 11.628 -7.209 1.00 94.81 769 PRO A N 1
ATOM 6057 C CA . PRO A 1 769 ? -9.961 11.714 -7.214 1.00 94.81 769 PRO A CA 1
ATOM 6058 C C . PRO A 1 769 ? -9.337 11.295 -5.877 1.00 94.81 769 PRO A C 1
ATOM 6060 O O . PRO A 1 769 ? -8.166 10.939 -5.858 1.00 94.81 769 PRO A O 1
ATOM 6063 N N . THR A 1 770 ? -10.089 11.321 -4.775 1.00 94.31 770 THR A N 1
ATOM 6064 C CA . THR A 1 770 ? -9.589 10.944 -3.442 1.00 94.31 770 THR A CA 1
ATOM 6065 C C . THR A 1 770 ? -9.727 9.448 -3.150 1.00 94.31 770 THR A C 1
ATOM 6067 O O . THR A 1 770 ? -9.164 8.948 -2.179 1.00 94.31 770 THR A O 1
ATOM 6070 N N . ASN A 1 771 ? -10.459 8.704 -3.989 1.00 95.75 771 ASN A N 1
ATOM 6071 C CA . ASN A 1 771 ? -10.656 7.274 -3.799 1.00 95.75 771 ASN A CA 1
ATOM 6072 C C . ASN A 1 771 ? -9.500 6.462 -4.407 1.00 95.75 771 ASN A C 1
ATOM 6074 O O . ASN A 1 771 ? -9.508 6.144 -5.597 1.00 95.75 771 ASN A O 1
ATOM 6078 N N . LEU A 1 772 ? -8.548 6.066 -3.561 1.00 95.75 772 LEU A N 1
ATOM 6079 C CA . LEU A 1 772 ? -7.424 5.183 -3.910 1.00 95.75 772 LEU A CA 1
ATOM 6080 C C . LEU A 1 772 ? -7.727 3.683 -3.697 1.00 95.75 772 LEU A C 1
ATOM 6082 O O . LEU A 1 772 ? -6.826 2.852 -3.733 1.00 95.75 772 LEU A O 1
ATOM 6086 N N . PHE A 1 773 ? -8.991 3.317 -3.458 1.00 95.50 773 PHE A N 1
ATOM 6087 C CA . PHE A 1 773 ? -9.419 1.939 -3.166 1.00 95.50 773 PHE A CA 1
ATOM 6088 C C . PHE A 1 773 ? -10.299 1.342 -4.280 1.00 95.50 773 PHE A C 1
ATOM 6090 O O . PHE A 1 773 ? -11.004 0.356 -4.067 1.00 95.50 773 PHE A O 1
ATOM 6097 N N . SER A 1 774 ? -10.282 1.933 -5.481 1.00 95.81 774 SER A N 1
ATOM 6098 C CA . SER A 1 774 ? -11.049 1.463 -6.649 1.00 95.81 774 SER A CA 1
ATOM 6099 C C . SER A 1 774 ? -10.245 0.475 -7.501 1.00 95.81 774 SER A C 1
ATOM 6101 O O . SER A 1 774 ? -10.011 0.684 -8.692 1.00 95.81 774 SER A O 1
ATOM 6103 N N . TYR A 1 775 ? -9.816 -0.611 -6.864 1.00 97.56 775 TYR A N 1
ATOM 6104 C CA . TYR A 1 775 ? -9.015 -1.680 -7.459 1.00 97.56 775 TYR A CA 1
ATOM 6105 C C . TYR A 1 775 ? -9.827 -2.966 -7.673 1.00 97.56 775 TYR A C 1
ATOM 6107 O O . TYR A 1 775 ? -10.939 -3.122 -7.164 1.00 97.56 775 TYR A O 1
ATOM 6115 N N . GLY A 1 776 ? -9.272 -3.910 -8.429 1.00 97.38 776 GLY A N 1
ATOM 6116 C CA . GLY A 1 776 ? -9.855 -5.230 -8.675 1.00 97.38 776 GLY A CA 1
ATOM 6117 C C . GLY A 1 776 ? -9.311 -5.859 -9.953 1.00 97.38 776 GLY A C 1
ATOM 6118 O O . GLY A 1 776 ? -8.366 -5.345 -10.537 1.00 97.38 776 GLY A O 1
ATOM 6119 N N . ASP A 1 777 ? -9.936 -6.938 -10.414 1.00 98.12 777 ASP A N 1
ATOM 6120 C CA . ASP A 1 777 ? -9.581 -7.612 -11.666 1.00 98.12 777 ASP A CA 1
ATOM 6121 C C . ASP A 1 777 ? -10.817 -7.733 -12.561 1.00 98.12 777 ASP A C 1
ATOM 6123 O O . ASP A 1 777 ? -11.561 -8.713 -12.510 1.00 98.12 777 ASP A O 1
ATOM 6127 N N . VAL A 1 778 ? -11.092 -6.675 -13.326 1.00 98.25 778 VAL A N 1
ATOM 6128 C CA . VAL A 1 778 ? -12.258 -6.615 -14.215 1.00 98.25 778 VAL A CA 1
ATOM 6129 C C . VAL A 1 778 ? -11.830 -6.050 -15.557 1.00 98.25 778 VAL A C 1
ATOM 6131 O O . VAL A 1 778 ? -11.296 -4.944 -15.634 1.00 98.25 778 VAL A O 1
ATOM 6134 N N . ASP A 1 779 ? -12.087 -6.801 -16.618 1.00 98.38 779 ASP A N 1
ATOM 6135 C CA . ASP A 1 779 ? -11.914 -6.326 -17.986 1.00 98.38 779 ASP A CA 1
ATOM 6136 C C . ASP A 1 779 ? -13.091 -5.422 -18.371 1.00 98.38 779 ASP A C 1
ATOM 6138 O O . ASP A 1 779 ? -14.240 -5.658 -17.990 1.00 98.38 779 ASP A O 1
ATOM 6142 N N . GLY A 1 780 ? -12.822 -4.352 -19.112 1.00 98.00 780 GLY A N 1
ATOM 6143 C CA . GLY A 1 780 ? -13.828 -3.333 -19.383 1.00 98.00 780 GLY A CA 1
ATOM 6144 C C . GLY A 1 780 ? -13.268 -2.107 -20.086 1.00 98.00 780 GLY A C 1
ATOM 6145 O O . GLY A 1 780 ? -12.122 -2.084 -20.515 1.00 98.00 780 GLY A O 1
ATOM 6146 N N . ILE A 1 781 ? -14.091 -1.068 -20.211 1.00 97.81 781 ILE A N 1
ATOM 6147 C CA . ILE A 1 781 ? -13.733 0.163 -20.925 1.00 97.81 781 ILE A CA 1
ATOM 6148 C C . ILE A 1 781 ? -13.559 1.315 -19.935 1.00 97.81 781 ILE A C 1
ATOM 6150 O O . ILE A 1 781 ? -14.443 1.570 -19.109 1.00 97.81 781 ILE A O 1
ATOM 6154 N N . GLY A 1 782 ? -12.439 2.033 -20.034 1.00 96.75 782 GLY A N 1
ATOM 6155 C CA . GLY A 1 782 ? -12.135 3.186 -19.187 1.00 96.75 782 GLY A CA 1
ATOM 6156 C C . GLY A 1 782 ? -12.188 2.847 -17.694 1.00 96.75 782 GLY A C 1
ATOM 6157 O O . GLY A 1 782 ? -11.536 1.913 -17.232 1.00 96.75 782 GLY A O 1
ATOM 6158 N N . LEU A 1 783 ? -13.012 3.583 -16.943 1.00 95.12 783 LEU A N 1
ATOM 6159 C CA . LEU A 1 783 ? -13.191 3.406 -15.493 1.00 95.12 783 LEU A CA 1
ATOM 6160 C C . LEU A 1 783 ? -13.876 2.086 -15.101 1.00 95.12 783 LEU A C 1
ATOM 6162 O O . LEU A 1 783 ? -13.840 1.705 -13.933 1.00 95.12 783 LEU A O 1
ATOM 6166 N N . ASN A 1 784 ? -14.547 1.402 -16.036 1.00 96.94 784 ASN A N 1
ATOM 6167 C CA . ASN A 1 784 ? -15.180 0.111 -15.742 1.00 96.94 784 ASN A CA 1
ATOM 6168 C C . ASN A 1 784 ? -14.151 -1.020 -15.664 1.00 96.94 784 ASN A C 1
ATOM 6170 O O . ASN A 1 784 ? -14.412 -2.021 -15.003 1.00 96.94 784 ASN A O 1
ATOM 6174 N N . ALA A 1 785 ? -12.998 -0.855 -16.318 1.00 98.12 785 ALA A N 1
ATOM 6175 C CA . ALA A 1 785 ? -11.872 -1.738 -16.086 1.00 98.12 785 ALA A CA 1
ATOM 6176 C C . ALA A 1 785 ? -11.360 -1.551 -14.651 1.00 98.12 785 ALA A C 1
ATOM 6178 O O . ALA A 1 785 ? -11.411 -0.449 -14.091 1.00 98.12 785 ALA A O 1
ATOM 6179 N N . LYS A 1 786 ? -10.862 -2.631 -14.057 1.00 98.38 786 LYS A N 1
ATOM 6180 C CA . LYS A 1 786 ? -10.211 -2.625 -12.750 1.00 98.38 786 LYS A CA 1
ATOM 6181 C C . LYS A 1 786 ? -8.867 -3.331 -12.863 1.00 98.38 786 LYS A C 1
ATOM 6183 O O . LYS A 1 786 ? -8.773 -4.391 -13.488 1.00 98.38 786 LYS A O 1
ATOM 6188 N N . LEU A 1 787 ? -7.871 -2.668 -12.289 1.00 98.69 787 LEU A N 1
ATOM 6189 C CA . LEU A 1 787 ? -6.491 -3.113 -12.133 1.00 98.69 787 LEU A CA 1
ATOM 6190 C C . LEU A 1 787 ? -6.194 -3.216 -10.632 1.00 98.69 787 LEU A C 1
ATOM 6192 O O . LEU A 1 787 ? -6.978 -2.731 -9.806 1.00 98.69 787 LEU A O 1
ATOM 6196 N N . GLN A 1 788 ? -5.065 -3.811 -10.276 1.00 98.50 788 GLN A N 1
ATOM 6197 C CA . GLN A 1 788 ? -4.589 -3.885 -8.903 1.00 98.50 788 GLN A CA 1
ATOM 6198 C C . GLN A 1 788 ? -3.086 -3.618 -8.886 1.00 98.50 788 GLN A C 1
ATOM 6200 O O . GLN A 1 788 ? -2.292 -4.459 -9.303 1.00 98.50 788 GLN A O 1
ATOM 6205 N N . HIS A 1 789 ? -2.725 -2.424 -8.410 1.00 98.44 789 HIS A N 1
ATOM 6206 C CA . HIS A 1 789 ? -1.341 -1.966 -8.261 1.00 98.44 789 HIS A CA 1
ATOM 6207 C C . HIS A 1 789 ? -0.446 -2.265 -9.491 1.00 98.44 789 HIS A C 1
ATOM 6209 O O . HIS A 1 789 ? 0.540 -2.999 -9.377 1.00 98.44 789 HIS A O 1
ATOM 6215 N N . PRO A 1 790 ? -0.807 -1.757 -10.690 1.00 98.69 790 PRO A N 1
ATOM 6216 C CA . PRO A 1 790 ? -0.041 -1.993 -11.907 1.00 98.69 790 PRO A CA 1
ATOM 6217 C C . PRO A 1 790 ? 1.301 -1.263 -11.840 1.00 98.69 790 PRO A C 1
ATOM 6219 O O . PRO A 1 790 ? 1.327 -0.041 -11.717 1.00 98.69 790 PRO A O 1
ATOM 6222 N N . LEU A 1 791 ? 2.408 -1.997 -11.950 1.00 98.69 791 LEU A N 1
ATOM 6223 C CA . LEU A 1 791 ? 3.743 -1.413 -11.814 1.00 98.69 791 LEU A CA 1
ATOM 6224 C C . LEU A 1 791 ? 4.326 -0.911 -13.129 1.00 98.69 791 LEU A C 1
ATOM 6226 O O . LEU A 1 791 ? 5.221 -0.070 -13.091 1.00 98.69 791 LEU A O 1
ATOM 6230 N N . ASP A 1 792 ? 3.867 -1.410 -14.281 1.00 98.62 792 ASP A N 1
ATOM 6231 C CA . ASP A 1 792 ? 4.466 -1.035 -15.560 1.00 98.62 792 ASP A CA 1
ATOM 6232 C C . ASP A 1 792 ? 3.523 -0.987 -16.755 1.00 98.62 792 ASP A C 1
ATOM 6234 O O . ASP A 1 792 ? 2.471 -1.633 -16.780 1.00 98.62 792 ASP A O 1
ATOM 6238 N N . VAL A 1 793 ? 3.940 -0.231 -17.771 1.00 98.38 793 VAL A N 1
ATOM 6239 C CA . VAL A 1 793 ? 3.230 -0.098 -19.040 1.00 98.38 793 VAL A CA 1
ATOM 6240 C C . VAL A 1 793 ? 4.212 -0.012 -20.208 1.00 98.38 793 VAL A C 1
ATOM 6242 O O . VAL A 1 793 ? 5.183 0.724 -20.150 1.00 98.38 793 VAL A O 1
ATOM 6245 N N . ALA A 1 794 ? 3.919 -0.708 -21.307 1.00 97.19 794 ALA A N 1
ATOM 6246 C CA . ALA A 1 794 ? 4.617 -0.586 -22.586 1.00 97.19 794 ALA A CA 1
ATOM 6247 C C . ALA A 1 794 ? 3.637 -0.142 -23.680 1.00 97.19 794 ALA A C 1
ATOM 6249 O O . ALA A 1 794 ? 2.496 -0.600 -23.707 1.00 97.19 794 ALA A O 1
ATOM 6250 N N . ALA A 1 795 ? 4.061 0.723 -24.604 1.00 93.19 795 ALA A N 1
ATOM 6251 C CA . ALA A 1 795 ? 3.195 1.281 -25.647 1.00 93.19 795 ALA A CA 1
ATOM 6252 C C . ALA A 1 795 ? 3.716 0.957 -27.055 1.00 93.19 795 ALA A C 1
ATOM 6254 O O . ALA A 1 795 ? 4.769 1.450 -27.450 1.00 93.19 795 ALA A O 1
ATOM 6255 N N . VAL A 1 796 ? 2.968 0.165 -27.834 1.00 90.94 796 VAL A N 1
ATOM 6256 C CA . VAL A 1 796 ? 3.343 -0.242 -29.203 1.00 90.94 796 VAL A CA 1
ATOM 6257 C C . VAL A 1 796 ? 2.103 -0.327 -30.098 1.00 90.94 796 VAL A C 1
ATOM 6259 O O . VAL A 1 796 ? 1.074 -0.860 -29.699 1.00 90.94 796 VAL A O 1
ATOM 6262 N N . ASN A 1 797 ? 2.189 0.193 -31.329 1.00 85.38 797 ASN A N 1
ATOM 6263 C CA . ASN A 1 797 ? 1.179 0.027 -32.391 1.00 85.38 797 ASN A CA 1
ATOM 6264 C C . ASN A 1 797 ? -0.282 0.342 -31.994 1.00 85.38 797 ASN A C 1
ATOM 6266 O O . ASN A 1 797 ? -1.214 -0.299 -32.468 1.00 85.38 797 ASN A O 1
ATOM 6270 N N . GLY A 1 798 ? -0.508 1.348 -31.139 1.00 86.50 798 GLY A N 1
ATOM 6271 C CA . GLY A 1 798 ? -1.860 1.728 -30.692 1.00 86.50 798 GLY A CA 1
ATOM 6272 C C . GLY A 1 798 ? -2.433 0.852 -29.569 1.00 86.50 798 GLY A C 1
ATOM 6273 O O . GLY A 1 798 ? -3.606 1.001 -29.212 1.00 86.50 798 GLY A O 1
ATOM 6274 N N . HIS A 1 799 ? -1.605 -0.019 -28.994 1.00 94.69 799 HIS A N 1
ATOM 6275 C CA . HIS A 1 799 ? -1.898 -0.820 -27.816 1.00 94.69 799 HIS A CA 1
ATOM 6276 C C . HIS A 1 799 ? -0.984 -0.424 -26.654 1.00 94.69 799 HIS A C 1
ATOM 6278 O O . HIS A 1 799 ? 0.181 -0.072 -26.852 1.00 94.69 799 HIS A O 1
ATOM 6284 N N . LEU A 1 800 ? -1.520 -0.507 -25.438 1.00 97.56 800 LEU A N 1
ATOM 6285 C CA . LEU A 1 800 ? -0.736 -0.469 -24.208 1.00 97.56 800 LEU A CA 1
ATOM 6286 C C . LEU A 1 800 ? -0.753 -1.859 -23.585 1.00 97.56 800 LEU A C 1
ATOM 6288 O O . LEU A 1 800 ? -1.827 -2.425 -23.396 1.00 97.56 800 LEU A O 1
ATOM 6292 N N . TYR A 1 801 ? 0.407 -2.392 -23.244 1.00 98.19 801 TYR A N 1
ATOM 6293 C CA . TYR A 1 801 ? 0.542 -3.615 -22.468 1.00 98.19 801 TYR A CA 1
ATOM 6294 C C . TYR A 1 801 ? 0.849 -3.236 -21.030 1.00 98.19 801 TYR A C 1
ATOM 6296 O O . TYR A 1 801 ? 1.775 -2.473 -20.782 1.00 98.19 801 TYR A O 1
ATOM 6304 N N . VAL A 1 802 ? 0.051 -3.729 -20.096 1.00 98.75 802 VAL A N 1
ATOM 6305 C CA . VAL A 1 802 ? 0.091 -3.347 -18.686 1.00 98.75 802 VAL A CA 1
ATOM 6306 C C . VAL A 1 802 ? 0.495 -4.560 -17.866 1.00 98.75 802 VAL A C 1
ATOM 6308 O O . VAL A 1 802 ? -0.154 -5.604 -17.957 1.00 98.75 802 VAL A O 1
ATOM 6311 N N . ALA A 1 803 ? 1.534 -4.409 -17.049 1.00 98.62 803 ALA A N 1
ATOM 6312 C CA . ALA A 1 803 ? 1.841 -5.353 -15.984 1.00 98.62 803 ALA A CA 1
ATOM 6313 C C . ALA A 1 803 ? 0.902 -5.062 -14.804 1.00 98.62 803 ALA A C 1
ATOM 6315 O O . ALA A 1 803 ? 1.147 -4.164 -14.001 1.00 98.62 803 ALA A O 1
ATOM 6316 N N . ASP A 1 804 ? -0.216 -5.786 -14.740 1.00 98.69 804 ASP A N 1
ATOM 6317 C CA . ASP A 1 804 ? -1.220 -5.666 -13.681 1.00 98.69 804 ASP A CA 1
ATOM 6318 C C . ASP A 1 804 ? -0.802 -6.538 -12.488 1.00 98.69 804 ASP A C 1
ATOM 6320 O O . ASP A 1 804 ? -1.250 -7.676 -12.306 1.00 98.69 804 ASP A O 1
ATOM 6324 N N . SER A 1 805 ? 0.179 -6.025 -11.745 1.00 98.62 805 SER A N 1
ATOM 6325 C CA . SER A 1 805 ? 1.100 -6.814 -10.929 1.00 98.62 805 SER A CA 1
ATOM 6326 C C . SER A 1 805 ? 0.412 -7.631 -9.836 1.00 98.62 805 SER A C 1
ATOM 6328 O O . SER A 1 805 ? 0.659 -8.835 -9.722 1.00 98.62 805 SER A O 1
ATOM 6330 N N . TYR A 1 806 ? -0.495 -7.027 -9.065 1.00 98.56 806 TYR A N 1
ATOM 6331 C CA . TYR A 1 806 ? -1.176 -7.722 -7.960 1.00 98.56 806 TYR A CA 1
ATOM 6332 C C . TYR A 1 806 ? -2.353 -8.585 -8.417 1.00 98.56 806 TYR A C 1
ATOM 6334 O O . TYR A 1 806 ? -2.873 -9.374 -7.634 1.00 98.56 806 TYR A O 1
ATOM 6342 N N . ASN A 1 807 ? -2.756 -8.481 -9.684 1.00 98.50 807 ASN A N 1
ATOM 6343 C CA . ASN A 1 807 ? -3.646 -9.457 -10.311 1.00 98.50 807 ASN A CA 1
ATOM 6344 C C . ASN A 1 807 ? -2.869 -10.595 -10.994 1.00 98.50 807 ASN A C 1
ATOM 6346 O O . ASN A 1 807 ? -3.493 -11.495 -11.552 1.00 98.50 807 ASN A O 1
ATOM 6350 N N . HIS A 1 808 ? -1.530 -10.555 -10.968 1.00 98.19 808 HIS A N 1
ATOM 6351 C CA . HIS A 1 808 ? -0.641 -11.554 -11.570 1.00 98.19 808 HIS A CA 1
ATOM 6352 C C . HIS A 1 808 ? -0.923 -11.778 -13.063 1.00 98.19 808 HIS A C 1
ATOM 6354 O O . HIS A 1 808 ? -0.939 -12.908 -13.560 1.00 98.19 808 HIS A O 1
ATOM 6360 N N . LYS A 1 809 ? -1.206 -10.685 -13.779 1.00 98.56 809 LYS A N 1
ATOM 6361 C CA . LYS A 1 809 ? -1.672 -10.705 -15.168 1.00 98.56 809 LYS A CA 1
ATOM 6362 C C . LYS A 1 809 ? -0.991 -9.647 -16.013 1.00 98.56 809 LYS A C 1
ATOM 6364 O O . LYS A 1 809 ? -0.604 -8.583 -15.536 1.00 98.56 809 LYS A O 1
ATOM 6369 N N . ILE A 1 810 ? -0.938 -9.928 -17.307 1.00 98.56 810 ILE A N 1
ATOM 6370 C CA . ILE A 1 810 ? -0.616 -8.945 -18.332 1.00 98.56 810 ILE A CA 1
ATOM 6371 C C . ILE A 1 810 ? -1.913 -8.565 -19.024 1.00 98.56 810 ILE A C 1
ATOM 6373 O O . ILE A 1 810 ? -2.618 -9.426 -19.561 1.00 98.56 810 ILE A O 1
ATOM 6377 N N . LYS A 1 811 ? -2.239 -7.276 -19.017 1.00 98.56 811 LYS A N 1
ATOM 6378 C CA . LYS A 1 811 ? -3.417 -6.736 -19.698 1.00 98.56 811 LYS A CA 1
ATOM 6379 C C . LYS A 1 811 ? -3.018 -5.971 -20.946 1.00 98.56 811 LYS A C 1
ATOM 6381 O O . LYS A 1 811 ? -1.901 -5.480 -21.065 1.00 98.56 811 LYS A O 1
ATOM 6386 N N . VAL A 1 812 ? -3.946 -5.871 -21.885 1.00 98.06 812 VAL A N 1
ATOM 6387 C CA . VAL A 1 812 ? -3.809 -5.057 -23.088 1.00 98.06 812 VAL A CA 1
ATOM 6388 C C . VAL A 1 812 ? -4.923 -4.022 -23.127 1.00 98.06 812 VAL A C 1
ATOM 6390 O O . VAL A 1 812 ? -6.093 -4.342 -22.915 1.00 98.06 812 VAL A O 1
ATOM 6393 N N . VAL A 1 813 ? -4.559 -2.774 -23.403 1.00 98.44 813 VAL A N 1
ATOM 6394 C CA . VAL A 1 813 ? -5.475 -1.650 -23.569 1.00 98.44 813 VAL A CA 1
ATOM 6395 C C . VAL A 1 813 ? -5.423 -1.186 -25.014 1.00 98.44 813 VAL A C 1
ATOM 6397 O O . VAL A 1 813 ? -4.367 -0.813 -25.522 1.00 98.44 813 VAL A O 1
ATOM 6400 N N . ASN A 1 814 ? -6.568 -1.176 -25.685 1.00 96.88 814 ASN A N 1
ATOM 6401 C CA . ASN A 1 814 ? -6.684 -0.567 -27.003 1.00 96.88 814 ASN A CA 1
ATOM 6402 C C . ASN A 1 814 ? -6.882 0.947 -26.847 1.00 96.88 814 ASN A C 1
ATOM 6404 O O . ASN A 1 814 ? -7.869 1.404 -26.272 1.00 96.88 814 ASN A O 1
ATOM 6408 N N . MET A 1 815 ? -5.953 1.739 -27.384 1.00 93.94 815 MET A N 1
ATOM 6409 C CA . MET A 1 815 ? -5.941 3.193 -27.194 1.00 93.94 815 MET A CA 1
ATOM 6410 C C . MET A 1 815 ? -7.081 3.919 -27.923 1.00 93.94 815 MET A C 1
ATOM 6412 O O . MET A 1 815 ? -7.404 5.050 -27.570 1.00 93.94 815 MET A O 1
ATOM 6416 N N . SER A 1 816 ? -7.695 3.294 -28.934 1.00 93.38 816 SER A N 1
ATOM 6417 C CA . SER A 1 816 ? -8.769 3.913 -29.726 1.00 93.38 816 SER A CA 1
ATOM 6418 C C . SER A 1 816 ? -10.118 3.921 -29.006 1.00 93.38 816 SER A C 1
ATOM 6420 O O . SER A 1 816 ? -10.875 4.882 -29.123 1.00 93.38 816 SER A O 1
ATOM 6422 N N . ASN A 1 817 ? -10.415 2.864 -28.246 1.00 94.75 817 ASN A N 1
ATOM 6423 C CA . ASN A 1 817 ? -11.696 2.684 -27.560 1.00 94.75 817 ASN A CA 1
ATOM 6424 C C . ASN A 1 817 ? -11.560 2.543 -26.036 1.00 94.75 817 ASN A C 1
ATOM 6426 O O . ASN A 1 817 ? -12.573 2.403 -25.356 1.00 94.75 817 ASN A O 1
ATOM 6430 N N . LEU A 1 818 ? -10.332 2.586 -25.506 1.00 96.31 818 LEU A N 1
ATOM 6431 C CA . LEU A 1 818 ? -10.000 2.442 -24.085 1.00 96.31 818 LEU A CA 1
ATOM 6432 C C . LEU A 1 818 ? -10.481 1.119 -23.465 1.00 96.31 818 LEU A C 1
ATOM 6434 O O . LEU A 1 818 ? -10.744 1.052 -22.264 1.00 96.31 818 LEU A O 1
ATOM 6438 N N . SER A 1 819 ? -10.617 0.068 -24.277 1.00 98.00 819 SER A N 1
ATOM 6439 C CA . SER A 1 819 ? -10.933 -1.283 -23.811 1.00 98.00 819 SER A CA 1
ATOM 6440 C C . SER A 1 819 ? -9.689 -1.933 -23.218 1.00 98.00 819 SER A C 1
ATOM 6442 O O . SER A 1 819 ? -8.696 -2.085 -23.924 1.00 98.00 819 SER A O 1
ATOM 6444 N N . CYS A 1 820 ? -9.762 -2.343 -21.954 1.00 98.62 820 CYS A N 1
ATOM 6445 C CA . CYS A 1 820 ? -8.760 -3.122 -21.235 1.00 98.62 820 CYS A CA 1
ATOM 6446 C C . CYS A 1 820 ? -9.229 -4.574 -21.114 1.00 98.62 820 CYS A C 1
ATOM 6448 O O . CYS A 1 820 ? -10.328 -4.829 -20.615 1.00 98.62 820 CYS A O 1
ATOM 6450 N N . THR A 1 821 ? -8.400 -5.512 -21.561 1.00 98.31 821 THR A N 1
ATOM 6451 C CA . THR A 1 821 ? -8.670 -6.953 -21.493 1.00 98.31 821 THR A CA 1
ATOM 6452 C C . THR A 1 821 ? -7.441 -7.719 -21.031 1.00 98.31 821 THR A C 1
ATOM 6454 O O . THR A 1 821 ? -6.313 -7.307 -21.300 1.00 98.31 821 THR A O 1
ATOM 6457 N N . THR A 1 822 ? -7.643 -8.864 -20.390 1.00 98.44 822 THR A N 1
ATOM 6458 C CA . THR A 1 822 ? -6.559 -9.778 -20.025 1.00 98.44 822 THR A CA 1
ATOM 6459 C C . THR A 1 822 ? -5.912 -10.348 -21.289 1.00 98.44 822 THR A C 1
ATOM 6461 O O . THR A 1 822 ? -6.588 -10.962 -22.115 1.00 98.44 822 THR A O 1
ATOM 6464 N N . LEU A 1 823 ? -4.602 -10.138 -21.446 1.00 97.88 823 LEU A N 1
ATOM 6465 C CA . LEU A 1 823 ? -3.810 -10.714 -22.532 1.00 97.88 823 LEU A CA 1
ATOM 6466 C C . LEU A 1 823 ? -3.275 -12.089 -22.131 1.00 97.88 823 LEU A C 1
ATOM 6468 O O . LEU A 1 823 ? -3.444 -13.045 -22.882 1.00 97.88 823 LEU A O 1
ATOM 6472 N N . ALA A 1 824 ? -2.646 -12.174 -20.956 1.00 97.94 824 ALA A N 1
ATOM 6473 C CA . ALA A 1 824 ? -2.040 -13.386 -20.415 1.00 97.94 824 ALA A CA 1
ATOM 6474 C C . ALA A 1 824 ? -2.094 -13.404 -18.878 1.00 97.94 824 ALA A C 1
ATOM 6476 O O . ALA A 1 824 ? -2.158 -12.352 -18.241 1.00 97.94 824 ALA A O 1
ATOM 6477 N N . GLY A 1 825 ? -2.020 -14.598 -18.291 1.00 97.44 825 GLY A N 1
ATOM 6478 C CA . GLY A 1 825 ? -2.081 -14.819 -16.847 1.00 97.44 825 GLY A CA 1
ATOM 6479 C C . GLY A 1 825 ? -3.451 -15.321 -16.393 1.00 97.44 825 GLY A C 1
ATOM 6480 O O . GLY A 1 825 ? -4.485 -14.735 -16.720 1.00 97.44 825 GLY A O 1
ATOM 6481 N N . ASN A 1 826 ? -3.471 -16.393 -15.605 1.00 95.81 826 ASN A N 1
ATOM 6482 C CA . ASN A 1 826 ? -4.696 -16.933 -15.003 1.00 95.81 826 ASN A CA 1
ATOM 6483 C C . ASN A 1 826 ? -5.050 -16.287 -13.644 1.00 95.81 826 ASN A C 1
ATOM 6485 O O . ASN A 1 826 ? -6.128 -16.551 -13.113 1.00 95.81 826 ASN A O 1
ATOM 6489 N N . GLY A 1 827 ? -4.181 -15.426 -13.100 1.00 94.69 827 GLY A N 1
ATOM 6490 C CA . GLY A 1 827 ? -4.336 -14.798 -11.781 1.00 94.69 827 GLY A CA 1
ATOM 6491 C C . GLY A 1 827 ? -3.862 -15.655 -10.603 1.00 94.69 827 GLY A C 1
ATOM 6492 O O . GLY A 1 827 ? -4.090 -15.290 -9.453 1.00 94.69 827 GLY A O 1
ATOM 6493 N N . VAL A 1 828 ? -3.221 -16.794 -10.871 1.00 94.50 828 VAL A N 1
ATOM 6494 C CA . VAL A 1 828 ? -2.604 -17.664 -9.868 1.00 94.50 828 VAL A CA 1
ATOM 6495 C C . VAL A 1 828 ? -1.098 -17.421 -9.855 1.00 94.50 828 VAL A C 1
ATOM 6497 O O . VAL A 1 828 ? -0.462 -17.321 -10.904 1.00 94.50 828 VAL A O 1
ATOM 6500 N N . VAL A 1 829 ? -0.538 -17.352 -8.648 1.00 94.06 829 VAL A N 1
ATOM 6501 C CA . VAL A 1 829 ? 0.905 -17.265 -8.422 1.00 94.06 829 VAL A CA 1
ATOM 6502 C C . VAL A 1 829 ? 1.581 -18.573 -8.831 1.00 94.06 829 VAL A C 1
ATOM 6504 O O . VAL A 1 829 ? 1.263 -19.631 -8.287 1.00 94.06 829 VAL A O 1
ATOM 6507 N N . GLY A 1 830 ? 2.542 -18.498 -9.750 1.00 91.88 830 GLY A N 1
ATOM 6508 C CA . GLY A 1 830 ? 3.318 -19.656 -10.191 1.00 91.88 830 GLY A CA 1
ATOM 6509 C C . GLY A 1 830 ? 4.214 -19.365 -11.392 1.00 91.88 830 GLY A C 1
ATOM 6510 O O . GLY A 1 830 ? 4.264 -18.240 -11.881 1.00 91.88 830 GLY A O 1
ATOM 6511 N N . ILE A 1 831 ? 4.925 -20.392 -11.868 1.00 93.06 831 ILE A N 1
ATOM 6512 C CA . ILE A 1 831 ? 5.921 -20.307 -12.958 1.00 93.06 831 ILE A CA 1
ATOM 6513 C C . ILE A 1 831 ? 5.470 -21.008 -14.247 1.00 93.06 831 ILE A C 1
ATOM 6515 O O . ILE A 1 831 ? 6.265 -21.220 -15.165 1.00 93.06 831 ILE A O 1
ATOM 6519 N N . LYS A 1 832 ? 4.206 -21.436 -14.316 1.00 92.62 832 LYS A N 1
ATOM 6520 C CA . LYS A 1 832 ? 3.703 -22.245 -15.425 1.00 92.62 832 LYS A CA 1
ATOM 6521 C C . LYS A 1 832 ? 3.797 -21.494 -16.758 1.00 92.62 832 LYS A C 1
ATOM 6523 O O . LYS A 1 832 ? 3.297 -20.377 -16.894 1.00 92.62 832 LYS A O 1
ATOM 6528 N N . ASN A 1 833 ? 4.428 -22.143 -17.736 1.00 91.44 833 ASN A N 1
ATOM 6529 C CA . ASN A 1 833 ? 4.510 -21.727 -19.140 1.00 91.44 833 ASN A CA 1
ATOM 6530 C C . ASN A 1 833 ? 3.359 -22.320 -19.973 1.00 91.44 833 ASN A C 1
ATOM 6532 O O . ASN A 1 833 ? 2.610 -23.170 -19.486 1.00 91.44 833 ASN A O 1
ATOM 6536 N N . GLY A 1 834 ? 3.244 -21.904 -21.238 1.00 88.19 834 GLY A N 1
ATOM 6537 C CA . GLY A 1 834 ? 2.240 -22.413 -22.182 1.00 88.19 834 GLY A CA 1
ATOM 6538 C C . GLY A 1 834 ? 1.378 -21.308 -22.782 1.00 88.19 834 GLY A C 1
ATOM 6539 O O . GLY A 1 834 ? 1.843 -20.186 -22.959 1.00 88.19 834 GLY A O 1
ATOM 6540 N N . ASP A 1 835 ? 0.124 -21.613 -23.108 1.00 94.62 835 ASP A N 1
ATOM 6541 C CA . ASP A 1 835 ? -0.799 -20.636 -23.694 1.00 94.62 835 ASP A CA 1
ATOM 6542 C C . ASP A 1 835 ? -1.009 -19.437 -22.765 1.00 94.62 835 ASP A C 1
ATOM 6544 O O . ASP A 1 835 ? -1.126 -19.607 -21.546 1.00 94.62 835 ASP A O 1
ATOM 6548 N N . PHE A 1 836 ? -1.153 -18.242 -23.345 1.00 96.62 836 PHE A N 1
ATOM 6549 C CA . PHE A 1 836 ? -1.288 -16.969 -22.622 1.00 96.62 836 PHE A CA 1
ATOM 6550 C C . PHE A 1 836 ? -2.221 -17.017 -21.402 1.00 96.62 836 PHE A C 1
ATOM 6552 O O . PHE A 1 836 ? -1.836 -16.586 -20.319 1.00 96.62 836 PHE A O 1
ATOM 6559 N N . LEU A 1 837 ? -3.436 -17.557 -21.545 1.00 95.44 837 LEU A N 1
ATOM 6560 C CA . LEU A 1 837 ? -4.436 -17.577 -20.466 1.00 95.44 837 LEU A CA 1
ATOM 6561 C C . LEU A 1 837 ? -4.179 -18.648 -19.398 1.00 95.44 837 LEU A C 1
ATOM 6563 O O . LEU A 1 837 ? -4.797 -18.611 -18.340 1.00 95.44 837 LEU A O 1
ATOM 6567 N N . SER A 1 838 ? -3.310 -19.618 -19.682 1.00 94.81 838 SER A N 1
ATOM 6568 C CA . SER A 1 838 ? -2.953 -20.696 -18.754 1.00 94.81 838 SER A CA 1
ATOM 6569 C C . SER A 1 838 ? -1.656 -20.431 -17.993 1.00 94.81 838 SER A C 1
ATOM 6571 O O . SER A 1 838 ? -1.387 -21.129 -17.015 1.00 94.81 838 SER A O 1
ATOM 6573 N N . ALA A 1 839 ? -0.868 -19.462 -18.467 1.00 95.75 839 ALA A N 1
ATOM 6574 C CA . ALA A 1 839 ? 0.380 -19.061 -17.852 1.00 95.75 839 ALA A CA 1
ATOM 6575 C C . ALA A 1 839 ? 0.143 -18.412 -16.484 1.00 95.75 839 ALA A C 1
ATOM 6577 O O . ALA A 1 839 ? -0.900 -17.806 -16.228 1.00 95.75 839 ALA A O 1
ATOM 6578 N N . GLU A 1 840 ? 1.139 -18.543 -15.621 1.00 97.81 840 GLU A N 1
ATOM 6579 C CA . GLU A 1 840 ? 1.137 -18.019 -14.256 1.00 97.81 840 GLU A CA 1
ATOM 6580 C C . GLU A 1 840 ? 2.284 -17.022 -14.098 1.00 97.81 840 GLU A C 1
ATOM 6582 O O . GLU A 1 840 ? 3.353 -17.212 -14.686 1.00 97.81 840 GLU A O 1
ATOM 6587 N N . PHE A 1 841 ? 2.049 -15.972 -13.315 1.00 97.94 841 PHE A N 1
ATOM 6588 C CA . PHE A 1 841 ? 3.009 -14.913 -12.993 1.00 97.94 841 PHE A CA 1
ATOM 6589 C C . PHE A 1 841 ? 2.961 -14.639 -11.489 1.00 97.94 841 PHE A C 1
ATOM 6591 O O . PHE A 1 841 ? 2.035 -15.076 -10.808 1.00 97.94 841 PHE A O 1
ATOM 6598 N N . ASN A 1 842 ? 3.928 -13.899 -10.960 1.00 97.56 842 ASN A N 1
ATOM 6599 C CA . ASN A 1 842 ? 3.954 -13.501 -9.561 1.00 97.56 842 ASN A CA 1
ATOM 6600 C C . ASN A 1 842 ? 4.521 -12.083 -9.416 1.00 97.56 842 ASN A C 1
ATOM 6602 O O . ASN A 1 842 ? 5.732 -11.869 -9.466 1.00 97.56 842 ASN A O 1
ATOM 6606 N N . GLU A 1 843 ? 3.609 -11.125 -9.237 1.00 97.94 843 GLU A N 1
ATOM 6607 C CA . GLU A 1 843 ? 3.896 -9.685 -9.143 1.00 97.94 843 GLU A CA 1
ATOM 6608 C C . GLU A 1 843 ? 4.865 -9.176 -10.224 1.00 97.94 843 GLU A C 1
ATOM 6610 O O . GLU A 1 843 ? 5.942 -8.688 -9.892 1.00 97.94 843 GLU A O 1
ATOM 6615 N N . PRO A 1 844 ? 4.518 -9.269 -11.524 1.00 98.25 844 PRO A N 1
ATOM 6616 C CA . PRO A 1 844 ? 5.388 -8.762 -12.578 1.00 98.25 844 PRO A CA 1
ATOM 6617 C C . PRO A 1 844 ? 5.617 -7.252 -12.420 1.00 98.25 844 PRO A C 1
ATOM 6619 O O . PRO A 1 844 ? 4.659 -6.474 -12.443 1.00 98.25 844 PRO A O 1
ATOM 6622 N N . GLY A 1 845 ? 6.873 -6.841 -12.245 1.00 97.44 845 GLY A N 1
ATOM 6623 C CA . GLY A 1 845 ? 7.262 -5.454 -11.975 1.00 97.44 845 GLY A CA 1
ATOM 6624 C C . GLY A 1 845 ? 7.565 -4.625 -13.221 1.00 97.44 845 GLY A C 1
ATOM 6625 O O . GLY A 1 845 ? 7.463 -3.396 -13.174 1.00 97.44 845 GLY A O 1
ATOM 6626 N N . GLY A 1 846 ? 7.890 -5.286 -14.339 1.00 97.38 846 GLY A N 1
ATOM 6627 C CA . GLY A 1 846 ? 8.353 -4.632 -15.561 1.00 97.38 846 GLY A CA 1
ATOM 6628 C C . GLY A 1 846 ? 7.917 -5.321 -16.848 1.00 97.38 846 GLY A C 1
ATOM 6629 O O . GLY A 1 846 ? 7.788 -6.546 -16.884 1.00 97.38 846 GLY A O 1
ATOM 6630 N N . ILE A 1 847 ? 7.710 -4.542 -17.910 1.00 98.12 847 ILE A N 1
ATOM 6631 C CA . ILE A 1 847 ? 7.254 -5.012 -19.219 1.00 98.12 847 ILE A CA 1
ATOM 6632 C C . ILE A 1 847 ? 7.839 -4.172 -20.357 1.00 98.12 847 ILE A C 1
ATOM 6634 O O . ILE A 1 847 ? 7.779 -2.949 -20.344 1.00 98.12 847 ILE A O 1
ATOM 6638 N N . ILE A 1 848 ? 8.328 -4.832 -21.406 1.00 96.94 848 ILE A N 1
ATOM 6639 C CA . ILE A 1 848 ? 8.688 -4.181 -22.672 1.00 96.94 848 ILE A CA 1
ATOM 6640 C C . ILE A 1 848 ? 8.180 -4.990 -23.854 1.00 96.94 848 ILE A C 1
ATOM 6642 O O . ILE A 1 848 ? 8.044 -6.209 -23.776 1.00 96.94 848 ILE A O 1
ATOM 6646 N N . CYS A 1 849 ? 7.940 -4.318 -24.974 1.00 94.81 849 CYS A N 1
ATOM 6647 C CA . CYS A 1 849 ? 7.525 -4.952 -26.217 1.00 94.81 849 CYS A CA 1
ATOM 6648 C C . CYS A 1 849 ? 8.563 -4.659 -27.303 1.00 94.81 849 CYS A C 1
ATOM 6650 O O . CYS A 1 849 ? 8.866 -3.500 -27.579 1.00 94.81 849 CYS A O 1
ATOM 6652 N N . LEU A 1 850 ? 9.098 -5.718 -27.906 1.00 91.06 850 LEU A N 1
ATOM 6653 C CA . LEU A 1 850 ? 10.056 -5.689 -29.005 1.00 91.06 850 LEU A CA 1
ATOM 6654 C C . LEU A 1 850 ? 9.491 -6.511 -30.151 1.00 91.06 850 LEU A C 1
ATOM 6656 O O . LEU A 1 850 ? 9.324 -7.723 -30.016 1.00 91.06 850 LEU A O 1
ATOM 6660 N N . ASP A 1 851 ? 9.226 -5.861 -31.279 1.00 85.69 851 ASP A N 1
ATOM 6661 C CA . ASP A 1 851 ? 8.623 -6.513 -32.440 1.00 85.69 851 ASP A CA 1
ATOM 6662 C C . ASP A 1 851 ? 7.300 -7.206 -32.026 1.00 85.69 851 ASP A C 1
ATOM 6664 O O . ASP A 1 851 ? 6.442 -6.575 -31.405 1.00 85.69 851 ASP A O 1
ATOM 6668 N N . ASP A 1 852 ? 7.162 -8.509 -32.291 1.00 88.81 852 ASP A N 1
ATOM 6669 C CA . ASP A 1 852 ? 6.025 -9.343 -31.871 1.00 88.81 852 ASP A CA 1
ATOM 6670 C C . ASP A 1 852 ? 6.268 -10.084 -30.537 1.00 88.81 852 ASP A C 1
ATOM 6672 O O . ASP A 1 852 ? 5.637 -11.105 -30.253 1.00 88.81 852 ASP A O 1
ATOM 6676 N N . THR A 1 853 ? 7.223 -9.634 -29.719 1.00 94.81 853 THR A N 1
ATOM 6677 C CA . THR A 1 853 ? 7.626 -10.307 -28.475 1.00 94.81 853 THR A CA 1
ATOM 6678 C C . THR A 1 853 ? 7.595 -9.360 -27.279 1.00 94.81 853 THR A C 1
ATOM 6680 O O . THR A 1 853 ? 8.218 -8.303 -27.285 1.00 94.81 853 THR A O 1
ATOM 6683 N N . ILE A 1 854 ? 6.909 -9.757 -26.210 1.00 97.12 854 ILE A N 1
ATOM 6684 C CA . ILE A 1 854 ? 6.857 -9.017 -24.947 1.00 97.12 854 ILE A CA 1
ATOM 6685 C C . ILE A 1 854 ? 7.742 -9.724 -23.923 1.00 97.12 854 ILE A C 1
ATOM 6687 O O . ILE A 1 854 ? 7.573 -10.916 -23.676 1.00 97.12 854 ILE A O 1
ATOM 6691 N N . TYR A 1 855 ? 8.656 -8.982 -23.308 1.00 97.94 855 TYR A N 1
ATOM 6692 C CA . TYR A 1 855 ? 9.492 -9.458 -22.210 1.00 97.94 855 TYR A CA 1
ATOM 6693 C C . TYR A 1 855 ? 8.989 -8.871 -20.891 1.00 97.94 855 TYR A C 1
ATOM 6695 O O . TYR A 1 855 ? 8.628 -7.696 -20.830 1.00 97.94 855 TYR A O 1
ATOM 6703 N N . ILE A 1 856 ? 8.965 -9.689 -19.842 1.00 98.50 856 ILE A N 1
ATOM 6704 C CA . ILE A 1 856 ? 8.392 -9.348 -18.537 1.00 98.50 856 ILE A CA 1
ATOM 6705 C C . ILE A 1 856 ? 9.392 -9.701 -17.440 1.00 98.50 856 ILE A C 1
ATOM 6707 O O . ILE A 1 856 ? 9.903 -10.822 -17.413 1.00 98.50 856 ILE A O 1
ATOM 6711 N N . ALA A 1 857 ? 9.619 -8.775 -16.512 1.00 98.12 857 ALA A N 1
ATOM 6712 C CA . ALA A 1 857 ? 10.294 -9.049 -15.250 1.00 98.12 857 ALA A CA 1
ATOM 6713 C C . ALA A 1 857 ? 9.266 -9.624 -14.270 1.00 98.12 857 ALA A C 1
ATOM 6715 O O . ALA A 1 857 ? 8.415 -8.904 -13.750 1.00 98.12 857 ALA A O 1
ATOM 6716 N N . ASP A 1 858 ? 9.312 -10.938 -14.064 1.00 97.50 858 ASP A N 1
ATOM 6717 C CA . ASP A 1 858 ? 8.397 -11.677 -13.195 1.00 97.50 858 ASP A CA 1
ATOM 6718 C C . ASP A 1 858 ? 9.014 -11.763 -11.794 1.00 97.50 858 ASP A C 1
ATOM 6720 O O . ASP A 1 858 ? 9.719 -12.716 -11.443 1.00 97.50 858 ASP A O 1
ATOM 6724 N N . THR A 1 859 ? 8.843 -10.670 -11.047 1.00 97.00 859 THR A N 1
ATOM 6725 C CA . THR A 1 859 ? 9.689 -10.266 -9.921 1.00 97.00 859 THR A CA 1
ATOM 6726 C C . THR A 1 859 ? 9.754 -11.319 -8.822 1.00 97.00 859 THR A C 1
ATOM 6728 O O . THR A 1 859 ? 10.845 -11.783 -8.491 1.00 97.00 859 THR A O 1
ATOM 6731 N N . ASN A 1 860 ? 8.617 -11.761 -8.284 1.00 95.12 860 ASN A N 1
ATOM 6732 C CA . ASN A 1 860 ? 8.614 -12.732 -7.182 1.00 95.12 860 ASN A CA 1
ATOM 6733 C C . ASN A 1 860 ? 8.899 -14.168 -7.634 1.00 95.12 860 ASN A C 1
ATOM 6735 O O . ASN A 1 860 ? 9.143 -15.035 -6.800 1.00 95.12 860 ASN A O 1
ATOM 6739 N N . ASN A 1 861 ? 8.887 -14.431 -8.940 1.00 94.00 861 ASN A N 1
ATOM 6740 C CA . ASN A 1 861 ? 9.364 -15.695 -9.488 1.00 94.00 861 ASN A CA 1
ATOM 6741 C C . ASN A 1 861 ? 10.868 -15.680 -9.775 1.00 94.00 861 ASN A C 1
ATOM 6743 O O . ASN A 1 861 ? 11.430 -16.744 -10.015 1.00 94.00 861 ASN A O 1
ATOM 6747 N N . HIS A 1 862 ? 11.531 -14.519 -9.711 1.00 93.75 862 HIS A N 1
ATOM 6748 C CA . HIS A 1 862 ? 12.958 -14.362 -10.006 1.00 93.75 862 HIS A CA 1
ATOM 6749 C C . HIS A 1 862 ? 13.314 -14.717 -11.462 1.00 93.75 862 HIS A C 1
ATOM 6751 O O . HIS A 1 862 ? 14.383 -15.264 -11.733 1.00 93.75 862 HIS A O 1
ATOM 6757 N N . LEU A 1 863 ? 12.410 -14.438 -12.410 1.00 94.00 863 LEU A N 1
ATOM 6758 C CA . LEU A 1 863 ? 12.525 -14.867 -13.809 1.00 94.00 863 LEU A CA 1
ATOM 6759 C C . LEU A 1 863 ? 12.251 -13.730 -14.796 1.00 94.00 863 LEU A C 1
ATOM 6761 O O . LEU A 1 863 ? 11.596 -12.739 -14.479 1.00 94.00 863 LEU A O 1
ATOM 6765 N N . ILE A 1 864 ? 12.695 -13.935 -16.038 1.00 96.25 864 ILE A N 1
ATOM 6766 C CA . ILE A 1 864 ? 12.269 -13.145 -17.195 1.00 96.25 864 ILE A CA 1
ATOM 6767 C C . ILE A 1 864 ? 11.345 -14.018 -18.042 1.00 96.25 864 ILE A C 1
ATOM 6769 O O . ILE A 1 864 ? 11.729 -15.109 -18.477 1.00 96.25 864 ILE A O 1
ATOM 6773 N N . ARG A 1 865 ? 10.118 -13.550 -18.269 1.00 96.31 865 ARG A N 1
ATOM 6774 C CA . ARG A 1 865 ? 9.097 -14.257 -19.055 1.00 96.31 865 ARG A CA 1
ATOM 6775 C C . ARG A 1 865 ? 8.963 -13.622 -20.427 1.00 96.31 865 ARG A C 1
ATOM 6777 O O . ARG A 1 865 ? 9.137 -12.416 -20.576 1.00 96.31 865 ARG A O 1
ATOM 6784 N N . VAL A 1 866 ? 8.653 -14.442 -21.423 1.00 96.62 866 VAL A N 1
ATOM 6785 C CA . VAL A 1 866 ? 8.569 -14.029 -22.825 1.00 96.62 866 VAL A CA 1
ATOM 6786 C C . VAL A 1 866 ? 7.232 -14.452 -23.397 1.00 96.62 866 VAL A C 1
ATOM 6788 O O . VAL A 1 866 ? 6.899 -15.632 -23.392 1.00 96.62 866 VAL A O 1
ATOM 6791 N N . LEU A 1 867 ? 6.473 -13.484 -23.896 1.00 96.56 867 LEU A N 1
ATOM 6792 C CA . LEU A 1 867 ? 5.203 -13.678 -24.586 1.00 96.56 867 LEU A CA 1
ATOM 6793 C C . LEU A 1 867 ? 5.441 -13.433 -26.066 1.00 96.56 867 LEU A C 1
ATOM 6795 O O . LEU A 1 867 ? 5.761 -12.318 -26.472 1.00 96.56 867 LEU A O 1
ATOM 6799 N N . ASN A 1 868 ? 5.238 -14.456 -26.881 1.00 94.62 868 ASN A N 1
ATOM 6800 C CA . ASN A 1 868 ? 5.270 -14.302 -28.327 1.00 94.62 868 ASN A CA 1
ATOM 6801 C C . ASN A 1 868 ? 3.846 -14.037 -28.836 1.00 94.62 868 ASN A C 1
ATOM 6803 O O . ASN A 1 868 ? 2.972 -14.894 -28.709 1.00 94.62 868 ASN A O 1
ATOM 6807 N N . LEU A 1 869 ? 3.598 -12.849 -29.390 1.00 92.56 869 LEU A N 1
ATOM 6808 C CA . LEU A 1 869 ? 2.273 -12.421 -29.853 1.00 92.56 869 LEU A CA 1
ATOM 6809 C C . LEU A 1 869 ? 1.786 -13.226 -31.067 1.00 92.56 869 LEU A C 1
ATOM 6811 O O . LEU A 1 869 ? 0.578 -13.398 -31.237 1.00 92.56 869 LEU A O 1
ATOM 6815 N N . THR A 1 870 ? 2.709 -13.772 -31.861 1.00 91.88 870 THR A N 1
ATOM 6816 C CA . THR A 1 870 ? 2.412 -14.577 -33.053 1.00 91.88 870 THR A CA 1
ATOM 6817 C C . THR A 1 870 ? 2.010 -16.002 -32.686 1.00 91.88 870 THR A C 1
ATOM 6819 O O . THR A 1 870 ? 0.978 -16.492 -33.141 1.00 91.88 870 THR A O 1
ATOM 6822 N N . THR A 1 871 ? 2.794 -16.680 -31.841 1.00 91.81 871 THR A N 1
ATOM 6823 C CA . THR A 1 871 ? 2.502 -18.062 -31.415 1.00 91.81 871 THR A CA 1
ATOM 6824 C C . THR A 1 871 ? 1.513 -18.132 -30.254 1.00 91.81 871 THR A C 1
ATOM 6826 O O . THR A 1 871 ? 0.918 -19.181 -30.027 1.00 91.81 871 THR A O 1
ATOM 6829 N N . ARG A 1 872 ? 1.309 -17.019 -29.536 1.00 93.12 872 ARG A N 1
ATOM 6830 C CA . ARG A 1 872 ? 0.502 -16.904 -28.309 1.00 93.12 872 ARG A CA 1
ATOM 6831 C C . ARG A 1 872 ? 0.949 -17.827 -27.172 1.00 93.12 872 ARG A C 1
ATOM 6833 O O . ARG A 1 872 ? 0.132 -18.288 -26.372 1.00 93.12 872 ARG A O 1
ATOM 6840 N N . LEU A 1 873 ? 2.261 -18.039 -27.080 1.00 93.25 873 LEU A N 1
ATOM 6841 C CA . LEU A 1 873 ? 2.903 -18.839 -26.040 1.00 93.25 873 LEU A CA 1
ATOM 6842 C C . LEU A 1 873 ? 3.744 -17.982 -25.091 1.00 93.25 873 LEU A C 1
ATOM 6844 O O . LEU A 1 873 ? 4.401 -17.024 -25.507 1.00 93.25 873 LEU A O 1
ATOM 6848 N N . VAL A 1 874 ? 3.734 -18.381 -23.821 1.00 94.69 874 VAL A N 1
ATOM 6849 C CA . VAL A 1 874 ? 4.606 -17.898 -22.751 1.00 94.69 874 VAL A CA 1
ATOM 6850 C C . VAL A 1 874 ? 5.736 -18.893 -22.534 1.00 94.69 874 VAL A C 1
ATOM 6852 O O . VAL A 1 874 ? 5.489 -20.080 -22.297 1.00 94.69 874 VAL A O 1
ATOM 6855 N N . SER A 1 875 ? 6.967 -18.397 -22.560 1.00 91.75 875 SER A N 1
ATOM 6856 C CA . SER A 1 875 ? 8.178 -19.127 -22.190 1.00 91.75 875 SER A CA 1
ATOM 6857 C C . SER A 1 875 ? 8.999 -18.346 -21.159 1.00 91.75 875 SER A C 1
ATOM 6859 O O . SER A 1 875 ? 8.665 -17.219 -20.784 1.00 91.75 875 SER A O 1
ATOM 6861 N N . THR A 1 876 ? 10.074 -18.962 -20.672 1.00 92.38 876 THR A N 1
ATOM 6862 C CA . THR A 1 876 ? 11.001 -18.367 -19.704 1.00 92.38 876 THR A CA 1
ATOM 6863 C C . THR A 1 876 ? 12.384 -18.272 -20.330 1.00 92.38 876 THR A C 1
ATOM 6865 O O . THR A 1 876 ? 12.838 -19.236 -20.945 1.00 92.38 876 THR A O 1
ATOM 6868 N N . VAL A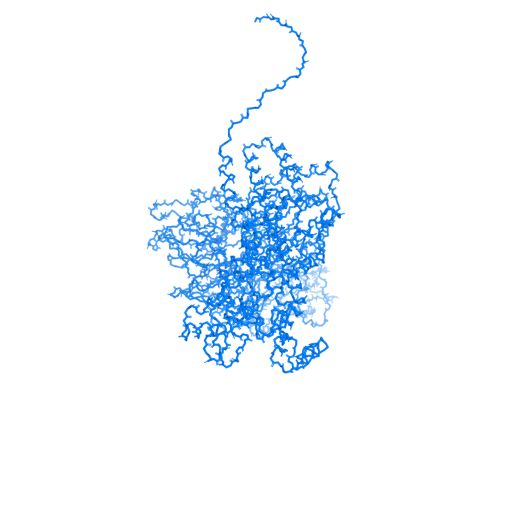 1 877 ? 13.061 -17.137 -20.152 1.00 87.44 877 VAL A N 1
ATOM 6869 C CA . VAL A 1 877 ? 14.480 -16.998 -20.502 1.00 87.44 877 VAL A CA 1
ATOM 6870 C C . VAL A 1 877 ? 15.318 -17.490 -19.332 1.00 87.44 877 VAL A C 1
ATOM 6872 O O . VAL A 1 877 ? 15.245 -16.948 -18.228 1.00 87.44 877 VAL A O 1
ATOM 6875 N N . SER A 1 878 ? 16.133 -18.509 -19.583 1.00 83.81 878 SER A N 1
ATOM 6876 C CA . SER A 1 878 ? 17.151 -18.954 -18.637 1.00 83.81 878 SER A CA 1
ATOM 6877 C C . SER A 1 878 ? 18.314 -17.969 -18.667 1.00 83.81 878 SER A C 1
ATOM 6879 O O . SER A 1 878 ? 19.025 -17.887 -19.663 1.00 83.81 878 SER A O 1
ATOM 6881 N N . VAL A 1 879 ? 18.517 -17.214 -17.587 1.00 82.06 879 VAL A N 1
ATOM 6882 C CA . VAL A 1 879 ? 19.698 -16.348 -17.461 1.00 82.06 879 VAL A CA 1
ATOM 6883 C C . VAL A 1 879 ? 20.912 -17.224 -17.169 1.00 82.06 879 VAL A C 1
ATOM 6885 O O . VAL A 1 879 ? 20.939 -17.898 -16.139 1.00 82.06 879 VAL A O 1
ATOM 6888 N N . ILE A 1 880 ? 21.891 -17.235 -18.074 1.00 76.00 880 ILE A N 1
ATOM 6889 C CA . ILE A 1 880 ? 23.060 -18.122 -18.021 1.00 76.00 880 ILE A CA 1
ATOM 6890 C C . ILE A 1 880 ? 24.314 -17.301 -17.728 1.00 76.00 880 ILE A C 1
ATOM 6892 O O . ILE A 1 880 ? 24.663 -16.382 -18.473 1.00 76.00 880 ILE A O 1
ATOM 6896 N N . ASN A 1 881 ? 25.014 -17.674 -16.656 1.00 67.06 881 ASN A N 1
ATOM 6897 C CA . ASN A 1 881 ? 26.280 -17.075 -16.261 1.00 67.06 881 ASN A CA 1
ATOM 6898 C C . ASN A 1 881 ? 27.446 -17.981 -16.675 1.00 67.06 881 ASN A C 1
ATOM 6900 O O . ASN A 1 881 ? 27.745 -18.972 -16.013 1.00 67.06 881 ASN A O 1
ATOM 6904 N N . LEU A 1 882 ? 28.101 -17.650 -17.787 1.00 51.75 882 LEU A N 1
ATOM 6905 C CA . LEU A 1 882 ? 29.224 -18.436 -18.310 1.00 51.75 882 LEU A CA 1
ATOM 6906 C C . LEU A 1 882 ? 30.442 -18.443 -17.370 1.00 51.75 882 LEU A C 1
ATOM 6908 O O . LEU A 1 882 ? 31.188 -19.414 -17.381 1.00 51.75 882 LEU A O 1
ATOM 6912 N N . LEU A 1 883 ? 30.617 -17.415 -16.531 1.00 45.50 883 LEU A N 1
ATOM 6913 C CA . LEU A 1 883 ? 31.732 -17.330 -15.578 1.00 45.50 883 LEU A CA 1
ATOM 6914 C C . LEU A 1 883 ? 31.577 -18.311 -14.400 1.00 45.50 883 LEU A C 1
ATOM 6916 O O . LEU A 1 883 ? 32.536 -18.984 -14.044 1.00 45.50 883 LEU A O 1
ATOM 6920 N N . GLU A 1 884 ? 30.367 -18.500 -13.860 1.00 45.16 884 GLU A N 1
ATOM 6921 C CA . GLU A 1 884 ? 30.124 -19.477 -12.776 1.00 45.16 884 GLU A CA 1
ATOM 6922 C C . GLU A 1 884 ? 30.274 -20.932 -13.240 1.00 45.16 884 GLU A C 1
ATOM 6924 O O . GLU A 1 884 ? 30.699 -21.789 -12.465 1.00 45.16 884 GLU A O 1
ATOM 6929 N N . ILE A 1 885 ? 29.970 -21.213 -14.513 1.00 42.59 885 ILE A N 1
ATOM 6930 C CA . ILE A 1 885 ? 30.169 -22.540 -15.122 1.00 42.59 885 ILE A CA 1
ATOM 6931 C C . ILE A 1 885 ? 31.668 -22.879 -15.230 1.00 42.59 885 ILE A C 1
ATOM 6933 O O . ILE A 1 885 ? 32.032 -24.054 -15.236 1.00 42.59 885 ILE A O 1
ATOM 6937 N N . LEU A 1 886 ? 32.538 -21.866 -15.295 1.00 37.66 886 LEU A N 1
ATOM 6938 C CA . LEU A 1 886 ? 33.993 -22.026 -15.361 1.00 37.66 886 LEU A CA 1
ATOM 6939 C C . LEU A 1 886 ? 34.651 -22.107 -13.970 1.00 37.66 886 LEU A C 1
ATOM 6941 O O . LEU A 1 886 ? 35.735 -22.672 -13.859 1.00 37.66 886 LEU A O 1
ATOM 6945 N N . GLU A 1 887 ? 34.008 -21.586 -12.918 1.00 35.12 887 GLU A N 1
ATOM 6946 C CA . GLU A 1 887 ? 34.567 -21.517 -11.554 1.00 35.12 887 GLU A CA 1
ATOM 6947 C C . GLU A 1 887 ? 34.057 -22.609 -10.595 1.00 35.12 887 GLU A C 1
ATOM 6949 O O . GLU A 1 887 ? 34.680 -22.862 -9.563 1.00 35.12 887 GLU A O 1
ATOM 6954 N N . THR A 1 888 ? 32.942 -23.281 -10.899 1.00 36.88 888 THR A N 1
ATOM 6955 C CA . THR A 1 888 ? 32.342 -24.268 -9.986 1.00 36.88 888 THR A CA 1
ATOM 6956 C C . THR A 1 888 ? 32.563 -25.712 -10.447 1.00 36.88 888 THR A C 1
ATOM 6958 O O . THR A 1 888 ? 31.823 -26.257 -11.256 1.00 36.88 888 THR A O 1
ATOM 6961 N N . ASP A 1 889 ? 33.526 -26.402 -9.831 1.00 34.09 889 ASP A N 1
ATOM 6962 C CA . ASP A 1 889 ? 33.702 -27.866 -9.934 1.00 34.09 889 ASP A CA 1
ATOM 6963 C C . ASP A 1 889 ? 32.560 -28.682 -9.262 1.00 34.09 889 ASP A C 1
ATOM 6965 O O . ASP A 1 889 ? 32.646 -29.908 -9.148 1.00 34.09 889 ASP A O 1
ATOM 6969 N N . ASN A 1 890 ? 31.464 -28.037 -8.831 1.00 33.25 890 ASN A N 1
ATOM 6970 C CA . ASN A 1 890 ? 30.341 -28.655 -8.115 1.00 33.25 890 ASN A CA 1
ATOM 6971 C C . ASN A 1 890 ? 29.034 -28.616 -8.929 1.00 33.25 890 ASN A C 1
ATOM 6973 O O . ASN A 1 890 ? 28.207 -27.711 -8.801 1.00 33.25 890 ASN A O 1
ATOM 6977 N N . PHE A 1 891 ? 28.827 -29.666 -9.724 1.00 39.19 891 PHE A N 1
ATOM 6978 C CA . PHE A 1 891 ? 27.619 -29.948 -10.508 1.00 39.19 891 PHE A CA 1
ATOM 6979 C C . PHE A 1 891 ? 26.533 -30.691 -9.695 1.00 39.19 891 PHE A C 1
ATOM 6981 O O . PHE A 1 891 ? 26.140 -31.792 -10.059 1.00 39.19 891 PHE A O 1
ATOM 6988 N N . ASP A 1 892 ? 25.985 -30.093 -8.633 1.00 30.94 892 ASP A N 1
ATOM 6989 C CA . ASP A 1 892 ? 24.869 -30.697 -7.859 1.00 30.94 892 ASP A CA 1
ATOM 6990 C C . ASP A 1 892 ? 23.513 -29.993 -8.092 1.00 30.94 892 ASP A C 1
ATOM 6992 O O . ASP A 1 892 ? 22.664 -29.895 -7.207 1.00 30.94 892 ASP A O 1
ATOM 6996 N N . GLY A 1 893 ? 23.299 -29.435 -9.289 1.00 32.22 893 GLY A N 1
ATOM 6997 C CA . GLY A 1 893 ? 22.169 -28.534 -9.561 1.00 32.22 893 GLY A CA 1
ATOM 6998 C C . GLY A 1 893 ? 21.126 -28.976 -10.588 1.00 32.22 893 GLY A C 1
ATOM 6999 O O . GLY A 1 893 ? 20.098 -28.310 -10.678 1.00 32.22 893 GLY A O 1
ATOM 7000 N N . PHE A 1 894 ? 21.354 -30.043 -11.354 1.00 32.62 894 PHE A N 1
ATOM 7001 C CA . PHE A 1 894 ? 20.444 -30.454 -12.429 1.00 32.62 894 PHE A CA 1
ATOM 7002 C C . PHE A 1 894 ? 19.920 -31.874 -12.178 1.00 32.62 894 PHE A C 1
ATOM 7004 O O . PHE A 1 894 ? 20.725 -32.775 -11.939 1.00 32.62 894 PHE A O 1
ATOM 7011 N N . PRO A 1 895 ? 18.598 -32.127 -12.242 1.00 32.03 895 PRO A N 1
ATOM 7012 C CA . PRO A 1 895 ? 18.087 -33.488 -12.244 1.00 32.03 895 PRO A CA 1
ATOM 7013 C C . PRO A 1 895 ? 18.401 -34.108 -13.612 1.00 32.03 895 PRO A C 1
ATOM 7015 O O . PRO A 1 895 ? 17.646 -33.940 -14.565 1.00 32.03 895 PRO A O 1
ATOM 7018 N N . VAL A 1 896 ? 19.536 -34.799 -13.723 1.00 32.72 896 VAL A N 1
ATOM 7019 C CA . VAL A 1 896 ? 19.929 -35.536 -14.932 1.00 32.72 896 VAL A CA 1
ATOM 7020 C C . VAL A 1 896 ? 20.093 -37.012 -14.590 1.00 32.72 896 VAL A C 1
ATOM 7022 O O . VAL A 1 896 ? 20.682 -37.379 -13.573 1.00 32.72 896 VAL A O 1
ATOM 7025 N N . ALA A 1 897 ? 19.555 -37.872 -15.455 1.00 33.62 897 ALA A N 1
ATOM 7026 C CA . ALA A 1 897 ? 19.807 -39.303 -15.438 1.00 33.62 897 ALA A CA 1
ATOM 7027 C C . ALA A 1 897 ? 21.291 -39.556 -15.752 1.00 33.62 897 ALA A C 1
ATOM 7029 O O . ALA A 1 897 ? 21.705 -39.540 -16.906 1.00 33.62 897 ALA A O 1
ATOM 7030 N N . VAL A 1 898 ? 22.102 -39.759 -14.715 1.00 33.44 898 VAL A N 1
ATOM 7031 C CA . VAL A 1 898 ? 23.519 -40.115 -14.853 1.00 33.44 898 VAL A CA 1
ATOM 7032 C C . VAL A 1 898 ? 23.618 -41.555 -15.363 1.00 33.44 898 VAL A C 1
ATOM 7034 O O . VAL A 1 898 ? 23.212 -42.490 -14.665 1.00 33.44 898 VAL A O 1
ATOM 7037 N N . SER A 1 899 ? 24.185 -41.765 -16.555 1.00 33.12 899 SER A N 1
ATOM 7038 C CA . SER A 1 899 ? 24.699 -43.087 -16.919 1.00 33.12 899 SER A CA 1
ATOM 7039 C C . SER A 1 899 ? 25.894 -43.395 -16.018 1.00 33.12 899 SER A C 1
ATOM 7041 O O . SER A 1 899 ? 26.881 -42.663 -15.992 1.00 33.12 899 SER A O 1
ATOM 7043 N N . LYS A 1 900 ? 25.766 -44.458 -15.222 1.00 37.59 900 LYS A N 1
ATOM 7044 C CA . LYS A 1 900 ? 26.785 -44.924 -14.280 1.00 37.59 900 LYS A CA 1
ATOM 7045 C C . LYS A 1 900 ? 28.117 -45.255 -14.976 1.00 37.59 900 LYS A C 1
ATOM 7047 O O . LYS A 1 900 ? 28.130 -45.673 -16.127 1.00 37.59 900 LYS A O 1
ATOM 7052 N N . THR A 1 901 ? 29.173 -45.171 -14.158 1.00 37.00 901 THR A N 1
ATOM 7053 C CA . THR A 1 901 ? 30.538 -45.723 -14.291 1.00 37.00 901 THR A CA 1
ATOM 7054 C C . THR A 1 901 ? 31.512 -45.035 -15.252 1.00 37.00 901 THR A C 1
ATOM 7056 O O . THR A 1 901 ? 31.750 -45.518 -16.350 1.00 37.00 901 THR A O 1
ATOM 7059 N N . SER A 1 902 ? 32.212 -44.009 -14.760 1.00 43.94 902 SER A N 1
ATOM 7060 C CA . SER A 1 902 ? 33.600 -43.727 -15.156 1.00 43.94 902 SER A CA 1
ATOM 7061 C C . SER A 1 902 ? 34.370 -43.179 -13.948 1.00 43.94 902 SER A C 1
ATOM 7063 O O . SER A 1 902 ? 33.896 -42.250 -13.294 1.00 43.94 902 SER A O 1
ATOM 7065 N N . GLU A 1 903 ? 35.522 -43.766 -13.614 1.00 47.03 903 GLU A N 1
ATOM 7066 C CA . GLU A 1 903 ? 36.428 -43.236 -12.583 1.00 47.03 903 GLU A CA 1
ATOM 7067 C C . GLU A 1 903 ? 36.875 -41.815 -12.961 1.00 47.03 903 GLU A C 1
ATOM 7069 O O . GLU A 1 903 ? 37.279 -41.571 -14.098 1.00 47.03 903 GLU A O 1
ATOM 7074 N N . LYS A 1 904 ? 36.766 -40.867 -12.023 1.00 53.16 904 LYS A N 1
ATOM 7075 C CA . LYS A 1 904 ? 37.118 -39.456 -12.240 1.00 53.16 904 LYS A CA 1
ATOM 7076 C C . LYS A 1 904 ? 38.641 -39.315 -12.320 1.00 53.16 904 LYS A C 1
ATOM 7078 O O . LYS A 1 904 ? 39.342 -39.733 -11.397 1.00 53.16 904 LYS A O 1
ATOM 7083 N N . LEU A 1 905 ? 39.153 -38.711 -13.390 1.00 55.41 905 LEU A N 1
ATOM 7084 C CA . LEU A 1 905 ? 40.566 -38.371 -13.524 1.00 55.41 905 LEU A CA 1
ATOM 7085 C C . LEU A 1 905 ? 40.896 -37.264 -12.501 1.00 55.41 905 LEU A C 1
ATOM 7087 O O . LEU A 1 905 ? 40.359 -36.162 -12.571 1.00 55.41 905 LEU A O 1
ATOM 7091 N N . LEU A 1 906 ? 41.731 -37.558 -11.499 1.00 53.56 906 LEU A N 1
ATOM 7092 C CA . LEU A 1 906 ? 42.095 -36.589 -10.457 1.00 53.56 906 LEU A CA 1
ATOM 7093 C C . LEU A 1 906 ? 43.167 -35.622 -10.980 1.00 53.56 906 LEU A C 1
ATOM 7095 O O . LEU A 1 906 ? 44.361 -35.923 -10.986 1.00 53.56 906 LEU A O 1
ATOM 7099 N N . VAL A 1 907 ? 42.719 -34.452 -11.425 1.00 59.19 907 VAL A N 1
ATOM 7100 C CA . VAL A 1 907 ? 43.564 -33.326 -11.832 1.00 59.19 907 VAL A CA 1
ATOM 7101 C C . VAL A 1 907 ? 43.875 -32.457 -10.600 1.00 59.19 907 VAL A C 1
ATOM 7103 O O . VAL A 1 907 ? 42.993 -32.184 -9.789 1.00 59.19 907 VAL A O 1
ATOM 7106 N N . GLY A 1 908 ? 45.138 -32.075 -10.398 1.00 49.19 908 GLY A N 1
ATOM 7107 C CA . GLY A 1 908 ? 45.598 -31.323 -9.227 1.00 49.19 908 GLY A CA 1
ATOM 7108 C C . GLY A 1 908 ? 45.248 -29.831 -9.289 1.00 49.19 908 GLY A C 1
ATOM 7109 O O . GLY A 1 908 ? 45.103 -29.260 -10.367 1.00 49.19 908 GLY A O 1
ATOM 7110 N N . ALA A 1 909 ? 45.180 -29.172 -8.128 1.00 44.81 909 ALA A N 1
ATOM 7111 C CA . ALA A 1 909 ? 44.727 -27.779 -7.979 1.00 44.81 909 ALA A CA 1
ATOM 7112 C C . ALA A 1 909 ? 45.564 -26.710 -8.726 1.00 44.81 909 ALA A C 1
ATOM 7114 O O . ALA A 1 909 ? 45.097 -25.591 -8.896 1.00 44.81 909 ALA A O 1
ATOM 7115 N N . ASN A 1 910 ? 46.772 -27.044 -9.199 1.00 48.69 910 ASN A N 1
ATOM 7116 C CA . ASN A 1 910 ? 47.679 -26.127 -9.913 1.00 48.69 910 ASN A CA 1
ATOM 7117 C C . ASN A 1 910 ? 47.719 -26.372 -11.436 1.00 48.69 910 ASN A C 1
ATOM 7119 O O . ASN A 1 910 ? 48.724 -26.093 -12.091 1.00 48.69 910 ASN A O 1
ATOM 7123 N N . THR A 1 911 ? 46.660 -26.945 -12.003 1.00 64.56 911 THR A N 1
ATOM 7124 C CA . THR A 1 911 ? 46.628 -27.331 -13.419 1.00 64.56 911 THR A CA 1
ATOM 7125 C C . THR A 1 911 ? 46.364 -26.137 -14.334 1.00 64.56 911 THR A C 1
ATOM 7127 O O . THR A 1 911 ? 45.472 -25.334 -14.076 1.00 64.56 911 THR A O 1
ATOM 7130 N N . SER A 1 912 ? 47.114 -26.025 -15.435 1.00 56.06 912 SER A N 1
ATOM 7131 C CA . SER A 1 912 ? 46.892 -24.985 -16.443 1.00 56.06 912 SER A CA 1
ATOM 7132 C C . SER A 1 912 ? 45.565 -25.203 -17.170 1.00 56.06 912 SER A C 1
ATOM 7134 O O . SER A 1 912 ? 45.389 -26.210 -17.864 1.00 56.06 912 SER A O 1
ATOM 7136 N N . VAL A 1 913 ? 44.653 -24.241 -17.011 1.00 65.25 913 VAL A N 1
ATOM 7137 C CA . VAL A 1 913 ? 43.359 -24.191 -17.696 1.00 65.25 913 VAL A CA 1
ATOM 7138 C C . VAL A 1 913 ? 43.489 -23.335 -18.954 1.00 65.25 913 VAL A C 1
ATOM 7140 O O . VAL A 1 913 ? 43.890 -22.174 -18.887 1.00 65.25 913 VAL A O 1
ATOM 7143 N N . THR A 1 914 ? 43.142 -23.894 -20.107 1.00 67.44 914 THR A N 1
ATOM 7144 C CA . THR A 1 914 ? 43.118 -23.202 -21.397 1.00 67.44 914 THR A CA 1
ATOM 7145 C C . THR A 1 914 ? 41.675 -23.097 -21.874 1.00 67.44 914 THR A C 1
ATOM 7147 O O . THR A 1 914 ? 40.992 -24.103 -22.059 1.00 67.44 914 THR A O 1
ATOM 7150 N N . VAL A 1 915 ? 41.197 -21.872 -22.079 1.00 65.00 915 VAL A N 1
ATOM 7151 C CA . VAL A 1 915 ? 39.864 -21.602 -22.631 1.00 65.00 915 VAL A CA 1
ATOM 7152 C C . VAL A 1 915 ? 40.033 -21.178 -24.084 1.00 65.00 915 VAL A C 1
ATOM 7154 O O . VAL A 1 915 ? 40.773 -20.239 -24.367 1.00 65.00 915 VAL A O 1
ATOM 7157 N N . LEU A 1 916 ? 39.385 -21.894 -25.003 1.00 71.25 916 LEU A N 1
ATOM 7158 C CA . LEU A 1 916 ? 39.426 -21.600 -26.435 1.00 71.25 916 LEU A CA 1
ATOM 7159 C C . LEU A 1 916 ? 38.237 -20.734 -26.861 1.00 71.25 916 LEU A C 1
ATOM 7161 O O . LEU A 1 916 ? 37.146 -20.836 -26.292 1.00 71.25 916 LEU A O 1
ATOM 7165 N N . ASP A 1 917 ? 38.438 -19.944 -27.918 1.00 63.59 917 ASP A N 1
ATOM 7166 C CA . ASP A 1 917 ? 37.394 -19.117 -28.524 1.00 63.59 917 ASP A CA 1
ATOM 7167 C C . ASP A 1 917 ? 36.174 -19.943 -28.957 1.00 63.59 917 ASP A C 1
ATOM 7169 O O . ASP A 1 917 ? 36.285 -21.089 -29.415 1.00 63.59 917 ASP A O 1
ATOM 7173 N N . HIS A 1 918 ? 34.994 -19.329 -28.850 1.00 69.88 918 HIS A N 1
ATOM 7174 C CA . HIS A 1 918 ? 33.726 -19.930 -29.250 1.00 69.88 918 HIS A CA 1
ATOM 7175 C C . HIS A 1 918 ? 33.750 -20.358 -30.721 1.00 69.88 918 HIS A C 1
ATOM 7177 O O . HIS A 1 918 ? 34.090 -19.569 -31.605 1.00 69.88 918 HIS A O 1
ATOM 7183 N N . LYS A 1 919 ? 33.297 -21.583 -31.008 1.00 77.56 919 LYS A N 1
ATOM 7184 C CA . LYS A 1 919 ? 33.100 -22.044 -32.388 1.00 77.56 919 LYS A CA 1
ATOM 7185 C C . LYS A 1 919 ? 31.622 -22.163 -32.714 1.00 77.56 919 LYS A C 1
ATOM 7187 O O . LYS A 1 919 ? 30.851 -22.769 -31.975 1.00 77.56 919 LYS A O 1
ATOM 7192 N N . LYS A 1 920 ? 31.235 -21.579 -33.845 1.00 74.19 920 LYS A N 1
ATOM 7193 C CA . LYS A 1 920 ? 29.895 -21.727 -34.413 1.00 74.19 920 LYS A CA 1
ATOM 7194 C C . LYS A 1 920 ? 29.841 -23.021 -35.213 1.00 74.19 920 LYS A C 1
ATOM 7196 O O . LYS A 1 920 ? 30.693 -23.242 -36.071 1.00 74.19 920 LYS A O 1
ATOM 7201 N N . CYS A 1 921 ? 28.870 -23.872 -34.917 1.00 75.75 921 CYS A N 1
ATOM 7202 C CA . CYS A 1 921 ? 28.687 -25.159 -35.578 1.00 75.75 921 CYS A CA 1
ATOM 7203 C C . CYS A 1 921 ? 27.195 -25.469 -35.686 1.00 75.75 921 CYS A C 1
ATOM 7205 O O . CYS A 1 921 ? 26.402 -24.999 -34.870 1.00 75.75 921 CYS A O 1
ATOM 7207 N N . ASN A 1 922 ? 26.804 -26.261 -36.681 1.00 76.38 922 ASN A N 1
ATOM 7208 C CA . ASN A 1 922 ? 25.420 -26.680 -36.820 1.00 76.38 922 ASN A CA 1
ATOM 7209 C C . ASN A 1 922 ? 25.110 -27.866 -35.895 1.00 76.38 922 ASN A C 1
ATOM 7211 O O . ASN A 1 922 ? 25.237 -29.034 -36.269 1.00 76.38 922 ASN A O 1
ATOM 7215 N N . LEU A 1 923 ? 24.626 -27.544 -34.697 1.00 73.44 923 LEU A N 1
ATOM 7216 C CA . LEU A 1 923 ? 24.237 -28.510 -33.671 1.00 73.44 923 LEU A CA 1
ATOM 7217 C C . LEU A 1 923 ? 22.820 -29.072 -33.889 1.00 73.44 923 LEU A C 1
ATOM 7219 O O . LEU A 1 923 ? 22.320 -29.814 -33.049 1.00 73.44 923 LEU A O 1
ATOM 7223 N N . SER A 1 924 ? 22.156 -28.762 -35.012 1.00 66.94 924 SER A N 1
ATOM 7224 C CA . SER A 1 924 ? 20.884 -29.398 -35.402 1.00 66.94 924 SER A CA 1
ATOM 7225 C C . SER A 1 924 ? 21.068 -30.769 -36.075 1.00 66.94 924 SER A C 1
ATOM 7227 O O . SER A 1 924 ? 20.100 -31.507 -36.250 1.00 66.94 924 SER A O 1
ATOM 7229 N N . SER A 1 925 ? 22.311 -31.138 -36.406 1.00 70.31 925 SER A N 1
ATOM 7230 C CA . SER A 1 925 ? 22.705 -32.432 -36.979 1.00 70.31 925 SER A CA 1
ATOM 7231 C C . SER A 1 925 ? 23.807 -33.096 -36.139 1.00 70.31 925 SER A C 1
ATOM 7233 O O . SER A 1 925 ? 24.384 -32.453 -35.261 1.00 70.31 925 SER A O 1
ATOM 7235 N N . HIS A 1 926 ? 24.098 -34.382 -36.377 1.00 77.31 926 HIS A N 1
ATOM 7236 C CA . HIS A 1 926 ? 25.207 -35.055 -35.692 1.00 77.31 926 HIS A CA 1
ATOM 7237 C C . HIS A 1 926 ? 26.518 -34.336 -36.021 1.00 77.31 926 HIS A C 1
ATOM 7239 O O . HIS A 1 926 ? 26.915 -34.275 -37.185 1.00 77.31 926 HIS A O 1
ATOM 7245 N N . SER A 1 927 ? 27.175 -33.806 -34.993 1.00 78.88 927 SER A N 1
ATOM 7246 C CA . SER A 1 927 ? 28.438 -33.082 -35.128 1.00 78.88 927 SER A CA 1
ATOM 7247 C C . SER A 1 927 ? 29.602 -33.898 -34.577 1.00 78.88 927 SER A C 1
ATOM 7249 O O . SER A 1 927 ? 29.401 -34.790 -33.761 1.00 78.88 927 SER A O 1
ATOM 7251 N N . THR A 1 928 ? 30.833 -33.653 -35.019 1.00 80.94 928 THR A N 1
ATOM 7252 C CA . THR A 1 928 ? 32.033 -34.311 -34.471 1.00 80.94 928 THR A CA 1
ATOM 7253 C C . THR A 1 928 ? 33.060 -33.275 -34.039 1.00 80.94 928 THR A C 1
ATOM 7255 O O . THR A 1 928 ? 33.437 -32.406 -34.819 1.00 80.94 928 THR A O 1
ATOM 7258 N N . PHE A 1 929 ? 33.496 -33.364 -32.788 1.00 84.12 929 PHE A N 1
ATOM 7259 C CA . PHE A 1 929 ? 34.584 -32.584 -32.220 1.00 84.12 929 PHE A CA 1
ATOM 7260 C C . PHE A 1 929 ? 35.896 -33.363 -32.327 1.00 84.12 929 PHE A C 1
ATOM 7262 O O . PHE A 1 929 ? 35.927 -34.535 -31.959 1.00 84.12 929 PHE A O 1
ATOM 7269 N N . PHE A 1 930 ? 36.956 -32.704 -32.784 1.00 83.62 930 PHE A N 1
ATOM 7270 C CA . PHE A 1 930 ? 38.327 -33.203 -32.819 1.00 83.62 930 PHE A CA 1
ATOM 7271 C C . PHE A 1 930 ? 39.231 -32.267 -32.017 1.00 83.62 930 PHE A C 1
ATOM 7273 O O . PHE A 1 930 ? 39.180 -31.049 -32.196 1.00 83.62 930 PHE A O 1
ATOM 7280 N N . LEU A 1 931 ? 40.078 -32.827 -31.159 1.00 84.12 931 LEU A N 1
ATOM 7281 C CA . LEU A 1 931 ? 41.149 -32.115 -30.475 1.00 84.12 931 LEU A CA 1
ATOM 7282 C C . LEU A 1 931 ? 42.488 -32.714 -30.889 1.00 84.12 931 LEU A C 1
ATOM 7284 O O . LEU A 1 931 ? 42.777 -33.853 -30.532 1.00 84.12 931 LEU A O 1
ATOM 7288 N N . HIS A 1 932 ? 43.301 -31.927 -31.589 1.00 82.31 932 HIS A N 1
ATOM 7289 C CA . HIS A 1 932 ? 44.684 -32.276 -31.883 1.00 82.31 932 HIS A CA 1
ATOM 7290 C C . HIS A 1 932 ? 45.615 -31.784 -30.784 1.00 82.31 932 HIS A C 1
ATOM 7292 O O . HIS A 1 932 ? 45.533 -30.626 -30.374 1.00 82.31 932 HIS A O 1
ATOM 7298 N N . VAL A 1 933 ? 46.510 -32.654 -30.337 1.00 81.88 933 VAL A N 1
ATOM 7299 C CA . VAL A 1 933 ? 47.445 -32.405 -29.241 1.00 81.88 933 VAL A CA 1
ATOM 7300 C C . VAL A 1 933 ? 48.863 -32.517 -29.796 1.00 81.88 933 VAL A C 1
ATOM 7302 O O . VAL A 1 933 ? 49.290 -33.611 -30.136 1.00 81.88 933 VAL A O 1
ATOM 7305 N N . SER A 1 934 ? 49.590 -31.404 -29.916 1.00 80.50 934 SER A N 1
ATOM 7306 C CA . SER A 1 934 ? 50.953 -31.402 -30.471 1.00 80.50 934 SER A CA 1
ATOM 7307 C C . SER A 1 934 ? 51.999 -31.145 -29.389 1.00 80.50 934 SER A C 1
ATOM 7309 O O . SER A 1 934 ? 51.975 -30.095 -28.741 1.00 80.50 934 SER A O 1
ATOM 7311 N N . LEU A 1 935 ? 52.930 -32.088 -29.224 1.00 78.50 935 LEU A N 1
ATOM 7312 C CA . LEU A 1 935 ? 54.051 -31.976 -28.291 1.00 78.50 935 LEU A CA 1
ATOM 7313 C C . LEU A 1 935 ? 55.100 -30.945 -28.756 1.00 78.50 935 LEU A C 1
ATOM 7315 O O . LEU A 1 935 ? 55.250 -30.731 -29.963 1.00 78.50 935 LEU A O 1
ATOM 7319 N N . PRO A 1 936 ? 55.868 -30.335 -27.830 1.00 77.94 936 PRO A N 1
ATOM 7320 C CA . PRO A 1 936 ? 56.978 -29.460 -28.191 1.00 77.94 936 PRO A CA 1
ATOM 7321 C C . PRO A 1 936 ? 58.063 -30.228 -28.959 1.00 77.94 936 PRO A C 1
ATOM 7323 O O . PRO A 1 936 ? 58.286 -31.419 -28.730 1.00 77.94 936 PRO A O 1
ATOM 7326 N N . THR A 1 937 ? 58.796 -29.541 -29.835 1.00 77.31 937 THR A N 1
ATOM 7327 C CA . THR A 1 937 ? 59.910 -30.137 -30.592 1.00 77.31 937 THR A CA 1
ATOM 7328 C C . THR A 1 937 ? 60.962 -30.748 -29.654 1.00 77.31 937 THR A C 1
ATOM 7330 O O . THR A 1 937 ? 61.464 -30.049 -28.773 1.00 77.31 937 THR A O 1
ATOM 7333 N N . GLY A 1 938 ? 61.309 -32.025 -29.858 1.00 78.19 938 GLY A N 1
ATOM 7334 C CA . GLY A 1 938 ? 62.272 -32.774 -29.031 1.00 78.19 938 GLY A CA 1
ATOM 7335 C C . GLY A 1 938 ? 61.661 -33.561 -27.859 1.00 78.19 938 GLY A C 1
ATOM 7336 O O . GLY A 1 938 ? 62.399 -34.037 -26.993 1.00 78.19 938 GLY A O 1
ATOM 7337 N N . PHE A 1 939 ? 60.328 -33.688 -27.806 1.00 81.56 939 PHE A N 1
ATOM 7338 C CA . PHE A 1 939 ? 59.604 -34.490 -26.815 1.00 81.56 939 PHE A CA 1
ATOM 7339 C C . PHE A 1 939 ? 58.773 -35.598 -27.473 1.00 81.56 939 PHE A C 1
ATOM 7341 O O . PHE A 1 939 ? 58.186 -35.399 -28.534 1.00 81.56 939 PHE A O 1
ATOM 7348 N N . HIS A 1 940 ? 58.689 -36.750 -26.809 1.00 81.94 940 HIS A N 1
ATOM 7349 C CA . HIS A 1 940 ? 57.827 -37.878 -27.175 1.00 81.94 940 HIS A CA 1
ATOM 7350 C C . HIS A 1 940 ? 57.058 -38.381 -25.946 1.00 81.94 940 HIS A C 1
ATOM 7352 O O . HIS A 1 940 ? 57.439 -38.096 -24.808 1.00 81.94 940 HIS A O 1
ATOM 7358 N N . TYR A 1 941 ? 55.961 -39.108 -26.156 1.00 84.06 941 TYR A N 1
ATOM 7359 C CA . TYR A 1 941 ? 55.259 -39.790 -25.066 1.00 84.06 941 TYR A CA 1
ATOM 7360 C C . TYR A 1 941 ? 56.125 -40.921 -24.503 1.00 84.06 941 TYR A C 1
ATOM 7362 O O . TYR A 1 941 ? 56.857 -41.560 -25.251 1.00 84.06 941 TYR A O 1
ATOM 7370 N N . THR A 1 942 ? 56.062 -41.156 -23.193 1.00 78.50 942 THR A N 1
ATOM 7371 C CA . THR A 1 942 ? 56.778 -42.288 -22.580 1.00 78.50 942 THR A CA 1
ATOM 7372 C C . THR A 1 942 ? 56.110 -43.623 -22.917 1.00 78.50 942 THR A C 1
ATOM 7374 O O . THR A 1 942 ? 54.885 -43.720 -22.894 1.00 78.50 942 THR A O 1
ATOM 7377 N N . ASP A 1 943 ? 56.915 -44.659 -23.160 1.00 73.06 943 ASP A N 1
ATOM 7378 C CA . ASP A 1 943 ? 56.441 -46.035 -23.370 1.00 73.06 943 ASP A CA 1
ATOM 7379 C C . ASP A 1 943 ? 56.079 -46.747 -22.048 1.00 73.06 943 ASP A C 1
ATOM 7381 O O . ASP A 1 943 ? 55.442 -47.800 -22.052 1.00 73.06 943 ASP A O 1
ATOM 7385 N N . GLU A 1 944 ? 56.494 -46.196 -20.900 1.00 77.12 944 GLU A N 1
ATOM 7386 C CA . GLU A 1 944 ? 56.315 -46.828 -19.585 1.00 77.12 944 GLU A CA 1
ATOM 7387 C C . GLU 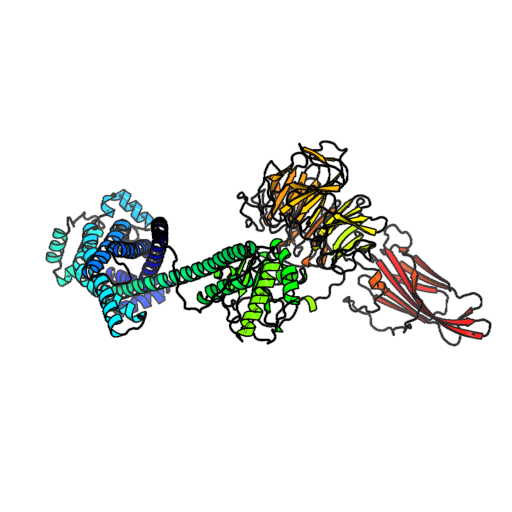A 1 944 ? 54.938 -46.543 -18.960 1.00 77.12 944 GLU A C 1
ATOM 7389 O O . GLU A 1 944 ? 54.462 -47.322 -18.130 1.00 77.12 944 GLU A O 1
ATOM 7394 N N . VAL A 1 945 ? 54.304 -45.419 -19.321 1.00 79.00 945 VAL A N 1
ATOM 7395 C CA . VAL A 1 945 ? 53.030 -44.955 -18.745 1.00 79.00 945 VAL A CA 1
ATOM 7396 C C . VAL A 1 945 ? 52.189 -44.220 -19.790 1.00 79.00 945 VAL A C 1
ATOM 7398 O O . VAL A 1 945 ? 52.573 -43.160 -20.280 1.00 79.00 945 VAL A O 1
ATOM 7401 N N . ASP A 1 946 ? 50.979 -44.720 -20.045 1.00 80.75 946 ASP A N 1
ATOM 7402 C CA . ASP A 1 946 ? 50.046 -44.078 -20.972 1.00 80.75 946 ASP A CA 1
ATOM 7403 C C . ASP A 1 946 ? 49.584 -42.700 -20.472 1.00 80.75 946 ASP A C 1
ATOM 7405 O O . ASP A 1 946 ? 49.110 -42.536 -19.339 1.00 80.75 946 ASP A O 1
ATOM 7409 N N . SER A 1 947 ? 49.628 -41.714 -21.368 1.00 83.69 947 SER A N 1
ATOM 7410 C CA . SER A 1 947 ? 48.942 -40.434 -21.174 1.00 83.69 947 SER A CA 1
ATOM 7411 C C . SER A 1 947 ? 47.427 -40.647 -21.193 1.00 83.69 947 SER A C 1
ATOM 7413 O O . SER A 1 947 ? 46.911 -41.439 -21.981 1.00 83.69 947 SER A O 1
ATOM 7415 N N . LYS A 1 948 ? 46.689 -39.959 -20.320 1.00 84.88 948 LYS A N 1
ATOM 7416 C CA . LYS A 1 948 ? 45.245 -40.173 -20.125 1.00 84.88 948 LYS A CA 1
ATOM 7417 C C . LYS A 1 948 ? 44.455 -38.913 -20.411 1.00 84.88 948 LYS A C 1
ATOM 7419 O O . LYS A 1 948 ? 44.925 -37.806 -20.152 1.00 84.88 948 LYS A O 1
ATOM 7424 N N . TRP A 1 949 ? 43.229 -39.096 -20.881 1.00 84.31 949 TRP A N 1
ATOM 7425 C CA . TRP A 1 949 ? 42.289 -38.006 -21.069 1.00 84.31 949 TRP A CA 1
ATOM 7426 C C . TRP A 1 949 ? 40.887 -38.369 -20.586 1.00 84.31 949 TRP A C 1
ATOM 7428 O O . TRP A 1 949 ? 40.460 -39.525 -20.641 1.00 84.31 949 TRP A O 1
ATOM 7438 N N . GLN A 1 950 ? 40.169 -37.353 -20.122 1.00 81.31 950 GLN A N 1
ATOM 7439 C CA . GLN A 1 950 ? 38.750 -37.403 -19.811 1.00 81.31 950 GLN A CA 1
ATOM 7440 C C . GLN A 1 950 ? 38.065 -36.232 -20.507 1.00 81.31 950 GLN A C 1
ATOM 7442 O O . GLN A 1 950 ? 38.441 -35.080 -20.328 1.00 81.31 950 GLN A O 1
ATOM 7447 N N . LEU A 1 951 ? 37.051 -36.522 -21.307 1.00 78.56 951 LEU A N 1
ATOM 7448 C CA . LEU A 1 951 ? 36.234 -35.532 -21.981 1.00 78.56 951 LEU A CA 1
ATOM 7449 C C . LEU A 1 951 ? 34.841 -35.557 -21.367 1.00 78.56 951 LEU A C 1
ATOM 7451 O O . LEU A 1 951 ? 34.174 -36.589 -21.363 1.00 78.56 951 LEU A O 1
ATOM 7455 N N . THR A 1 952 ? 34.407 -34.405 -20.870 1.00 74.62 952 THR A N 1
ATOM 7456 C CA . THR A 1 952 ? 33.057 -34.179 -20.362 1.00 74.62 952 THR A CA 1
ATOM 7457 C C . THR A 1 952 ? 32.325 -33.231 -21.300 1.00 74.62 952 THR A C 1
ATOM 7459 O O . THR A 1 952 ? 32.756 -32.096 -21.512 1.00 74.62 952 THR A O 1
ATOM 7462 N N . LEU A 1 953 ? 31.219 -33.701 -21.865 1.00 73.19 953 LEU A N 1
ATOM 7463 C CA . LEU A 1 953 ? 30.287 -32.890 -22.632 1.00 73.19 953 LEU A CA 1
ATOM 7464 C C . LEU A 1 953 ? 29.152 -32.458 -21.707 1.00 73.19 953 LEU A C 1
ATOM 7466 O O . LEU A 1 953 ? 28.475 -33.312 -21.139 1.00 73.19 953 LEU A O 1
ATOM 7470 N N . SER A 1 954 ? 28.933 -31.153 -21.568 1.00 65.50 954 SER A N 1
ATOM 7471 C CA . SER A 1 954 ? 27.835 -30.588 -20.785 1.00 65.50 954 SER A CA 1
ATOM 7472 C C . SER A 1 954 ? 26.922 -29.713 -21.647 1.00 65.50 954 SER A C 1
ATOM 7474 O O . SER A 1 954 ? 27.362 -28.878 -22.441 1.00 65.50 954 SER A O 1
ATOM 7476 N N . SER A 1 955 ? 25.617 -29.938 -21.498 1.00 64.69 955 SER A N 1
ATOM 7477 C CA . SER A 1 955 ? 24.537 -29.207 -22.172 1.00 64.69 955 SER A CA 1
ATOM 7478 C C . SER A 1 955 ? 23.371 -28.962 -21.205 1.00 64.69 955 SER A C 1
ATOM 7480 O O . SER A 1 955 ? 23.427 -29.371 -20.046 1.00 64.69 955 SER A O 1
ATOM 7482 N N . GLU A 1 956 ? 22.295 -28.335 -21.688 1.00 52.53 956 GLU A N 1
ATOM 7483 C CA . GLU A 1 956 ? 21.086 -28.003 -20.915 1.00 52.53 956 GLU A CA 1
ATOM 7484 C C . GLU A 1 956 ? 20.411 -29.213 -20.221 1.00 52.53 956 GLU A C 1
ATOM 7486 O O . GLU A 1 956 ? 19.638 -29.011 -19.286 1.00 52.53 956 GLU A O 1
ATOM 7491 N N . ALA A 1 957 ? 20.696 -30.461 -20.634 1.00 42.09 957 ALA A N 1
ATOM 7492 C CA . ALA A 1 957 ? 20.096 -31.667 -20.037 1.00 42.09 957 ALA A CA 1
ATOM 7493 C C . ALA A 1 957 ? 20.932 -32.966 -20.114 1.00 42.09 957 ALA A C 1
ATOM 7495 O O . ALA A 1 957 ? 20.534 -33.969 -19.522 1.00 42.09 957 ALA A O 1
ATOM 7496 N N . VAL A 1 958 ? 22.059 -32.995 -20.838 1.00 52.91 958 VAL A N 1
ATOM 7497 C CA . VAL A 1 958 ? 22.855 -34.218 -21.060 1.00 52.91 958 VAL A CA 1
ATOM 7498 C C . VAL A 1 958 ? 24.296 -33.996 -20.620 1.00 52.91 958 VAL A C 1
ATOM 7500 O O . VAL A 1 958 ? 24.928 -33.025 -21.046 1.00 52.91 958 VAL A O 1
ATOM 7503 N N . ILE A 1 959 ? 24.794 -34.920 -19.795 1.00 57.22 959 ILE A N 1
ATOM 7504 C CA . ILE A 1 959 ? 26.208 -35.059 -19.448 1.00 57.22 959 ILE A CA 1
ATOM 7505 C C . ILE A 1 959 ? 26.685 -36.383 -20.049 1.00 57.22 959 ILE A C 1
ATOM 7507 O O . ILE A 1 959 ? 26.195 -37.437 -19.648 1.00 57.22 959 ILE A O 1
ATOM 7511 N N . ASP A 1 960 ? 27.611 -36.324 -21.006 1.00 65.56 960 ASP A N 1
ATOM 7512 C CA . ASP A 1 960 ? 28.323 -37.504 -21.515 1.00 65.56 960 ASP A CA 1
ATOM 7513 C C . ASP A 1 960 ? 29.791 -37.412 -21.095 1.00 65.56 960 ASP A C 1
ATOM 7515 O O . ASP A 1 960 ? 30.412 -36.350 -21.206 1.00 65.56 960 ASP A O 1
ATOM 7519 N N . VAL A 1 961 ? 30.339 -38.512 -20.584 1.00 67.12 961 VAL A N 1
ATOM 7520 C CA . VAL A 1 961 ? 31.727 -38.589 -20.125 1.00 67.12 961 VAL A CA 1
ATOM 7521 C C . VAL A 1 961 ? 32.414 -39.716 -20.871 1.00 67.12 961 VAL A C 1
ATOM 7523 O O . VAL A 1 961 ? 32.017 -40.876 -20.775 1.00 67.12 961 VAL A O 1
ATOM 7526 N N . LYS A 1 962 ? 33.490 -39.381 -21.581 1.00 72.81 962 LYS A N 1
ATOM 7527 C CA . LYS A 1 962 ? 34.378 -40.359 -22.207 1.00 72.81 962 LYS A CA 1
ATOM 7528 C C . LYS A 1 962 ? 35.764 -40.265 -21.610 1.00 72.81 962 LYS A C 1
ATOM 7530 O O . LYS A 1 962 ? 36.270 -39.176 -21.367 1.00 72.81 962 LYS A O 1
ATOM 7535 N N . THR A 1 963 ? 36.390 -41.411 -21.412 1.00 77.69 963 THR A N 1
ATOM 7536 C CA . THR A 1 963 ? 37.780 -41.513 -20.980 1.00 77.69 963 THR A CA 1
ATOM 7537 C C . THR A 1 963 ? 38.560 -42.343 -21.987 1.00 77.69 963 THR A C 1
ATOM 7539 O O . THR A 1 963 ? 38.000 -43.200 -22.676 1.00 77.69 963 THR A O 1
ATOM 7542 N N . GLY A 1 964 ? 39.858 -42.086 -22.090 1.00 78.50 964 GLY A N 1
ATOM 7543 C CA . GLY A 1 964 ? 40.735 -42.846 -22.968 1.00 78.50 964 GLY A CA 1
ATOM 7544 C C . GLY A 1 964 ? 42.209 -42.632 -22.654 1.00 78.50 964 GLY A C 1
ATOM 7545 O O . GLY A 1 964 ? 42.580 -41.784 -21.839 1.00 78.50 964 GLY A O 1
ATOM 7546 N N . THR A 1 965 ? 43.049 -43.424 -23.311 1.00 77.62 965 THR A N 1
ATOM 7547 C CA . THR A 1 965 ? 44.500 -43.235 -23.352 1.00 77.62 965 THR A CA 1
ATOM 7548 C C . THR A 1 965 ? 44.891 -42.533 -24.651 1.00 77.62 965 THR A C 1
ATOM 7550 O O . THR A 1 965 ? 44.226 -42.674 -25.683 1.00 77.62 965 THR A O 1
ATOM 7553 N N . LEU A 1 966 ? 45.925 -41.701 -24.585 1.00 75.75 966 LEU A N 1
ATOM 7554 C CA . LEU A 1 966 ? 46.422 -40.911 -25.701 1.00 75.75 966 LEU A CA 1
ATOM 7555 C C . LEU A 1 966 ? 47.650 -41.610 -26.302 1.00 75.75 966 LEU A C 1
ATOM 7557 O O . LEU A 1 966 ? 48.766 -41.402 -25.840 1.00 75.75 966 LEU A O 1
ATOM 7561 N N . ASN A 1 967 ? 47.427 -42.426 -27.338 1.00 60.69 967 ASN A N 1
ATOM 7562 C CA . ASN A 1 967 ? 48.499 -43.082 -28.114 1.00 60.69 967 ASN A CA 1
ATOM 7563 C C . ASN A 1 967 ? 48.636 -42.479 -29.530 1.00 60.69 967 ASN A C 1
ATOM 7565 O O . ASN A 1 967 ? 49.451 -42.929 -30.332 1.00 60.69 967 ASN A O 1
ATOM 7569 N N . LYS A 1 968 ? 47.790 -41.494 -29.858 1.00 61.56 968 LYS A N 1
ATOM 7570 C CA . LYS A 1 968 ? 47.765 -40.710 -31.099 1.00 61.56 968 LYS A CA 1
ATOM 7571 C C . LYS A 1 968 ? 47.435 -39.262 -30.738 1.00 61.56 968 LYS A C 1
ATOM 7573 O O . LYS A 1 968 ? 46.664 -39.046 -29.805 1.00 61.56 968 LYS A O 1
ATOM 7578 N N . ASP A 1 969 ? 47.936 -38.308 -31.514 1.00 68.50 969 ASP A N 1
ATOM 7579 C CA . ASP A 1 969 ? 47.800 -36.855 -31.298 1.00 68.50 969 ASP A CA 1
ATOM 7580 C C . ASP A 1 969 ? 46.364 -36.308 -31.476 1.00 68.50 969 ASP A C 1
ATOM 7582 O O . ASP A 1 969 ? 46.184 -35.128 -31.770 1.00 68.50 969 ASP A O 1
ATOM 7586 N N . GLU A 1 970 ? 45.318 -37.136 -31.371 1.00 76.62 970 GLU A N 1
ATOM 7587 C CA . GLU A 1 970 ? 43.942 -36.752 -31.698 1.00 76.62 970 GLU A CA 1
ATOM 7588 C C . GLU A 1 970 ? 42.895 -37.423 -30.794 1.00 76.62 970 GLU A C 1
ATOM 7590 O O . GLU A 1 970 ? 42.860 -38.645 -30.638 1.00 76.62 970 GLU A O 1
ATOM 7595 N N . ILE A 1 971 ? 41.990 -36.610 -30.241 1.00 80.56 971 ILE A N 1
ATOM 7596 C CA . ILE A 1 971 ? 40.806 -37.034 -29.480 1.00 80.56 971 ILE A CA 1
ATOM 7597 C C . ILE A 1 971 ? 39.562 -36.663 -30.287 1.00 80.56 971 ILE A C 1
ATOM 7599 O O . ILE A 1 971 ? 39.460 -35.529 -30.749 1.00 80.56 971 ILE A O 1
ATOM 7603 N N . SER A 1 972 ? 38.593 -37.575 -30.426 1.00 80.38 972 SER A N 1
ATOM 7604 C CA . SER A 1 972 ? 37.343 -37.300 -31.150 1.00 80.38 972 SER A CA 1
ATOM 7605 C C . SER A 1 972 ? 36.080 -37.637 -30.355 1.00 80.38 972 SER A C 1
ATOM 7607 O O . SER A 1 972 ? 36.038 -38.605 -29.591 1.00 80.38 972 SER A O 1
ATOM 7609 N N . LEU A 1 973 ? 35.025 -36.839 -30.545 1.00 78.56 973 LEU A N 1
ATOM 7610 C CA . LEU A 1 973 ? 33.710 -37.050 -29.942 1.00 78.56 973 LEU A CA 1
ATOM 7611 C C . LEU A 1 973 ? 32.580 -36.707 -30.915 1.00 78.56 973 LEU A C 1
ATOM 7613 O O . LEU A 1 973 ? 32.556 -35.624 -31.488 1.00 78.56 973 LEU A O 1
ATOM 7617 N N . THR A 1 974 ? 31.577 -37.579 -31.013 1.00 75.56 974 THR A N 1
ATOM 7618 C CA . THR A 1 974 ? 30.313 -37.272 -31.692 1.00 75.56 974 THR A CA 1
ATOM 7619 C C . THR A 1 974 ? 29.338 -36.572 -30.745 1.00 75.56 974 THR A C 1
ATOM 7621 O O . THR A 1 974 ? 29.036 -37.084 -29.671 1.00 75.56 974 THR A O 1
ATOM 7624 N N . ILE A 1 975 ? 28.827 -35.421 -31.166 1.00 74.50 975 ILE A N 1
ATOM 7625 C CA . ILE A 1 975 ? 27.851 -34.591 -30.466 1.00 74.50 975 ILE A CA 1
ATOM 7626 C C . ILE A 1 975 ? 26.463 -34.872 -31.067 1.00 74.50 975 ILE A C 1
ATOM 7628 O O . ILE A 1 975 ? 26.295 -34.720 -32.284 1.00 74.50 975 ILE A O 1
ATOM 7632 N N . PRO A 1 976 ? 25.472 -35.286 -30.256 1.00 69.00 976 PRO A N 1
ATOM 7633 C CA . PRO A 1 976 ? 24.105 -35.493 -30.728 1.00 69.00 976 PRO A CA 1
ATOM 7634 C C . PRO A 1 976 ? 23.470 -34.193 -31.260 1.00 69.00 976 PRO A C 1
ATOM 7636 O O . PRO A 1 976 ? 23.848 -33.106 -30.824 1.00 69.00 976 PRO A O 1
ATOM 7639 N N . PRO A 1 977 ? 22.484 -34.278 -32.170 1.00 72.50 977 PRO A N 1
ATOM 7640 C CA . PRO A 1 977 ? 21.731 -33.113 -32.624 1.00 72.50 977 PRO A CA 1
ATOM 7641 C C . PRO A 1 977 ? 20.776 -32.578 -31.544 1.00 72.50 977 PRO A C 1
ATOM 7643 O O . PRO A 1 977 ? 20.294 -33.332 -30.700 1.00 72.50 977 PRO A O 1
ATOM 7646 N N . GLY A 1 978 ? 20.414 -31.298 -31.646 1.00 66.75 978 GLY A N 1
ATOM 7647 C CA . GLY A 1 978 ? 19.323 -30.679 -30.885 1.00 66.75 978 GLY A CA 1
ATOM 7648 C C . GLY A 1 978 ? 19.750 -29.724 -29.770 1.00 66.75 978 GLY A C 1
ATOM 7649 O O . GLY A 1 978 ? 18.897 -29.292 -29.001 1.00 66.75 978 GLY A O 1
ATOM 7650 N N . PHE A 1 979 ? 21.034 -29.370 -29.681 1.00 70.56 979 PHE A N 1
ATOM 7651 C CA . PHE A 1 979 ? 21.534 -28.454 -28.652 1.00 70.56 979 PHE A CA 1
ATOM 7652 C C . PHE A 1 979 ? 21.655 -27.018 -29.171 1.00 70.56 979 PHE A C 1
ATOM 7654 O O . PHE A 1 979 ? 22.150 -26.776 -30.268 1.00 70.56 979 PHE A O 1
ATOM 7661 N N . SER A 1 980 ? 21.231 -26.053 -28.358 1.00 61.22 980 SER A N 1
ATOM 7662 C CA . SER A 1 980 ? 21.491 -24.614 -28.531 1.00 61.22 980 SER A CA 1
ATOM 7663 C C . SER A 1 980 ? 22.968 -24.275 -28.275 1.00 61.22 980 SER A C 1
ATOM 7665 O O . SER A 1 980 ? 23.547 -23.416 -28.943 1.00 61.22 980 SER A O 1
ATOM 7667 N N . PHE A 1 981 ? 23.575 -24.983 -27.322 1.00 68.38 981 PHE A N 1
ATOM 7668 C CA . PHE A 1 981 ? 24.924 -24.773 -26.820 1.00 68.38 981 PHE A CA 1
ATOM 7669 C C . PHE A 1 981 ? 25.492 -26.064 -26.229 1.00 68.38 981 PHE A C 1
ATOM 7671 O O . PHE A 1 981 ? 24.778 -26.827 -25.573 1.00 68.38 981 PHE A O 1
ATOM 7678 N N . VAL A 1 982 ? 26.792 -26.280 -26.428 1.00 76.25 982 VAL A N 1
ATOM 7679 C CA . VAL A 1 982 ? 27.535 -27.390 -25.826 1.00 76.25 982 VAL A CA 1
ATOM 7680 C C . VAL A 1 982 ? 28.864 -26.875 -25.284 1.00 76.25 982 VAL A C 1
ATOM 7682 O O . VAL A 1 982 ? 29.628 -26.230 -26.006 1.00 76.25 982 VAL A O 1
ATOM 7685 N N . LEU A 1 983 ? 29.162 -27.196 -24.025 1.00 74.94 983 LEU A N 1
ATOM 7686 C CA . LEU A 1 983 ? 30.480 -26.997 -23.434 1.00 74.94 983 LEU A CA 1
ATOM 7687 C C . LEU A 1 983 ? 31.220 -28.335 -23.393 1.00 74.94 983 LEU A C 1
ATOM 7689 O O . LEU A 1 983 ? 30.708 -29.339 -22.904 1.00 74.94 983 LEU A O 1
ATOM 7693 N N . ILE A 1 984 ? 32.443 -28.339 -23.910 1.00 81.12 984 ILE A N 1
ATOM 7694 C CA . ILE A 1 984 ? 33.336 -29.492 -23.911 1.00 81.12 984 ILE A CA 1
ATOM 7695 C C . ILE A 1 984 ? 34.491 -29.175 -22.966 1.00 81.12 984 ILE A C 1
ATOM 7697 O O . ILE A 1 984 ? 35.268 -28.254 -23.224 1.00 81.12 984 ILE A O 1
ATOM 7701 N N . LYS A 1 985 ? 34.602 -29.938 -21.877 1.00 80.00 985 LYS A N 1
ATOM 7702 C CA . LYS A 1 985 ? 35.750 -29.930 -20.964 1.00 80.00 985 LYS A CA 1
ATOM 7703 C C . LYS A 1 985 ? 36.631 -31.135 -21.287 1.00 80.00 985 LYS A C 1
ATOM 7705 O O . LYS A 1 985 ? 36.139 -32.258 -21.252 1.00 80.00 985 LYS A O 1
ATOM 7710 N N . VAL A 1 986 ? 37.910 -30.922 -21.587 1.00 80.94 986 VAL A N 1
ATOM 7711 C CA . VAL A 1 986 ? 38.894 -31.998 -21.785 1.00 80.94 986 VAL A CA 1
ATOM 7712 C C . VAL A 1 986 ? 39.971 -31.891 -20.715 1.00 80.94 986 VAL A C 1
ATOM 7714 O O . VAL A 1 986 ? 40.703 -30.911 -20.662 1.00 80.94 986 VAL A O 1
ATOM 7717 N N . GLU A 1 987 ? 40.072 -32.897 -19.865 1.00 82.06 987 GLU A N 1
ATOM 7718 C CA . GLU A 1 987 ? 41.108 -33.047 -18.849 1.00 82.06 987 GLU A CA 1
ATOM 7719 C C . GLU A 1 987 ? 42.175 -34.003 -19.383 1.00 82.06 987 GLU A C 1
ATOM 7721 O O . GLU A 1 987 ? 41.856 -35.097 -19.843 1.00 82.06 987 GLU A O 1
ATOM 7726 N N . LEU A 1 988 ? 43.438 -33.585 -19.353 1.00 83.56 988 LEU A N 1
ATOM 7727 C CA . LEU A 1 988 ? 44.576 -34.295 -19.933 1.00 83.56 988 LEU A CA 1
ATOM 7728 C C . LEU A 1 988 ? 45.665 -34.475 -18.878 1.00 83.56 988 LEU A C 1
ATOM 7730 O O . LEU A 1 988 ? 46.030 -33.524 -18.190 1.00 83.56 988 LEU A O 1
ATOM 7734 N N . ILE A 1 989 ? 46.226 -35.677 -18.793 1.00 84.25 989 ILE A N 1
ATOM 7735 C CA . ILE A 1 989 ? 47.464 -35.963 -18.065 1.00 84.25 989 ILE A CA 1
ATOM 7736 C C . ILE A 1 989 ? 48.446 -36.535 -19.077 1.00 84.25 989 ILE A C 1
ATOM 7738 O O . ILE A 1 989 ? 48.244 -37.637 -19.588 1.00 84.25 989 ILE A O 1
ATOM 7742 N N . LEU A 1 990 ? 49.493 -35.770 -19.370 1.00 84.12 990 LEU A N 1
ATOM 7743 C CA . LEU A 1 990 ? 50.517 -36.127 -20.339 1.00 84.12 990 LEU A CA 1
ATOM 7744 C C . LEU A 1 990 ? 51.805 -36.522 -19.627 1.00 84.12 990 LEU A C 1
ATOM 7746 O O . LEU A 1 990 ? 52.312 -35.774 -18.788 1.00 84.12 990 LEU A O 1
ATOM 7750 N N . TYR A 1 991 ? 52.345 -37.674 -20.008 1.00 84.94 991 TYR A N 1
ATOM 7751 C CA . TYR A 1 991 ? 53.662 -38.150 -19.607 1.00 84.94 991 TYR A CA 1
ATOM 7752 C C . TYR A 1 991 ? 54.590 -38.065 -20.820 1.00 84.94 991 TYR A C 1
ATOM 7754 O O . TYR A 1 991 ? 54.410 -38.783 -21.802 1.00 84.94 991 TYR A O 1
ATOM 7762 N N . MET A 1 992 ? 55.550 -37.140 -20.772 1.00 84.50 992 MET A N 1
ATOM 7763 C CA . MET A 1 992 ? 56.388 -36.773 -21.918 1.00 84.50 992 MET A CA 1
ATOM 7764 C C . MET A 1 992 ? 57.862 -36.865 -21.531 1.00 84.50 992 MET A C 1
ATOM 7766 O O . MET A 1 992 ? 58.241 -36.381 -20.464 1.00 84.50 992 MET A O 1
ATOM 7770 N N . CYS A 1 993 ? 58.699 -37.413 -22.403 1.00 81.00 993 CYS A N 1
ATOM 7771 C CA . CYS A 1 993 ? 60.144 -37.492 -22.227 1.00 81.00 993 CYS A CA 1
ATOM 7772 C C . CYS A 1 993 ? 60.855 -36.633 -23.270 1.00 81.00 993 CYS A C 1
ATOM 7774 O O . CYS A 1 993 ? 60.495 -36.624 -24.446 1.00 81.00 993 CYS A O 1
ATOM 7776 N N . SER A 1 994 ? 61.869 -35.896 -22.825 1.00 83.62 994 SER A N 1
ATOM 7777 C CA . SER A 1 994 ? 62.813 -35.232 -23.724 1.00 83.62 994 SER A CA 1
ATOM 7778 C C . SER A 1 994 ? 63.763 -36.258 -24.347 1.00 83.62 994 SER A C 1
ATOM 7780 O O . SER A 1 994 ? 64.025 -37.305 -23.754 1.00 83.62 994 SER A O 1
ATOM 7782 N N . GLU A 1 995 ? 64.351 -35.936 -25.499 1.00 79.75 995 GLU A N 1
ATOM 7783 C CA . GLU A 1 995 ? 65.395 -36.760 -26.142 1.00 79.75 995 GLU A CA 1
ATOM 7784 C C . GLU A 1 995 ? 66.609 -37.055 -25.232 1.00 79.75 995 GLU A C 1
ATOM 7786 O O . GLU A 1 995 ? 67.314 -38.040 -25.434 1.00 79.75 995 GLU A O 1
ATOM 7791 N N . ASN A 1 996 ? 66.815 -36.258 -24.178 1.00 78.94 996 ASN A N 1
ATOM 7792 C CA . ASN A 1 996 ? 67.877 -36.446 -23.183 1.00 78.94 996 ASN A CA 1
ATOM 7793 C C . ASN A 1 996 ? 67.504 -37.432 -22.051 1.00 78.94 996 ASN A C 1
ATOM 7795 O O . ASN A 1 996 ? 68.251 -37.555 -21.081 1.00 78.94 996 ASN A O 1
ATOM 7799 N N . GLY A 1 997 ? 66.344 -38.096 -22.126 1.00 74.25 997 GLY A N 1
ATOM 7800 C CA . GLY A 1 997 ? 65.888 -39.097 -21.150 1.00 74.25 997 GLY A CA 1
ATOM 7801 C C . GLY A 1 997 ? 65.235 -38.535 -19.879 1.00 74.25 997 GLY A C 1
ATOM 7802 O O . GLY A 1 997 ? 64.892 -39.294 -18.977 1.00 74.25 997 GLY A O 1
ATOM 7803 N N . LEU A 1 998 ? 65.039 -37.215 -19.781 1.00 80.00 998 LEU A N 1
ATOM 7804 C CA . LEU A 1 998 ? 64.289 -36.584 -18.688 1.00 80.00 998 LEU A CA 1
ATOM 7805 C C . LEU A 1 998 ? 62.790 -36.595 -19.003 1.00 80.00 998 LEU A C 1
ATOM 7807 O O . LEU A 1 998 ? 62.372 -35.991 -19.995 1.00 80.00 998 LEU A O 1
ATOM 7811 N N . CYS A 1 999 ? 62.002 -37.250 -18.147 1.00 82.81 999 CYS A N 1
ATOM 7812 C CA . CYS A 1 999 ? 60.551 -37.381 -18.282 1.00 82.81 999 CYS A CA 1
ATOM 7813 C C . CYS A 1 999 ? 59.792 -36.504 -17.279 1.00 82.81 999 CYS A C 1
ATOM 7815 O O . CYS A 1 999 ? 60.170 -36.386 -16.113 1.00 82.81 999 CYS A O 1
ATOM 7817 N N . HIS A 1 1000 ? 58.691 -35.907 -17.730 1.00 80.00 1000 HIS A N 1
ATOM 7818 C CA . HIS A 1 1000 ? 57.848 -35.009 -16.950 1.00 80.00 1000 HIS A CA 1
ATOM 7819 C C . HIS A 1 1000 ? 56.371 -35.381 -17.098 1.00 80.00 1000 HIS A C 1
ATOM 7821 O O . HIS A 1 1000 ? 55.919 -35.779 -18.171 1.00 80.00 1000 HIS A O 1
ATOM 7827 N N . MET A 1 1001 ? 55.612 -35.188 -16.018 1.00 82.94 1001 MET A N 1
ATOM 7828 C CA . MET A 1 1001 ? 54.153 -35.241 -16.034 1.00 82.94 1001 MET A CA 1
ATOM 7829 C C . MET A 1 1001 ? 53.603 -33.815 -16.052 1.00 82.94 1001 MET A C 1
ATOM 7831 O O . MET A 1 1001 ? 54.027 -32.977 -15.252 1.00 82.94 1001 MET A O 1
ATOM 7835 N N . LYS A 1 1002 ? 52.660 -33.541 -16.954 1.00 78.44 1002 LYS A N 1
ATOM 7836 C CA . LYS A 1 1002 ? 51.889 -32.296 -16.969 1.00 78.44 1002 LYS A CA 1
ATOM 7837 C C . LYS A 1 1002 ? 50.403 -32.588 -17.058 1.00 78.44 1002 LYS A C 1
ATOM 7839 O O . LYS A 1 1002 ? 49.975 -33.485 -17.778 1.00 78.44 1002 LYS A O 1
ATOM 7844 N N . GLN A 1 1003 ? 49.625 -31.790 -16.344 1.00 80.69 1003 GLN A N 1
ATOM 7845 C CA . GLN A 1 1003 ? 48.172 -31.833 -16.394 1.00 80.69 1003 GLN A CA 1
ATOM 7846 C C . GLN A 1 1003 ? 47.670 -30.602 -17.147 1.00 80.69 1003 GLN A C 1
ATOM 7848 O O . GLN A 1 1003 ? 48.263 -29.527 -17.031 1.00 80.69 1003 GLN A O 1
ATOM 7853 N N . TYR A 1 1004 ? 46.584 -30.752 -17.898 1.00 77.75 1004 TYR A N 1
ATOM 7854 C CA . TYR A 1 1004 ? 45.927 -29.664 -18.617 1.00 77.75 1004 TYR A CA 1
ATOM 7855 C C . TYR A 1 1004 ? 44.413 -29.809 -18.532 1.00 77.75 1004 TYR A C 1
ATOM 7857 O O . TYR A 1 1004 ? 43.885 -30.920 -18.542 1.00 77.75 1004 TYR A O 1
ATOM 7865 N N . VAL A 1 1005 ? 43.716 -28.677 -18.499 1.00 78.25 1005 VAL A N 1
ATOM 7866 C CA . VAL A 1 1005 ? 42.261 -28.629 -18.651 1.00 78.25 1005 VAL A CA 1
ATOM 7867 C C . VAL A 1 1005 ? 41.932 -27.694 -19.802 1.00 78.25 1005 VAL A C 1
ATOM 7869 O O . VAL A 1 1005 ? 42.342 -26.539 -19.800 1.00 78.25 1005 VAL A O 1
ATOM 7872 N N . LEU A 1 1006 ? 41.192 -28.182 -20.789 1.00 79.50 1006 LEU A N 1
ATOM 7873 C CA . LEU A 1 1006 ? 40.746 -27.422 -21.947 1.00 79.50 1006 LEU A CA 1
ATOM 7874 C C . LEU A 1 1006 ? 39.237 -27.206 -21.880 1.00 79.50 1006 LEU A C 1
ATOM 7876 O O . LEU A 1 1006 ? 38.488 -28.169 -21.726 1.00 79.50 1006 LEU A O 1
ATOM 7880 N N . HIS A 1 1007 ? 38.788 -25.973 -22.088 1.00 74.75 1007 HIS A N 1
ATOM 7881 C CA . HIS A 1 1007 ? 37.375 -25.659 -22.287 1.00 74.75 1007 HIS A CA 1
ATOM 7882 C C . HIS A 1 1007 ? 37.144 -25.158 -23.714 1.00 74.75 1007 HIS A C 1
ATOM 7884 O O . HIS A 1 1007 ? 37.673 -24.120 -24.111 1.00 74.75 1007 HIS A O 1
ATOM 7890 N N . GLN A 1 1008 ? 36.324 -25.882 -24.477 1.00 82.00 1008 GLN A N 1
ATOM 7891 C CA . GLN A 1 1008 ? 35.838 -25.471 -25.792 1.00 82.00 1008 GLN A CA 1
ATOM 7892 C C . GLN A 1 1008 ? 34.322 -25.313 -25.736 1.00 82.00 1008 GLN A C 1
ATOM 7894 O O . GLN A 1 1008 ? 33.598 -26.243 -25.392 1.00 82.00 1008 GLN A O 1
ATOM 7899 N N . SER A 1 1009 ? 33.829 -24.148 -26.134 1.00 76.00 1009 SER A N 1
ATOM 7900 C CA . SER A 1 1009 ? 32.394 -23.884 -26.247 1.00 76.00 1009 SER A CA 1
ATOM 7901 C C . SER A 1 1009 ? 31.954 -23.888 -27.709 1.00 76.00 1009 SER A C 1
ATOM 7903 O O . SER A 1 1009 ? 32.643 -23.345 -28.583 1.00 76.00 1009 SER A O 1
ATOM 7905 N N . LEU A 1 1010 ? 30.809 -24.520 -27.965 1.00 79.44 1010 LEU A N 1
ATOM 7906 C CA . LEU A 1 1010 ? 30.173 -24.619 -29.273 1.00 79.44 1010 LEU A CA 1
ATOM 7907 C C . LEU A 1 1010 ? 28.791 -23.969 -29.218 1.00 79.44 1010 LEU A C 1
ATOM 7909 O O . LEU A 1 1010 ? 27.975 -24.309 -28.361 1.00 79.44 1010 LEU A O 1
ATOM 7913 N N . ILE A 1 1011 ? 28.531 -23.047 -30.141 1.00 71.69 1011 ILE A N 1
ATOM 7914 C CA . ILE A 1 1011 ? 27.258 -22.326 -30.251 1.00 71.69 1011 ILE A CA 1
ATOM 7915 C C . ILE A 1 1011 ? 26.550 -22.803 -31.513 1.00 71.69 1011 ILE A C 1
ATOM 7917 O O . ILE A 1 1011 ? 27.170 -22.856 -32.582 1.00 71.69 1011 ILE A O 1
ATOM 7921 N N . ASN A 1 1012 ? 25.261 -23.125 -31.394 1.00 74.06 1012 ASN A N 1
ATOM 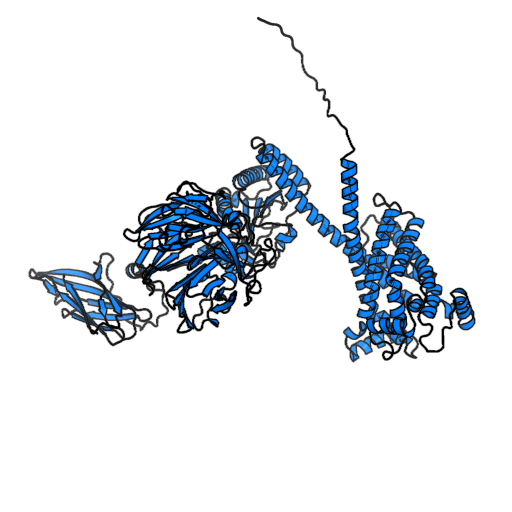7922 C CA . ASN A 1 1012 ? 24.474 -23.515 -32.552 1.00 74.06 1012 ASN A CA 1
ATOM 7923 C C . ASN A 1 1012 ? 24.315 -22.333 -33.516 1.00 74.06 1012 ASN A C 1
ATOM 7925 O O . ASN A 1 1012 ? 23.783 -21.283 -33.151 1.00 74.06 1012 ASN A O 1
ATOM 7929 N N . ASP A 1 1013 ? 24.743 -22.522 -34.759 1.00 74.19 1013 ASP A N 1
ATOM 7930 C CA . ASP A 1 1013 ? 24.483 -21.603 -35.861 1.00 74.19 1013 ASP A CA 1
ATOM 7931 C C . ASP A 1 1013 ? 23.772 -22.365 -36.981 1.00 74.19 1013 ASP A C 1
ATOM 7933 O O . ASP A 1 1013 ? 24.367 -23.197 -37.669 1.00 74.19 1013 ASP A O 1
ATOM 7937 N N . TYR A 1 1014 ? 22.485 -22.063 -37.168 1.00 64.56 1014 TYR A N 1
ATOM 7938 C CA . TYR A 1 1014 ? 21.635 -22.692 -38.181 1.00 64.56 1014 TYR A CA 1
ATOM 7939 C C . TYR A 1 1014 ? 22.107 -22.426 -39.620 1.00 64.56 1014 TYR A C 1
ATOM 7941 O O . TYR A 1 1014 ? 21.684 -23.131 -40.533 1.00 64.56 1014 TYR A O 1
ATOM 7949 N N . ASN A 1 1015 ? 22.987 -21.438 -39.827 1.00 60.28 1015 ASN A N 1
ATOM 7950 C CA . ASN A 1 1015 ? 23.554 -21.098 -41.132 1.00 60.28 1015 ASN A CA 1
ATOM 7951 C C . ASN A 1 1015 ? 24.955 -21.694 -41.359 1.00 60.28 1015 ASN A C 1
ATOM 7953 O O . ASN A 1 1015 ? 25.513 -21.536 -42.446 1.00 60.28 1015 ASN A O 1
ATOM 7957 N N . ALA A 1 1016 ? 25.549 -22.361 -40.363 1.00 63.28 1016 ALA A N 1
ATOM 7958 C CA . ALA A 1 1016 ? 26.857 -22.988 -40.513 1.00 63.28 1016 ALA A CA 1
ATOM 7959 C C . ALA A 1 1016 ? 26.749 -24.290 -41.333 1.00 63.28 1016 ALA A C 1
ATOM 7961 O O . ALA A 1 1016 ? 25.956 -25.176 -41.025 1.00 63.28 1016 ALA A O 1
ATOM 7962 N N . GLY A 1 1017 ? 27.566 -24.421 -42.383 1.00 53.91 1017 GLY A N 1
ATOM 7963 C CA . GLY A 1 1017 ? 27.588 -25.610 -43.251 1.00 53.91 1017 GLY A CA 1
ATOM 7964 C C . GLY A 1 1017 ? 28.394 -26.798 -42.707 1.00 53.91 1017 GLY A C 1
ATOM 7965 O O . GLY A 1 1017 ? 28.296 -27.894 -43.252 1.00 53.91 1017 GLY A O 1
ATOM 7966 N N . ASN A 1 1018 ? 29.182 -26.603 -41.645 1.00 60.03 1018 ASN A N 1
ATOM 7967 C CA . ASN A 1 1018 ? 30.085 -27.625 -41.111 1.00 60.03 1018 ASN A CA 1
ATOM 7968 C C . ASN A 1 1018 ? 29.515 -28.253 -39.832 1.00 60.03 1018 ASN A C 1
ATOM 7970 O O . ASN A 1 1018 ? 29.177 -27.538 -38.890 1.00 60.03 1018 ASN A O 1
ATOM 7974 N N . SER A 1 1019 ? 29.476 -29.588 -39.796 1.00 67.69 1019 SER A N 1
ATOM 7975 C CA . SER A 1 1019 ? 29.194 -30.413 -38.610 1.00 67.69 1019 SER A CA 1
ATOM 7976 C C . SER A 1 1019 ? 30.473 -30.904 -37.913 1.00 67.69 1019 SER A C 1
ATOM 7978 O O . SER A 1 1019 ? 30.416 -31.659 -36.947 1.00 67.69 1019 SER A O 1
ATOM 7980 N N . ILE A 1 1020 ? 31.651 -30.496 -38.392 1.00 72.75 1020 ILE A N 1
ATOM 7981 C CA . ILE A 1 1020 ? 32.950 -30.898 -37.842 1.00 72.75 1020 ILE A CA 1
ATOM 7982 C C . ILE A 1 1020 ? 33.610 -29.696 -37.169 1.00 72.75 1020 ILE A C 1
ATOM 7984 O O . ILE A 1 1020 ? 33.736 -28.631 -37.776 1.00 72.75 1020 ILE A O 1
ATOM 7988 N N . VAL A 1 1021 ? 34.054 -29.878 -35.925 1.00 73.81 1021 VAL A N 1
ATOM 7989 C CA . VAL A 1 1021 ? 34.748 -28.862 -35.133 1.00 73.81 1021 VAL A CA 1
ATOM 7990 C C . VAL A 1 1021 ? 36.120 -29.373 -34.723 1.00 73.81 1021 VAL A C 1
ATOM 7992 O O . VAL A 1 1021 ? 36.217 -30.271 -33.899 1.00 73.81 1021 VAL A O 1
ATOM 7995 N N . THR A 1 1022 ? 37.180 -28.765 -35.247 1.00 76.50 1022 THR A N 1
ATOM 7996 C CA . THR A 1 1022 ? 38.565 -29.152 -34.934 1.00 76.50 1022 THR A CA 1
ATOM 7997 C C . THR A 1 1022 ? 39.242 -28.075 -34.103 1.00 76.50 1022 THR A C 1
ATOM 7999 O O . THR A 1 1022 ? 39.290 -26.924 -34.537 1.00 76.50 1022 THR A O 1
ATOM 8002 N N . SER A 1 1023 ? 39.774 -28.425 -32.935 1.00 77.44 1023 SER A N 1
ATOM 8003 C CA . SER A 1 1023 ? 40.574 -27.562 -32.060 1.00 77.44 1023 SER A CA 1
ATOM 8004 C C . SER A 1 1023 ? 41.993 -28.103 -31.914 1.00 77.44 1023 SER A C 1
ATOM 8006 O O . SER A 1 1023 ? 42.219 -29.304 -32.012 1.00 77.44 1023 SER A O 1
ATOM 8008 N N . PHE A 1 1024 ? 42.948 -27.203 -31.698 1.00 74.50 1024 PHE A N 1
ATOM 8009 C CA . PHE A 1 1024 ? 44.365 -27.531 -31.583 1.00 74.50 1024 PHE A CA 1
ATOM 8010 C C . PHE A 1 1024 ? 44.868 -27.070 -30.220 1.00 74.50 1024 PHE A C 1
ATOM 8012 O O . PHE A 1 1024 ? 44.615 -25.934 -29.820 1.00 74.50 1024 PHE A O 1
ATOM 8019 N N . LEU A 1 1025 ? 45.575 -27.954 -29.526 1.00 71.12 1025 LEU A N 1
ATOM 8020 C CA . LEU A 1 1025 ? 46.316 -27.663 -28.312 1.00 71.12 1025 LEU A CA 1
ATOM 8021 C C . LEU A 1 1025 ? 47.797 -27.896 -28.615 1.00 71.12 1025 LEU A C 1
ATOM 8023 O O . LEU A 1 1025 ? 48.238 -29.038 -28.740 1.00 71.12 1025 LEU A O 1
ATOM 8027 N N . ALA A 1 1026 ? 48.537 -26.800 -28.775 1.00 67.12 1026 ALA A N 1
ATOM 8028 C CA . ALA A 1 1026 ? 49.982 -26.818 -28.960 1.00 67.12 1026 ALA A CA 1
ATOM 8029 C C . ALA A 1 1026 ? 50.682 -26.435 -27.653 1.00 67.12 1026 ALA A C 1
ATOM 8031 O O . ALA A 1 1026 ? 50.251 -25.487 -26.991 1.00 67.12 1026 ALA A O 1
ATOM 8032 N N . PHE A 1 1027 ? 51.718 -27.193 -27.284 1.00 60.25 1027 PHE A N 1
ATOM 8033 C CA . PHE A 1 1027 ? 52.455 -27.042 -26.025 1.00 60.25 1027 PHE A CA 1
ATOM 8034 C C . PHE A 1 1027 ? 53.761 -26.271 -26.140 1.00 60.25 1027 PHE A C 1
ATOM 8036 O O . PHE A 1 1027 ? 54.428 -26.377 -27.195 1.00 60.25 1027 PHE A O 1
#

Sequence (1027 aa):
MTYATDKSKIQDQPFPLPLSNDTSTKSVAKVIEKKFSKRDVITSLFAGACAGALAKTVIAPLDRTKIMFQVSNTPFTYAKAIENLSKSYTQYGLRSWWRGNSAMMARVIPYAAIQFTAHEEIKRLLGSVNHETLPPLKRLLAGSMAGATAVILTYPLDMVRARMAVSNFSKYKSLRHTFATIYKEEGIRTFYNGFIPTVIGILPYAGVSFFVYESLKKHYYNNNNHEILIINRLLFGAIAGACGQTVTYPMDIVRRRMQIDGIDGKGYIYKNIFWTLSHVLKTEGFIKGFYKGLSINWIKGPIAVGISFATYDTTKLFINQIKKKLKMFNKISLKSIDYLGAVNANPDDFEKLTQVFLEDIELCNIKVPEFDFGFQWLNVKEKLQFNKDLKGKLCVLDFFTYCCINCMHILPDLHDLEESFSVQDGLVVLGIHSAKFQNEKILSNILSAVIRYDISHPVVNDPNAVLWNEMNIQCWPTLVVVSPIGQVLLYLVGEGHRNFLFNFVEFALKKYRNKGLLSSHALPIQLEKSSLKFKNLRYPGKLTASPCGKMLAVSDSGHHQVLIIERNGYVVKRIGTGFPGFKDGEAHVSQFSSPQGLSWIENVIFVADTENHSIREINVANWITKTIVGNGKQGKDKEGGKLGIEQEISSPWDVVVGASPGSDTTDCVNNCLYIAVAGTHQIWCYFLKDGLWLKKGHQKKEVALRFAGSGEEENRNNSYPTKASFAQPSGLAIIKNQLFVADSESSSIRSVDLKTGAVKGVVGADRDPTNLFSYGDVDGIGLNAKLQHPLDVAAVNGHLYVADSYNHKIKVVNMSNLSCTTLAGNGVVGIKNGDFLSAEFNEPGGIICLDDTIYIADTNNHLIRVLNLTTRLVSTVSVINLLEILETDNFDGFPVAVSKTSEKLLVGANTSVTVLDHKKCNLSSHSTFFLHVSLPTGFHYTDEVDSKWQLTLSSEAVIDVKTGTLNKDEISLTIPPGFSFVLIKVELILYMCSENGLCHMKQYVLHQSLINDYNAGNSIVTSFLAF

Radius of gyration: 42.11 Å; chains: 1; bounding box: 142×100×100 Å

Organism: Hydra vulgaris (NCBI:txid6087)

Foldseek 3Di:
DDDDDDDDDDDDDDDDDDDDDDDVVVVVVVVVVVVVVPVVLVLLLVLQLQLQLVLCQVCQLLVVLVLVCVPDPDDDDPVVSVVVQVVCCVPPNPCSSNVCVVLVSVQRSQLRSQLRSQLVVQLVVLPPDDPDDDPLVSQLVSQLVSNLRSCVVRQLSVLLVLQVSPDDCVVAVDSVRSVVCCCVPPNDVLSCFLSVLSSVLRSQLRSQLRSQLVVQVVVCCVPPVDDDDLVSLLVSQLVSQLVSCVVRQLSVLLSSLRSNACSVVPHGDNDDSVVSSVVQCVPQNDCRRRCPPVVSCNPSRSSSRSSSVSSSVVSSVVVVVLVVLVVLLVVQAVLQVVLVVVCVVPVVCNLVSLVVLQVVQVVSQAFQDWDDPPKDKAQFPDDDTLQPQLQQAWEKEKAAALLAQLQLQCQVLVVVLCVVAPVLLRYAYEYEHEYLDQLRLDVLLVLLSCLLSVPNGMYIRPDVCPSVVSSVPDAPTWIWIAASNRGTRHIDHTHDCRVVVNVSVVSRSVVCVVVVRHHRDDGRGDHPNVPDDDDFAAQWFAKDAAPVRQWMWIQSQQQQWIFIAGPLQETPDIAACSDADCDWFARNGHGAHRWHAWEHDDQWIWIQRFQQQFIWIAGNVGRTIDTFADQRDADPDQWFFDFTHVHGAHGFAYKYFAFAFQDPDPPRGRQWIWTQRQGLQFIKIAGCAWHAHAPPGIHHHRTITTLAACSDQWQAFFLARNPRHAHRFREWEDDDQWIWTCRFQQQFIWIAGRNRRGIGTLADGDPGGHDSSRADCDWFAHHRGHAHRWRYWYDDDQKIWTCSFSQQFIWIARNVGSTIDTLAACSDADQDWFARNPGGAHRFNYWYDDDQKIWISRRSVSWIWIARNVVRIIDTNDNDHPVVVVVDPDPPPDPADDDDDDDDDDDDPPAAEAEDDEAEAALQAWAKEKEFEAEDPQKDADPVDFKKKWKWKDAPHDTDIDIDTPPDRMDMDIRHHDGQKIKIKMWIWTWMAGNVGDIDIHIYIYIYIYGHDNPDPHRYHYHYDYD